Protein AF-0000000065803284 (afdb_homodimer)

Sequence (1008 aa):
MQLTLWTYEGPPHIGAMRIATAMQGVHYVLHAPQGDTYADLLFTMIERRDRRPPVTYTTFQARDLGSDTATLFKNAVRDAYDRFKPEAMIVGASCTAELIQDDPGGLAAALGLPIPVIPLELPAYQRKENWGAAETLYHLVRAATNGVATPDRTGRPVAVNILGPAALGFRHRDDLIEVTDLLGKLGVSINVIAPLGARFADLARIPAADANIVLYPEIAGTAAAYLARKFGQKTITTVPIGLNATRDFAAEIAALTGSTVPDDLESQARSSWYARSIDSTYLTGKRVFIFGDASHAIALARIAATEIGFTIAGLGTYSREFAREVKSAAALYNVEALISDDYLTVEAAIAAAQPELVLGTQMERHIAKRLGIPCAVISAPTHVQDFPARHSPFAGFEGANVLFDTLTHPLMMGLEEHLLGMFREDFEFNDQAAPSHLGAEAAAPVATAPILTGWEPSAEAELKKIPFFVRGKARKNTELFAAEHGVTLITIETIYDAKAHFSRMQLTLWTYEGPPHIGAMRIATAMQGVHYVLHAPQGDTYADLLFTMIERRDRRPPVTYTTFQARDLGSDTATLFKNAVRDAYDRFKPEAMIVGASCTAELIQDDPGGLAAALGLPIPVIPLELPAYQRKENWGAAETLYHLVRAATNGVATPDRTGRPVAVNILGPAALGFRHRDDLIEVTDLLGKLGVSINVIAPLGARFADLARIPAADANIVLYPEIAGTAAAYLARKFGQKTITTVPIGLNATRDFAAEIAALTGSTVPDDLESQARSSWYARSIDSTYLTGKRVFIFGDASHAIALARIAATEIGFTIAGLGTYSREFAREVKSAAALYNVEALISDDYLTVEAAIAAAQPELVLGTQMERHIAKRLGIPCAVISAPTHVQDFPARHSPFAGFEGANVLFDTLTHPLMMGLEEHLLGMFREDFEFNDQAAPSHLGAEAAAPVATAPILTGWEPSAEAELKKIPFFVRGKARKNTELFAAEHGVTLITIETIYDAKAHFSR

Organism: Acidiphilium rubrum (NCBI:txid526)

Secondary structure (DSSP, 8-state):
----S--SS--HHHHHHHHHHHSBSEEEEEE-BGGGGGHHHIIIIIS--SS--SEEE--B-GGGGGS-HHHHHHHHHHHHHHHH--SEEEEEE-HHHHTTT--HHHHHHTT--SS-EEE----TTT--HHHHHHHHHHHHHHHHTTTPPPP--TTS--EEEEE---TT-TTHHHHHHHHHHHHHHTT-EEEEEESTT-BHHHHTTGGGSSEEEES-HHHHHHHHHHHHHHH--EEE----BSHHHHHHHHHHHHHHHT-PPPGGGGTT-HHHHHHHSGGGGGGTT-EEEEEESHHHHHHHHHIIIIII--EEEEEEES-GGGHHHHHHHHHTTT--EEE-S-HHHHHHHHHHH--SEEEE-HHHHHHHHHHT--EEE-SSS--GGGS-SS---SBHHHHHHHHHHHHHHHHHTTTHHHHHHHHHHSGGG-TTS--SSS-------------SSEE-HHHHHHHTTS-HHHHHHHHHHHHHHHHHTT-SEE-HHHHHHHHHHH--/----S--SS--HHHHHHHHHHHSBSEEEEEE-BGGGGGHHHIIIIIS--SS--SEEE--B-GGGGGS-HHHHHHHHHHHHHHHH--SEEEEEE-HHHHTTT--HHHHHHTT--SS-EEE----TTT--HHHHHHHHHHHHHHHHTTTPPPP--TTS--EEEEE---TT-TTHHHHHHHHHHHHHHTT-EEEEEESTT-BHHHHTTGGGSSEEEES-HHHHHHHHHHHHHHH--EEE----BSHHHHHHHHHHHHHHHT-PPPGGGGTT-HHHHHHHSGGGGGGTT-EEEEEESHHHHHHHHHIIIIII--EEEEEEES-GGGHHHHHHHHHTTT--EEE-S-HHHHHHHHHHH--SEEEE-HHHHHHHHHHT--EEE-SSS--GGGS-SS---SBHHHHHHHHHHHHHHHHHTTTHHHHHHHHHHSGGG-TTS--SSS-------------SSEE-HHHHHHHTTS-HHHHHHHHHHHHHHHHHTT-SEE-HHHHHHHHHHH--

pLDDT: mean 85.33, std 19.66, range [21.94, 98.94]

Radius of gyration: 32.54 Å; Cα contacts (8 Å, |Δi|>4): 1859; chains: 2; bounding box: 87×80×78 Å

Solvent-accessible surface area (backbone atoms only — not comparable to full-atom values): 53020 Å² total; per-residue (Å²): 126,83,81,57,94,68,64,69,62,53,46,10,57,56,14,35,49,25,42,31,46,17,27,38,49,36,33,35,38,34,37,28,44,60,80,65,58,60,63,56,50,49,47,40,63,35,61,57,44,95,60,79,61,48,66,46,68,47,44,49,49,79,78,37,71,83,45,70,53,64,57,48,43,44,49,44,51,52,50,47,45,72,71,64,60,46,63,29,34,36,31,28,45,32,65,75,35,55,75,71,65,70,56,51,44,61,53,53,59,71,67,64,62,98,46,58,71,46,60,50,88,48,58,40,91,81,40,36,14,52,55,23,22,12,50,43,49,26,52,52,39,51,60,43,35,58,88,60,72,75,61,85,66,76,94,54,80,62,26,27,28,44,28,26,46,37,46,88,40,73,34,31,72,34,22,50,54,34,49,54,51,50,33,52,73,68,70,41,45,76,69,40,48,34,40,41,74,21,38,59,74,51,41,45,52,51,68,62,26,59,29,37,35,34,68,31,52,68,32,22,40,60,34,50,53,50,42,29,71,76,57,64,36,44,74,41,72,65,46,29,39,22,60,67,35,28,50,51,30,50,51,54,51,21,63,74,66,71,52,76,75,60,89,66,74,60,74,68,40,42,30,66,55,54,42,67,33,78,87,31,58,79,42,52,62,41,32,30,30,34,34,22,41,46,69,51,28,49,36,48,50,52,35,36,44,73,60,51,33,31,33,68,58,34,38,27,21,52,42,70,93,39,42,65,62,44,40,58,52,19,53,78,58,76,38,72,49,42,77,50,70,48,63,66,60,52,48,52,51,49,62,72,51,65,45,66,31,37,38,13,15,50,67,46,42,54,50,24,57,76,69,72,33,38,53,36,72,67,30,57,42,71,53,45,78,65,52,56,54,33,83,60,22,48,25,25,46,58,4,19,5,35,46,50,44,55,68,44,52,58,60,45,78,65,44,60,62,45,58,53,42,49,61,38,60,38,63,90,51,25,86,79,43,46,56,92,78,53,78,83,81,82,82,80,84,79,86,64,75,78,80,62,87,22,50,35,53,65,19,50,55,52,46,66,69,38,58,72,89,48,27,59,55,50,48,49,46,26,50,50,42,24,60,74,68,68,50,63,61,41,36,57,64,44,49,53,50,25,49,58,60,68,73,102,125,82,82,56,94,69,64,66,60,55,45,10,56,57,14,35,48,25,42,31,48,17,28,38,48,36,32,34,38,33,39,28,45,60,79,64,58,60,61,56,50,48,47,40,63,36,60,56,43,95,60,77,61,48,64,47,66,47,43,48,48,79,78,38,70,82,45,70,53,64,56,48,43,43,49,44,51,52,50,47,44,73,72,65,60,45,62,29,35,38,30,26,46,32,66,74,35,54,74,70,65,70,56,52,46,62,54,50,57,71,66,63,62,98,45,58,71,46,59,50,89,49,58,40,91,79,41,35,15,53,57,22,22,11,52,43,51,26,53,51,40,50,61,43,35,58,89,59,73,73,61,83,65,76,95,54,81,61,26,27,26,44,28,27,44,37,46,89,39,74,35,30,74,34,22,49,53,35,48,53,51,51,33,53,74,69,69,42,45,75,68,40,49,34,40,42,72,22,39,58,73,50,42,45,51,52,68,61,26,59,29,37,34,33,68,30,54,69,32,22,41,60,33,50,53,49,42,28,72,74,57,64,34,44,74,42,70,64,45,29,41,23,59,67,33,27,51,51,32,49,52,53,53,20,63,74,65,71,51,75,76,60,89,65,75,60,74,66,39,43,31,66,56,54,42,66,33,78,87,30,56,79,42,51,61,42,31,28,31,33,34,20,39,46,70,48,29,51,37,49,51,49,35,37,44,73,61,52,33,31,32,69,57,34,37,26,22,53,41,71,94,39,42,66,62,44,38,58,51,19,54,78,60,77,36,72,49,43,77,50,68,48,63,67,61,51,48,51,50,49,64,72,51,63,43,66,30,36,38,13,14,52,67,47,42,54,48,24,57,75,68,72,32,37,55,35,72,67,31,56,40,70,54,46,78,63,51,56,53,34,83,57,22,48,25,25,45,56,3,19,5,34,45,48,44,55,68,44,53,58,61,44,78,66,44,60,62,45,57,55,40,50,61,38,60,38,64,88,50,24,86,80,44,49,56,91,78,53,77,83,78,80,78,80,81,78,86,68,84,83,74,70,86,17,52,35,60,64,18,50,55,51,48,67,70,38,57,73,90,47,27,59,55,49,48,48,45,26,50,50,43,23,59,75,67,68,48,62,61,42,35,57,62,44,48,54,50,24,48,57,61,68,73,100

Nearest PDB structures (foldseek):
  3aek-assembly1_D  TM=9.684E-01  e=3.444E-59  Rhodobacter capsulatus
  2ynm-assembly1_D-2  TM=8.794E-01  e=3.222E-61  Prochlorococcus marinus
  3aeu-assembly1_D  TM=9.669E-01  e=2.191E-57  Rhodobacter capsulatus
  3aet-assembly1_D  TM=9.686E-01  e=2.459E-57  Rhodobacter capsulatus
  3aeu-assembly1_B  TM=9.662E-01  e=2.759E-57  Rhodobacter capsulatus

Foldseek 3Di:
DPPPPDFQFAFLVLLLLFQQQQAPQEAEEEADAPVVCCSQCCQCPQQVDPDTGRYFYLNDDPVCLPPPSLVSSLVRLVVSCVVPVGQEYEYEYDQVVVVSVDDSVVSNVVVVDPHYYFYDDGHRVPDGHLQSLQRSQQRLLCVLQVPPDQDDQPPDAAEEEEEDQTRPFQLSVLQVVQVCVLCVQLVYHYQYYPDRHHGSNSSNRRSNHQAYEHQDCSRHVNNRVVSCVPRVHHYDDQHFFADVSVVVSSVVVCVSRVHDRDPCQLVPQCLQVVLPDPVLPVLAAFEEEEEEAQVQQLSVLCCSCPRNHYQYLATEYQDPVCLVVRQVSCVVRPYGYDHHRDLVVVLVSCVVSVGQEYEDAPSVVVSCVVVVHFYAYRGDPHGSVSNDPDSAHSGHSVNNVNVSCRGCVSVCVQCVVVVVVVVCPPVCNDPQNPVVPDDDPDDDDPPDDDDALAADPQLVVVLVVPRPVCSVVLVVLLVVQCVVVVNSYRYVVSSVVSVVVVVD/DPPPPDFQFAFLVLLLLFQQQQAAQEAEEEADAPVVCCSQCCQCPQQVDPDTGRYFYLNDDPVCLPPPSLVSSLVRLVVSCVPPVGQEYEYEYDQVVVVSVDDSVVSNVVVVDPHYYFYDDGHRVPDGHLQSLQRSQQRLLCVLQVPPDQDDQPPDAAEEEEEDQTRPFQLSVLQVVQVCVLCVQLVYHYQYYPDRHHGSNSSNRRSNHQAYEHQDCSRHVNNRVVSCVPRVHHYDDQHFFADVSVVVSSVVVCVVRVHDRDPCQQVPQCLQVVLPDPVLPVLAAFEEEEEEAQVQQLSVLCCSCPRNHYQYLATEYQDPVCLVVRQVSCVVRPYGYDHHRDLVVVLVSCVVSVGQEYEDAPSVVVSCVVVVHFYAYRGDPHGSVSNDPDSAHSGHSVNNVNVSCRGCVSVCVQCVVVVVVVVQPPVCNDPQNPPVVDDDPDPDDDPDDDDWLAEDPQLVVVLVNPRPVCSVVLVVLLVVQCVVVVPSYRYVVSSVVSVVVVVD

Structure (mmCIF, N/CA/C/O backbone):
data_AF-0000000065803284-model_v1
#
loop_
_entity.id
_entity.type
_entity.pdbx_description
1 polymer 'Light-independent protochlorophyllide reductase subunit B'
#
loop_
_atom_site.group_PDB
_atom_site.id
_atom_site.type_symbol
_atom_site.label_atom_id
_atom_site.label_alt_id
_atom_site.label_comp_id
_atom_site.label_asym_id
_atom_site.label_entity_id
_atom_site.label_seq_id
_atom_site.pdbx_PDB_ins_code
_atom_site.Cartn_x
_atom_site.Cartn_y
_atom_site.Cartn_z
_atom_site.occupancy
_atom_site.B_iso_or_equiv
_atom_site.auth_seq_id
_atom_site.auth_comp_id
_atom_site.auth_asym_id
_atom_site.auth_atom_id
_atom_site.pdbx_PDB_model_num
ATOM 1 N N . MET A 1 1 ? -17.75 -35.375 -12.453 1 26.19 1 MET A N 1
ATOM 2 C CA . MET A 1 1 ? -17.047 -34.125 -12.109 1 26.19 1 MET A CA 1
ATOM 3 C C . MET A 1 1 ? -18.016 -33.094 -11.602 1 26.19 1 MET A C 1
ATOM 5 O O . MET A 1 1 ? -19.047 -32.812 -12.242 1 26.19 1 MET A O 1
ATOM 9 N N . GLN A 1 2 ? -18.281 -32.969 -10.375 1 30.83 2 GLN A N 1
ATOM 10 C CA . GLN A 1 2 ? -19.234 -32.031 -9.805 1 30.83 2 GLN A CA 1
ATOM 11 C C . GLN A 1 2 ? -19.078 -30.625 -10.422 1 30.83 2 GLN A C 1
ATOM 13 O O . GLN A 1 2 ? -17.984 -30.062 -10.43 1 30.83 2 GLN A O 1
ATOM 18 N N . LEU A 1 3 ? -19.734 -30.359 -11.484 1 31.06 3 LEU A N 1
ATOM 19 C CA . LEU A 1 3 ? -19.797 -29.047 -12.109 1 31.06 3 LEU A CA 1
ATOM 20 C C . LEU A 1 3 ? -19.969 -27.953 -11.062 1 31.06 3 LEU A C 1
ATOM 22 O O . LEU A 1 3 ? -21.078 -27.672 -10.625 1 31.06 3 LEU A O 1
ATOM 26 N N . THR A 1 4 ? -19.297 -28.031 -9.961 1 37.59 4 THR A N 1
ATOM 27 C CA . THR A 1 4 ? -19.547 -27.016 -8.945 1 37.59 4 THR A CA 1
ATOM 28 C C . THR A 1 4 ? -19.141 -25.641 -9.453 1 37.59 4 THR A C 1
ATOM 30 O O . THR A 1 4 ? -18.172 -25.516 -10.227 1 37.59 4 THR A O 1
ATOM 33 N N . LEU A 1 5 ? -20.031 -24.719 -9.586 1 46.28 5 LEU A N 1
ATOM 34 C CA . LEU A 1 5 ? -19.969 -23.297 -9.891 1 46.28 5 LEU A CA 1
ATOM 35 C C . LEU A 1 5 ? -18.672 -22.688 -9.383 1 46.28 5 LEU A C 1
ATOM 37 O O . LEU A 1 5 ? -18.078 -21.812 -10.031 1 46.28 5 LEU A O 1
ATOM 41 N N . TRP A 1 6 ? -18.188 -23.156 -8.211 1 65.69 6 TRP A N 1
ATOM 42 C CA . TRP A 1 6 ? -17.031 -22.484 -7.625 1 65.69 6 TRP A CA 1
ATOM 43 C C . TRP A 1 6 ? -15.938 -23.484 -7.266 1 65.69 6 TRP A C 1
ATOM 45 O O . TRP A 1 6 ? -16.203 -24.469 -6.57 1 65.69 6 TRP A O 1
ATOM 55 N N . THR A 1 7 ? -14.859 -23.469 -8.062 1 82.69 7 THR A N 1
ATOM 56 C CA . THR A 1 7 ? -13.742 -24.328 -7.699 1 82.69 7 THR A CA 1
ATOM 57 C C . THR A 1 7 ? -12.586 -23.5 -7.137 1 82.69 7 THR A C 1
ATOM 59 O O . THR A 1 7 ? -12.383 -22.359 -7.543 1 82.69 7 THR A O 1
ATOM 62 N N . TYR A 1 8 ? -11.984 -24.125 -6.18 1 92.94 8 TYR A N 1
ATOM 63 C CA . TYR A 1 8 ? -10.852 -23.453 -5.559 1 92.94 8 TYR A CA 1
ATOM 64 C C . TYR A 1 8 ? -9.641 -23.453 -6.484 1 92.94 8 TYR A C 1
ATOM 66 O O . TYR A 1 8 ? -8.867 -22.484 -6.508 1 92.94 8 TYR A O 1
ATOM 74 N N . GLU A 1 9 ? -9.484 -24.531 -7.203 1 92.81 9 GLU A N 1
ATOM 75 C CA . GLU A 1 9 ? -8.383 -24.656 -8.148 1 92.81 9 GLU A CA 1
ATOM 76 C C . GLU A 1 9 ? -8.867 -25.156 -9.508 1 92.81 9 GLU A C 1
ATOM 78 O O . GLU A 1 9 ? -9.805 -25.953 -9.578 1 92.81 9 GLU A O 1
ATOM 83 N N . GLY A 1 10 ? -8.234 -24.641 -10.57 1 88.62 10 GLY A N 1
ATOM 84 C CA . GLY A 1 10 ? -8.492 -25.172 -11.898 1 88.62 10 GLY A CA 1
ATOM 85 C C . GLY A 1 10 ? -7.777 -26.469 -12.164 1 88.62 10 GLY A C 1
ATOM 86 O O . GLY A 1 10 ? -7.141 -27.031 -11.273 1 88.62 10 GLY A O 1
ATOM 87 N N . PRO A 1 11 ? -7.984 -26.969 -13.359 1 90.19 11 PRO A N 1
ATOM 88 C CA . PRO A 1 11 ? -7.273 -28.188 -13.75 1 90.19 11 PRO A CA 1
ATOM 89 C C . PRO A 1 11 ? -5.762 -27.984 -13.82 1 90.19 11 PRO A C 1
ATOM 91 O O . PRO A 1 11 ? -5.285 -26.859 -13.867 1 90.19 11 PRO A O 1
ATOM 94 N N . PRO A 1 12 ? -5.008 -29.078 -13.789 1 93.38 12 PRO A N 1
ATOM 95 C CA . PRO A 1 12 ? -3.551 -28.984 -13.672 1 93.38 12 PRO A CA 1
ATOM 96 C C . PRO A 1 12 ? -2.908 -28.281 -14.875 1 93.38 12 PRO A C 1
ATOM 98 O O . PRO A 1 12 ? -1.831 -27.703 -14.75 1 93.38 12 PRO A O 1
ATOM 101 N N . HIS A 1 13 ? -3.514 -28.297 -16.047 1 92.75 13 HIS A N 1
ATOM 102 C CA . HIS A 1 13 ? -2.898 -27.641 -17.203 1 92.75 13 HIS A CA 1
ATOM 103 C C . HIS A 1 13 ? -2.863 -26.125 -17.031 1 92.75 13 HIS A C 1
ATOM 105 O O . HIS A 1 13 ? -2.039 -25.453 -17.641 1 92.75 13 HIS A O 1
ATOM 111 N N . ILE A 1 14 ? -3.777 -25.609 -16.234 1 92.56 14 ILE A N 1
ATOM 112 C CA . ILE A 1 14 ? -3.713 -24.188 -15.914 1 92.56 14 ILE A CA 1
ATOM 113 C C . ILE A 1 14 ? -2.445 -23.891 -15.117 1 92.56 14 ILE A C 1
ATOM 115 O O . ILE A 1 14 ? -1.839 -22.828 -15.266 1 92.56 14 ILE A O 1
ATOM 119 N N . GLY A 1 15 ? -2.08 -24.828 -14.258 1 95.94 15 GLY A N 1
ATOM 120 C CA . GLY A 1 15 ? -0.812 -24.719 -13.555 1 95.94 15 GLY A CA 1
ATOM 121 C C . GLY A 1 15 ? 0.382 -24.641 -14.484 1 95.94 15 GLY A C 1
ATOM 122 O O . GLY A 1 15 ? 1.287 -23.828 -14.273 1 95.94 15 GLY A O 1
ATOM 123 N N . ALA A 1 16 ? 0.327 -25.438 -15.484 1 97 16 ALA A N 1
ATOM 124 C CA . ALA A 1 16 ? 1.392 -25.406 -16.484 1 97 16 ALA A CA 1
ATOM 125 C C . ALA A 1 16 ? 1.425 -24.062 -17.203 1 97 16 ALA A C 1
ATOM 127 O O . ALA A 1 16 ? 2.5 -23.531 -17.484 1 97 16 ALA A O 1
ATOM 128 N N . MET A 1 17 ? 0.267 -23.578 -17.5 1 95.44 17 MET A N 1
ATOM 129 C CA . MET A 1 17 ? 0.166 -22.281 -18.156 1 95.44 17 MET A CA 1
ATOM 130 C C . MET A 1 17 ? 0.775 -21.188 -17.281 1 95.44 17 MET A C 1
ATOM 132 O O . MET A 1 17 ? 1.432 -20.266 -17.797 1 95.44 17 MET A O 1
ATOM 136 N N . ARG A 1 18 ? 0.548 -21.266 -15.992 1 97.12 18 ARG A N 1
ATOM 137 C CA . ARG A 1 18 ? 1.103 -20.281 -15.062 1 97.12 18 ARG A CA 1
ATOM 138 C C . ARG A 1 18 ? 2.627 -20.281 -15.117 1 97.12 18 ARG A C 1
ATOM 140 O O . ARG A 1 18 ? 3.25 -19.219 -15.117 1 97.12 18 ARG A O 1
ATOM 147 N N . ILE A 1 19 ? 3.203 -21.438 -15.195 1 98.56 19 ILE A N 1
ATOM 148 C CA . ILE A 1 19 ? 4.656 -21.578 -15.227 1 98.56 19 ILE A CA 1
ATOM 149 C C . ILE A 1 19 ? 5.199 -21.047 -16.547 1 98.56 19 ILE A C 1
ATOM 151 O O . ILE A 1 19 ? 6.125 -20.234 -16.578 1 98.56 19 ILE A O 1
ATOM 155 N N . ALA A 1 20 ? 4.609 -21.453 -17.641 1 98 20 ALA A N 1
ATOM 156 C CA . ALA A 1 20 ? 5.043 -21 -18.969 1 98 20 ALA A CA 1
ATOM 157 C C . ALA A 1 20 ? 4.93 -19.484 -19.094 1 98 20 ALA A C 1
ATOM 159 O O . ALA A 1 20 ? 5.824 -18.828 -19.641 1 98 20 ALA A O 1
ATOM 160 N N . THR A 1 21 ? 3.854 -18.969 -18.578 1 96.75 21 THR A N 1
ATOM 161 C CA . THR A 1 21 ? 3.594 -17.547 -18.656 1 96.75 21 THR A CA 1
ATOM 162 C C . THR A 1 21 ? 4.594 -16.766 -17.797 1 96.75 21 THR A C 1
ATOM 164 O O . THR A 1 21 ? 4.992 -15.656 -18.172 1 96.75 21 THR A O 1
ATOM 167 N N . ALA A 1 22 ? 4.988 -17.344 -16.734 1 97.69 22 ALA A N 1
ATOM 168 C CA . ALA A 1 22 ? 5.934 -16.703 -15.828 1 97.69 22 ALA A CA 1
ATOM 169 C C . ALA A 1 22 ? 7.332 -16.641 -16.438 1 97.69 22 ALA A C 1
ATOM 171 O O . ALA A 1 22 ? 8.125 -15.758 -16.125 1 97.69 22 ALA A O 1
ATOM 172 N N . MET A 1 23 ? 7.641 -17.531 -17.297 1 98.25 23 MET A N 1
ATOM 173 C CA . MET A 1 23 ? 8.992 -17.672 -17.828 1 98.25 23 MET A CA 1
ATOM 174 C C . MET A 1 23 ? 9.117 -16.938 -19.172 1 98.25 23 MET A C 1
ATOM 176 O O . MET A 1 23 ? 8.133 -16.438 -19.703 1 98.25 23 MET A O 1
ATOM 180 N N . GLN A 1 24 ? 10.375 -16.828 -19.562 1 97 24 GLN A N 1
ATOM 181 C CA . GLN A 1 24 ? 10.703 -16.312 -20.891 1 97 24 GLN A CA 1
ATOM 182 C C . GLN A 1 24 ? 11.273 -17.406 -21.781 1 97 24 GLN A C 1
ATOM 184 O O . GLN A 1 24 ? 12.031 -18.266 -21.312 1 97 24 GLN A O 1
ATOM 189 N N . GLY A 1 25 ? 10.789 -17.438 -22.984 1 96.31 25 GLY A N 1
ATOM 190 C CA . GLY A 1 25 ? 11.352 -18.359 -23.953 1 96.31 25 GLY A CA 1
ATOM 191 C C . GLY A 1 25 ? 10.789 -19.766 -23.828 1 96.31 25 GLY A C 1
ATOM 192 O O . GLY A 1 25 ? 11.344 -20.703 -24.391 1 96.31 25 GLY A O 1
ATOM 193 N N . VAL A 1 26 ? 9.797 -19.969 -23.094 1 98.19 26 VAL A N 1
ATOM 194 C CA . VAL A 1 26 ? 9.117 -21.25 -22.984 1 98.19 26 VAL A CA 1
ATOM 195 C C . VAL A 1 26 ? 7.727 -21.156 -23.609 1 98.19 26 VAL A C 1
ATOM 197 O O . VAL A 1 26 ? 7 -20.188 -23.375 1 98.19 26 VAL A O 1
ATOM 200 N N . HIS A 1 27 ? 7.391 -22.094 -24.453 1 98.19 27 HIS A N 1
ATOM 201 C CA . HIS A 1 27 ? 6.082 -22.125 -25.094 1 98.19 27 HIS A CA 1
ATOM 202 C C . HIS A 1 27 ? 5.32 -23.391 -24.75 1 98.19 27 HIS A C 1
ATOM 204 O O . HIS A 1 27 ? 5.902 -24.484 -24.734 1 98.19 27 HIS A O 1
ATOM 210 N N . TYR A 1 28 ? 4.047 -23.297 -24.469 1 97.56 28 TYR A N 1
ATOM 211 C CA . TYR A 1 28 ? 3.195 -24.422 -24.109 1 97.56 28 TYR A CA 1
ATOM 212 C C . TYR A 1 28 ? 2.24 -24.781 -25.234 1 97.56 28 TYR A C 1
ATOM 214 O O . TYR A 1 28 ? 1.415 -23.953 -25.641 1 97.56 28 TYR A O 1
ATOM 222 N N . VAL A 1 29 ? 2.33 -25.953 -25.797 1 96.31 29 VAL A N 1
ATOM 223 C CA . VAL A 1 29 ? 1.351 -26.453 -26.75 1 96.31 29 VAL A CA 1
ATOM 224 C C . VAL A 1 29 ? 0.401 -27.422 -26.047 1 96.31 29 VAL A C 1
ATOM 226 O O . VAL A 1 29 ? 0.822 -28.484 -25.562 1 96.31 29 VAL A O 1
ATOM 229 N N . LEU A 1 30 ? -0.806 -27.047 -26.031 1 93.19 30 LEU A N 1
ATOM 230 C CA . LEU A 1 30 ? -1.832 -27.781 -25.297 1 93.19 30 LEU A CA 1
ATOM 231 C C . LEU A 1 30 ? -2.838 -28.406 -26.266 1 93.19 30 LEU A C 1
ATOM 233 O O . LEU A 1 30 ? -3.48 -27.703 -27.047 1 93.19 30 LEU A O 1
ATOM 237 N N . HIS A 1 31 ? -2.83 -29.734 -26.188 1 90.75 31 HIS A N 1
ATOM 238 C CA . HIS A 1 31 ? -3.881 -30.422 -26.922 1 90.75 31 HIS A CA 1
ATOM 239 C C . HIS A 1 31 ? -5.242 -30.219 -26.266 1 90.75 31 HIS A C 1
ATOM 241 O O . HIS A 1 31 ? -5.531 -30.844 -25.234 1 90.75 31 HIS A O 1
ATOM 247 N N . ALA A 1 32 ? -6.023 -29.312 -26.875 1 86.12 32 ALA A N 1
ATOM 248 C CA . ALA A 1 32 ? -7.273 -28.922 -26.234 1 86.12 32 ALA A CA 1
ATOM 249 C C . ALA A 1 32 ? -8.297 -28.469 -27.266 1 86.12 32 ALA A C 1
ATOM 251 O O . ALA A 1 32 ? -7.938 -28 -28.359 1 86.12 32 ALA A O 1
ATOM 252 N N . PRO A 1 33 ? -9.562 -28.641 -26.891 1 78.56 33 PRO A N 1
ATOM 253 C CA . PRO A 1 33 ? -10.594 -28.078 -27.766 1 78.56 33 PRO A CA 1
ATOM 254 C C . PRO A 1 33 ? -10.688 -26.547 -27.656 1 78.56 33 PRO A C 1
ATOM 256 O O . PRO A 1 33 ? -10.031 -25.953 -26.812 1 78.56 33 PRO A O 1
ATOM 259 N N . GLN A 1 34 ? -11.453 -25.922 -28.438 1 69.62 34 GLN A N 1
ATOM 260 C CA . GLN A 1 34 ? -11.594 -24.484 -28.516 1 69.62 34 GLN A CA 1
ATOM 261 C C . GLN A 1 34 ? -12.109 -23.906 -27.203 1 69.62 34 GLN A C 1
ATOM 263 O O . GLN A 1 34 ? -11.719 -22.797 -26.812 1 69.62 34 GLN A O 1
ATOM 268 N N . GLY A 1 35 ? -12.844 -24.516 -26.484 1 65.44 35 GLY A N 1
ATOM 269 C CA . GLY A 1 35 ? -13.453 -24.047 -25.266 1 65.44 35 GLY A CA 1
ATOM 270 C C . GLY A 1 35 ? -12.453 -23.812 -24.141 1 65.44 35 GLY A C 1
ATOM 271 O O . GLY A 1 35 ? -12.719 -23.047 -23.219 1 65.44 35 GLY A O 1
ATOM 272 N N . ASP A 1 36 ? -11.336 -24.344 -24.25 1 69.69 36 ASP A N 1
ATOM 273 C CA . ASP A 1 36 ? -10.375 -24.281 -23.156 1 69.69 36 ASP A CA 1
ATOM 274 C C . ASP A 1 36 ? -9.516 -23.016 -23.266 1 69.69 36 ASP A C 1
ATOM 276 O O . ASP A 1 36 ? -8.672 -22.766 -22.406 1 69.69 36 ASP A O 1
ATOM 280 N N . THR A 1 37 ? -9.805 -22.172 -24.172 1 71.25 37 THR A N 1
ATOM 281 C CA . THR A 1 37 ? -9 -20.969 -24.391 1 71.25 37 THR A CA 1
ATOM 282 C C . THR A 1 37 ? -9.344 -19.906 -23.375 1 71.25 37 THR A C 1
ATOM 284 O O . THR A 1 37 ? -8.648 -18.891 -23.266 1 71.25 37 THR A O 1
ATOM 287 N N . TYR A 1 38 ? -10.289 -20.141 -22.531 1 70.62 38 TYR A N 1
ATOM 288 C CA . TYR A 1 38 ? -10.727 -19.188 -21.531 1 70.62 38 TYR A CA 1
ATOM 289 C C . TYR A 1 38 ? -9.602 -18.891 -20.547 1 70.62 38 TYR A C 1
ATOM 291 O O . TYR A 1 38 ? -9.562 -17.812 -19.938 1 70.62 38 TYR A O 1
ATOM 299 N N . ALA A 1 39 ? -8.766 -19.75 -20.422 1 76.44 39 ALA A N 1
ATOM 300 C CA . ALA A 1 39 ? -7.699 -19.625 -19.438 1 76.44 39 ALA A CA 1
ATOM 301 C C . ALA A 1 39 ? -6.797 -18.438 -19.766 1 76.44 39 ALA A C 1
ATOM 303 O O . ALA A 1 39 ? -6.207 -17.828 -18.875 1 76.44 39 ALA A O 1
ATOM 304 N N . ASP A 1 40 ? -6.727 -18.094 -21.016 1 76.88 40 ASP A N 1
ATOM 305 C CA . ASP A 1 40 ? -5.914 -16.953 -21.438 1 76.88 40 ASP A CA 1
ATOM 306 C C . ASP A 1 40 ? -6.418 -15.656 -20.812 1 76.88 40 ASP A C 1
ATOM 308 O O . ASP A 1 40 ? -5.625 -14.781 -20.469 1 76.88 40 ASP A O 1
ATOM 312 N N . LEU A 1 41 ? -7.676 -15.633 -20.641 1 75.06 41 LEU A N 1
ATOM 313 C CA . LEU A 1 41 ? -8.312 -14.422 -20.141 1 75.06 41 LEU A CA 1
ATOM 314 C C . LEU A 1 41 ? -7.945 -14.18 -18.688 1 75.06 41 LEU A C 1
ATOM 316 O O . LEU A 1 41 ? -7.926 -13.031 -18.219 1 75.06 41 LEU A O 1
ATOM 320 N N . LEU A 1 42 ? -7.598 -15.203 -18.016 1 78.88 42 LEU A N 1
ATOM 321 C CA . LEU A 1 42 ? -7.238 -15.062 -16.609 1 78.88 42 LEU A CA 1
ATOM 322 C C . LEU A 1 42 ? -5.973 -14.234 -16.453 1 78.88 42 LEU A C 1
ATOM 324 O O . LEU A 1 42 ? -5.891 -13.383 -15.57 1 78.88 42 LEU A O 1
ATOM 328 N N . PHE A 1 43 ? -5.105 -14.391 -17.312 1 81.38 43 PHE A N 1
ATOM 329 C CA . PHE A 1 43 ? -3.803 -13.75 -17.203 1 81.38 43 PHE A CA 1
ATOM 330 C C . PHE A 1 43 ? -3.887 -12.273 -17.594 1 81.38 43 PHE A C 1
ATOM 332 O O . PHE A 1 43 ? -3.24 -11.43 -16.984 1 81.38 43 PHE A O 1
ATOM 339 N N . THR A 1 44 ? -4.684 -11.945 -18.5 1 77.56 44 THR A N 1
ATOM 340 C CA . THR A 1 44 ? -4.781 -10.562 -18.969 1 77.56 44 THR A CA 1
ATOM 341 C C . THR A 1 44 ? -5.82 -9.797 -18.156 1 77.56 44 THR A C 1
ATOM 343 O O . THR A 1 44 ? -5.637 -8.609 -17.875 1 77.56 44 THR A O 1
ATOM 346 N N . MET A 1 45 ? -6.758 -10.516 -17.688 1 77.31 45 MET A N 1
ATOM 347 C CA . MET A 1 45 ? -7.855 -9.797 -17.047 1 77.31 45 MET A CA 1
ATOM 348 C C . MET A 1 45 ? -7.641 -9.703 -15.539 1 77.31 45 MET A C 1
ATOM 350 O O . MET A 1 45 ? -7.961 -8.688 -14.922 1 77.31 45 MET A O 1
ATOM 354 N N . ILE A 1 46 ? -7.094 -10.695 -15.008 1 76.69 46 ILE A N 1
ATOM 355 C CA . ILE A 1 46 ? -6.941 -10.711 -13.555 1 76.69 46 ILE A CA 1
ATOM 356 C C . ILE A 1 46 ? -5.617 -10.062 -13.172 1 76.69 46 ILE A C 1
ATOM 358 O O . ILE A 1 46 ? -5.59 -9.102 -12.398 1 76.69 46 ILE A O 1
ATOM 362 N N . GLU A 1 47 ? -4.582 -10.492 -13.773 1 83.62 47 GLU A N 1
ATOM 363 C CA . GLU A 1 47 ? -3.26 -10 -13.406 1 83.62 47 GLU A CA 1
ATOM 364 C C . GLU A 1 47 ? -2.863 -8.789 -14.258 1 83.62 47 GLU A C 1
ATOM 366 O O . GLU A 1 47 ? -1.838 -8.156 -14.008 1 83.62 47 GLU A O 1
ATOM 371 N N . ARG A 1 48 ? -3.621 -8.422 -15.25 1 79.75 48 ARG A N 1
ATOM 372 C CA . ARG A 1 48 ? -3.412 -7.277 -16.141 1 79.75 48 ARG A CA 1
ATOM 373 C C . ARG A 1 48 ? -2.051 -7.352 -16.812 1 79.75 48 ARG A C 1
ATOM 375 O O . ARG A 1 48 ? -1.331 -6.352 -16.891 1 79.75 48 ARG A O 1
ATOM 382 N N . ARG A 1 49 ? -1.739 -8.516 -17.172 1 84.12 49 ARG A N 1
ATOM 383 C CA . ARG A 1 49 ? -0.483 -8.648 -17.906 1 84.12 49 ARG A CA 1
ATOM 384 C C . ARG A 1 49 ? -0.567 -7.961 -19.266 1 84.12 49 ARG A C 1
ATOM 386 O O . ARG A 1 49 ? -1.633 -7.922 -19.875 1 84.12 49 ARG A O 1
ATOM 393 N N . ASP A 1 50 ? 0.571 -7.457 -19.688 1 80 50 ASP A N 1
ATOM 394 C CA . ASP A 1 50 ? 0.597 -6.703 -20.938 1 80 50 ASP A CA 1
ATOM 395 C C . ASP A 1 50 ? 0.893 -7.617 -22.125 1 80 50 ASP A C 1
ATOM 397 O O . ASP A 1 50 ? 1.125 -7.141 -23.234 1 80 50 ASP A O 1
ATOM 401 N N . ARG A 1 51 ? 1.022 -8.906 -21.797 1 83.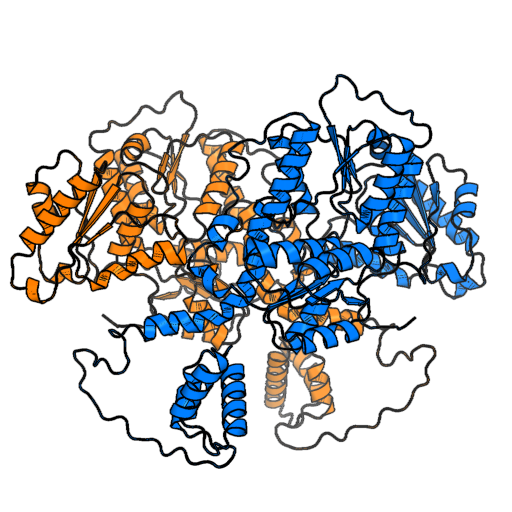94 51 ARG A N 1
ATOM 402 C CA . ARG A 1 51 ? 1.275 -9.875 -22.875 1 83.94 51 ARG A CA 1
ATOM 403 C C . ARG A 1 51 ? 0.409 -11.117 -22.703 1 83.94 51 ARG A C 1
ATOM 405 O O . ARG A 1 51 ? 0.102 -11.516 -21.578 1 83.94 51 ARG A O 1
ATOM 412 N N . ARG A 1 52 ? 0.13 -11.711 -23.812 1 86.62 52 ARG A N 1
ATOM 413 C CA . ARG A 1 52 ? -0.625 -12.961 -23.797 1 86.62 52 ARG A CA 1
ATOM 414 C C . ARG A 1 52 ? 0.25 -14.125 -23.344 1 86.62 52 ARG A C 1
ATOM 416 O O . ARG A 1 52 ? 1.459 -14.133 -23.578 1 86.62 52 ARG A O 1
ATOM 423 N N . PRO A 1 53 ? -0.408 -15.055 -22.734 1 91.88 53 PRO A N 1
ATOM 424 C CA . PRO A 1 53 ? 0.367 -16.25 -22.375 1 91.88 53 PRO A CA 1
ATOM 425 C C . PRO A 1 53 ? 0.924 -16.984 -23.594 1 91.88 53 PRO A C 1
ATOM 427 O O . PRO A 1 53 ? 0.28 -17.016 -24.641 1 91.88 53 PRO A O 1
ATOM 430 N N . PRO A 1 54 ? 2.088 -17.484 -23.453 1 95.25 54 PRO A N 1
ATOM 431 C CA . PRO A 1 54 ? 2.697 -18.234 -24.562 1 95.25 54 PRO A CA 1
ATOM 432 C C . PRO A 1 54 ? 2.137 -19.641 -24.703 1 95.25 54 PRO A C 1
ATOM 434 O O . PRO A 1 54 ? 2.865 -20.625 -24.531 1 95.25 54 PRO A O 1
ATOM 437 N N . VAL A 1 55 ? 0.891 -19.734 -25.109 1 94.31 55 VAL A N 1
ATOM 438 C CA . VAL A 1 55 ? 0.188 -21 -25.219 1 94.31 55 VAL A CA 1
ATOM 439 C C . VAL A 1 55 ? -0.431 -21.141 -26.609 1 94.31 55 VAL A C 1
ATOM 441 O O . VAL A 1 55 ? -0.976 -20.172 -27.141 1 94.31 55 VAL A O 1
ATOM 444 N N . THR A 1 56 ? -0.26 -22.25 -27.234 1 93.44 56 THR A N 1
ATOM 445 C CA . THR A 1 56 ? -0.937 -22.625 -28.469 1 93.44 56 THR A CA 1
ATOM 446 C C . THR A 1 56 ? -1.891 -23.781 -28.234 1 93.44 56 THR A C 1
ATOM 448 O O . THR A 1 56 ? -1.498 -24.812 -27.688 1 93.44 56 THR A O 1
ATOM 451 N N . TYR A 1 57 ? -3.109 -23.609 -28.672 1 90.06 57 TYR A N 1
ATOM 452 C CA . TYR A 1 57 ? -4.125 -24.656 -28.562 1 90.06 57 TYR A CA 1
ATOM 453 C C . TYR A 1 57 ? -4.332 -25.359 -29.906 1 90.06 57 TYR A C 1
ATOM 455 O O . TYR A 1 57 ? -4.328 -24.719 -30.953 1 90.06 57 TYR A O 1
ATOM 463 N N . THR A 1 58 ? -4.484 -26.641 -29.812 1 86.88 58 THR A N 1
ATOM 464 C CA . THR A 1 58 ? -4.797 -27.359 -31.047 1 86.88 58 THR A CA 1
ATOM 465 C C . THR A 1 58 ? -6.23 -27.062 -31.484 1 86.88 58 THR A C 1
ATOM 467 O O . THR A 1 58 ? -6.559 -27.172 -32.688 1 86.88 58 THR A O 1
ATOM 470 N N . THR A 1 59 ? -7.074 -26.625 -30.641 1 77.06 59 THR A N 1
ATOM 471 C CA . THR A 1 59 ? -8.453 -26.203 -30.859 1 77.06 59 THR A CA 1
ATOM 472 C C . THR A 1 59 ? -9.203 -27.219 -31.719 1 77.06 59 THR A C 1
ATOM 474 O O . THR A 1 59 ? -9.844 -26.859 -32.688 1 77.06 59 THR A O 1
ATOM 477 N N . PHE A 1 60 ? -9.109 -28.453 -31.328 1 71.56 60 PHE A N 1
ATOM 478 C CA . PHE A 1 60 ? -9.836 -29.438 -32.125 1 71.56 60 PHE A CA 1
ATOM 479 C C . PHE A 1 60 ? -11.336 -29.375 -31.844 1 71.56 60 PHE A C 1
ATOM 481 O O . PHE A 1 60 ? -11.742 -28.984 -30.75 1 71.56 60 PHE A O 1
ATOM 488 N N . GLN A 1 61 ? -12.078 -29.469 -32.906 1 68.12 61 GLN A N 1
ATOM 489 C CA . GLN A 1 61 ? -13.539 -29.484 -32.812 1 68.12 61 GLN A CA 1
ATOM 490 C C . GLN A 1 61 ? -14.078 -30.906 -32.75 1 68.12 61 GLN A C 1
ATOM 492 O O . GLN A 1 61 ? -13.336 -31.859 -33 1 68.12 61 GLN A O 1
ATOM 497 N N . ALA A 1 62 ? -15.32 -30.984 -32.281 1 59.53 62 ALA A N 1
ATOM 498 C CA . ALA A 1 62 ? -15.984 -32.281 -32.219 1 59.53 62 ALA A CA 1
ATOM 499 C C . ALA A 1 62 ? -15.828 -33.062 -33.5 1 59.53 62 ALA A C 1
ATOM 501 O O . ALA A 1 62 ? -15.617 -34.281 -33.5 1 59.53 62 ALA A O 1
ATOM 502 N N . ARG A 1 63 ? -15.867 -32.375 -34.5 1 58.38 63 ARG A N 1
ATOM 503 C CA . ARG A 1 63 ? -15.805 -33.031 -35.812 1 58.38 63 ARG A CA 1
ATOM 504 C C . ARG A 1 63 ? -14.43 -33.625 -36.062 1 58.38 63 ARG A C 1
ATOM 506 O O . ARG A 1 63 ? -14.281 -34.562 -36.844 1 58.38 63 ARG A O 1
ATOM 513 N N . ASP A 1 64 ? -13.586 -33.125 -35.406 1 61.41 64 ASP A N 1
ATOM 514 C CA . ASP A 1 64 ? -12.211 -33.594 -35.594 1 61.41 64 ASP A CA 1
ATOM 515 C C . ASP A 1 64 ? -11.938 -34.844 -34.781 1 61.41 64 ASP A C 1
ATOM 517 O O . ASP A 1 64 ? -10.914 -35.5 -34.969 1 61.41 64 ASP A O 1
ATOM 521 N N . LEU A 1 65 ? -12.859 -35.156 -33.812 1 60.5 65 LEU A N 1
ATOM 522 C CA . LEU A 1 65 ? -12.656 -36.281 -32.906 1 60.5 65 LEU A CA 1
ATOM 523 C C . LEU A 1 65 ? -12.547 -37.594 -33.719 1 60.5 65 LEU A C 1
ATOM 525 O O . LEU A 1 65 ? -11.906 -38.562 -33.25 1 60.5 65 LEU A O 1
ATOM 529 N N . GLY A 1 66 ? -13.227 -37.656 -34.781 1 55.75 66 GLY A N 1
ATOM 530 C CA . GLY A 1 66 ? -13.125 -38.812 -35.625 1 55.75 66 GLY A CA 1
ATOM 531 C C . GLY A 1 66 ? -11.969 -38.75 -36.625 1 55.75 66 GLY A C 1
ATOM 532 O O . GLY A 1 66 ? -11.656 -39.719 -37.281 1 55.75 66 GLY A O 1
ATOM 533 N N . SER A 1 67 ? -11.438 -37.594 -36.719 1 60.66 67 SER A N 1
ATOM 534 C CA . SER A 1 67 ? -10.359 -37.406 -37.688 1 60.66 67 SER A CA 1
ATOM 535 C C . SER A 1 67 ? -8.992 -37.469 -37 1 60.66 67 SER A C 1
ATOM 537 O O . SER A 1 67 ? -8.898 -37.781 -35.812 1 60.66 67 SER A O 1
ATOM 539 N N . ASP A 1 68 ? -7.938 -37.219 -37.75 1 77.62 68 ASP A N 1
ATOM 540 C CA . ASP A 1 68 ? -6.539 -37.375 -37.375 1 77.62 68 ASP A CA 1
ATOM 541 C C . ASP A 1 68 ? -6.078 -36.281 -36.406 1 77.62 68 ASP A C 1
ATOM 543 O O . ASP A 1 68 ? -5.375 -35.344 -36.844 1 77.62 68 ASP A O 1
ATOM 547 N N . THR A 1 69 ? -6.484 -36.344 -35.156 1 80.81 69 THR A N 1
ATOM 548 C CA . THR A 1 69 ? -6.121 -35.375 -34.125 1 80.81 69 THR A CA 1
ATOM 549 C C . THR A 1 69 ? -4.613 -35.375 -33.875 1 80.81 69 THR A C 1
ATOM 551 O O . THR A 1 69 ? -4.039 -34.375 -33.469 1 80.81 69 THR A O 1
ATOM 554 N N . ALA A 1 70 ? -4.02 -36.406 -34.219 1 84.88 70 ALA A N 1
ATOM 555 C CA . ALA A 1 70 ? -2.568 -36.531 -34.062 1 84.88 70 ALA A CA 1
ATOM 556 C C . ALA A 1 70 ? -1.852 -35.562 -35 1 84.88 70 ALA A C 1
ATOM 558 O O . ALA A 1 70 ? -0.898 -34.875 -34.594 1 84.88 70 ALA A O 1
ATOM 559 N N . THR A 1 71 ? -2.33 -35.531 -36.156 1 88 71 THR A N 1
ATOM 560 C CA . THR A 1 71 ? -1.739 -34.625 -37.156 1 88 71 THR A CA 1
ATOM 561 C C . THR A 1 71 ? -1.968 -33.188 -36.781 1 88 71 THR A C 1
ATOM 563 O O . THR A 1 71 ? -1.087 -32.344 -36.969 1 88 71 THR A O 1
ATOM 566 N N . LEU A 1 72 ? -3.137 -32.969 -36.25 1 87.81 72 LEU A N 1
ATOM 567 C CA . LEU A 1 72 ? -3.443 -31.594 -35.781 1 87.81 72 LEU A CA 1
ATOM 568 C C . LEU A 1 72 ? -2.469 -31.156 -34.719 1 87.81 72 LEU A C 1
ATOM 570 O O . LEU A 1 72 ? -2 -30.016 -34.719 1 87.81 72 LEU A O 1
ATOM 574 N N . PHE A 1 73 ? -2.215 -32 -33.844 1 91.5 73 PHE A N 1
ATOM 575 C CA . PHE A 1 73 ? -1.312 -31.688 -32.75 1 91.5 73 PHE A CA 1
ATOM 576 C C . PHE A 1 73 ? 0.107 -31.469 -33.25 1 91.5 73 PHE A C 1
ATOM 578 O O . PHE A 1 73 ? 0.76 -30.484 -32.875 1 91.5 73 PHE A O 1
ATOM 585 N N . LYS A 1 74 ? 0.586 -32.344 -34.125 1 93.5 74 LYS A N 1
ATOM 586 C CA . LYS A 1 74 ? 1.929 -32.219 -34.656 1 93.5 74 LYS A CA 1
ATOM 587 C C . LYS A 1 74 ? 2.09 -30.906 -35.438 1 93.5 74 LYS A C 1
ATOM 589 O O . LYS A 1 74 ? 3.121 -30.234 -35.312 1 93.5 74 LYS A O 1
ATOM 594 N N . ASN A 1 75 ? 1.099 -30.562 -36.125 1 93.69 75 ASN A N 1
ATOM 595 C CA . ASN A 1 75 ? 1.13 -29.297 -36.875 1 93.69 75 ASN A CA 1
ATOM 596 C C . ASN A 1 75 ? 1.188 -28.109 -35.938 1 93.69 75 ASN A C 1
ATOM 598 O O . ASN A 1 75 ? 1.922 -27.141 -36.188 1 93.69 75 ASN A O 1
ATOM 602 N N . ALA A 1 76 ? 0.413 -28.219 -34.906 1 94 76 ALA A N 1
ATOM 603 C CA . ALA A 1 76 ? 0.403 -27.141 -33.938 1 94 76 ALA A CA 1
ATOM 604 C C . ALA A 1 76 ? 1.779 -26.953 -33.312 1 94 76 ALA A C 1
ATOM 606 O O . ALA A 1 76 ? 2.236 -25.828 -33.125 1 94 76 ALA A O 1
ATOM 607 N N . VAL A 1 77 ? 2.406 -28.031 -33 1 96.38 77 VAL A N 1
ATOM 608 C CA . VAL A 1 77 ? 3.73 -28 -32.375 1 96.38 77 VAL A CA 1
ATOM 609 C C . VAL A 1 77 ? 4.734 -27.391 -33.375 1 96.38 77 VAL A C 1
ATOM 611 O O . VAL A 1 77 ? 5.5 -26.484 -33 1 96.38 77 VAL A O 1
ATOM 614 N N . ARG A 1 78 ? 4.695 -27.859 -34.562 1 96.5 78 ARG A N 1
ATOM 615 C CA . ARG A 1 78 ? 5.602 -27.359 -35.594 1 96.5 78 ARG A CA 1
ATOM 616 C C . ARG A 1 78 ? 5.379 -25.875 -35.844 1 96.5 78 ARG A C 1
ATOM 618 O O . ARG A 1 78 ? 6.336 -25.094 -35.906 1 96.5 78 ARG A O 1
ATOM 625 N N . ASP A 1 79 ? 4.16 -25.484 -35.969 1 96.69 79 ASP A N 1
ATOM 626 C CA . ASP A 1 79 ? 3.82 -24.094 -36.25 1 96.69 79 ASP A CA 1
ATOM 627 C C . ASP A 1 79 ? 4.254 -23.188 -35.094 1 96.69 79 ASP A C 1
ATOM 629 O O . ASP A 1 79 ? 4.734 -22.078 -35.312 1 96.69 79 ASP A O 1
ATOM 633 N N . ALA A 1 80 ? 4.023 -23.688 -33.938 1 96.69 80 ALA A N 1
ATOM 634 C CA . ALA A 1 80 ? 4.43 -22.906 -32.75 1 96.69 80 ALA A CA 1
ATOM 635 C C . ALA A 1 80 ? 5.941 -22.703 -32.75 1 96.69 80 ALA A C 1
ATOM 637 O O . ALA A 1 80 ? 6.418 -21.609 -32.469 1 96.69 80 ALA A O 1
ATOM 638 N N . TYR A 1 81 ? 6.68 -23.719 -33 1 97.44 81 TYR A N 1
ATOM 639 C CA . TYR A 1 81 ? 8.133 -23.609 -33.031 1 97.44 81 TYR A CA 1
ATOM 640 C C . TYR A 1 81 ? 8.57 -22.609 -34.125 1 97.44 81 TYR A C 1
ATOM 642 O O . TYR A 1 81 ? 9.438 -21.766 -33.875 1 97.44 81 TYR A O 1
ATOM 650 N N . ASP A 1 82 ? 7.98 -22.703 -35.281 1 97.19 82 ASP A N 1
ATOM 651 C CA . ASP A 1 82 ? 8.375 -21.859 -36.406 1 97.19 82 ASP A CA 1
ATOM 652 C C . ASP A 1 82 ? 8.039 -20.406 -36.125 1 97.19 82 ASP A C 1
ATOM 654 O O . ASP A 1 82 ? 8.797 -19.5 -36.5 1 97.19 82 ASP A O 1
ATOM 658 N N . ARG A 1 83 ? 6.992 -20.203 -35.5 1 96.88 83 ARG A N 1
ATOM 659 C CA . ARG A 1 83 ? 6.484 -18.859 -35.281 1 96.88 83 ARG A CA 1
ATOM 660 C C . ARG A 1 83 ? 7.184 -18.188 -34.125 1 96.88 83 ARG A C 1
ATOM 662 O O . ARG A 1 83 ? 7.559 -17.016 -34.188 1 96.88 83 ARG A O 1
ATOM 669 N N . PHE A 1 84 ? 7.406 -18.906 -33 1 96.69 84 PHE A N 1
ATOM 670 C CA . PHE A 1 84 ? 7.781 -18.25 -31.766 1 96.69 84 PHE A CA 1
ATOM 671 C C . PHE A 1 84 ? 9.242 -18.531 -31.438 1 96.69 84 PHE A C 1
ATOM 673 O O . PHE A 1 84 ? 9.844 -17.828 -30.609 1 96.69 84 PHE A O 1
ATOM 680 N N . LYS A 1 85 ? 9.812 -19.531 -31.953 1 97.12 85 LYS A N 1
ATOM 681 C CA . LYS A 1 85 ? 11.211 -19.891 -31.766 1 97.12 85 LYS A CA 1
ATOM 682 C C . LYS A 1 85 ? 11.57 -19.922 -30.281 1 97.12 85 LYS A C 1
ATOM 684 O O . LYS A 1 85 ? 12.523 -19.266 -29.844 1 97.12 85 LYS A O 1
ATOM 689 N N . PRO A 1 86 ? 10.875 -20.734 -29.5 1 98 86 PRO A N 1
ATOM 690 C CA . PRO A 1 86 ? 11.156 -20.797 -28.062 1 98 86 PRO A CA 1
ATOM 691 C C . PRO A 1 86 ? 12.461 -21.516 -27.75 1 98 86 PRO A C 1
ATOM 693 O O . PRO A 1 86 ? 13.016 -22.188 -28.609 1 98 86 PRO A O 1
ATOM 696 N N . GLU A 1 87 ? 12.969 -21.266 -26.516 1 97.88 87 GLU A N 1
ATOM 697 C CA . GLU A 1 87 ? 14.133 -21.984 -26.031 1 97.88 87 GLU A CA 1
ATOM 698 C C . GLU A 1 87 ? 13.766 -23.438 -25.672 1 97.88 87 GLU A C 1
ATOM 700 O O . GLU A 1 87 ? 14.602 -24.328 -25.766 1 97.88 87 GLU A O 1
ATOM 705 N N . ALA A 1 88 ? 12.578 -23.625 -25.234 1 98.19 88 ALA A N 1
ATOM 706 C CA . ALA A 1 88 ? 12.031 -24.922 -24.891 1 98.19 88 ALA A CA 1
ATOM 707 C C . ALA A 1 88 ? 10.516 -24.953 -25.062 1 98.19 88 ALA A C 1
ATOM 709 O O . ALA A 1 88 ? 9.867 -23.906 -25.078 1 98.19 88 ALA A O 1
ATOM 710 N N . MET A 1 89 ? 10.031 -26.141 -25.25 1 98.12 89 MET A N 1
ATOM 711 C CA . MET A 1 89 ? 8.594 -26.312 -25.406 1 98.12 89 MET A CA 1
ATOM 712 C C . MET A 1 89 ? 8.055 -27.328 -24.406 1 98.12 89 MET A C 1
ATOM 714 O O . MET A 1 89 ? 8.703 -28.359 -24.156 1 98.12 89 MET A O 1
ATOM 718 N N . ILE A 1 90 ? 6.941 -26.984 -23.828 1 98.12 90 ILE A N 1
ATOM 719 C CA . ILE A 1 90 ? 6.227 -27.984 -23.047 1 98.12 90 ILE A CA 1
ATOM 720 C C . ILE A 1 90 ? 4.953 -28.406 -23.766 1 98.12 90 ILE A C 1
ATOM 722 O O . ILE A 1 90 ? 4.305 -27.594 -24.422 1 98.12 90 ILE A O 1
ATOM 726 N N . VAL A 1 91 ? 4.629 -29.703 -23.703 1 96.62 91 VAL A N 1
ATOM 727 C CA . VAL A 1 91 ? 3.469 -30.234 -24.422 1 96.62 91 VAL A CA 1
ATOM 728 C C . VAL A 1 91 ? 2.621 -31.078 -23.469 1 96.62 91 VAL A C 1
ATOM 730 O O . VAL A 1 91 ? 3.154 -31.75 -22.594 1 96.62 91 VAL A O 1
ATOM 733 N N . GLY A 1 92 ? 1.393 -30.938 -23.594 1 92.06 92 GLY A N 1
ATOM 734 C CA . GLY A 1 92 ? 0.466 -31.703 -22.781 1 92.06 92 GLY A CA 1
ATOM 735 C C . GLY A 1 92 ? -0.955 -31.688 -23.312 1 92.06 92 GLY A C 1
ATOM 736 O O . GLY A 1 92 ? -1.209 -31.156 -24.406 1 92.06 92 GLY A O 1
ATOM 737 N N . ALA A 1 93 ? -1.799 -32.406 -22.578 1 87.19 93 ALA A N 1
ATOM 738 C CA . ALA A 1 93 ? -3.205 -32.5 -22.969 1 87.19 93 ALA A CA 1
ATOM 739 C C . ALA A 1 93 ? -4.109 -31.906 -21.891 1 87.19 93 ALA A C 1
ATOM 741 O O . ALA A 1 93 ? -3.795 -31.969 -20.703 1 87.19 93 ALA A O 1
ATOM 742 N N . SER A 1 94 ? -5.207 -31.328 -22.422 1 83.25 94 SER A N 1
ATOM 743 C CA . SER A 1 94 ? -6.219 -30.859 -21.484 1 83.25 94 SER A CA 1
ATOM 744 C C . SER A 1 94 ? -7.066 -32 -20.953 1 83.25 94 SER A C 1
ATOM 746 O O . SER A 1 94 ? -6.828 -33.156 -21.297 1 83.25 94 SER A O 1
ATOM 748 N N . CYS A 1 95 ? -7.922 -31.641 -20.094 1 75.25 95 CYS A N 1
ATOM 749 C CA . CYS A 1 95 ? -8.812 -32.625 -19.5 1 75.25 95 CYS A CA 1
ATOM 750 C C . CYS A 1 95 ? -9.625 -33.344 -20.578 1 75.25 95 CYS A C 1
ATOM 752 O O . CYS A 1 95 ? -9.812 -34.562 -20.516 1 75.25 95 CYS A O 1
ATOM 754 N N . THR A 1 96 ? -10.117 -32.562 -21.547 1 69.38 96 THR A N 1
ATOM 755 C CA . THR A 1 96 ? -10.961 -33.125 -22.609 1 69.38 96 THR A CA 1
ATOM 756 C C . THR A 1 96 ? -10.133 -34 -23.547 1 69.38 96 THR A C 1
ATOM 758 O O . THR A 1 96 ? -10.594 -35.062 -23.984 1 69.38 96 THR A O 1
ATOM 761 N N . ALA A 1 97 ? -8.953 -33.562 -23.797 1 76.75 97 ALA A N 1
ATOM 762 C CA . ALA A 1 97 ? -8.109 -34.281 -24.75 1 76.75 97 ALA A CA 1
ATOM 763 C C . ALA A 1 97 ? -7.578 -35.594 -24.156 1 76.75 97 ALA A C 1
ATOM 765 O O . ALA A 1 97 ? -7.234 -36.5 -24.891 1 76.75 97 ALA A O 1
ATOM 766 N N . GLU A 1 98 ? -7.469 -35.594 -22.891 1 74.56 98 GLU A N 1
ATOM 767 C CA . GLU A 1 98 ? -7.02 -36.844 -22.25 1 74.56 98 GLU A CA 1
ATOM 768 C C . GLU A 1 98 ? -7.926 -38 -22.594 1 74.56 98 GLU A C 1
ATOM 770 O O . GLU A 1 98 ? -7.477 -39.156 -22.625 1 74.56 98 GLU A O 1
ATOM 775 N N . LEU A 1 99 ? -9.164 -37.656 -22.859 1 68.75 99 LEU A N 1
ATOM 776 C CA . LEU A 1 99 ? -10.141 -38.688 -23.188 1 68.75 99 LEU A CA 1
ATOM 777 C C . LEU A 1 99 ? -9.867 -39.312 -24.562 1 68.75 99 LEU A C 1
ATOM 779 O O . LEU A 1 99 ? -10.258 -40.438 -24.828 1 68.75 99 LEU A O 1
ATOM 783 N N . ILE A 1 100 ? -9.195 -38.594 -25.438 1 70.38 100 ILE A N 1
ATOM 784 C CA . ILE A 1 100 ? -8.922 -39.031 -26.797 1 70.38 100 ILE A CA 1
ATOM 785 C C . ILE A 1 100 ? -7.68 -39.938 -26.812 1 70.38 100 ILE A C 1
ATOM 787 O O . ILE A 1 100 ? -7.465 -40.688 -27.75 1 70.38 100 ILE A O 1
ATOM 791 N N . GLN A 1 101 ? -6.938 -40 -25.812 1 70.19 101 GLN A N 1
ATOM 792 C CA . GLN A 1 101 ? -5.816 -40.906 -25.547 1 70.19 101 GLN A CA 1
ATOM 793 C C . GLN A 1 101 ? -4.699 -40.688 -26.562 1 70.19 101 GLN A C 1
ATOM 795 O O . GLN A 1 101 ? -4.051 -41.656 -26.984 1 70.19 101 GLN A O 1
ATOM 800 N N . ASP A 1 102 ? -4.562 -39.469 -27.109 1 78.62 102 ASP A N 1
ATOM 801 C CA . ASP A 1 102 ? -3.357 -39.156 -27.859 1 78.62 102 ASP A CA 1
ATOM 802 C C . ASP A 1 102 ? -2.148 -39.031 -26.938 1 78.62 102 ASP A C 1
ATOM 804 O O . ASP A 1 102 ? -2.301 -38.844 -25.734 1 78.62 102 ASP A O 1
ATOM 808 N N . ASP A 1 103 ? -0.975 -39.281 -27.516 1 83.75 103 ASP A N 1
ATOM 809 C CA . ASP A 1 103 ? 0.27 -39.156 -26.766 1 83.75 103 ASP A CA 1
ATOM 810 C C . ASP A 1 103 ? 1.029 -37.875 -27.203 1 83.75 103 ASP A C 1
ATOM 812 O O . ASP A 1 103 ? 1.973 -37.969 -27.984 1 83.75 103 ASP A O 1
ATOM 816 N N . PRO A 1 104 ? 0.75 -36.812 -26.562 1 88.69 104 PRO A N 1
ATOM 817 C CA . PRO A 1 104 ? 1.404 -35.562 -26.969 1 88.69 104 PRO A CA 1
ATOM 818 C C . PRO A 1 104 ? 2.928 -35.656 -26.906 1 88.69 104 PRO A C 1
ATOM 820 O O . PRO A 1 104 ? 3.621 -35.125 -27.781 1 88.69 104 PRO A O 1
ATOM 823 N N . GLY A 1 105 ? 3.449 -36.25 -25.922 1 90.88 105 GLY A N 1
ATOM 824 C CA . GLY A 1 105 ? 4.891 -36.375 -25.781 1 90.88 105 GLY A CA 1
ATOM 825 C C . GLY A 1 105 ? 5.543 -37.125 -26.938 1 90.88 105 GLY A C 1
ATOM 826 O O . GLY A 1 105 ? 6.488 -36.594 -27.547 1 90.88 105 GLY A O 1
ATOM 827 N N . GLY A 1 106 ? 5.039 -38.25 -27.219 1 88.94 106 GLY A N 1
ATOM 828 C CA . GLY A 1 106 ? 5.562 -39.031 -28.328 1 88.94 106 GLY A CA 1
ATOM 829 C C . GLY A 1 106 ? 5.414 -38.312 -29.672 1 88.94 106 GLY A C 1
ATOM 830 O O . GLY A 1 106 ? 6.336 -38.344 -30.484 1 88.94 106 GLY A O 1
ATOM 831 N N . LEU A 1 107 ? 4.266 -37.781 -29.859 1 89.44 107 LEU A N 1
ATOM 832 C CA . LEU A 1 107 ? 3.992 -37.094 -31.109 1 89.44 107 LEU A CA 1
ATOM 833 C C . LEU A 1 107 ? 4.957 -35.906 -31.312 1 89.44 107 LEU A C 1
ATOM 835 O O . LEU A 1 107 ? 5.445 -35.688 -32.406 1 89.44 107 LEU A O 1
ATOM 839 N N . ALA A 1 108 ? 5.215 -35.219 -30.25 1 93.06 108 ALA A N 1
ATOM 840 C CA . ALA A 1 108 ? 6.125 -34.062 -30.344 1 93.06 108 ALA A CA 1
ATOM 841 C C . ALA A 1 108 ? 7.562 -34.531 -30.547 1 93.06 108 ALA A C 1
ATOM 843 O O . ALA A 1 108 ? 8.312 -33.938 -31.312 1 93.06 108 ALA A O 1
ATOM 844 N N . ALA A 1 109 ? 7.934 -35.531 -29.875 1 91.75 109 ALA A N 1
ATOM 845 C CA . ALA A 1 109 ? 9.281 -36.094 -30 1 91.75 109 ALA A CA 1
ATOM 846 C C . ALA A 1 109 ? 9.57 -36.5 -31.438 1 91.75 109 ALA A C 1
ATOM 848 O O . ALA A 1 109 ? 10.703 -36.375 -31.922 1 91.75 109 ALA A O 1
ATOM 849 N N . ALA A 1 110 ? 8.617 -36.969 -32.094 1 91.56 110 ALA A N 1
ATOM 850 C CA . ALA A 1 110 ? 8.75 -37.469 -33.438 1 91.56 110 ALA A CA 1
ATOM 851 C C . ALA A 1 110 ? 9.086 -36.344 -34.406 1 91.56 110 ALA A C 1
ATOM 853 O O . ALA A 1 110 ? 9.633 -36.562 -35.5 1 91.56 110 ALA A O 1
ATOM 854 N N . LEU A 1 111 ? 8.812 -35.188 -34.062 1 94.25 111 LEU A N 1
ATOM 855 C CA . LEU A 1 111 ? 9.078 -34.062 -34.938 1 94.25 111 LEU A CA 1
ATOM 856 C C . LEU A 1 111 ? 10.562 -33.719 -34.938 1 94.25 111 LEU A C 1
ATOM 858 O O . LEU A 1 111 ? 11.039 -33 -35.844 1 94.25 111 LEU A O 1
ATOM 862 N N . GLY A 1 112 ? 11.336 -34.125 -33.938 1 94.62 112 GLY A N 1
ATOM 863 C CA . GLY A 1 112 ? 12.773 -33.906 -33.875 1 94.62 112 GLY A CA 1
ATOM 864 C C . GLY A 1 112 ? 13.156 -32.438 -33.875 1 94.62 112 GLY A C 1
ATOM 865 O O . GLY A 1 112 ? 14.094 -32.031 -34.562 1 94.62 112 GLY A O 1
ATOM 866 N N . LEU A 1 113 ? 12.445 -31.656 -33.156 1 96.25 113 LEU A N 1
ATOM 867 C CA . LEU A 1 113 ? 12.758 -30.234 -33.062 1 96.25 113 LEU A CA 1
ATOM 868 C C . LEU A 1 113 ? 14.125 -30.031 -32.438 1 96.25 113 LEU A C 1
ATOM 870 O O . LEU A 1 113 ? 14.586 -30.844 -31.641 1 96.25 113 LEU A O 1
ATOM 874 N N . PRO A 1 114 ? 14.852 -28.906 -32.75 1 96.38 114 PRO A N 1
ATOM 875 C CA . PRO A 1 114 ? 16.203 -28.656 -32.219 1 96.38 114 PRO A CA 1
ATOM 876 C C . PRO A 1 114 ? 16.203 -28.047 -30.828 1 96.38 114 PRO A C 1
ATOM 878 O O . PRO A 1 114 ? 17.172 -27.391 -30.438 1 96.38 114 PRO A O 1
ATOM 881 N N . ILE A 1 115 ? 15.117 -28.047 -30.188 1 97 115 ILE A N 1
ATOM 882 C CA . ILE A 1 115 ? 14.992 -27.562 -28.812 1 97 115 ILE A CA 1
ATOM 883 C C . ILE A 1 115 ? 14.445 -28.656 -27.922 1 97 115 ILE A C 1
ATOM 885 O O . ILE A 1 115 ? 13.828 -29.609 -28.406 1 97 115 ILE A O 1
ATOM 889 N N . PRO A 1 116 ? 14.695 -28.5 -26.594 1 96.69 116 PRO A N 1
ATOM 890 C CA . PRO A 1 116 ? 14.062 -29.453 -25.688 1 96.69 116 PRO A CA 1
ATOM 891 C C . PRO A 1 116 ? 12.539 -29.391 -25.734 1 96.69 116 PRO A C 1
ATOM 893 O O . PRO A 1 116 ? 11.961 -28.312 -25.688 1 96.69 116 PRO A O 1
ATOM 896 N N . VAL A 1 117 ? 11.922 -30.531 -25.906 1 97.56 117 VAL A N 1
ATOM 897 C CA . VAL A 1 117 ? 10.477 -30.688 -25.797 1 97.56 117 VAL A CA 1
ATOM 898 C C . VAL A 1 117 ? 10.133 -31.547 -24.578 1 97.56 117 VAL A C 1
ATOM 900 O O . VAL A 1 117 ? 10.484 -32.719 -24.516 1 97.56 117 VAL A O 1
ATOM 903 N N . ILE A 1 118 ? 9.461 -30.969 -23.625 1 97.75 118 ILE A N 1
ATOM 904 C CA . ILE A 1 118 ? 9.203 -31.594 -22.344 1 97.75 118 ILE A CA 1
ATOM 905 C C . ILE A 1 118 ? 7.738 -32 -22.25 1 97.75 118 ILE A C 1
ATOM 907 O O . ILE A 1 118 ? 6.848 -31.172 -22.172 1 97.75 118 ILE A O 1
ATOM 911 N N . PRO A 1 119 ? 7.492 -33.281 -22.281 1 96.69 119 PRO A N 1
ATOM 912 C CA . PRO A 1 119 ? 6.109 -33.719 -22.141 1 96.69 119 PRO A CA 1
ATOM 913 C C . PRO A 1 119 ? 5.609 -33.688 -20.703 1 96.69 119 PRO A C 1
ATOM 915 O O . PRO A 1 119 ? 6.352 -34 -19.766 1 96.69 119 PRO A O 1
ATOM 918 N N . LEU A 1 120 ? 4.398 -33.25 -20.5 1 96 120 LEU A N 1
ATOM 919 C CA . LEU A 1 120 ? 3.766 -33.156 -19.188 1 96 120 LEU A CA 1
ATOM 920 C C . LEU A 1 120 ? 2.572 -34.125 -19.109 1 96 120 LEU A C 1
ATOM 922 O O . LEU A 1 120 ? 1.728 -34.125 -20 1 96 120 LEU A O 1
ATOM 926 N N . GLU A 1 121 ? 2.584 -34.938 -18.094 1 91.81 121 GLU A N 1
ATOM 927 C CA . GLU A 1 121 ? 1.423 -35.75 -17.766 1 91.81 121 GLU A CA 1
ATOM 928 C C . GLU A 1 121 ? 0.62 -35.125 -16.625 1 91.81 121 GLU A C 1
ATOM 930 O O . GLU A 1 121 ? 0.966 -35.312 -15.453 1 91.81 121 GLU A O 1
ATOM 935 N N . LEU A 1 122 ? -0.452 -34.531 -17.047 1 91.62 122 LEU A N 1
ATOM 936 C CA . LEU A 1 122 ? -1.248 -33.781 -16.094 1 91.62 122 LEU A CA 1
ATOM 937 C C . LEU A 1 122 ? -2.658 -34.344 -15.977 1 91.62 122 LEU A C 1
ATOM 939 O O . LEU A 1 122 ? -3.582 -33.875 -16.641 1 91.62 122 LEU A O 1
ATOM 943 N N . PRO A 1 123 ? -2.789 -35.312 -15.141 1 88.38 123 PRO A N 1
ATOM 944 C CA . PRO A 1 123 ? -4.105 -35.938 -15 1 88.38 123 PRO A CA 1
ATOM 945 C C . PRO A 1 123 ? -5.148 -35 -14.406 1 88.38 123 PRO A C 1
ATOM 947 O O . PRO A 1 123 ? -5.211 -34.844 -13.188 1 88.38 123 PRO A O 1
ATOM 950 N N . ALA A 1 124 ? -6.07 -34.562 -15.188 1 82.19 124 ALA A N 1
ATOM 951 C CA . ALA A 1 124 ? -7.008 -33.5 -14.844 1 82.19 124 ALA A CA 1
ATOM 952 C C . ALA A 1 124 ? -8.055 -34 -13.852 1 82.19 124 ALA A C 1
ATOM 954 O O . ALA A 1 124 ? -8.625 -33.219 -13.102 1 82.19 124 ALA A O 1
ATOM 955 N N . TYR A 1 125 ? -8.266 -35.219 -13.789 1 78.81 125 TYR A N 1
ATOM 956 C CA . TYR A 1 125 ? -9.328 -35.75 -12.938 1 78.81 125 TYR A CA 1
ATOM 957 C C . TYR A 1 125 ? -8.805 -36.062 -11.539 1 78.81 125 TYR A C 1
ATOM 959 O O . TYR A 1 125 ? -9.586 -36.25 -10.609 1 78.81 125 TYR A O 1
ATOM 967 N N . GLN A 1 126 ? -7.508 -36.031 -11.406 1 85.19 126 GLN A N 1
ATOM 968 C CA . GLN A 1 126 ? -6.93 -36.406 -10.133 1 85.19 126 GLN A CA 1
ATOM 969 C C . GLN A 1 126 ? -6.18 -35.25 -9.477 1 85.19 126 GLN A C 1
ATOM 971 O O . GLN A 1 126 ? -6.035 -35.219 -8.25 1 85.19 126 GLN A O 1
ATOM 976 N N . ARG A 1 127 ? -5.672 -34.406 -10.266 1 91.94 127 ARG A N 1
ATOM 977 C CA . ARG A 1 127 ? -4.809 -33.375 -9.758 1 91.94 127 ARG A CA 1
ATOM 978 C C . ARG A 1 127 ? -5.355 -31.984 -10.117 1 91.94 127 ARG A C 1
ATOM 980 O O . ARG A 1 127 ? -6.254 -31.875 -10.953 1 91.94 127 ARG A O 1
ATOM 987 N N . LYS A 1 128 ? -4.848 -31.047 -9.375 1 93.62 128 LYS A N 1
ATOM 988 C CA . LYS A 1 128 ? -5.367 -29.688 -9.555 1 93.62 128 LYS A CA 1
ATOM 989 C C . LYS A 1 128 ? -4.254 -28.719 -9.945 1 93.62 128 LYS A C 1
ATOM 991 O O . LYS A 1 128 ? -3.131 -29.141 -10.234 1 93.62 128 LYS A O 1
ATOM 996 N N . GLU A 1 129 ? -4.582 -27.5 -10.039 1 94.19 129 GLU A N 1
ATOM 997 C CA . GLU A 1 129 ? -3.809 -26.406 -10.633 1 94.19 129 GLU A CA 1
ATOM 998 C C . GLU A 1 129 ? -2.439 -26.281 -9.969 1 94.19 129 GLU A C 1
ATOM 1000 O O . GLU A 1 129 ? -1.414 -26.234 -10.656 1 94.19 129 GLU A O 1
ATOM 1005 N N . ASN A 1 130 ? -2.367 -26.234 -8.641 1 96.62 130 ASN A N 1
ATOM 1006 C CA . ASN A 1 130 ? -1.092 -26.062 -7.957 1 96.62 130 ASN A CA 1
ATOM 1007 C C . ASN A 1 130 ? -0.169 -27.25 -8.172 1 96.62 130 ASN A C 1
ATOM 1009 O O . ASN A 1 130 ? 1.043 -27.094 -8.32 1 96.62 130 ASN A O 1
ATOM 1013 N N . TRP A 1 131 ? -0.723 -28.375 -8.125 1 96.62 131 TRP A N 1
ATOM 1014 C CA . TRP A 1 131 ? 0.071 -29.562 -8.43 1 96.62 131 TRP A CA 1
ATOM 1015 C C . TRP A 1 131 ? 0.644 -29.484 -9.844 1 96.62 131 TRP A C 1
ATOM 1017 O O . TRP A 1 131 ? 1.813 -29.812 -10.062 1 96.62 131 TRP A O 1
ATOM 1027 N N . GLY A 1 132 ? -0.222 -29.094 -10.789 1 97 132 GLY A N 1
ATOM 1028 C CA . GLY A 1 132 ? 0.237 -28.922 -12.156 1 97 132 GLY A CA 1
ATOM 1029 C C . GLY A 1 132 ? 1.378 -27.922 -12.289 1 97 132 GLY A C 1
ATOM 1030 O O . GLY A 1 132 ? 2.311 -28.141 -13.062 1 97 132 GLY A O 1
ATOM 1031 N N . ALA A 1 133 ? 1.279 -26.859 -11.555 1 98.25 133 ALA A N 1
ATOM 1032 C CA . ALA A 1 133 ? 2.352 -25.875 -11.555 1 98.25 133 ALA A CA 1
ATOM 1033 C C . ALA A 1 133 ? 3.645 -26.453 -11 1 98.25 133 ALA A C 1
ATOM 1035 O O . ALA A 1 133 ? 4.719 -26.281 -11.578 1 98.25 133 ALA A O 1
ATOM 1036 N N . ALA A 1 134 ? 3.547 -27.156 -9.906 1 98.5 134 ALA A N 1
ATOM 1037 C CA . ALA A 1 134 ? 4.707 -27.766 -9.258 1 98.5 134 ALA A CA 1
ATOM 1038 C C . ALA A 1 134 ? 5.379 -28.781 -10.18 1 98.5 134 ALA A C 1
ATOM 1040 O O . ALA A 1 134 ? 6.602 -28.781 -10.328 1 98.5 134 ALA A O 1
ATOM 1041 N N . GLU A 1 135 ? 4.566 -29.594 -10.773 1 98.19 135 GLU A N 1
ATOM 1042 C CA . GLU A 1 135 ? 5.082 -30.625 -11.664 1 98.19 135 GLU A CA 1
ATOM 1043 C C . GLU A 1 135 ? 5.75 -30.016 -12.891 1 98.19 135 GLU A C 1
ATOM 1045 O O . GLU A 1 135 ? 6.793 -30.5 -13.344 1 98.19 135 GLU A O 1
ATOM 1050 N N . THR A 1 136 ? 5.121 -29.047 -13.414 1 98.69 136 THR A N 1
ATOM 1051 C CA . THR A 1 136 ? 5.672 -28.391 -14.594 1 98.69 136 THR A CA 1
ATOM 1052 C C . THR A 1 136 ? 7.039 -27.781 -14.281 1 98.69 136 THR A C 1
ATOM 1054 O O . THR A 1 136 ? 8 -27.984 -15.031 1 98.69 136 THR A O 1
ATOM 1057 N N . LEU A 1 137 ? 7.133 -27.047 -13.156 1 98.88 137 LEU A N 1
ATOM 1058 C CA . LEU A 1 137 ? 8.414 -26.453 -12.773 1 98.88 137 LEU A CA 1
ATOM 1059 C C . LEU A 1 137 ? 9.461 -27.547 -12.555 1 98.88 137 LEU A C 1
ATOM 1061 O O . LEU A 1 137 ? 10.602 -27.406 -13 1 98.88 137 LEU A O 1
ATOM 1065 N N . TYR A 1 138 ? 9.117 -28.594 -11.906 1 98.75 138 TYR A N 1
ATOM 1066 C CA . TYR A 1 138 ? 10.016 -29.719 -11.656 1 98.75 138 TYR A CA 1
ATOM 1067 C C . TYR A 1 138 ? 10.562 -30.281 -12.961 1 98.75 138 TYR A C 1
ATOM 1069 O O . TYR A 1 138 ? 11.773 -30.469 -13.102 1 98.75 138 TYR A O 1
ATOM 1077 N N . HIS A 1 139 ? 9.695 -30.547 -13.953 1 98.5 139 HIS A N 1
ATOM 1078 C CA . HIS A 1 139 ? 10.117 -31.156 -15.211 1 98.5 139 HIS A CA 1
ATOM 1079 C C . HIS A 1 139 ? 11 -30.219 -16.016 1 98.5 139 HIS A C 1
ATOM 1081 O O . HIS A 1 139 ? 11.93 -30.672 -16.688 1 98.5 139 HIS A O 1
ATOM 1087 N N . LEU A 1 140 ? 10.672 -28.953 -15.961 1 98.75 140 LEU A N 1
ATOM 1088 C CA . LEU A 1 140 ? 11.516 -27.969 -16.641 1 98.75 140 LEU A CA 1
ATOM 1089 C C . LEU A 1 140 ? 12.906 -27.906 -16.016 1 98.75 140 LEU A C 1
ATOM 1091 O O . LEU A 1 140 ? 13.906 -27.922 -16.734 1 98.75 140 LEU A O 1
ATOM 1095 N N . VAL A 1 141 ? 12.961 -27.844 -14.719 1 98.81 141 VAL A N 1
ATOM 1096 C CA . VAL A 1 141 ? 14.227 -27.797 -14.008 1 98.81 141 VAL A CA 1
ATOM 1097 C C . VAL A 1 141 ? 15.023 -29.078 -14.273 1 98.81 141 VAL A C 1
ATOM 1099 O O . VAL A 1 141 ? 16.219 -29.016 -14.555 1 98.81 141 VAL A O 1
ATOM 1102 N N . ARG A 1 142 ? 14.344 -30.188 -14.211 1 98.38 142 ARG A N 1
ATOM 1103 C CA . ARG A 1 142 ? 15 -31.469 -14.453 1 98.38 142 ARG A CA 1
ATOM 1104 C C . ARG A 1 142 ? 15.57 -31.531 -15.859 1 98.38 142 ARG A C 1
ATOM 1106 O O . ARG A 1 142 ? 16.719 -31.953 -16.047 1 98.38 142 ARG A O 1
ATOM 1113 N N . ALA A 1 143 ? 14.805 -31.094 -16.797 1 98 143 ALA A N 1
ATOM 1114 C CA . ALA A 1 143 ? 15.258 -31.094 -18.188 1 98 143 ALA A CA 1
ATOM 1115 C C . ALA A 1 143 ? 16.469 -30.172 -18.375 1 98 143 ALA A C 1
ATOM 1117 O O . ALA A 1 143 ? 17.438 -30.547 -19.047 1 98 143 ALA A O 1
ATOM 1118 N N . ALA A 1 144 ? 16.438 -29.016 -17.812 1 98.31 144 ALA A N 1
ATOM 1119 C CA . ALA A 1 144 ? 17.484 -28.031 -17.984 1 98.31 144 ALA A CA 1
ATOM 1120 C C . ALA A 1 144 ? 18.766 -28.453 -17.281 1 98.31 144 ALA A C 1
ATOM 1122 O O . ALA A 1 144 ? 19.875 -28.109 -17.719 1 98.31 144 ALA A O 1
ATOM 1123 N N . THR A 1 145 ? 18.656 -29.203 -16.219 1 98 145 THR A N 1
ATOM 1124 C CA . THR A 1 145 ? 19.828 -29.547 -15.422 1 98 145 THR A CA 1
ATOM 1125 C C . THR A 1 145 ? 20.359 -30.938 -15.781 1 98 145 THR A C 1
ATOM 1127 O O . THR A 1 145 ? 21.281 -31.438 -15.148 1 98 145 THR A O 1
ATOM 1130 N N . ASN A 1 146 ? 19.641 -31.516 -16.703 1 95.44 146 ASN A N 1
ATOM 1131 C CA . ASN A 1 146 ? 20.125 -32.812 -17.156 1 95.44 146 ASN A CA 1
ATOM 1132 C C . ASN A 1 146 ? 21.562 -32.719 -17.688 1 95.44 146 ASN A C 1
ATOM 1134 O O . ASN A 1 146 ? 21.859 -31.891 -18.531 1 95.44 146 ASN A O 1
ATOM 1138 N N . GLY A 1 147 ? 22.422 -33.5 -17.156 1 93.69 147 GLY A N 1
ATOM 1139 C CA . GLY A 1 147 ? 23.812 -33.531 -17.594 1 93.69 147 GLY A CA 1
ATOM 1140 C C . GLY A 1 147 ? 24.672 -32.5 -16.875 1 93.69 147 GLY A C 1
ATOM 1141 O O . GLY A 1 147 ? 25.891 -32.438 -17.094 1 93.69 147 GLY A O 1
ATOM 1142 N N . VAL A 1 148 ? 24.078 -31.688 -16.094 1 95 148 VAL A N 1
ATOM 1143 C CA . VAL A 1 148 ? 24.828 -30.703 -15.336 1 95 148 VAL A CA 1
ATOM 1144 C C . VAL A 1 148 ? 25.531 -31.375 -14.156 1 95 148 VAL A C 1
ATOM 1146 O O . VAL A 1 148 ? 24.906 -32.156 -13.414 1 95 148 VAL A O 1
ATOM 1149 N N . ALA A 1 149 ? 26.766 -31.125 -14.047 1 94.06 149 ALA A N 1
ATOM 1150 C CA . ALA A 1 149 ? 27.547 -31.672 -12.93 1 94.06 149 ALA A CA 1
ATOM 1151 C C . ALA A 1 149 ? 27.328 -30.859 -11.656 1 94.06 149 ALA A C 1
ATOM 1153 O O . ALA A 1 149 ? 26.984 -29.688 -11.719 1 94.06 149 ALA A O 1
ATOM 1154 N N . THR A 1 150 ? 27.484 -31.562 -10.578 1 92.62 150 THR A N 1
ATOM 1155 C CA . THR A 1 150 ? 27.391 -30.844 -9.305 1 92.62 150 THR A CA 1
ATOM 1156 C C . THR A 1 150 ? 28.516 -29.812 -9.18 1 92.62 150 THR A C 1
ATOM 1158 O O . THR A 1 150 ? 29.688 -30.172 -9.234 1 92.62 150 THR A O 1
ATOM 1161 N N . PRO A 1 151 ? 28.109 -28.625 -8.922 1 91.31 151 PRO A N 1
ATOM 1162 C CA . PRO A 1 151 ? 29.125 -27.594 -8.875 1 91.31 151 PRO A CA 1
ATOM 1163 C C . PRO A 1 151 ? 29.875 -27.562 -7.543 1 91.31 151 PRO A C 1
ATOM 1165 O O . PRO A 1 151 ? 29.328 -27.969 -6.516 1 91.31 151 PRO A O 1
ATOM 1168 N N . ASP A 1 152 ? 31.125 -27.094 -7.66 1 90.19 152 ASP A N 1
ATOM 1169 C CA . ASP A 1 152 ? 31.875 -26.766 -6.457 1 90.19 152 ASP A CA 1
ATOM 1170 C C . ASP A 1 152 ? 31.5 -25.375 -5.938 1 90.19 152 ASP A C 1
ATOM 1172 O O . ASP A 1 152 ? 31.797 -24.359 -6.582 1 90.19 152 ASP A O 1
ATOM 1176 N N . ARG A 1 153 ? 30.891 -25.328 -4.828 1 89.44 153 ARG A N 1
ATOM 1177 C CA . ARG A 1 153 ? 30.359 -24.094 -4.281 1 89.44 153 ARG A CA 1
ATOM 1178 C C . ARG A 1 153 ? 31.328 -23.484 -3.266 1 89.44 153 ARG A C 1
ATOM 1180 O O . ARG A 1 153 ? 31.047 -22.438 -2.672 1 89.44 153 ARG A O 1
ATOM 1187 N N . THR A 1 154 ? 32.531 -24.016 -3.168 1 86.19 154 THR A N 1
ATOM 1188 C CA . THR A 1 154 ? 33.5 -23.609 -2.139 1 86.19 154 THR A CA 1
ATOM 1189 C C . THR A 1 154 ? 34.25 -22.344 -2.568 1 86.19 154 THR A C 1
ATOM 1191 O O . THR A 1 154 ? 34.594 -22.203 -3.74 1 86.19 154 THR A O 1
ATOM 1194 N N . GLY A 1 155 ? 34.438 -21.422 -1.663 1 83.94 155 GLY A N 1
ATOM 1195 C CA . GLY A 1 155 ? 35.312 -20.266 -1.862 1 83.94 155 GLY A CA 1
ATOM 1196 C C . GLY A 1 155 ? 34.594 -19.109 -2.523 1 83.94 155 GLY A C 1
ATOM 1197 O O . GLY A 1 155 ? 35.188 -18.078 -2.818 1 83.94 155 GLY A O 1
ATOM 1198 N N . ARG A 1 156 ? 33.375 -19.219 -2.818 1 86.19 156 ARG A N 1
ATOM 1199 C CA . ARG A 1 156 ? 32.625 -18.141 -3.439 1 86.19 156 ARG A CA 1
ATOM 1200 C C . ARG A 1 156 ? 31.609 -17.547 -2.461 1 86.19 156 ARG A C 1
ATOM 1202 O O . ARG A 1 156 ? 31.25 -18.188 -1.47 1 86.19 156 ARG A O 1
ATOM 1209 N N . PRO A 1 157 ? 31.297 -16.297 -2.74 1 90.38 157 PRO A N 1
ATOM 1210 C CA . PRO A 1 157 ? 30.234 -15.727 -1.9 1 90.38 157 PRO A CA 1
ATOM 1211 C C . PRO A 1 157 ? 28.938 -16.516 -1.961 1 90.38 157 PRO A C 1
ATOM 1213 O O . PRO A 1 157 ? 28.578 -17.047 -3.016 1 90.38 157 PRO A O 1
ATOM 1216 N N . VAL A 1 158 ? 28.312 -16.594 -0.888 1 93.88 158 VAL A N 1
ATOM 1217 C CA . VAL A 1 158 ? 27.078 -17.359 -0.774 1 93.88 158 VAL A CA 1
ATOM 1218 C C . VAL A 1 158 ? 26.016 -16.766 -1.711 1 93.88 158 VAL A C 1
ATOM 1220 O O . VAL A 1 158 ? 25.812 -15.555 -1.748 1 93.88 158 VAL A O 1
ATOM 1223 N N . ALA A 1 159 ? 25.422 -17.625 -2.479 1 96.81 159 ALA A N 1
ATOM 1224 C CA . ALA A 1 159 ? 24.328 -17.25 -3.385 1 96.81 159 ALA A CA 1
ATOM 1225 C C . ALA A 1 159 ? 23.125 -18.156 -3.197 1 96.81 159 ALA A C 1
ATOM 1227 O O . ALA A 1 159 ? 23.266 -19.328 -2.852 1 96.81 159 ALA A O 1
ATOM 1228 N N . VAL A 1 160 ? 21.984 -17.531 -3.443 1 98.38 160 VAL A N 1
ATOM 1229 C CA . VAL A 1 160 ? 20.766 -18.312 -3.268 1 98.38 160 VAL A CA 1
ATOM 1230 C C . VAL A 1 160 ? 19.875 -18.188 -4.508 1 98.38 160 VAL A C 1
ATOM 1232 O O . VAL A 1 160 ? 20.047 -17.266 -5.309 1 98.38 160 VAL A O 1
ATOM 1235 N N . ASN A 1 161 ? 19.047 -19.203 -4.738 1 98.81 161 ASN A N 1
ATOM 1236 C CA . ASN A 1 161 ? 17.922 -19.109 -5.676 1 98.81 161 ASN A CA 1
ATOM 1237 C C . ASN A 1 161 ? 16.625 -18.781 -4.961 1 98.81 161 ASN A C 1
ATOM 1239 O O . ASN A 1 161 ? 16.453 -19.094 -3.785 1 98.81 161 ASN A O 1
ATOM 1243 N N . ILE A 1 162 ? 15.797 -18.047 -5.656 1 98.88 162 ILE A N 1
ATOM 1244 C CA . ILE A 1 162 ? 14.422 -17.891 -5.199 1 98.88 162 ILE A CA 1
ATOM 1245 C C . ILE A 1 162 ? 13.484 -18.672 -6.102 1 98.88 162 ILE A C 1
ATOM 1247 O O . ILE A 1 162 ? 13.344 -18.375 -7.289 1 98.88 162 ILE A O 1
ATOM 1251 N N . LEU A 1 163 ? 12.797 -19.656 -5.512 1 98.88 163 LEU A N 1
ATOM 1252 C CA . LEU A 1 163 ? 11.93 -20.531 -6.289 1 98.88 163 LEU A CA 1
ATOM 1253 C C . LEU A 1 163 ? 10.469 -20.359 -5.863 1 98.88 163 LEU A C 1
ATOM 1255 O O . LEU A 1 163 ? 10.18 -20.203 -4.676 1 98.88 163 LEU A O 1
ATOM 1259 N N . GLY A 1 164 ? 9.625 -20.297 -6.895 1 98.19 164 GLY A N 1
ATOM 1260 C CA . GLY A 1 164 ? 8.219 -20.359 -6.508 1 98.19 164 GLY A CA 1
ATOM 1261 C C . GLY A 1 164 ? 7.387 -19.25 -7.145 1 98.19 164 GLY A C 1
ATOM 1262 O O . GLY A 1 164 ? 6.27 -19.516 -7.602 1 98.19 164 GLY A O 1
ATOM 1263 N N . PRO A 1 165 ? 7.891 -18 -7.223 1 98.44 165 PRO A N 1
ATOM 1264 C CA . PRO A 1 165 ? 7.062 -16.938 -7.816 1 98.44 165 PRO A CA 1
ATOM 1265 C C . PRO A 1 165 ? 6.625 -17.266 -9.242 1 98.44 165 PRO A C 1
ATOM 1267 O O . PRO A 1 165 ? 7.449 -17.656 -10.07 1 98.44 165 PRO A O 1
ATOM 1270 N N . ALA A 1 166 ? 5.324 -17.094 -9.461 1 97.94 166 ALA A N 1
ATOM 1271 C CA . ALA A 1 166 ? 4.77 -17.453 -10.758 1 97.94 166 ALA A CA 1
ATOM 1272 C C . ALA A 1 166 ? 3.688 -16.469 -11.195 1 97.94 166 ALA A C 1
ATOM 1274 O O . ALA A 1 166 ? 3.357 -15.539 -10.453 1 97.94 166 ALA A O 1
ATOM 1275 N N . ALA A 1 167 ? 3.215 -16.641 -12.445 1 96.25 167 ALA A N 1
ATOM 1276 C CA . ALA A 1 167 ? 2.086 -15.852 -12.945 1 96.25 167 ALA A CA 1
ATOM 1277 C C . ALA A 1 167 ? 0.805 -16.203 -12.195 1 96.25 167 ALA A C 1
ATOM 1279 O O . ALA A 1 167 ? 0.606 -17.359 -11.797 1 96.25 167 ALA A O 1
ATOM 1280 N N . LEU A 1 168 ? -0.016 -15.195 -11.992 1 93.62 168 LEU A N 1
ATOM 1281 C CA . LEU A 1 168 ? -1.276 -15.305 -11.266 1 93.62 168 LEU A CA 1
ATOM 1282 C C . LEU A 1 168 ? -1.033 -15.672 -9.805 1 93.62 168 LEU A C 1
ATOM 1284 O O . LEU A 1 168 ? -1.897 -16.266 -9.156 1 93.62 168 LEU A O 1
ATOM 1288 N N . GLY A 1 169 ? 0.168 -15.422 -9.359 1 95.56 169 GLY A N 1
ATOM 1289 C CA . GLY A 1 169 ? 0.479 -15.641 -7.957 1 95.56 169 GLY A CA 1
ATOM 1290 C C . GLY A 1 169 ? -0.041 -14.539 -7.051 1 95.56 169 GLY A C 1
ATOM 1291 O O . GLY A 1 169 ? 0.093 -13.352 -7.367 1 95.56 169 GLY A O 1
ATOM 1292 N N . PHE A 1 170 ? -0.626 -14.969 -6.031 1 96.69 170 PHE A N 1
ATOM 1293 C CA . PHE A 1 170 ? -1.162 -14 -5.082 1 96.69 170 PHE A CA 1
ATOM 1294 C C . PHE A 1 170 ? -0.041 -13.18 -4.453 1 96.69 170 PHE A C 1
ATOM 1296 O O . PHE A 1 170 ? 0.71 -13.688 -3.617 1 96.69 170 PHE A O 1
ATOM 1303 N N . ARG A 1 171 ? 0.149 -11.922 -4.816 1 97.56 171 ARG A N 1
ATOM 1304 C CA . ARG A 1 171 ? 1.091 -10.922 -4.32 1 97.56 171 ARG A CA 1
ATOM 1305 C C . ARG A 1 171 ? 2.523 -11.289 -4.688 1 97.56 171 ARG A C 1
ATOM 1307 O O . ARG A 1 171 ? 3.475 -10.734 -4.129 1 97.56 171 ARG A O 1
ATOM 1314 N N . HIS A 1 172 ? 2.75 -12.195 -5.621 1 97.62 172 HIS A N 1
ATOM 1315 C CA . HIS A 1 172 ? 4.082 -12.703 -5.934 1 97.62 172 HIS A CA 1
ATOM 1316 C C . HIS A 1 172 ? 4.996 -11.578 -6.41 1 97.62 172 HIS A C 1
ATOM 1318 O O . HIS A 1 172 ? 6.18 -11.539 -6.055 1 97.62 172 HIS A O 1
ATOM 1324 N N . ARG A 1 173 ? 4.457 -10.656 -7.18 1 95.75 173 ARG A N 1
ATOM 1325 C CA . ARG A 1 173 ? 5.23 -9.523 -7.676 1 95.75 173 ARG A CA 1
ATOM 1326 C C . ARG A 1 173 ? 5.848 -8.734 -6.527 1 95.75 173 ARG A C 1
ATOM 1328 O O . ARG A 1 173 ? 7.059 -8.508 -6.5 1 95.75 173 ARG A O 1
ATOM 1335 N N . ASP A 1 174 ? 5.047 -8.469 -5.613 1 97.94 174 ASP A N 1
ATOM 1336 C CA . ASP A 1 174 ? 5.457 -7.602 -4.512 1 97.94 174 ASP A CA 1
ATOM 1337 C C . ASP A 1 174 ? 6.277 -8.375 -3.482 1 97.94 174 ASP A C 1
ATOM 1339 O O . ASP A 1 174 ? 7.223 -7.828 -2.9 1 97.94 174 ASP A O 1
ATOM 1343 N N . ASP A 1 175 ? 5.938 -9.602 -3.266 1 98.56 175 ASP A N 1
ATOM 1344 C CA . ASP A 1 175 ? 6.711 -10.445 -2.359 1 98.56 175 ASP A CA 1
ATOM 1345 C C . ASP A 1 175 ? 8.156 -10.586 -2.838 1 98.56 175 ASP A C 1
ATOM 1347 O O . ASP A 1 175 ? 9.086 -10.523 -2.033 1 98.56 175 ASP A O 1
ATOM 1351 N N . LEU A 1 176 ? 8.266 -10.766 -4.105 1 98.38 176 LEU A N 1
ATOM 1352 C CA . LEU A 1 176 ? 9.602 -10.938 -4.676 1 98.38 176 LEU A CA 1
ATOM 1353 C C . LEU A 1 176 ? 10.438 -9.68 -4.484 1 98.38 176 LEU A C 1
ATOM 1355 O O . LEU A 1 176 ? 11.633 -9.766 -4.176 1 98.38 176 LEU A O 1
ATOM 1359 N N . ILE A 1 177 ? 9.828 -8.523 -4.641 1 97.69 177 ILE A N 1
ATOM 1360 C CA . ILE A 1 177 ? 10.523 -7.254 -4.43 1 97.69 177 ILE A CA 1
ATOM 1361 C C . ILE A 1 177 ? 11.023 -7.172 -2.992 1 97.69 177 ILE A C 1
ATOM 1363 O O . ILE A 1 177 ? 12.188 -6.848 -2.756 1 97.69 177 ILE A O 1
ATOM 1367 N N . GLU A 1 178 ? 10.219 -7.566 -2.043 1 98.12 178 GLU A N 1
ATOM 1368 C CA . GLU A 1 178 ? 10.57 -7.492 -0.628 1 98.12 178 GLU A CA 1
ATOM 1369 C C . GLU A 1 178 ? 11.688 -8.477 -0.283 1 98.12 178 GLU A C 1
ATOM 1371 O O . GLU A 1 178 ? 12.633 -8.125 0.42 1 98.12 178 GLU A O 1
ATOM 1376 N N . VAL A 1 179 ? 11.539 -9.664 -0.767 1 98.5 179 VAL A N 1
ATOM 1377 C CA . VAL A 1 179 ? 12.516 -10.703 -0.439 1 98.5 179 VAL A CA 1
ATOM 1378 C C . VAL A 1 179 ? 13.859 -10.367 -1.08 1 98.5 179 VAL A C 1
ATOM 1380 O O . VAL A 1 179 ? 14.914 -10.555 -0.467 1 98.5 179 VAL A O 1
ATOM 1383 N N . THR A 1 180 ? 13.875 -9.859 -2.312 1 98.19 180 THR A N 1
ATOM 1384 C CA . THR A 1 180 ? 15.094 -9.445 -2.992 1 98.19 180 THR A CA 1
ATOM 1385 C C . THR A 1 180 ? 15.789 -8.328 -2.215 1 98.19 180 THR A C 1
ATOM 1387 O O . THR A 1 180 ? 17 -8.375 -2.012 1 98.19 180 THR A O 1
ATOM 1390 N N . ASP A 1 181 ? 15.008 -7.379 -1.769 1 96.56 181 ASP A N 1
ATOM 1391 C CA . ASP A 1 181 ? 15.555 -6.281 -0.979 1 96.56 181 ASP A CA 1
ATOM 1392 C C . ASP A 1 181 ? 16.141 -6.789 0.337 1 96.56 181 ASP A C 1
ATOM 1394 O O . ASP A 1 181 ? 17.219 -6.355 0.751 1 96.56 181 ASP A O 1
ATOM 1398 N N . LEU A 1 182 ? 15.461 -7.691 0.991 1 96.81 182 LEU A N 1
ATOM 1399 C CA . LEU A 1 182 ? 15.898 -8.273 2.256 1 96.81 182 LEU A CA 1
ATOM 1400 C C . LEU A 1 182 ? 17.219 -9.008 2.088 1 96.81 182 LEU A C 1
ATOM 1402 O O . LEU A 1 182 ? 18.125 -8.852 2.91 1 96.81 182 LEU A O 1
ATOM 1406 N N . LEU A 1 183 ? 17.344 -9.742 1.032 1 97.5 183 LEU A N 1
ATOM 1407 C CA . LEU A 1 183 ? 18.562 -10.484 0.76 1 97.5 183 LEU A CA 1
ATOM 1408 C C . LEU A 1 183 ? 19.734 -9.531 0.507 1 97.5 183 LEU A C 1
ATOM 1410 O O . LEU A 1 183 ? 20.844 -9.773 0.971 1 97.5 183 LEU A O 1
ATOM 1414 N N . GLY A 1 184 ? 19.438 -8.469 -0.228 1 96 184 GLY A N 1
ATOM 1415 C CA . GLY A 1 184 ? 20.453 -7.445 -0.424 1 96 184 GLY A CA 1
ATOM 1416 C C . GLY A 1 184 ? 20.969 -6.863 0.876 1 96 184 GLY A C 1
ATOM 1417 O O . GLY A 1 184 ? 22.172 -6.719 1.061 1 96 184 GLY A O 1
ATOM 1418 N N . LYS A 1 185 ? 20.125 -6.617 1.765 1 95 185 LYS A N 1
ATOM 1419 C CA . LYS A 1 185 ? 20.5 -6.047 3.059 1 95 185 LYS A CA 1
ATOM 1420 C C . LYS A 1 185 ? 21.266 -7.051 3.906 1 95 185 LYS A C 1
ATOM 1422 O O . LYS A 1 185 ? 22.062 -6.668 4.762 1 95 185 LYS A O 1
ATOM 1427 N N . LEU A 1 186 ? 21.062 -8.305 3.656 1 95.44 186 LEU A N 1
ATOM 1428 C CA . LEU A 1 186 ? 21.734 -9.367 4.395 1 95.44 186 LEU A CA 1
ATOM 1429 C C . LEU A 1 186 ? 23.047 -9.75 3.711 1 95.44 186 LEU A C 1
ATOM 1431 O O . LEU A 1 186 ? 23.781 -10.602 4.211 1 95.44 186 LEU A O 1
ATOM 1435 N N . GLY A 1 187 ? 23.297 -9.172 2.561 1 93.12 187 GLY A N 1
ATOM 1436 C CA . GLY A 1 187 ? 24.547 -9.375 1.861 1 93.12 187 GLY A CA 1
ATOM 1437 C C . GLY A 1 187 ? 24.594 -10.672 1.081 1 93.12 187 GLY A C 1
ATOM 1438 O O . GLY A 1 187 ? 25.672 -11.273 0.922 1 93.12 187 GLY A O 1
ATOM 1439 N N . VAL A 1 188 ? 23.469 -11.133 0.66 1 96.06 188 VAL A N 1
ATOM 1440 C CA . VAL A 1 188 ? 23.391 -12.391 -0.08 1 96.06 188 VAL A CA 1
ATOM 1441 C C . VAL A 1 188 ? 23.016 -12.109 -1.534 1 96.06 188 VAL A C 1
ATOM 1443 O O . VAL A 1 188 ? 22.109 -11.32 -1.808 1 96.06 188 VAL A O 1
ATOM 1446 N N . SER A 1 189 ? 23.688 -12.734 -2.459 1 95.88 189 SER A N 1
ATOM 1447 C CA . SER A 1 189 ? 23.406 -12.555 -3.877 1 95.88 189 SER A CA 1
ATOM 1448 C C . SER A 1 189 ? 22.359 -13.562 -4.359 1 95.88 189 SER A C 1
ATOM 1450 O O . SER A 1 189 ? 22.266 -14.672 -3.834 1 95.88 189 SER A O 1
ATOM 1452 N N . ILE A 1 190 ? 21.672 -13.156 -5.332 1 98.38 190 ILE A N 1
ATOM 1453 C CA . ILE A 1 190 ? 20.672 -14.023 -5.945 1 98.38 190 ILE A CA 1
ATOM 1454 C C . ILE A 1 190 ? 21.219 -14.602 -7.25 1 98.38 190 ILE A C 1
ATOM 1456 O O . ILE A 1 190 ? 21.625 -13.852 -8.141 1 98.38 190 ILE A O 1
ATOM 1460 N N . ASN A 1 191 ? 21.219 -15.867 -7.324 1 98.38 191 ASN A N 1
ATOM 1461 C CA . ASN A 1 191 ? 21.719 -16.562 -8.508 1 98.38 191 ASN A CA 1
ATOM 1462 C C . ASN A 1 191 ? 20.641 -16.672 -9.586 1 98.38 191 ASN A C 1
ATOM 1464 O O . ASN A 1 191 ? 20.859 -16.234 -10.719 1 98.38 191 ASN A O 1
ATOM 1468 N N . VAL A 1 192 ? 19.469 -17.266 -9.211 1 98.75 192 VAL A N 1
ATOM 1469 C CA . VAL A 1 192 ? 18.359 -17.406 -10.156 1 98.75 192 VAL A CA 1
ATOM 1470 C C . VAL A 1 192 ? 17.031 -17.219 -9.43 1 98.75 192 VAL A C 1
ATOM 1472 O O . VAL A 1 192 ? 16.875 -17.656 -8.289 1 98.75 192 VAL A O 1
ATOM 1475 N N . ILE A 1 193 ? 16.141 -16.516 -10.039 1 98.88 193 ILE A N 1
ATOM 1476 C CA . ILE A 1 193 ? 14.727 -16.484 -9.672 1 98.88 193 ILE A CA 1
ATOM 1477 C C . ILE A 1 193 ? 13.914 -17.281 -10.695 1 98.88 193 ILE A C 1
ATOM 1479 O O . ILE A 1 193 ? 14.016 -17.031 -11.898 1 98.88 193 ILE A O 1
ATOM 1483 N N . ALA A 1 194 ? 13.195 -18.266 -10.211 1 98.81 194 ALA A N 1
ATOM 1484 C CA . ALA A 1 194 ? 12.422 -19.078 -11.141 1 98.81 194 ALA A CA 1
ATOM 1485 C C . ALA A 1 194 ? 11.109 -19.547 -10.508 1 98.81 194 ALA A C 1
ATOM 1487 O O . ALA A 1 194 ? 11.055 -19.797 -9.297 1 98.81 194 ALA A O 1
ATOM 1488 N N . PRO A 1 195 ? 10.008 -19.594 -11.266 1 98.75 195 PRO A N 1
ATOM 1489 C CA . PRO A 1 195 ? 9.984 -19.453 -12.727 1 98.75 195 PRO A CA 1
ATOM 1490 C C . PRO A 1 195 ? 9.852 -18 -13.172 1 98.75 195 PRO A C 1
ATOM 1492 O O . PRO A 1 195 ? 10.148 -17.672 -14.32 1 98.75 195 PRO A O 1
ATOM 1495 N N . LEU A 1 196 ? 9.438 -17.109 -12.328 1 98.44 196 LEU A N 1
ATOM 1496 C CA . LEU A 1 196 ? 9.094 -15.742 -12.719 1 98.44 196 LEU A CA 1
ATOM 1497 C C . LEU A 1 196 ? 10.312 -15.016 -13.281 1 98.44 196 LEU A C 1
ATOM 1499 O O . LEU A 1 196 ? 11.305 -14.82 -12.57 1 98.44 196 LEU A O 1
ATOM 1503 N N . GLY A 1 197 ? 10.219 -14.719 -14.547 1 97.25 197 GLY A N 1
ATOM 1504 C CA . GLY A 1 197 ? 11.258 -13.93 -15.195 1 97.25 197 GLY A CA 1
ATOM 1505 C C . GLY A 1 197 ? 12.406 -14.773 -15.719 1 97.25 197 GLY A C 1
ATOM 1506 O O . GLY A 1 197 ? 13.281 -14.266 -16.422 1 97.25 197 GLY A O 1
ATOM 1507 N N . ALA A 1 198 ? 12.438 -16.062 -15.453 1 98.62 198 ALA A N 1
ATOM 1508 C CA . ALA A 1 198 ? 13.562 -16.922 -15.836 1 98.62 198 ALA A CA 1
ATOM 1509 C C . ALA A 1 198 ? 13.445 -17.344 -17.297 1 98.62 198 ALA A C 1
ATOM 1511 O O . ALA A 1 198 ? 12.344 -17.625 -17.781 1 98.62 198 ALA A O 1
ATOM 1512 N N . ARG A 1 199 ? 14.531 -17.391 -17.891 1 98.31 199 ARG A N 1
ATOM 1513 C CA . ARG A 1 199 ? 14.648 -18.109 -19.156 1 98.31 199 ARG A CA 1
ATOM 1514 C C . ARG A 1 199 ? 14.914 -19.594 -18.922 1 98.31 199 ARG A C 1
ATOM 1516 O O . ARG A 1 199 ? 15.398 -19.969 -17.859 1 98.31 199 ARG A O 1
ATOM 1523 N N . PHE A 1 200 ? 14.656 -20.344 -19.922 1 98.25 200 PHE A N 1
ATOM 1524 C CA . PHE A 1 200 ? 14.93 -21.766 -19.781 1 98.25 200 PHE A CA 1
ATOM 1525 C C . PHE A 1 200 ? 16.406 -22.016 -19.469 1 98.25 200 PHE A C 1
ATOM 1527 O O . PHE A 1 200 ? 16.734 -22.844 -18.625 1 98.25 200 PHE A O 1
ATOM 1534 N N . ALA A 1 201 ? 17.25 -21.281 -20.125 1 97.25 201 ALA A N 1
ATOM 1535 C CA . ALA A 1 201 ? 18.703 -21.438 -19.938 1 97.25 201 ALA A CA 1
ATOM 1536 C C . ALA A 1 201 ? 19.094 -21.109 -18.5 1 97.25 201 ALA A C 1
ATOM 1538 O O . ALA A 1 201 ? 20.062 -21.656 -17.984 1 97.25 201 ALA A O 1
ATOM 1539 N N . ASP A 1 202 ? 18.375 -20.234 -17.859 1 98.5 202 ASP A N 1
ATOM 1540 C CA . ASP A 1 202 ? 18.656 -19.844 -16.484 1 98.5 202 ASP A CA 1
ATOM 1541 C C . ASP A 1 202 ? 18.484 -21.031 -15.539 1 98.5 202 ASP A C 1
ATOM 1543 O O . ASP A 1 202 ? 19.172 -21.109 -14.508 1 98.5 202 ASP A O 1
ATOM 1547 N N . LEU A 1 203 ? 17.594 -21.922 -15.891 1 98.69 203 LEU A N 1
ATOM 1548 C CA . LEU A 1 203 ? 17.297 -23.047 -15.016 1 98.69 203 LEU A CA 1
ATOM 1549 C C . LEU A 1 203 ? 18.531 -23.953 -14.859 1 98.69 203 LEU A C 1
ATOM 1551 O O . LEU A 1 203 ? 18.719 -24.562 -13.812 1 98.69 203 LEU A O 1
ATOM 1555 N N . ALA A 1 204 ? 19.359 -23.969 -15.82 1 98.06 204 ALA A N 1
ATOM 1556 C CA . ALA A 1 204 ? 20.562 -24.797 -15.781 1 98.06 204 ALA A CA 1
ATOM 1557 C C . ALA A 1 204 ? 21.562 -24.25 -14.758 1 98.06 204 ALA A C 1
ATOM 1559 O O . ALA A 1 204 ? 22.453 -24.984 -14.32 1 98.06 204 ALA A O 1
ATOM 1560 N N . ARG A 1 205 ? 21.391 -23.062 -14.359 1 97.94 205 ARG A N 1
ATOM 1561 C CA . ARG A 1 205 ? 22.312 -22.406 -13.438 1 97.94 205 ARG A CA 1
ATOM 1562 C C . ARG A 1 205 ? 21.891 -22.609 -11.992 1 97.94 205 ARG A C 1
ATOM 1564 O O . ARG A 1 205 ? 22.641 -22.297 -11.062 1 97.94 205 ARG A O 1
ATOM 1571 N N . ILE A 1 206 ? 20.734 -23.172 -11.781 1 98.62 206 ILE A N 1
ATOM 1572 C CA . ILE A 1 206 ? 20.156 -23.266 -10.445 1 98.62 206 ILE A CA 1
ATOM 1573 C C . ILE A 1 206 ? 21.094 -24.016 -9.516 1 98.62 206 ILE A C 1
ATOM 1575 O O . ILE A 1 206 ? 21.344 -23.578 -8.391 1 98.62 206 ILE A O 1
ATOM 1579 N N . PRO A 1 207 ? 21.797 -25.031 -9.953 1 98.06 207 PRO A N 1
ATOM 1580 C CA . PRO A 1 207 ? 22.625 -25.812 -9.047 1 98.06 207 PRO A CA 1
ATOM 1581 C C . PRO A 1 207 ? 23.859 -25.047 -8.555 1 98.06 207 PRO A C 1
ATOM 1583 O O . PRO A 1 207 ? 24.516 -25.484 -7.613 1 98.06 207 PRO A O 1
ATOM 1586 N N . ALA A 1 208 ? 24.125 -23.953 -9.125 1 97.19 208 ALA A N 1
ATOM 1587 C CA . ALA A 1 208 ? 25.328 -23.188 -8.781 1 97.19 208 ALA A CA 1
ATOM 1588 C C . ALA A 1 208 ? 25.172 -22.5 -7.426 1 97.19 208 ALA A C 1
ATOM 1590 O O . ALA A 1 208 ? 26.156 -22.141 -6.785 1 97.19 208 ALA A O 1
ATOM 1591 N N . ALA A 1 209 ? 23.953 -22.312 -6.98 1 97.69 209 ALA A N 1
ATOM 1592 C CA . ALA A 1 209 ? 23.703 -21.594 -5.727 1 97.69 209 ALA A CA 1
ATOM 1593 C C . ALA A 1 209 ? 23.906 -22.516 -4.527 1 97.69 209 ALA A C 1
ATOM 1595 O O . ALA A 1 209 ? 23.844 -23.75 -4.66 1 97.69 209 ALA A O 1
ATOM 1596 N N . ASP A 1 210 ? 24.094 -21.922 -3.375 1 96.62 210 ASP A N 1
ATOM 1597 C CA . ASP A 1 210 ? 24.328 -22.656 -2.139 1 96.62 210 ASP A CA 1
ATOM 1598 C C . ASP A 1 210 ? 23.031 -23.172 -1.55 1 96.62 210 ASP A C 1
ATOM 1600 O O . ASP A 1 210 ? 23.016 -24.188 -0.835 1 96.62 210 ASP A O 1
ATOM 1604 N N . ALA A 1 211 ? 22 -22.469 -1.798 1 98 211 ALA A N 1
ATOM 1605 C CA . ALA A 1 211 ? 20.703 -22.844 -1.222 1 98 211 ALA A CA 1
ATOM 1606 C C . ALA A 1 211 ? 19.547 -22.375 -2.09 1 98 211 ALA A C 1
ATOM 1608 O O . ALA A 1 211 ? 19.734 -21.484 -2.938 1 98 211 ALA A O 1
ATOM 1609 N N . ASN A 1 212 ? 18.391 -23.031 -1.897 1 98.69 212 ASN A N 1
ATOM 1610 C CA . ASN A 1 212 ? 17.141 -22.641 -2.545 1 98.69 212 ASN A CA 1
ATOM 1611 C C . ASN A 1 212 ? 16.125 -22.109 -1.537 1 98.69 212 ASN A C 1
ATOM 1613 O O . ASN A 1 212 ? 15.711 -22.812 -0.62 1 98.69 212 ASN A O 1
ATOM 1617 N N . ILE A 1 213 ? 15.773 -20.844 -1.749 1 98.69 213 ILE A N 1
ATOM 1618 C CA . ILE A 1 213 ? 14.641 -20.297 -1.003 1 98.69 213 ILE A CA 1
ATOM 1619 C C . ILE A 1 213 ? 13.336 -20.734 -1.654 1 98.69 213 ILE A C 1
ATOM 1621 O O . ILE A 1 213 ? 13.047 -20.359 -2.795 1 98.69 213 ILE A O 1
ATOM 1625 N N . VAL A 1 214 ? 12.586 -21.5 -0.947 1 98.44 214 VAL A N 1
ATOM 1626 C CA . VAL A 1 214 ? 11.281 -21.922 -1.446 1 98.44 214 VAL A CA 1
ATOM 1627 C C . VAL A 1 214 ? 10.195 -20.969 -0.94 1 98.44 214 VAL A C 1
ATOM 1629 O O . VAL A 1 214 ? 9.633 -21.172 0.136 1 98.44 214 VAL A O 1
ATOM 1632 N N . LEU A 1 215 ? 9.859 -19.969 -1.718 1 97 215 LEU A N 1
ATOM 1633 C CA . LEU A 1 215 ? 8.961 -18.906 -1.294 1 97 215 LEU A CA 1
ATOM 1634 C C . LEU A 1 215 ? 7.508 -19.391 -1.315 1 97 215 LEU A C 1
ATOM 1636 O O . LEU A 1 215 ? 6.695 -18.953 -0.496 1 97 215 LEU A O 1
ATOM 1640 N N . TYR A 1 216 ? 7.262 -20.281 -2.293 1 96.56 216 TYR A N 1
ATOM 1641 C CA . TYR A 1 216 ? 5.93 -20.859 -2.416 1 96.56 216 TYR A CA 1
ATOM 1642 C C . TYR A 1 216 ? 6.008 -22.375 -2.582 1 96.56 216 TYR A C 1
ATOM 1644 O O . TYR A 1 216 ? 6.051 -22.875 -3.707 1 96.56 216 TYR A O 1
ATOM 1652 N N . PRO A 1 217 ? 5.906 -23.047 -1.498 1 97.5 217 PRO A N 1
ATOM 1653 C CA . PRO A 1 217 ? 6.082 -24.5 -1.499 1 97.5 217 PRO A CA 1
ATOM 1654 C C . PRO A 1 217 ? 5.082 -25.219 -2.406 1 97.5 217 PRO A C 1
ATOM 1656 O O . PRO A 1 217 ? 5.402 -26.25 -2.982 1 97.5 217 PRO A O 1
ATOM 1659 N N . GLU A 1 218 ? 3.889 -24.703 -2.611 1 97.31 218 GLU A N 1
ATOM 1660 C CA . GLU A 1 218 ? 2.873 -25.312 -3.473 1 97.31 218 GLU A CA 1
ATOM 1661 C C . GLU A 1 218 ? 3.365 -25.422 -4.914 1 97.31 218 GLU A C 1
ATOM 1663 O O . GLU A 1 218 ? 2.945 -26.312 -5.652 1 97.31 218 GLU A O 1
ATOM 1668 N N . ILE A 1 219 ? 4.301 -24.516 -5.25 1 98.06 219 ILE A N 1
ATOM 1669 C CA . ILE A 1 219 ? 4.762 -24.438 -6.633 1 98.06 219 ILE A CA 1
ATOM 1670 C C . ILE A 1 219 ? 6.172 -25 -6.742 1 98.06 219 ILE A C 1
ATOM 1672 O O . ILE A 1 219 ? 6.477 -25.75 -7.672 1 98.06 219 ILE A O 1
ATOM 1676 N N . ALA A 1 220 ? 6.992 -24.797 -5.762 1 98.5 220 ALA A N 1
ATOM 1677 C CA . ALA A 1 220 ? 8.422 -25.031 -5.945 1 98.5 220 ALA A CA 1
ATOM 1678 C C . ALA A 1 220 ? 8.906 -26.188 -5.094 1 98.5 220 ALA A C 1
ATOM 1680 O O . ALA A 1 220 ? 10.062 -26.609 -5.199 1 98.5 220 ALA A O 1
ATOM 1681 N N . GLY A 1 221 ? 8.086 -26.734 -4.262 1 97.88 221 GLY A N 1
ATOM 1682 C CA . GLY A 1 221 ? 8.516 -27.781 -3.34 1 97.88 221 GLY A CA 1
ATOM 1683 C C . GLY A 1 221 ? 9.109 -28.984 -4.035 1 97.88 221 GLY A C 1
ATOM 1684 O O . GLY A 1 221 ? 10.172 -29.469 -3.639 1 97.88 221 GLY A O 1
ATOM 1685 N N . THR A 1 222 ? 8.453 -29.422 -5.062 1 98.12 222 THR A N 1
ATOM 1686 C CA . THR A 1 222 ? 8.883 -30.625 -5.777 1 98.12 222 THR A CA 1
ATOM 1687 C C . THR A 1 222 ? 10.234 -30.391 -6.445 1 98.12 222 THR A C 1
ATOM 1689 O O . THR A 1 222 ? 11.125 -31.25 -6.367 1 98.12 222 THR A O 1
ATOM 1692 N N . ALA A 1 223 ? 10.375 -29.281 -7.082 1 98.69 223 ALA A N 1
ATOM 1693 C CA . ALA A 1 223 ? 11.633 -28.953 -7.738 1 98.69 223 ALA A CA 1
ATOM 1694 C C . ALA A 1 223 ? 12.766 -28.812 -6.719 1 98.69 223 ALA A C 1
ATOM 1696 O O . ALA A 1 223 ? 13.875 -29.281 -6.949 1 98.69 223 ALA A O 1
ATOM 1697 N N . ALA A 1 224 ? 12.469 -28.219 -5.613 1 98.62 224 ALA A N 1
ATOM 1698 C CA . ALA A 1 224 ? 13.477 -28.031 -4.566 1 98.62 224 ALA A CA 1
ATOM 1699 C C . ALA A 1 224 ? 13.93 -29.375 -4.012 1 98.62 224 ALA A C 1
ATOM 1701 O O . ALA A 1 224 ? 15.117 -29.578 -3.744 1 98.62 224 ALA A O 1
ATOM 1702 N N . ALA A 1 225 ? 13.031 -30.266 -3.818 1 98.38 225 ALA A N 1
ATOM 1703 C CA . ALA A 1 225 ? 13.367 -31.609 -3.332 1 98.38 225 ALA A CA 1
ATOM 1704 C C . ALA A 1 225 ? 14.281 -32.344 -4.312 1 98.38 225 ALA A C 1
ATOM 1706 O O . ALA A 1 225 ? 15.242 -33 -3.904 1 98.38 225 ALA A O 1
ATOM 1707 N N . TYR A 1 226 ? 14 -32.219 -5.578 1 98.5 226 TYR A N 1
ATOM 1708 C CA . TYR A 1 226 ? 14.836 -32.781 -6.621 1 98.5 226 TYR A CA 1
ATOM 1709 C C . TYR A 1 226 ? 16.25 -32.219 -6.566 1 98.5 226 TYR A C 1
ATOM 1711 O O . TYR A 1 226 ? 17.234 -32.969 -6.613 1 98.5 226 TYR A O 1
ATOM 1719 N N . LEU A 1 227 ? 16.328 -30.891 -6.41 1 98.56 227 LEU A N 1
ATOM 1720 C CA . LEU A 1 227 ? 17.609 -30.203 -6.395 1 98.56 227 LEU A CA 1
ATOM 1721 C C . LEU A 1 227 ? 18.422 -30.609 -5.168 1 98.56 227 LEU A C 1
ATOM 1723 O O . LEU A 1 227 ? 19.656 -30.719 -5.238 1 98.56 227 LEU A O 1
ATOM 1727 N N . ALA A 1 228 ? 17.75 -30.812 -4.086 1 98 228 ALA A N 1
ATOM 1728 C CA . ALA A 1 228 ? 18.422 -31.281 -2.871 1 98 228 ALA A CA 1
ATOM 1729 C C . ALA A 1 228 ? 18.984 -32.688 -3.053 1 98 228 ALA A C 1
ATOM 1731 O O . ALA A 1 228 ? 20.109 -32.969 -2.648 1 98 228 ALA A O 1
ATOM 1732 N N . ARG A 1 229 ? 18.25 -33.562 -3.648 1 97.56 229 ARG A N 1
ATOM 1733 C CA . ARG A 1 229 ? 18.641 -34.938 -3.836 1 97.56 229 ARG A CA 1
ATOM 1734 C C . ARG A 1 229 ? 19.766 -35.062 -4.863 1 97.56 229 ARG A C 1
ATOM 1736 O O . ARG A 1 229 ? 20.75 -35.75 -4.633 1 97.56 229 ARG A O 1
ATOM 1743 N N . LYS A 1 230 ? 19.609 -34.344 -5.922 1 97.69 230 LYS A N 1
ATOM 1744 C CA . LYS A 1 230 ? 20.516 -34.531 -7.059 1 97.69 230 LYS A CA 1
ATOM 1745 C C . LYS A 1 230 ? 21.797 -33.75 -6.863 1 97.69 230 LYS A C 1
ATOM 1747 O O . LYS A 1 230 ? 22.875 -34.188 -7.234 1 97.69 230 LYS A O 1
ATOM 1752 N N . PHE A 1 231 ? 21.703 -32.562 -6.273 1 97.75 231 PHE A N 1
ATOM 1753 C CA . PHE A 1 231 ? 22.859 -31.672 -6.27 1 97.75 231 PHE A CA 1
ATOM 1754 C C . PHE A 1 231 ? 23.266 -31.328 -4.844 1 97.75 231 PHE A C 1
ATOM 1756 O O . PHE A 1 231 ? 24.172 -30.531 -4.629 1 97.75 231 PHE A O 1
ATOM 1763 N N . GLY A 1 232 ? 22.5 -31.766 -3.828 1 95.88 232 GLY A N 1
ATOM 1764 C CA . GLY A 1 232 ? 22.844 -31.531 -2.436 1 95.88 232 GLY A CA 1
ATOM 1765 C C . GLY A 1 232 ? 22.578 -30.094 -1.996 1 95.88 232 GLY A C 1
ATOM 1766 O O . GLY A 1 232 ? 23.203 -29.609 -1.053 1 95.88 232 GLY A O 1
ATOM 1767 N N . GLN A 1 233 ? 21.75 -29.359 -2.65 1 96.69 233 GLN A N 1
ATOM 1768 C CA . GLN A 1 233 ? 21.484 -27.984 -2.297 1 96.69 233 GLN A CA 1
ATOM 1769 C C . GLN A 1 233 ? 20.625 -27.891 -1.034 1 96.69 233 GLN A C 1
ATOM 1771 O O . GLN A 1 233 ? 19.672 -28.641 -0.874 1 96.69 233 GLN A O 1
ATOM 1776 N N . LYS A 1 234 ? 21 -27.031 -0.171 1 95.75 234 LYS A N 1
ATOM 1777 C CA . LYS A 1 234 ? 20.203 -26.75 1.013 1 95.75 234 LYS A CA 1
ATOM 1778 C C . LYS A 1 234 ? 18.891 -26.047 0.637 1 95.75 234 LYS A C 1
ATOM 1780 O O . LYS A 1 234 ? 18.844 -25.312 -0.348 1 95.75 234 LYS A O 1
ATOM 1785 N N . THR A 1 235 ? 17.891 -26.312 1.436 1 97.5 235 THR A N 1
ATOM 1786 C CA . THR A 1 235 ? 16.594 -25.672 1.242 1 97.5 235 THR A CA 1
ATOM 1787 C C . THR A 1 235 ? 16.281 -24.75 2.408 1 97.5 235 THR A C 1
ATOM 1789 O O . THR A 1 235 ? 16.359 -25.141 3.57 1 97.5 235 THR A O 1
ATOM 1792 N N . ILE A 1 236 ? 15.992 -23.516 2.1 1 97.06 236 ILE A N 1
ATOM 1793 C CA . ILE A 1 236 ? 15.445 -22.578 3.066 1 97.06 236 ILE A CA 1
ATOM 1794 C C . ILE A 1 236 ? 13.922 -22.641 3.039 1 97.06 236 ILE A C 1
ATOM 1796 O O . ILE A 1 236 ? 13.289 -22.188 2.074 1 97.06 236 ILE A O 1
ATOM 1800 N N . THR A 1 237 ? 13.367 -23.062 4.125 1 93.56 237 THR A N 1
ATOM 1801 C CA . THR A 1 237 ? 11.945 -23.375 4.098 1 93.56 237 THR A CA 1
ATOM 1802 C C . THR A 1 237 ? 11.133 -22.281 4.777 1 93.56 237 THR A C 1
ATOM 1804 O O . THR A 1 237 ? 9.906 -22.25 4.645 1 93.56 237 THR A O 1
ATOM 1807 N N . THR A 1 238 ? 11.805 -21.406 5.488 1 96.12 238 THR A N 1
ATOM 1808 C CA . THR A 1 238 ? 11.062 -20.328 6.148 1 96.12 238 THR A CA 1
ATOM 1809 C C . THR A 1 238 ? 10.484 -19.359 5.125 1 96.12 238 THR A C 1
ATOM 1811 O O . THR A 1 238 ? 11.227 -18.766 4.34 1 96.12 238 THR A O 1
ATOM 1814 N N . VAL A 1 239 ? 9.203 -19.266 5.09 1 95.88 239 VAL A N 1
ATOM 1815 C CA . VAL A 1 239 ? 8.531 -18.281 4.25 1 95.88 239 VAL A CA 1
ATOM 1816 C C . VAL A 1 239 ? 8.312 -16.984 5.043 1 95.88 239 VAL A C 1
ATOM 1818 O O . VAL A 1 239 ? 7.645 -17 6.078 1 95.88 239 VAL A O 1
ATOM 1821 N N . PRO A 1 240 ? 8.844 -15.883 4.602 1 98.25 240 PRO A N 1
ATOM 1822 C CA . PRO A 1 240 ? 8.852 -14.656 5.41 1 98.25 240 PRO A CA 1
ATOM 1823 C C . PRO A 1 240 ? 7.543 -13.875 5.305 1 98.25 240 PRO A C 1
ATOM 1825 O O . PRO A 1 240 ? 7.559 -12.688 4.969 1 98.25 240 PRO A O 1
ATOM 1828 N N . ILE A 1 241 ? 6.469 -14.484 5.637 1 98.44 241 ILE A N 1
ATOM 1829 C CA . ILE A 1 241 ? 5.172 -13.82 5.715 1 98.44 241 ILE A CA 1
ATOM 1830 C C . ILE A 1 241 ? 4.824 -13.531 7.172 1 98.44 241 ILE A C 1
ATOM 1832 O O . ILE A 1 241 ? 4.598 -14.453 7.957 1 98.44 241 ILE A O 1
ATOM 1836 N N . GLY A 1 242 ? 4.828 -12.227 7.465 1 97.69 242 GLY A N 1
ATOM 1837 C CA . GLY A 1 242 ? 4.641 -11.789 8.836 1 97.69 242 GLY A CA 1
ATOM 1838 C C . GLY A 1 242 ? 5.926 -11.312 9.492 1 97.69 242 GLY A C 1
ATOM 1839 O O . GLY A 1 242 ? 7.02 -11.602 9 1 97.69 242 GLY A O 1
ATOM 1840 N N . LEU A 1 243 ? 5.812 -10.656 10.633 1 97.69 243 LEU A N 1
ATOM 1841 C CA . LEU A 1 243 ? 6.938 -10.039 11.328 1 97.69 243 LEU A CA 1
ATOM 1842 C C . LEU A 1 243 ? 7.887 -11.109 11.867 1 97.69 243 LEU A C 1
ATOM 1844 O O . LEU A 1 243 ? 9.086 -11.078 11.578 1 97.69 243 LEU A O 1
ATOM 1848 N N . ASN A 1 244 ? 7.395 -12.055 12.602 1 97.88 244 ASN A N 1
ATOM 1849 C CA . ASN A 1 244 ? 8.219 -13.07 13.242 1 97.88 244 ASN A CA 1
ATOM 1850 C C . ASN A 1 244 ? 8.82 -14.031 12.219 1 97.88 244 ASN A C 1
ATOM 1852 O O . ASN A 1 244 ? 9.977 -14.438 12.344 1 97.88 244 ASN A O 1
ATOM 1856 N N . ALA A 1 245 ? 8.062 -14.359 11.234 1 98.38 245 ALA A N 1
ATOM 1857 C CA . ALA A 1 245 ? 8.602 -15.234 10.195 1 98.38 245 ALA A CA 1
ATOM 1858 C C . ALA A 1 245 ? 9.711 -14.539 9.414 1 98.38 245 ALA A C 1
ATOM 1860 O O . ALA A 1 245 ? 10.672 -15.188 8.984 1 98.38 245 ALA A O 1
ATOM 1861 N N . THR A 1 246 ? 9.555 -13.234 9.18 1 98.31 246 THR A N 1
ATOM 1862 C CA . THR A 1 246 ? 10.602 -12.477 8.508 1 98.31 246 THR A CA 1
ATOM 1863 C C . THR A 1 246 ? 11.875 -12.453 9.352 1 98.31 246 THR A C 1
ATOM 1865 O O . THR A 1 246 ? 12.977 -12.602 8.828 1 98.31 246 THR A O 1
ATOM 1868 N N . ARG A 1 247 ? 11.711 -12.352 10.664 1 97.62 247 ARG A N 1
ATOM 1869 C CA . ARG A 1 247 ? 12.844 -12.43 11.57 1 97.62 247 ARG A CA 1
ATOM 1870 C C . ARG A 1 247 ? 13.516 -13.797 11.492 1 97.62 247 ARG A C 1
ATOM 1872 O O . ARG A 1 247 ? 14.742 -13.891 11.422 1 97.62 247 ARG A O 1
ATOM 1879 N N . ASP A 1 248 ? 12.719 -14.836 11.492 1 98 248 ASP A N 1
ATOM 1880 C CA . ASP A 1 248 ? 13.234 -16.203 11.383 1 98 248 ASP A CA 1
ATOM 1881 C C . ASP A 1 248 ? 13.977 -16.406 10.07 1 98 248 ASP A C 1
ATOM 1883 O O . ASP A 1 248 ? 15.031 -17.047 10.031 1 98 248 ASP A O 1
ATOM 1887 N N . PHE A 1 249 ? 13.438 -15.898 9.07 1 98.25 249 PHE A N 1
ATOM 1888 C CA . PHE A 1 249 ? 14.039 -15.992 7.75 1 98.25 249 PHE A CA 1
ATOM 1889 C C . PHE A 1 249 ? 15.398 -15.312 7.723 1 98.25 249 PHE A C 1
ATOM 1891 O O . PHE A 1 249 ? 16.375 -15.883 7.234 1 98.25 249 PHE A O 1
ATOM 1898 N N . ALA A 1 250 ? 15.43 -14.086 8.25 1 97.75 250 ALA A N 1
ATOM 1899 C CA . ALA A 1 250 ? 16.688 -13.352 8.32 1 97.75 250 ALA A CA 1
ATOM 1900 C C . ALA A 1 250 ? 17.734 -14.125 9.109 1 97.75 250 ALA A C 1
ATOM 1902 O O . ALA A 1 250 ? 18.906 -14.18 8.711 1 97.75 250 ALA A O 1
ATOM 1903 N N . ALA A 1 251 ? 17.328 -14.742 10.172 1 97.06 251 ALA A N 1
ATOM 1904 C CA . ALA A 1 251 ? 18.234 -15.539 10.992 1 97.06 251 ALA A CA 1
ATOM 1905 C C . ALA A 1 251 ? 18.75 -16.75 10.227 1 97.06 251 ALA A C 1
ATOM 1907 O O . ALA A 1 251 ? 19.922 -17.109 10.32 1 97.06 251 ALA A O 1
ATOM 1908 N N . GLU A 1 252 ? 17.859 -17.391 9.492 1 97.25 252 GLU A N 1
ATOM 1909 C CA . GLU A 1 252 ? 18.234 -18.562 8.703 1 97.25 252 GLU A CA 1
ATOM 1910 C C . GLU A 1 252 ? 19.234 -18.188 7.609 1 97.25 252 GLU A C 1
ATOM 1912 O O . GLU A 1 252 ? 20.188 -18.922 7.363 1 97.25 252 GLU A O 1
ATOM 1917 N N . ILE A 1 253 ? 19.016 -17.078 6.977 1 96.81 253 ILE A N 1
ATOM 1918 C CA . ILE A 1 253 ? 19.922 -16.594 5.938 1 96.81 253 ILE A CA 1
ATOM 1919 C C . ILE A 1 253 ? 21.266 -16.234 6.555 1 96.81 253 ILE A C 1
ATOM 1921 O O . ILE A 1 253 ? 22.312 -16.531 5.988 1 96.81 253 ILE A O 1
ATOM 1925 N N . ALA A 1 254 ? 21.219 -15.594 7.68 1 95.06 254 ALA A N 1
ATOM 1926 C CA . ALA A 1 254 ? 22.453 -15.227 8.367 1 95.06 254 ALA A CA 1
ATOM 1927 C C . ALA A 1 254 ? 23.25 -16.469 8.75 1 95.06 254 ALA A C 1
ATOM 1929 O O . ALA A 1 254 ? 24.484 -16.453 8.664 1 95.06 254 ALA A O 1
ATOM 1930 N N . ALA A 1 255 ? 22.594 -17.469 9.133 1 94.25 255 ALA A N 1
ATOM 1931 C CA . ALA A 1 255 ? 23.266 -18.719 9.484 1 94.25 255 ALA A CA 1
ATOM 1932 C C . ALA A 1 255 ? 23.938 -19.344 8.258 1 94.25 255 ALA A C 1
ATOM 1934 O O . ALA A 1 255 ? 25.016 -19.938 8.375 1 94.25 255 ALA A O 1
ATOM 1935 N N . LEU A 1 256 ? 23.328 -19.219 7.121 1 92.31 256 LEU A N 1
ATOM 1936 C CA . LEU A 1 256 ? 23.875 -19.734 5.875 1 92.31 256 LEU A CA 1
ATOM 1937 C C . LEU A 1 256 ? 25.156 -18.984 5.492 1 92.31 256 LEU A C 1
ATOM 1939 O O . LEU A 1 256 ? 26.094 -19.578 4.984 1 92.31 256 LEU A O 1
ATOM 1943 N N . THR A 1 257 ? 25.203 -17.672 5.75 1 90.44 257 THR A N 1
ATOM 1944 C CA . THR A 1 257 ? 26.312 -16.828 5.32 1 90.44 257 THR A CA 1
ATOM 1945 C C . THR A 1 257 ? 27.359 -16.703 6.426 1 90.44 257 THR A C 1
ATOM 1947 O O . THR A 1 257 ? 28.469 -16.25 6.184 1 90.44 257 THR A O 1
ATOM 1950 N N . GLY A 1 258 ? 26.969 -17.016 7.57 1 89.38 258 GLY A N 1
ATOM 1951 C CA . GLY A 1 258 ? 27.844 -16.766 8.703 1 89.38 258 GLY A CA 1
ATOM 1952 C C . GLY A 1 258 ? 27.922 -15.305 9.086 1 89.38 258 GLY A C 1
ATOM 1953 O O . GLY A 1 258 ? 28.938 -14.852 9.617 1 89.38 258 GLY A O 1
ATOM 1954 N N . SER A 1 259 ? 26.875 -14.602 8.742 1 90.38 259 SER A N 1
ATOM 1955 C CA . SER A 1 259 ? 26.844 -13.164 9.023 1 90.38 259 SER A CA 1
ATOM 1956 C C . SER A 1 259 ? 25.844 -12.844 10.133 1 90.38 259 SER A C 1
ATOM 1958 O O . SER A 1 259 ? 25.203 -13.742 10.68 1 90.38 259 SER A O 1
ATOM 1960 N N . THR 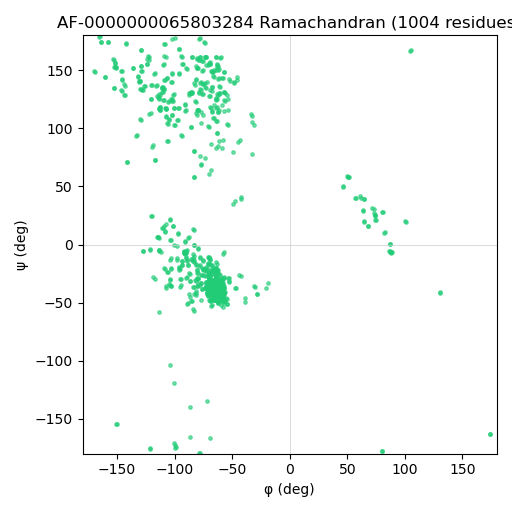A 1 260 ? 25.922 -11.547 10.516 1 92.25 260 THR A N 1
ATOM 1961 C CA . THR A 1 260 ? 24.969 -11.07 11.516 1 92.25 260 THR A CA 1
ATOM 1962 C C . THR A 1 260 ? 23.844 -10.266 10.852 1 92.25 260 THR A C 1
ATOM 1964 O O . THR A 1 260 ? 24.047 -9.641 9.812 1 92.25 260 THR A O 1
ATOM 1967 N N . VAL A 1 261 ? 22.719 -10.391 11.445 1 94.69 261 VAL A N 1
ATOM 1968 C CA . VAL A 1 261 ? 21.578 -9.594 10.977 1 94.69 261 VAL A CA 1
ATOM 1969 C C . VAL A 1 261 ? 21.812 -8.117 11.312 1 94.69 261 VAL A C 1
ATOM 1971 O O . VAL A 1 261 ? 22.078 -7.777 12.469 1 94.69 261 VAL A O 1
ATOM 1974 N N . PRO A 1 262 ? 21.688 -7.305 10.375 1 94.19 262 PRO A N 1
ATOM 1975 C CA . PRO A 1 262 ? 21.891 -5.879 10.648 1 94.19 262 PRO A CA 1
ATOM 1976 C C . PRO A 1 262 ? 20.875 -5.328 11.656 1 94.19 262 PRO A C 1
ATOM 1978 O O . PRO A 1 262 ? 19.703 -5.715 11.633 1 94.19 262 PRO A O 1
ATOM 1981 N N . ASP A 1 263 ? 21.25 -4.352 12.406 1 90.19 263 ASP A N 1
ATOM 1982 C CA . ASP A 1 263 ? 20.422 -3.781 13.461 1 90.19 263 ASP A CA 1
ATOM 1983 C C . ASP A 1 263 ? 19.25 -3.002 12.875 1 90.19 263 ASP A C 1
ATOM 1985 O O . ASP A 1 263 ? 18.188 -2.916 13.5 1 90.19 263 ASP A O 1
ATOM 1989 N N . ASP A 1 264 ? 19.391 -2.498 11.727 1 91.81 264 ASP A N 1
ATOM 1990 C CA . ASP A 1 264 ? 18.375 -1.611 11.172 1 91.81 264 ASP A CA 1
ATOM 1991 C C . ASP A 1 264 ? 17.5 -2.352 10.172 1 91.81 264 ASP A C 1
ATOM 1993 O O . ASP A 1 264 ? 16.75 -1.729 9.406 1 91.81 264 ASP A O 1
ATOM 1997 N N . LEU A 1 265 ? 17.578 -3.662 10.234 1 93.94 265 LEU A N 1
ATOM 1998 C CA . LEU A 1 265 ? 16.812 -4.449 9.266 1 93.94 265 LEU A CA 1
ATOM 1999 C C . LEU A 1 265 ? 15.32 -4.234 9.438 1 93.94 265 LEU A C 1
ATOM 2001 O O . LEU A 1 265 ? 14.562 -4.281 8.469 1 93.94 265 LEU A O 1
ATOM 2005 N N . GLU A 1 266 ? 14.953 -3.889 10.641 1 93.56 266 GLU A N 1
ATOM 2006 C CA . GLU A 1 266 ? 13.531 -3.783 10.961 1 93.56 266 GLU A CA 1
ATOM 2007 C C . GLU A 1 266 ? 13.086 -2.324 11.023 1 93.56 266 GLU A C 1
ATOM 2009 O O . GLU A 1 266 ? 12.047 -2.012 11.609 1 93.56 266 GLU A O 1
ATOM 2014 N N . SER A 1 267 ? 13.781 -1.454 10.438 1 89.69 267 SER A N 1
ATOM 2015 C CA . SER A 1 267 ? 13.508 -0.026 10.562 1 89.69 267 SER A CA 1
ATOM 2016 C C . SER A 1 267 ? 12.148 0.33 9.969 1 89.69 267 SER A C 1
ATOM 2018 O O . SER A 1 267 ? 11.523 1.31 10.375 1 89.69 267 SER A O 1
ATOM 2020 N N . GLN A 1 268 ? 11.664 -0.514 9.141 1 88.19 268 GLN A N 1
ATOM 2021 C CA . GLN A 1 268 ? 10.398 -0.197 8.492 1 88.19 268 GLN A CA 1
ATOM 2022 C C . GLN A 1 268 ? 9.273 -1.076 9.023 1 88.19 268 GLN A C 1
ATOM 2024 O O . GLN A 1 268 ? 8.18 -1.107 8.453 1 88.19 268 GLN A O 1
ATOM 2029 N N . ALA A 1 269 ? 9.531 -1.786 10.094 1 93.81 269 ALA A N 1
ATOM 2030 C CA . ALA A 1 269 ? 8.539 -2.689 10.672 1 93.81 269 ALA A CA 1
ATOM 2031 C C . ALA A 1 269 ? 7.574 -1.936 11.578 1 93.81 269 ALA A C 1
ATOM 2033 O O . ALA A 1 269 ? 7.613 -2.096 12.805 1 93.81 269 ALA A O 1
ATOM 2034 N N . ARG A 1 270 ? 6.633 -1.312 11.031 1 94.12 270 ARG A N 1
ATOM 2035 C CA . ARG A 1 270 ? 5.691 -0.479 11.773 1 94.12 270 ARG A CA 1
ATOM 2036 C C . ARG A 1 270 ? 4.609 -1.327 12.43 1 94.12 270 ARG A C 1
ATOM 2038 O O . ARG A 1 270 ? 3.998 -0.91 13.414 1 94.12 270 ARG A O 1
ATOM 2045 N N . SER A 1 271 ? 4.406 -2.521 11.891 1 93.44 271 SER A N 1
ATOM 2046 C CA . SER A 1 271 ? 3.342 -3.395 12.375 1 93.44 271 SER A CA 1
ATOM 2047 C C . SER A 1 271 ? 3.539 -3.742 13.852 1 93.44 271 SER A C 1
ATOM 2049 O O . SER A 1 271 ? 2.566 -3.896 14.586 1 93.44 271 SER A O 1
ATOM 2051 N N . SER A 1 272 ? 4.785 -3.869 14.234 1 90.19 272 SER A N 1
ATOM 2052 C CA . SER A 1 272 ? 5.074 -4.223 15.617 1 90.19 272 SER A CA 1
ATOM 2053 C C . SER A 1 272 ? 4.539 -3.164 16.578 1 90.19 272 SER A C 1
ATOM 2055 O O . SER A 1 272 ? 3.881 -3.494 17.562 1 90.19 272 SER A O 1
ATOM 2057 N N . TRP A 1 273 ? 4.758 -1.948 16.281 1 89.38 273 TRP A N 1
ATOM 2058 C CA . TRP A 1 273 ? 4.27 -0.84 17.094 1 89.38 273 TRP A CA 1
ATOM 2059 C C . TRP A 1 273 ? 2.754 -0.706 16.969 1 89.38 273 TRP A C 1
ATOM 2061 O O . TRP A 1 273 ? 2.064 -0.505 17.984 1 89.38 273 TRP A O 1
ATOM 2071 N N . TYR A 1 274 ? 2.229 -0.809 15.82 1 90.62 274 TYR A N 1
ATOM 2072 C CA . TYR A 1 274 ? 0.798 -0.659 15.57 1 90.62 274 TYR A CA 1
ATOM 2073 C C . TYR A 1 274 ? -0.001 -1.69 16.359 1 90.62 274 TYR A C 1
ATOM 2075 O O . TYR A 1 274 ? -1.038 -1.367 16.953 1 90.62 274 TYR A O 1
ATOM 2083 N N . ALA A 1 275 ? 0.503 -2.895 16.406 1 88.81 275 ALA A N 1
ATOM 2084 C CA . ALA A 1 275 ? -0.196 -3.979 17.078 1 88.81 275 ALA A CA 1
ATOM 2085 C C . ALA A 1 275 ? -0.186 -3.768 18.594 1 88.81 275 ALA A C 1
ATOM 2087 O O . ALA A 1 275 ? -1.094 -4.219 19.297 1 88.81 275 ALA A O 1
ATOM 2088 N N . ARG A 1 276 ? 0.787 -3.055 19.078 1 84.81 276 ARG A N 1
ATOM 2089 C CA . ARG A 1 276 ? 0.941 -2.854 20.516 1 84.81 276 ARG A CA 1
ATOM 2090 C C . ARG A 1 276 ? 0.255 -1.567 20.953 1 84.81 276 ARG A C 1
ATOM 2092 O O . ARG A 1 276 ? 0.082 -1.336 22.156 1 84.81 276 ARG A O 1
ATOM 2099 N N . SER A 1 277 ? -0.058 -0.797 20.031 1 80.31 277 SER A N 1
ATOM 2100 C CA . SER A 1 277 ? -0.66 0.488 20.375 1 80.31 277 SER A CA 1
ATOM 2101 C C . SER A 1 277 ? -2.006 0.3 21.078 1 80.31 277 SER A C 1
ATOM 2103 O O . SER A 1 277 ? -2.66 -0.731 20.906 1 80.31 277 SER A O 1
ATOM 2105 N N . ILE A 1 278 ? -2.408 1.231 21.844 1 71.12 278 ILE A N 1
ATOM 2106 C CA . ILE A 1 278 ? -3.615 1.178 22.656 1 71.12 278 ILE A CA 1
ATOM 2107 C C . ILE A 1 278 ? -4.836 0.996 21.766 1 71.12 278 ILE A C 1
ATOM 2109 O O . ILE A 1 278 ? -5.797 0.315 22.141 1 71.12 278 ILE A O 1
ATOM 2113 N N . ASP A 1 279 ? -4.77 1.485 20.641 1 71.31 279 ASP A N 1
ATOM 2114 C CA . ASP A 1 279 ? -5.887 1.432 19.703 1 71.31 279 ASP A CA 1
ATOM 2115 C C . ASP A 1 279 ? -6.121 0.006 19.203 1 71.31 279 ASP A C 1
ATOM 2117 O O . ASP A 1 279 ? -7.172 -0.293 18.625 1 71.31 279 ASP A O 1
ATOM 2121 N N . SER A 1 280 ? -5.207 -0.836 19.484 1 74.56 280 SER A N 1
ATOM 2122 C CA . SER A 1 280 ? -5.309 -2.195 18.969 1 74.56 280 SER A CA 1
ATOM 2123 C C . SER A 1 280 ? -5.762 -3.17 20.047 1 74.56 280 SER A C 1
ATOM 2125 O O . SER A 1 280 ? -5.895 -4.367 19.797 1 74.56 280 SER A O 1
ATOM 2127 N N . THR A 1 281 ? -6.047 -2.691 21.172 1 77.56 281 THR A N 1
ATOM 2128 C CA . THR A 1 281 ? -6.449 -3.557 22.266 1 77.56 281 THR A CA 1
ATOM 2129 C C . THR A 1 281 ? -7.766 -4.262 21.953 1 77.56 281 THR A C 1
ATOM 2131 O O . THR A 1 281 ? -8 -5.379 22.422 1 77.56 281 THR A O 1
ATOM 2134 N N . TYR A 1 282 ? -8.547 -3.635 21.156 1 78.31 282 TYR A N 1
ATOM 2135 C CA . TYR A 1 282 ? -9.852 -4.184 20.828 1 78.31 282 TYR A CA 1
ATOM 2136 C C . TYR A 1 282 ? -9.711 -5.441 19.969 1 78.31 282 TYR A C 1
ATOM 2138 O O . TYR A 1 282 ? -10.664 -6.207 19.828 1 78.31 282 TYR A O 1
ATOM 2146 N N . LEU A 1 283 ? -8.609 -5.684 19.484 1 85.75 283 LEU A N 1
ATOM 2147 C CA . LEU A 1 283 ? -8.352 -6.816 18.609 1 85.75 283 LEU A CA 1
ATOM 2148 C C . LEU A 1 283 ? -8.164 -8.102 19.406 1 85.75 283 LEU A C 1
ATOM 2150 O O . LEU A 1 283 ? -8.406 -9.195 18.891 1 85.75 283 LEU A O 1
ATOM 2154 N N . THR A 1 284 ? -7.777 -7.949 20.594 1 86.88 284 THR A N 1
ATOM 2155 C CA . THR A 1 284 ? -7.406 -9.109 21.406 1 86.88 284 THR A CA 1
ATOM 2156 C C . THR A 1 284 ? -8.609 -10.023 21.625 1 86.88 284 THR A C 1
ATOM 2158 O O . THR A 1 284 ? -9.68 -9.562 22.016 1 86.88 284 THR A O 1
ATOM 2161 N N . GLY A 1 285 ? -8.398 -11.25 21.266 1 91.5 285 GLY A N 1
ATOM 2162 C CA . GLY A 1 285 ? -9.398 -12.266 21.562 1 91.5 285 GLY A CA 1
ATOM 2163 C C . GLY A 1 285 ? -10.453 -12.391 20.469 1 91.5 285 GLY A C 1
ATOM 2164 O O . GLY A 1 285 ? -11.289 -13.289 20.516 1 91.5 285 GLY A O 1
ATOM 2165 N N . LYS A 1 286 ? -10.43 -11.531 19.531 1 94.56 286 LYS A N 1
ATOM 2166 C CA . LYS A 1 286 ? -11.375 -11.68 18.422 1 94.56 286 LYS A CA 1
ATOM 2167 C C . LYS A 1 286 ? -11.172 -13 17.688 1 94.56 286 LYS A C 1
ATOM 2169 O O . LYS A 1 286 ? -10.031 -13.414 17.469 1 94.56 286 LYS A O 1
ATOM 2174 N N . ARG A 1 287 ? -12.25 -13.656 17.391 1 97.69 287 ARG A N 1
ATOM 2175 C CA . ARG A 1 287 ? -12.211 -14.984 16.781 1 97.69 287 ARG A CA 1
ATOM 2176 C C . ARG A 1 287 ? -12.086 -14.883 15.258 1 97.69 287 ARG A C 1
ATOM 2178 O O . ARG A 1 287 ? -12.883 -14.195 14.609 1 97.69 287 ARG A O 1
ATOM 2185 N N . VAL A 1 288 ? -11.156 -15.625 14.703 1 98.56 288 VAL A N 1
ATOM 2186 C CA . VAL A 1 288 ? -10.906 -15.516 13.273 1 98.56 288 VAL A CA 1
ATOM 2187 C C . VAL A 1 288 ? -10.898 -16.906 12.648 1 98.56 288 VAL A C 1
ATOM 2189 O O . VAL A 1 288 ? -10.391 -17.859 13.242 1 98.56 288 VAL A O 1
ATOM 2192 N N . PHE A 1 289 ? -11.602 -17.047 11.523 1 98.88 289 PHE A N 1
ATOM 2193 C CA . PHE A 1 289 ? -11.594 -18.266 10.711 1 98.88 289 PHE A CA 1
ATOM 2194 C C . PHE A 1 289 ? -10.7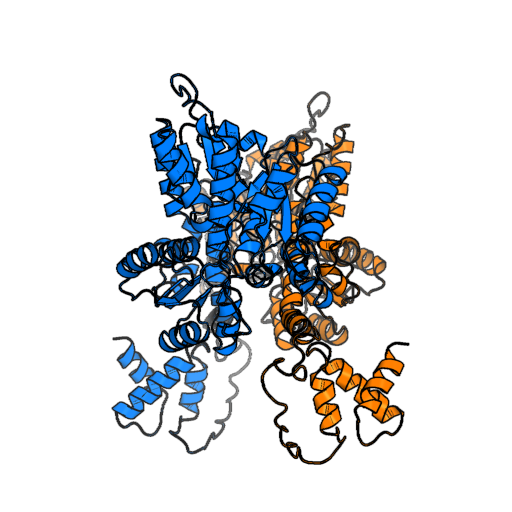11 -18.094 9.484 1 98.88 289 PHE A C 1
ATOM 2196 O O . PHE A 1 289 ? -10.891 -17.156 8.711 1 98.88 289 PHE A O 1
ATOM 2203 N N . ILE A 1 290 ? -9.742 -19 9.289 1 98.94 290 ILE A N 1
ATOM 2204 C CA . ILE A 1 290 ? -8.734 -18.844 8.242 1 98.94 290 ILE A CA 1
ATOM 2205 C C . ILE A 1 290 ? -8.805 -20.031 7.281 1 98.94 290 ILE A C 1
ATOM 2207 O O . ILE A 1 290 ? -8.734 -21.188 7.707 1 98.94 290 ILE A O 1
ATOM 2211 N N . PHE A 1 291 ? -8.961 -19.75 6.012 1 98.81 291 PHE A N 1
ATOM 2212 C CA . PHE A 1 291 ? -9.047 -20.781 4.984 1 98.81 291 PHE A CA 1
ATOM 2213 C C . PHE A 1 291 ? -8.414 -20.297 3.686 1 98.81 291 PHE A C 1
ATOM 2215 O O . PHE A 1 291 ? -8.594 -19.156 3.281 1 98.81 291 PHE A O 1
ATOM 2222 N N . GLY A 1 292 ? -7.574 -21.078 3.035 1 98.12 292 GLY A N 1
ATOM 2223 C CA . GLY A 1 292 ? -6.898 -20.75 1.793 1 98.12 292 GLY A CA 1
ATOM 2224 C C . GLY A 1 292 ? -5.879 -21.781 1.364 1 98.12 292 GLY A C 1
ATOM 2225 O O . GLY A 1 292 ? -6.004 -22.969 1.709 1 98.12 292 GLY A O 1
ATOM 2226 N N . ASP A 1 293 ? -4.977 -21.406 0.444 1 97.44 293 ASP A N 1
ATOM 2227 C CA . ASP A 1 293 ? -3.873 -22.328 0.214 1 97.44 293 ASP A CA 1
ATOM 2228 C C . ASP A 1 293 ? -3.072 -22.562 1.494 1 97.44 293 ASP A C 1
ATOM 2230 O O . ASP A 1 293 ? -3.207 -21.797 2.459 1 97.44 293 ASP A O 1
ATOM 2234 N N . ALA A 1 294 ? -2.344 -23.594 1.521 1 97.88 294 ALA A N 1
ATOM 2235 C CA . ALA A 1 294 ? -1.745 -24.062 2.768 1 97.88 294 ALA A CA 1
ATOM 2236 C C . ALA A 1 294 ? -0.734 -23.047 3.305 1 97.88 294 ALA A C 1
ATOM 2238 O O . ALA A 1 294 ? -0.775 -22.688 4.484 1 97.88 294 ALA A O 1
ATOM 2239 N N . SER A 1 295 ? 0.13 -22.562 2.508 1 97.5 295 SER A N 1
ATOM 2240 C CA . SER A 1 295 ? 1.208 -21.672 2.945 1 97.5 295 SER A CA 1
ATOM 2241 C C . SER A 1 295 ? 0.66 -20.391 3.555 1 97.5 295 SER A C 1
ATOM 2243 O O . SER A 1 295 ? 1.105 -19.969 4.621 1 97.5 295 SER A O 1
ATOM 2245 N N . HIS A 1 296 ? -0.316 -19.812 2.91 1 98.44 296 HIS A N 1
ATOM 2246 C CA . HIS A 1 296 ? -0.899 -18.578 3.418 1 98.44 296 HIS A CA 1
ATOM 2247 C C . HIS A 1 296 ? -1.739 -18.844 4.664 1 98.44 296 HIS A C 1
ATOM 2249 O O . HIS A 1 296 ? -1.683 -18.078 5.625 1 98.44 296 HIS A O 1
ATOM 2255 N N . ALA A 1 297 ? -2.484 -19.906 4.613 1 98.69 297 ALA A N 1
ATOM 2256 C CA . ALA A 1 297 ? -3.316 -20.234 5.77 1 98.69 297 ALA A CA 1
ATOM 2257 C C . ALA A 1 297 ? -2.465 -20.422 7.023 1 98.69 297 ALA A C 1
ATOM 2259 O O . ALA A 1 297 ? -2.781 -19.875 8.078 1 98.69 297 ALA A O 1
ATOM 2260 N N . ILE A 1 298 ? -1.407 -21.125 6.887 1 98.56 298 ILE A N 1
ATOM 2261 C CA . ILE A 1 298 ? -0.517 -21.391 8.008 1 98.56 298 ILE A CA 1
ATOM 2262 C C . ILE A 1 298 ? 0.13 -20.094 8.484 1 98.56 298 ILE A C 1
ATOM 2264 O O . ILE A 1 298 ? 0.159 -19.812 9.68 1 98.56 298 ILE A O 1
ATOM 2268 N N . ALA A 1 299 ? 0.61 -19.312 7.582 1 98.62 299 ALA A N 1
ATOM 2269 C CA . ALA A 1 299 ? 1.274 -18.047 7.914 1 98.62 299 ALA A CA 1
ATOM 2270 C C . ALA A 1 299 ? 0.316 -17.094 8.617 1 98.62 299 ALA A C 1
ATOM 2272 O O . ALA A 1 299 ? 0.674 -16.469 9.625 1 98.62 299 ALA A O 1
ATOM 2273 N N . LEU A 1 300 ? -0.899 -17 8.094 1 98.81 300 LEU A N 1
ATOM 2274 C CA . LEU A 1 300 ? -1.86 -16.047 8.641 1 98.81 300 LEU A CA 1
ATOM 2275 C C . LEU A 1 300 ? -2.334 -16.5 10.023 1 98.81 300 LEU A C 1
ATOM 2277 O O . LEU A 1 300 ? -2.633 -15.656 10.875 1 98.81 300 LEU A O 1
ATOM 2281 N N . ALA A 1 301 ? -2.383 -17.797 10.219 1 98.81 301 ALA A N 1
ATOM 2282 C CA . ALA A 1 301 ? -2.717 -18.281 11.555 1 98.81 301 ALA A CA 1
ATOM 2283 C C . ALA A 1 301 ? -1.678 -17.828 12.578 1 98.81 301 ALA A C 1
ATOM 2285 O O . ALA A 1 301 ? -2.029 -17.359 13.664 1 98.81 301 ALA A O 1
ATOM 2286 N N . ARG A 1 302 ? -0.45 -17.953 12.211 1 98.38 302 ARG A N 1
ATOM 2287 C CA . ARG A 1 302 ? 0.626 -17.516 13.102 1 98.38 302 ARG A CA 1
ATOM 2288 C C . ARG A 1 302 ? 0.542 -16.031 13.383 1 98.38 302 ARG A C 1
ATOM 2290 O O . ARG A 1 302 ? 0.639 -15.594 14.531 1 98.38 302 ARG A O 1
ATOM 2297 N N . ILE A 1 303 ? 0.366 -15.234 12.391 1 98.38 303 ILE A N 1
ATOM 2298 C CA . ILE A 1 303 ? 0.3 -13.781 12.5 1 98.38 303 ILE A CA 1
ATOM 2299 C C . ILE A 1 303 ? -0.89 -13.383 13.375 1 98.38 303 ILE A C 1
ATOM 2301 O O . ILE A 1 303 ? -0.746 -12.602 14.312 1 98.38 303 ILE A O 1
ATOM 2305 N N . ALA A 1 304 ? -2.025 -13.945 13.039 1 97.94 304 ALA A N 1
ATOM 2306 C CA . ALA A 1 304 ? -3.254 -13.625 13.758 1 97.94 304 ALA A CA 1
ATOM 2307 C C . ALA A 1 304 ? -3.107 -13.906 15.25 1 97.94 304 ALA A C 1
ATOM 2309 O O . ALA A 1 304 ? -3.48 -13.086 16.094 1 97.94 304 ALA A O 1
ATOM 2310 N N . ALA A 1 305 ? -2.484 -15 15.547 1 97.56 305 ALA A N 1
ATOM 2311 C CA . ALA A 1 305 ? -2.402 -15.445 16.938 1 97.56 305 ALA A CA 1
ATOM 2312 C C . ALA A 1 305 ? -1.287 -14.719 17.688 1 97.56 305 ALA A C 1
ATOM 2314 O O . ALA A 1 305 ? -1.484 -14.258 18.812 1 97.56 305 ALA A O 1
ATOM 2315 N N . THR A 1 306 ? -0.144 -14.516 17.031 1 96.56 306 THR A N 1
ATOM 2316 C CA . THR A 1 306 ? 1.037 -14.148 17.797 1 96.56 306 THR A CA 1
ATOM 2317 C C . THR A 1 306 ? 1.375 -12.672 17.594 1 96.56 306 THR A C 1
ATOM 2319 O O . THR A 1 306 ? 2.053 -12.07 18.422 1 96.56 306 THR A O 1
ATOM 2322 N N . GLU A 1 307 ? 0.97 -12.102 16.531 1 96.31 307 GLU A N 1
ATOM 2323 C CA . GLU A 1 307 ? 1.352 -10.719 16.25 1 96.31 307 GLU A CA 1
ATOM 2324 C C . GLU A 1 307 ? 0.19 -9.766 16.516 1 96.31 307 GLU A C 1
ATOM 2326 O O . GLU A 1 307 ? 0.397 -8.633 16.953 1 96.31 307 GLU A O 1
ATOM 2331 N N . ILE A 1 308 ? -1.037 -10.258 16.234 1 95.12 308 ILE A N 1
ATOM 2332 C CA . ILE A 1 308 ? -2.195 -9.375 16.359 1 95.12 308 ILE A CA 1
ATOM 2333 C C . ILE A 1 308 ? -2.951 -9.688 17.641 1 95.12 308 ILE A C 1
ATOM 2335 O O . ILE A 1 308 ? -3.535 -8.789 18.25 1 95.12 308 ILE A O 1
ATOM 2339 N N . GLY A 1 309 ? -3.027 -10.969 18.062 1 94.62 309 GLY A N 1
ATOM 2340 C CA . GLY A 1 309 ? -3.699 -11.352 19.297 1 94.62 309 GLY A CA 1
ATOM 2341 C C . GLY A 1 309 ? -5.09 -11.906 19.062 1 94.62 309 GLY A C 1
ATOM 2342 O O . GLY A 1 309 ? -5.91 -11.938 19.984 1 94.62 309 GLY A O 1
ATOM 2343 N N . PHE A 1 310 ? -5.395 -12.352 17.891 1 97 310 PHE A N 1
ATOM 2344 C CA . PHE A 1 310 ? -6.668 -12.992 17.594 1 97 310 PHE A CA 1
ATOM 2345 C C . PHE A 1 310 ? -6.715 -14.398 18.188 1 97 310 PHE A C 1
ATOM 2347 O O . PHE A 1 310 ? -5.676 -14.977 18.516 1 97 310 PHE A O 1
ATOM 2354 N N . THR A 1 311 ? -7.914 -14.883 18.312 1 98 311 THR A N 1
ATOM 2355 C CA . THR A 1 311 ? -8.141 -16.297 18.625 1 98 311 THR A CA 1
ATOM 2356 C C . THR A 1 311 ? -8.516 -17.062 17.359 1 98 311 THR A C 1
ATOM 2358 O O . THR A 1 311 ? -9.43 -16.672 16.625 1 98 311 THR A O 1
ATOM 2361 N N . ILE A 1 312 ? -7.809 -18.156 17.141 1 98.69 312 ILE A N 1
ATOM 2362 C CA . ILE A 1 312 ? -8.078 -18.953 15.953 1 98.69 312 ILE A CA 1
ATOM 2363 C C . ILE A 1 312 ? -9.312 -19.828 16.172 1 98.69 312 ILE A C 1
ATOM 2365 O O . ILE A 1 312 ? -9.289 -20.75 17 1 98.69 312 ILE A O 1
ATOM 2369 N N . ALA A 1 313 ? -10.312 -19.547 15.391 1 98.5 313 ALA A N 1
ATOM 2370 C CA . ALA A 1 313 ? -11.57 -20.281 15.531 1 98.5 313 ALA A CA 1
ATOM 2371 C C . ALA A 1 313 ? -11.633 -21.438 14.531 1 98.5 313 ALA A C 1
ATOM 2373 O O . ALA A 1 313 ? -12.43 -22.359 14.695 1 98.5 313 ALA A O 1
ATOM 2374 N N . GLY A 1 314 ? -10.859 -21.344 13.539 1 98.81 314 GLY A N 1
ATOM 2375 C CA . GLY A 1 314 ? -10.766 -22.359 12.508 1 98.81 314 GLY A CA 1
ATOM 2376 C C . GLY A 1 314 ? -9.594 -22.156 11.562 1 98.81 314 GLY A C 1
ATOM 2377 O O . GLY A 1 314 ? -9.203 -21.016 11.305 1 98.81 314 GLY A O 1
ATOM 2378 N N . LEU A 1 315 ? -9.07 -23.266 11.07 1 98.88 315 LEU A N 1
ATOM 2379 C CA . LEU A 1 315 ? -7.961 -23.266 10.125 1 98.88 315 LEU A CA 1
ATOM 2380 C C . LEU A 1 315 ? -8.117 -24.375 9.102 1 98.88 315 LEU A C 1
ATOM 2382 O O . LEU A 1 315 ? -8.359 -25.531 9.461 1 98.88 315 LEU A O 1
ATOM 2386 N N . GLY A 1 316 ? -8.016 -23.984 7.863 1 98.81 316 GLY A N 1
ATOM 2387 C CA . GLY A 1 316 ? -8.18 -25.016 6.859 1 98.81 316 GLY A CA 1
ATOM 2388 C C . GLY A 1 316 ? -7.547 -24.656 5.523 1 98.81 316 GLY A C 1
ATOM 2389 O O . GLY A 1 316 ? -7 -23.562 5.363 1 98.81 316 GLY A O 1
ATOM 2390 N N . THR A 1 317 ? -7.574 -25.641 4.598 1 98.69 317 THR A N 1
ATOM 2391 C CA . THR A 1 317 ? -7.02 -25.469 3.26 1 98.69 317 THR A CA 1
ATOM 2392 C C . THR A 1 317 ? -7.75 -26.344 2.25 1 98.69 317 THR A C 1
ATOM 2394 O O . THR A 1 317 ? -8.297 -27.391 2.609 1 98.69 317 THR A O 1
ATOM 2397 N N . TYR A 1 318 ? -7.754 -25.891 1.048 1 97.38 318 TYR A N 1
ATOM 2398 C CA . TYR A 1 318 ? -8.273 -26.719 -0.042 1 97.38 318 TYR A CA 1
ATOM 2399 C C . TYR A 1 318 ? -7.164 -27.562 -0.655 1 97.38 318 TYR A C 1
ATOM 2401 O O . TYR A 1 318 ? -7.43 -28.438 -1.497 1 97.38 318 TYR A O 1
ATOM 2409 N N . SER A 1 319 ? -5.934 -27.328 -0.231 1 95.12 319 SER A N 1
ATOM 2410 C CA . SER A 1 319 ? -4.781 -28.047 -0.763 1 95.12 319 SER A CA 1
ATOM 2411 C C . SER A 1 319 ? -4.566 -29.375 -0.032 1 95.12 319 SER A C 1
ATOM 2413 O O . SER A 1 319 ? -3.807 -29.438 0.938 1 95.12 319 SER A O 1
ATOM 2415 N N . ARG A 1 320 ? -4.98 -30.438 -0.643 1 93 320 ARG A N 1
ATOM 2416 C CA . ARG A 1 320 ? -4.91 -31.734 -0 1 93 320 ARG A CA 1
ATOM 2417 C C . ARG A 1 320 ? -3.467 -32.219 0.134 1 93 320 ARG A C 1
ATOM 2419 O O . ARG A 1 320 ? -3.119 -32.906 1.095 1 93 320 ARG A O 1
ATOM 2426 N N . GLU A 1 321 ? -2.678 -31.766 -0.797 1 93.62 321 GLU A N 1
ATOM 2427 C CA . GLU A 1 321 ? -1.271 -32.156 -0.812 1 93.62 321 GLU A CA 1
ATOM 2428 C C . GLU A 1 321 ? -0.542 -31.656 0.428 1 93.62 321 GLU A C 1
ATOM 2430 O O . GLU A 1 321 ? 0.525 -32.156 0.779 1 93.62 321 GLU A O 1
ATOM 2435 N N . PHE A 1 322 ? -1.158 -30.703 1.106 1 97.06 322 PHE A N 1
ATOM 2436 C CA . PHE A 1 322 ? -0.498 -30.094 2.256 1 97.06 322 PHE A CA 1
ATOM 2437 C C . PHE A 1 322 ? -1.319 -30.312 3.523 1 97.06 322 PHE A C 1
ATOM 2439 O O . PHE A 1 322 ? -1.213 -29.531 4.473 1 97.06 322 PHE A O 1
ATOM 2446 N N . ALA A 1 323 ? -2.111 -31.297 3.549 1 97.88 323 ALA A N 1
ATOM 2447 C CA . ALA A 1 323 ? -2.98 -31.594 4.684 1 97.88 323 ALA A CA 1
ATOM 2448 C C . ALA A 1 323 ? -2.168 -31.781 5.961 1 97.88 323 ALA A C 1
ATOM 2450 O O . ALA A 1 323 ? -2.553 -31.297 7.027 1 97.88 323 ALA A O 1
ATOM 2451 N N . ARG A 1 324 ? -1.091 -32.438 5.883 1 97.81 324 ARG A N 1
ATOM 2452 C CA . ARG A 1 324 ? -0.267 -32.719 7.051 1 97.81 324 ARG A CA 1
ATOM 2453 C C . ARG A 1 324 ? 0.257 -31.438 7.684 1 97.81 324 ARG A C 1
ATOM 2455 O O . ARG A 1 324 ? 0.198 -31.281 8.906 1 97.81 324 ARG A O 1
ATOM 2462 N N . GLU A 1 325 ? 0.743 -30.578 6.867 1 97.31 325 GLU A N 1
ATOM 2463 C CA . GLU A 1 325 ? 1.285 -29.297 7.34 1 97.31 325 GLU A CA 1
ATOM 2464 C C . GLU A 1 325 ? 0.208 -28.453 8.023 1 97.31 325 GLU A C 1
ATOM 2466 O O . GLU A 1 325 ? 0.448 -27.859 9.07 1 97.31 325 GLU A O 1
ATOM 2471 N N . VAL A 1 326 ? -0.979 -28.438 7.453 1 98.62 326 VAL A N 1
ATOM 2472 C CA . VAL A 1 326 ? -2.057 -27.625 7.992 1 98.62 326 VAL A CA 1
ATOM 2473 C C . VAL A 1 326 ? -2.578 -28.234 9.289 1 98.62 326 VAL A C 1
ATOM 2475 O O . VAL A 1 326 ? -2.924 -27.516 10.234 1 98.62 326 VAL A O 1
ATOM 2478 N N . LYS A 1 327 ? -2.607 -29.562 9.336 1 98.69 327 LYS A N 1
ATOM 2479 C CA . LYS A 1 327 ? -3.006 -30.234 10.562 1 98.69 327 LYS A CA 1
ATOM 2480 C C . LYS A 1 327 ? -2.033 -29.938 11.703 1 98.69 327 LYS A C 1
ATOM 2482 O O . LYS A 1 327 ? -2.455 -29.656 12.828 1 98.69 327 LYS A O 1
ATOM 2487 N N . SER A 1 328 ? -0.786 -30 11.367 1 98.44 328 SER A N 1
ATOM 2488 C CA . SER A 1 328 ? 0.234 -29.688 12.359 1 98.44 328 SER A CA 1
ATOM 2489 C C . SER A 1 328 ? 0.083 -28.25 12.867 1 98.44 328 SER A C 1
ATOM 2491 O O . SER A 1 328 ? 0.206 -27.984 14.062 1 98.44 328 SER A O 1
ATOM 2493 N N . ALA A 1 329 ? -0.185 -27.359 12.023 1 98.5 329 ALA A N 1
ATOM 2494 C CA . ALA A 1 329 ? -0.375 -25.953 12.398 1 98.5 329 ALA A CA 1
ATOM 2495 C C . ALA A 1 329 ? -1.631 -25.781 13.25 1 98.5 329 ALA A C 1
ATOM 2497 O O . ALA A 1 329 ? -1.62 -25.047 14.242 1 98.5 329 ALA A O 1
ATOM 2498 N N . ALA A 1 330 ? -2.67 -26.406 12.836 1 98.75 330 ALA A N 1
ATOM 2499 C CA . ALA A 1 330 ? -3.945 -26.297 13.539 1 98.75 330 ALA A CA 1
ATOM 2500 C C . ALA A 1 330 ? -3.822 -26.797 14.977 1 98.75 330 ALA A C 1
ATOM 2502 O O . ALA A 1 330 ? -4.441 -26.234 15.883 1 98.75 330 ALA A O 1
ATOM 2503 N N . ALA A 1 331 ? -3.02 -27.766 15.164 1 98.5 331 ALA A N 1
ATOM 2504 C CA . ALA A 1 331 ? -2.82 -28.344 16.484 1 98.5 331 ALA A CA 1
ATOM 2505 C C . ALA A 1 331 ? -2.236 -27.312 17.453 1 98.5 331 ALA A C 1
ATOM 2507 O O . ALA A 1 331 ? -2.543 -27.344 18.656 1 98.5 331 ALA A O 1
ATOM 2508 N N . LEU A 1 332 ? -1.486 -26.406 16.984 1 98.19 332 LEU A N 1
ATOM 2509 C CA . LEU A 1 332 ? -0.869 -25.391 17.812 1 98.19 332 LEU A CA 1
ATOM 2510 C C . LEU A 1 332 ? -1.926 -24.469 18.422 1 98.19 332 LEU A C 1
ATOM 2512 O O . LEU A 1 332 ? -1.677 -23.812 19.438 1 98.19 332 LEU A O 1
ATOM 2516 N N . TYR A 1 333 ? -3.068 -24.453 17.781 1 98.25 333 TYR A N 1
ATOM 2517 C CA . TYR A 1 333 ? -4.105 -23.516 18.219 1 98.25 333 TYR A CA 1
ATOM 2518 C C . TYR A 1 333 ? -5.316 -24.266 18.766 1 98.25 333 TYR A C 1
ATOM 2520 O O . TYR A 1 333 ? -6.387 -23.688 18.938 1 98.25 333 TYR A O 1
ATOM 2528 N N . ASN A 1 334 ? -5.203 -25.531 18.875 1 97.56 334 ASN A N 1
ATOM 2529 C CA . ASN A 1 334 ? -6.23 -26.391 19.453 1 97.56 334 ASN A CA 1
ATOM 2530 C C . ASN A 1 334 ? -7.508 -26.375 18.609 1 97.56 334 ASN A C 1
ATOM 2532 O O . ASN A 1 334 ? -8.609 -26.266 19.156 1 97.56 334 ASN A O 1
ATOM 2536 N N . VAL A 1 335 ? -7.324 -26.359 17.297 1 98.31 335 VAL A N 1
ATOM 2537 C CA . VAL A 1 335 ? -8.453 -26.5 16.391 1 98.31 335 VAL A CA 1
ATOM 2538 C C . VAL A 1 335 ? -8.227 -27.672 15.453 1 98.31 335 VAL A C 1
ATOM 2540 O O . VAL A 1 335 ? -7.086 -28.109 15.25 1 98.31 335 VAL A O 1
ATOM 2543 N N . GLU A 1 336 ? -9.32 -28.203 14.961 1 98.12 336 GLU A N 1
ATOM 2544 C CA . GLU A 1 336 ? -9.219 -29.266 13.953 1 98.12 336 GLU A CA 1
ATOM 2545 C C . GLU A 1 336 ? -9.078 -28.672 12.555 1 98.12 336 GLU A C 1
ATOM 2547 O O . GLU A 1 336 ? -9.844 -27.797 12.156 1 98.12 336 GLU A O 1
ATOM 2552 N N . ALA A 1 337 ? -8.102 -29.172 11.867 1 98.75 337 ALA A N 1
ATOM 2553 C CA . ALA A 1 337 ? -7.871 -28.672 10.516 1 98.75 337 ALA A CA 1
ATOM 2554 C C . ALA A 1 337 ? -9.016 -29.062 9.586 1 98.75 337 ALA A C 1
ATOM 2556 O O . ALA A 1 337 ? -9.484 -30.203 9.609 1 98.75 337 ALA A O 1
ATOM 2557 N N . LEU A 1 338 ? -9.445 -28.109 8.805 1 98.81 338 LEU A N 1
ATOM 2558 C CA . LEU A 1 338 ? -10.43 -28.375 7.762 1 98.81 338 LEU A CA 1
ATOM 2559 C C . LEU A 1 338 ? -9.75 -28.578 6.414 1 98.81 338 LEU A C 1
ATOM 2561 O O . LEU A 1 338 ? -9.258 -27.609 5.816 1 98.81 338 LEU A O 1
ATOM 2565 N N . ILE A 1 339 ? -9.734 -29.828 5.957 1 98.56 339 ILE A N 1
ATOM 2566 C CA . ILE A 1 339 ? -9.18 -30.141 4.645 1 98.56 339 ILE A CA 1
ATOM 2567 C C . ILE A 1 339 ? -10.312 -30.438 3.662 1 98.56 339 ILE A C 1
ATOM 2569 O O . ILE A 1 339 ? -10.945 -31.484 3.74 1 98.56 339 ILE A O 1
ATOM 2573 N N . SER A 1 340 ? -10.609 -29.438 2.752 1 96.88 340 SER A N 1
ATOM 2574 C CA . SER A 1 340 ? -11.734 -29.625 1.847 1 96.88 340 SER A CA 1
ATOM 2575 C C . SER A 1 340 ? -11.648 -28.703 0.644 1 96.88 340 SER A C 1
ATOM 2577 O O . SER A 1 340 ? -11.172 -27.562 0.762 1 96.88 340 SER A O 1
ATOM 2579 N N . ASP A 1 341 ? -12.07 -29.219 -0.45 1 93.94 341 ASP A N 1
ATOM 2580 C CA . ASP A 1 341 ? -12.227 -28.359 -1.619 1 93.94 341 ASP A CA 1
ATOM 2581 C C . ASP A 1 341 ? -13.695 -28.172 -1.979 1 93.94 341 ASP A C 1
ATOM 2583 O O . ASP A 1 341 ? -14.023 -27.797 -3.105 1 93.94 341 ASP A O 1
ATOM 2587 N N . ASP A 1 342 ? -14.547 -28.531 -1.074 1 92.62 342 ASP A N 1
ATOM 2588 C CA . ASP A 1 342 ? -15.984 -28.297 -1.198 1 92.62 342 ASP A CA 1
ATOM 2589 C C . ASP A 1 342 ? -16.406 -27.031 -0.458 1 92.62 342 ASP A C 1
ATOM 2591 O O . ASP A 1 342 ? -16.391 -26.984 0.774 1 92.62 342 ASP A O 1
ATOM 2595 N N . TYR A 1 343 ? -16.906 -26.109 -1.2 1 92.31 343 TYR A N 1
ATOM 2596 C CA . TYR A 1 343 ? -17.188 -24.812 -0.609 1 92.31 343 TYR A CA 1
ATOM 2597 C C . TYR A 1 343 ? -18.344 -24.891 0.375 1 92.31 343 TYR A C 1
ATOM 2599 O O . TYR A 1 343 ? -18.438 -24.109 1.318 1 92.31 343 TYR A O 1
ATOM 2607 N N . LEU A 1 344 ? -19.281 -25.812 0.153 1 93.5 344 LEU A N 1
ATOM 2608 C CA . LEU A 1 344 ? -20.406 -25.969 1.071 1 93.5 344 LEU A CA 1
ATOM 2609 C C . LEU A 1 344 ? -19.922 -26.422 2.445 1 93.5 344 LEU A C 1
ATOM 2611 O O . LEU A 1 344 ? -20.453 -25.984 3.469 1 93.5 344 LEU A O 1
ATOM 2615 N N . THR A 1 345 ? -18.984 -27.312 2.361 1 96.69 345 THR A N 1
ATOM 2616 C CA . THR A 1 345 ? -18.391 -27.766 3.611 1 96.69 345 THR A CA 1
ATOM 2617 C C . THR A 1 345 ? -17.703 -26.609 4.336 1 96.69 345 THR A C 1
ATOM 2619 O O . THR A 1 345 ? -17.812 -26.484 5.555 1 96.69 345 THR A O 1
ATOM 2622 N N . VAL A 1 346 ? -17.031 -25.797 3.646 1 97.69 346 VAL A N 1
ATOM 2623 C CA . VAL A 1 346 ? -16.312 -24.656 4.211 1 97.69 346 VAL A CA 1
ATOM 2624 C C . VAL A 1 346 ? -17.328 -23.641 4.773 1 97.69 346 VAL A C 1
ATOM 2626 O O . VAL A 1 346 ? -17.141 -23.141 5.883 1 97.69 346 VAL A O 1
ATOM 2629 N N . GLU A 1 347 ? -18.344 -23.391 4.012 1 97 347 GLU A N 1
ATOM 2630 C CA . GLU A 1 347 ? -19.391 -22.484 4.461 1 97 347 GLU A CA 1
ATOM 2631 C C . GLU A 1 347 ? -20.016 -22.953 5.77 1 97 347 GLU A C 1
ATOM 2633 O O . GLU A 1 347 ? -20.234 -22.156 6.684 1 97 347 GLU A O 1
ATOM 2638 N N . ALA A 1 348 ? -20.297 -24.203 5.816 1 97.56 348 ALA A N 1
ATOM 2639 C CA . ALA A 1 348 ? -20.875 -24.766 7.031 1 97.56 348 ALA A CA 1
ATOM 2640 C C . ALA A 1 348 ? -19.938 -24.625 8.219 1 97.56 348 ALA A C 1
ATOM 2642 O O . ALA A 1 348 ? -20.375 -24.344 9.336 1 97.56 348 ALA A O 1
ATOM 2643 N N . ALA A 1 349 ? -18.703 -24.844 7.973 1 98.44 349 ALA A N 1
ATOM 2644 C CA . ALA A 1 349 ? -17.719 -24.734 9.031 1 98.44 349 ALA A CA 1
ATOM 2645 C C . ALA A 1 349 ? -17.609 -23.297 9.539 1 98.44 349 ALA A C 1
ATOM 2647 O O . ALA A 1 349 ? -17.484 -23.062 10.742 1 98.44 349 ALA A O 1
ATOM 2648 N N . ILE A 1 350 ? -17.609 -22.359 8.664 1 98.44 350 ILE A N 1
ATOM 2649 C CA . ILE A 1 350 ? -17.547 -20.938 9.031 1 98.44 350 ILE A CA 1
ATOM 2650 C C . ILE A 1 350 ? -18.781 -20.578 9.859 1 98.44 350 ILE A C 1
ATOM 2652 O O . ILE A 1 350 ? -18.672 -19.938 10.906 1 98.44 350 ILE A O 1
ATOM 2656 N N . ALA A 1 351 ? -19.906 -20.984 9.398 1 97.75 351 ALA A N 1
ATOM 2657 C CA . ALA A 1 351 ? -21.156 -20.688 10.102 1 97.75 351 ALA A CA 1
ATOM 2658 C C . ALA A 1 351 ? -21.125 -21.266 11.523 1 97.75 351 ALA A C 1
ATOM 2660 O O . ALA A 1 351 ? -21.547 -20.594 12.469 1 97.75 351 ALA A O 1
ATOM 2661 N N . ALA A 1 352 ? -20.656 -22.438 11.617 1 97.69 352 ALA A N 1
ATOM 2662 C CA . ALA A 1 352 ? -20.609 -23.109 12.906 1 97.69 352 ALA A CA 1
ATOM 2663 C C . ALA A 1 352 ? -19.625 -22.422 13.859 1 97.69 352 ALA A C 1
ATOM 2665 O O . ALA A 1 352 ? -19.875 -22.344 15.062 1 97.69 352 ALA A O 1
ATOM 2666 N N . ALA A 1 353 ? -18.516 -21.906 13.312 1 97.44 353 ALA A N 1
ATOM 2667 C CA . ALA A 1 353 ? -17.469 -21.297 14.117 1 97.44 353 ALA A CA 1
ATOM 2668 C C . ALA A 1 353 ? -17.875 -19.906 14.594 1 97.44 353 ALA A C 1
ATOM 2670 O O . ALA A 1 353 ? -17.328 -19.391 15.57 1 97.44 353 ALA A O 1
ATOM 2671 N N . GLN A 1 354 ? -18.719 -19.219 13.938 1 95.69 354 GLN A N 1
ATOM 2672 C CA . GLN A 1 354 ? -19.188 -17.875 14.25 1 95.69 354 GLN A CA 1
ATOM 2673 C C . GLN A 1 354 ? -18.016 -16.922 14.508 1 95.69 354 GLN A C 1
ATOM 2675 O O . GLN A 1 354 ? -17.969 -16.25 15.539 1 95.69 354 GLN A O 1
ATOM 2680 N N . PRO A 1 355 ? -17.156 -16.797 13.508 1 97.94 355 PRO A N 1
ATOM 2681 C CA . PRO A 1 355 ? -16.016 -15.906 13.688 1 97.94 355 PRO A CA 1
ATOM 2682 C C . PRO A 1 355 ? -16.391 -14.43 13.531 1 97.94 355 PRO A C 1
ATOM 2684 O O . PRO A 1 355 ? -17.469 -14.117 13.023 1 97.94 355 PRO A O 1
ATOM 2687 N N . GLU A 1 356 ? -15.516 -13.516 14.047 1 95.94 356 GLU A N 1
ATOM 2688 C CA . GLU A 1 356 ? -15.68 -12.078 13.867 1 95.94 356 GLU A CA 1
ATOM 2689 C C . GLU A 1 356 ? -14.984 -11.594 12.594 1 95.94 356 GLU A C 1
ATOM 2691 O O . GLU A 1 356 ? -15.234 -10.484 12.125 1 95.94 356 GLU A O 1
ATOM 2696 N N . LEU A 1 357 ? -14.148 -12.477 12.062 1 97.69 357 LEU A N 1
ATOM 2697 C CA . LEU A 1 357 ? -13.391 -12.172 10.852 1 97.69 357 LEU A CA 1
ATOM 2698 C C . LEU A 1 357 ? -13.062 -13.445 10.086 1 97.69 357 LEU A C 1
ATOM 2700 O O . LEU A 1 357 ? -12.688 -14.461 10.68 1 97.69 357 LEU A O 1
ATOM 2704 N N . VAL A 1 358 ? -13.258 -13.391 8.828 1 98.56 358 VAL A N 1
ATOM 2705 C CA . VAL A 1 358 ? -12.852 -14.484 7.953 1 98.56 358 VAL A CA 1
ATOM 2706 C C . VAL A 1 358 ? -11.664 -14.055 7.098 1 98.56 358 VAL A C 1
ATOM 2708 O O . VAL A 1 358 ? -11.688 -12.984 6.48 1 98.56 358 VAL A O 1
ATOM 2711 N N . LEU A 1 359 ? -10.609 -14.789 7.148 1 98.69 359 LEU A N 1
ATOM 2712 C CA . LEU A 1 359 ? -9.484 -14.672 6.234 1 98.69 359 LEU A CA 1
ATOM 2713 C C . LEU A 1 359 ? -9.484 -15.812 5.223 1 98.69 359 LEU A C 1
ATOM 2715 O O . LEU A 1 359 ? -9.227 -16.969 5.578 1 98.69 359 LEU A O 1
ATOM 2719 N N . GLY A 1 360 ? -9.82 -15.477 4.043 1 98.12 360 GLY A N 1
ATOM 2720 C CA . GLY A 1 360 ? -10.016 -16.547 3.082 1 98.12 360 GLY A CA 1
ATOM 2721 C C . GLY A 1 360 ? -9.695 -16.141 1.657 1 98.12 360 GLY A C 1
ATOM 2722 O O . GLY A 1 360 ? -8.773 -15.352 1.425 1 98.12 360 GLY A O 1
ATOM 2723 N N . THR A 1 361 ? -10.305 -16.812 0.71 1 96.44 361 THR A N 1
ATOM 2724 C CA . THR A 1 361 ? -10.18 -16.5 -0.712 1 96.44 361 THR A CA 1
ATOM 2725 C C . THR A 1 361 ? -11.391 -15.719 -1.202 1 96.44 361 THR A C 1
ATOM 2727 O O . THR A 1 361 ? -12.164 -15.195 -0.397 1 96.44 361 THR A O 1
ATOM 2730 N N . GLN A 1 362 ? -11.461 -15.547 -2.5 1 92.62 362 GLN A N 1
ATOM 2731 C CA . GLN A 1 362 ? -12.633 -14.898 -3.072 1 92.62 362 GLN A CA 1
ATOM 2732 C C . GLN A 1 362 ? -13.906 -15.664 -2.732 1 92.62 362 GLN A C 1
ATOM 2734 O O . GLN A 1 362 ? -14.969 -15.07 -2.547 1 92.62 362 GLN A O 1
ATOM 2739 N N . MET A 1 363 ? -13.812 -16.969 -2.609 1 93.38 363 MET A N 1
ATOM 2740 C CA . MET A 1 363 ? -14.969 -17.797 -2.271 1 93.38 363 MET A CA 1
ATOM 2741 C C . MET A 1 363 ? -15.469 -17.484 -0.866 1 93.38 363 MET A C 1
ATOM 2743 O O . MET A 1 363 ? -16.672 -17.297 -0.658 1 93.38 363 MET A O 1
ATOM 2747 N N . GLU A 1 364 ? -14.586 -17.438 0.028 1 95.56 364 GLU A N 1
ATOM 2748 C CA . GLU A 1 364 ? -14.961 -17.141 1.407 1 95.56 364 GLU A CA 1
ATOM 2749 C C . GLU A 1 364 ? -15.438 -15.703 1.555 1 95.56 364 GLU A C 1
ATOM 2751 O O . GLU A 1 364 ? -16.203 -15.383 2.469 1 95.56 364 GLU A O 1
ATOM 2756 N N . ARG A 1 365 ? -14.906 -14.844 0.734 1 94.44 365 ARG A N 1
ATOM 2757 C CA . ARG A 1 365 ? -15.445 -13.492 0.728 1 94.44 365 ARG A CA 1
ATOM 2758 C C . ARG A 1 365 ? -16.953 -13.5 0.442 1 94.44 365 ARG A C 1
ATOM 2760 O O . ARG A 1 365 ? -17.703 -12.766 1.071 1 94.44 365 ARG A O 1
ATOM 2767 N N . HIS A 1 366 ? -17.406 -14.336 -0.498 1 91.38 366 HIS A N 1
ATOM 2768 C CA . HIS A 1 366 ? -18.812 -14.469 -0.819 1 91.38 366 HIS A CA 1
ATOM 2769 C C . HIS A 1 366 ? -19.594 -15.07 0.346 1 91.38 366 HIS A C 1
ATOM 2771 O O . HIS A 1 366 ? -20.688 -14.609 0.673 1 91.38 366 HIS A O 1
ATOM 2777 N N . ILE A 1 367 ? -18.984 -16.031 0.902 1 93.31 367 ILE A N 1
ATOM 2778 C CA . ILE A 1 367 ? -19.609 -16.688 2.053 1 93.31 367 ILE A CA 1
ATOM 2779 C C . ILE A 1 367 ? -19.766 -15.68 3.189 1 93.31 367 ILE A C 1
ATOM 2781 O O . ILE A 1 367 ? -20.844 -15.578 3.785 1 93.31 367 ILE A O 1
ATOM 2785 N N . ALA A 1 368 ? -18.734 -14.961 3.484 1 95.62 368 ALA A N 1
ATOM 2786 C CA . ALA A 1 368 ? -18.734 -13.984 4.574 1 95.62 368 ALA A CA 1
ATOM 2787 C C . ALA A 1 368 ? -19.766 -12.898 4.344 1 95.62 368 ALA A C 1
ATOM 2789 O O . ALA A 1 368 ? -20.438 -12.461 5.281 1 95.62 368 ALA A O 1
ATOM 2790 N N . LYS A 1 369 ? -19.844 -12.453 3.135 1 90.56 369 LYS A N 1
ATOM 2791 C CA . LYS A 1 369 ? -20.859 -11.445 2.795 1 90.56 369 LYS A CA 1
ATOM 2792 C C . LYS A 1 369 ? -22.266 -11.945 3.113 1 90.56 369 LYS A C 1
ATOM 2794 O O . LYS A 1 369 ? -23.062 -11.219 3.703 1 90.56 369 LYS A O 1
ATOM 2799 N N . ARG A 1 370 ? -22.531 -13.172 2.752 1 90.81 370 ARG A N 1
ATOM 2800 C CA . ARG A 1 370 ? -23.828 -13.773 3.004 1 90.81 370 ARG A CA 1
ATOM 2801 C C . ARG A 1 370 ? -24.109 -13.891 4.5 1 90.81 370 ARG A C 1
ATOM 2803 O O . ARG A 1 370 ? -25.234 -13.719 4.949 1 90.81 370 ARG A O 1
ATOM 2810 N N . LEU A 1 371 ? -23.062 -14.109 5.211 1 93.19 371 LEU A N 1
ATOM 2811 C CA . LEU A 1 371 ? -23.188 -14.336 6.648 1 93.19 371 LEU A CA 1
ATOM 2812 C C . LEU A 1 371 ? -23.047 -13.031 7.418 1 93.19 371 LEU A C 1
ATOM 2814 O O . LEU A 1 371 ? -23.188 -13.008 8.641 1 93.19 371 LEU A O 1
ATOM 2818 N N . GLY A 1 372 ? -22.703 -11.906 6.754 1 92.12 372 GLY A N 1
ATOM 2819 C CA . GLY A 1 372 ? -22.547 -10.609 7.387 1 92.12 372 GLY A CA 1
ATOM 2820 C C . GLY A 1 372 ? -21.281 -10.516 8.227 1 92.12 372 GLY A C 1
ATOM 2821 O O . GLY A 1 372 ? -21.281 -9.875 9.281 1 92.12 372 GLY A O 1
ATOM 2822 N N . ILE A 1 373 ? -20.234 -11.227 7.859 1 95.12 373 ILE A N 1
ATOM 2823 C CA . ILE A 1 373 ? -18.969 -11.258 8.594 1 95.12 373 ILE A CA 1
ATOM 2824 C C . ILE A 1 373 ? -17.906 -10.516 7.797 1 95.12 373 ILE A C 1
ATOM 2826 O O . ILE A 1 373 ? -17.766 -10.711 6.586 1 95.12 373 ILE A O 1
ATOM 2830 N N . PRO A 1 374 ? -17.109 -9.625 8.445 1 95.5 374 PRO A N 1
ATOM 2831 C CA . PRO A 1 374 ? -15.977 -9.023 7.742 1 95.5 374 PRO A CA 1
ATOM 2832 C C . PRO A 1 374 ? -15 -10.07 7.199 1 95.5 374 PRO A C 1
ATOM 2834 O O . PRO A 1 374 ? -14.836 -11.133 7.805 1 95.5 374 PRO A O 1
ATOM 2837 N N . CYS A 1 375 ? -14.391 -9.695 6.062 1 96.44 375 CYS A N 1
ATOM 2838 C CA . CYS A 1 375 ? -13.523 -10.68 5.418 1 96.44 375 CYS A CA 1
ATOM 2839 C C . CYS A 1 375 ? -12.336 -10.008 4.738 1 96.44 375 CYS A C 1
ATOM 2841 O O . CYS A 1 375 ? -12.438 -8.859 4.309 1 96.44 375 CYS A O 1
ATOM 2843 N N . ALA A 1 376 ? -11.289 -10.68 4.695 1 97.25 376 ALA A N 1
ATOM 2844 C CA . ALA A 1 376 ? -10.141 -10.289 3.877 1 97.25 376 ALA A CA 1
ATOM 2845 C C . ALA A 1 376 ? -9.656 -11.461 3.025 1 97.25 376 ALA A C 1
ATOM 2847 O O . ALA A 1 376 ? -9.617 -12.602 3.488 1 97.25 376 ALA A O 1
ATOM 2848 N N . VAL A 1 377 ? -9.273 -11.148 1.793 1 96.94 377 VAL A N 1
ATOM 2849 C CA . VAL A 1 377 ? -8.742 -12.172 0.895 1 96.94 377 VAL A CA 1
ATOM 2850 C C . VAL A 1 377 ? -7.242 -12.328 1.125 1 96.94 377 VAL A C 1
ATOM 2852 O O . VAL A 1 377 ? -6.496 -11.352 1.074 1 96.94 377 VAL A O 1
ATOM 2855 N N . ILE A 1 378 ? -6.797 -13.57 1.304 1 98 378 ILE A N 1
ATOM 2856 C CA . ILE A 1 378 ? -5.406 -13.758 1.711 1 98 378 ILE A CA 1
ATOM 2857 C C . ILE A 1 378 ? -4.719 -14.734 0.754 1 98 378 ILE A C 1
ATOM 2859 O O . ILE A 1 378 ? -3.518 -14.984 0.877 1 98 378 ILE A O 1
ATOM 2863 N N . SER A 1 379 ? -5.449 -15.32 -0.169 1 96.19 379 SER A N 1
ATOM 2864 C CA . SER A 1 379 ? -4.859 -16.234 -1.143 1 96.19 379 SER A CA 1
ATOM 2865 C C . SER A 1 379 ? -5.801 -16.469 -2.318 1 96.19 379 SER A C 1
ATOM 2867 O O . SER A 1 379 ? -6.898 -15.914 -2.365 1 96.19 379 SER A O 1
ATOM 2869 N N . ALA A 1 380 ? -5.293 -17.188 -3.301 1 93.56 380 ALA A N 1
ATOM 2870 C CA . ALA A 1 380 ? -6.117 -17.578 -4.441 1 93.56 380 ALA A CA 1
ATOM 2871 C C . ALA A 1 380 ? -7.164 -18.625 -4.035 1 93.56 380 ALA A C 1
ATOM 2873 O O . ALA A 1 380 ? -6.938 -19.406 -3.115 1 93.56 380 ALA A O 1
ATOM 2874 N N . PRO A 1 381 ? -8.227 -18.734 -4.75 1 93.69 381 PRO A N 1
ATOM 2875 C CA . PRO A 1 381 ? -8.648 -17.984 -5.934 1 93.69 381 PRO A CA 1
ATOM 2876 C C . PRO A 1 381 ? -8.922 -16.516 -5.629 1 93.69 381 PRO A C 1
ATOM 2878 O O . PRO A 1 381 ? -9.281 -16.172 -4.5 1 93.69 381 PRO A O 1
ATOM 2881 N N . THR A 1 382 ? -8.695 -15.688 -6.656 1 90.25 382 THR A N 1
ATOM 2882 C CA . THR A 1 382 ? -8.625 -14.25 -6.441 1 90.25 382 TH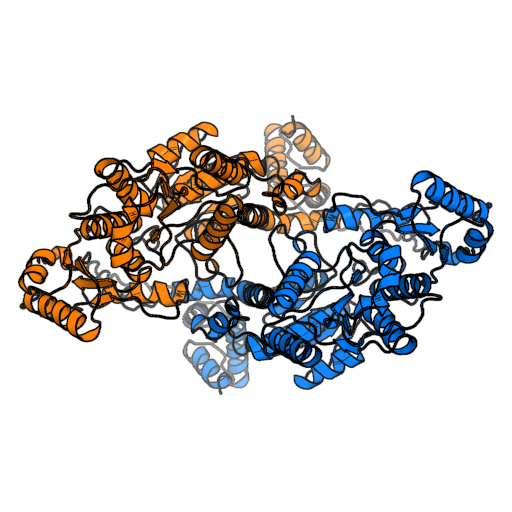R A CA 1
ATOM 2883 C C . THR A 1 382 ? -9.531 -13.508 -7.422 1 90.25 382 THR A C 1
ATOM 2885 O O . THR A 1 382 ? -10.031 -14.102 -8.383 1 90.25 382 THR A O 1
ATOM 2888 N N . HIS A 1 383 ? -9.711 -12.25 -7.102 1 87.44 383 HIS A N 1
ATOM 2889 C CA . HIS A 1 383 ? -10.32 -11.25 -7.969 1 87.44 383 HIS A CA 1
ATOM 2890 C C . HIS A 1 383 ? -9.289 -10.266 -8.5 1 87.44 383 HIS A C 1
ATOM 2892 O O . HIS A 1 383 ? -8.141 -10.25 -8.039 1 87.44 383 HIS A O 1
ATOM 2898 N N . VAL A 1 384 ? -9.641 -9.578 -9.547 1 86.62 384 VAL A N 1
ATOM 2899 C CA . VAL A 1 384 ? -8.742 -8.609 -10.18 1 86.62 384 VAL A CA 1
ATOM 2900 C C . VAL A 1 384 ? -8.234 -7.621 -9.133 1 86.62 384 VAL A C 1
ATOM 2902 O O . VAL A 1 384 ? -7.094 -7.156 -9.211 1 86.62 384 VAL A O 1
ATOM 2905 N N . GLN A 1 385 ? -8.984 -7.324 -8.07 1 88.56 385 GLN A N 1
ATOM 2906 C CA . GLN A 1 385 ? -8.602 -6.375 -7.031 1 88.56 385 GLN A CA 1
ATOM 2907 C C . GLN A 1 385 ? -7.469 -6.926 -6.172 1 88.56 385 GLN A C 1
ATOM 2909 O O . GLN A 1 385 ? -6.832 -6.18 -5.422 1 88.56 385 GLN A O 1
ATOM 2914 N N . ASP A 1 386 ? -7.277 -8.195 -6.266 1 92.38 386 ASP A N 1
ATOM 2915 C CA . ASP A 1 386 ? -6.219 -8.82 -5.48 1 92.38 386 ASP A CA 1
ATOM 2916 C C . ASP A 1 386 ? -4.867 -8.695 -6.18 1 92.38 386 ASP A C 1
ATOM 2918 O O . ASP A 1 386 ? -3.848 -9.156 -5.66 1 92.38 386 ASP A O 1
ATOM 2922 N N . PHE A 1 387 ? -4.891 -8.07 -7.336 1 93.06 387 PHE A N 1
ATOM 2923 C CA . PHE A 1 387 ? -3.691 -7.656 -8.055 1 93.06 387 PHE A CA 1
ATOM 2924 C C . PHE A 1 387 ? -3.637 -6.141 -8.18 1 93.06 387 PHE A C 1
ATOM 2926 O O . PHE A 1 387 ? -3.709 -5.602 -9.289 1 93.06 387 PHE A O 1
ATOM 2933 N N . PRO A 1 388 ? -3.361 -5.465 -7.086 1 95.06 388 PRO A N 1
ATOM 2934 C CA . PRO A 1 388 ? -3.436 -4 -7.07 1 95.06 388 PRO A CA 1
ATOM 2935 C C . PRO A 1 388 ? -2.25 -3.344 -7.773 1 95.06 388 PRO A C 1
ATOM 2937 O O . PRO A 1 388 ? -1.191 -3.961 -7.914 1 95.06 388 PRO A O 1
ATOM 2940 N N . ALA A 1 389 ? -2.49 -2.111 -8.188 1 96.06 389 ALA A N 1
ATOM 2941 C CA . ALA A 1 389 ? -1.406 -1.311 -8.75 1 96.06 389 ALA A CA 1
ATOM 2942 C C . ALA A 1 389 ? -0.367 -0.969 -7.684 1 96.06 389 ALA A C 1
ATOM 2944 O O . ALA A 1 389 ? 0.832 -0.925 -7.969 1 96.06 389 ALA A O 1
ATOM 2945 N N . ARG A 1 390 ? -0.802 -0.752 -6.469 1 97.94 390 ARG A N 1
ATOM 2946 C CA . ARG A 1 390 ? 0.089 -0.387 -5.375 1 97.94 390 ARG A CA 1
ATOM 2947 C C . ARG A 1 390 ? 0.99 -1.556 -4.988 1 97.94 390 ARG A C 1
ATOM 2949 O O . ARG A 1 390 ? 0.656 -2.715 -5.242 1 97.94 390 ARG A O 1
ATOM 2956 N N . HIS A 1 391 ? 2.123 -1.208 -4.418 1 97.69 391 HIS A N 1
ATOM 2957 C CA . HIS A 1 391 ? 2.979 -2.207 -3.789 1 97.69 391 HIS A CA 1
ATOM 2958 C C . HIS A 1 391 ? 2.314 -2.799 -2.551 1 97.69 391 HIS A C 1
ATOM 2960 O O . HIS A 1 391 ? 2.043 -2.084 -1.584 1 97.69 391 HIS A O 1
ATOM 2966 N N . SER A 1 392 ? 2.006 -4.105 -2.631 1 98.06 392 SER A N 1
ATOM 2967 C CA . SER A 1 392 ? 1.212 -4.711 -1.567 1 98.06 392 SER A CA 1
ATOM 2968 C C . SER A 1 392 ? 1.692 -6.125 -1.255 1 98.06 392 SER A C 1
ATOM 2970 O O . SER A 1 392 ? 0.954 -7.094 -1.443 1 98.06 392 SER A O 1
ATOM 2972 N N . PRO A 1 393 ? 2.854 -6.246 -0.653 1 98.44 393 PRO A N 1
ATOM 2973 C CA . PRO A 1 393 ? 3.412 -7.562 -0.343 1 98.44 393 PRO A CA 1
ATOM 2974 C C . PRO A 1 393 ? 2.777 -8.195 0.893 1 98.44 393 PRO A C 1
ATOM 2976 O O . PRO A 1 393 ? 2.148 -7.504 1.694 1 98.44 393 PRO A O 1
ATOM 2979 N N . PHE A 1 394 ? 2.895 -9.531 0.97 1 98.56 394 PHE A N 1
ATOM 2980 C CA . PHE A 1 394 ? 2.65 -10.242 2.217 1 98.56 394 PHE A CA 1
ATOM 2981 C C . PHE A 1 394 ? 3.965 -10.648 2.873 1 98.56 394 PHE A C 1
ATOM 2983 O O . PHE A 1 394 ? 4.02 -10.859 4.086 1 98.56 394 PHE A O 1
ATOM 2990 N N . ALA A 1 395 ? 5.055 -10.688 2.059 1 98.56 395 ALA A N 1
ATOM 2991 C CA . ALA A 1 395 ? 6.359 -11.086 2.578 1 98.56 395 ALA A CA 1
ATOM 2992 C C . ALA A 1 395 ? 7.172 -9.875 3.02 1 98.56 395 ALA A C 1
ATOM 2994 O O . ALA A 1 395 ? 6.949 -8.758 2.531 1 98.56 395 ALA A O 1
ATOM 2995 N N . GLY A 1 396 ? 8.117 -10.117 3.951 1 98.19 396 GLY A N 1
ATOM 2996 C CA . GLY A 1 396 ? 9 -9.062 4.414 1 98.19 396 GLY A CA 1
ATOM 2997 C C . GLY A 1 396 ? 8.367 -8.164 5.453 1 98.19 396 GLY A C 1
ATOM 2998 O O . GLY A 1 396 ? 7.211 -8.367 5.84 1 98.19 396 GLY A O 1
ATOM 2999 N N . PHE A 1 397 ? 9.102 -7.164 5.883 1 98.12 397 PHE A N 1
ATOM 3000 C CA .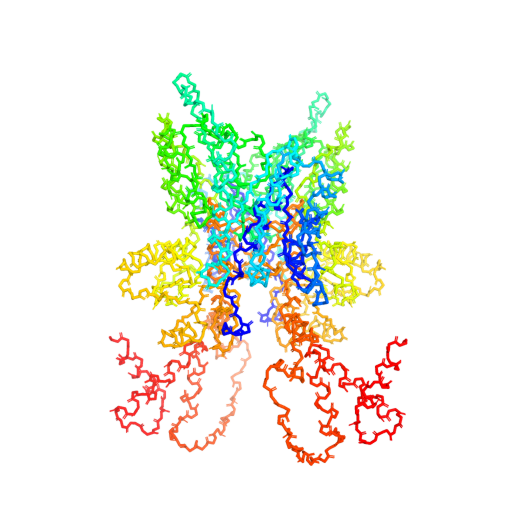 PHE A 1 397 ? 8.617 -6.254 6.914 1 98.12 397 PHE A CA 1
ATOM 3001 C C . PHE A 1 397 ? 7.48 -5.387 6.387 1 98.12 397 PHE A C 1
ATOM 3003 O O . PHE A 1 397 ? 6.52 -5.113 7.109 1 98.12 397 PHE A O 1
ATOM 3010 N N . GLU A 1 398 ? 7.543 -4.926 5.16 1 98.31 398 GLU A N 1
ATOM 3011 C CA . GLU A 1 398 ? 6.414 -4.215 4.57 1 98.31 398 GLU A CA 1
ATOM 3012 C C . GLU A 1 398 ? 5.199 -5.129 4.43 1 98.31 398 GLU A C 1
ATOM 3014 O O . GLU A 1 398 ? 4.059 -4.684 4.574 1 98.31 398 GLU A O 1
ATOM 3019 N N . GLY A 1 399 ? 5.5 -6.41 4.156 1 98.62 399 GLY A N 1
ATOM 3020 C CA . GLY A 1 399 ? 4.402 -7.363 4.156 1 98.62 399 GLY A CA 1
ATOM 3021 C C . GLY A 1 399 ? 3.672 -7.43 5.484 1 98.62 399 GLY A C 1
ATOM 3022 O O . GLY A 1 399 ? 2.441 -7.508 5.523 1 98.62 399 GLY A O 1
ATOM 3023 N N . ALA A 1 400 ? 4.457 -7.398 6.531 1 98.5 400 ALA A N 1
ATOM 3024 C CA . ALA A 1 400 ? 3.855 -7.383 7.863 1 98.5 400 ALA A CA 1
ATOM 3025 C C . ALA A 1 400 ? 2.992 -6.141 8.062 1 98.5 400 ALA A C 1
ATOM 3027 O O . ALA A 1 400 ? 1.914 -6.215 8.656 1 98.5 400 ALA A O 1
ATOM 3028 N N . ASN A 1 401 ? 3.475 -4.992 7.562 1 98.31 401 ASN A N 1
ATOM 3029 C CA . ASN A 1 401 ? 2.684 -3.768 7.629 1 98.31 401 ASN A CA 1
ATOM 3030 C C . ASN A 1 401 ? 1.369 -3.906 6.867 1 98.31 401 ASN A C 1
ATOM 3032 O O . ASN A 1 401 ? 0.31 -3.537 7.375 1 98.31 401 ASN A O 1
ATOM 3036 N N . VAL A 1 402 ? 1.462 -4.461 5.676 1 98.5 402 VAL A N 1
ATOM 3037 C CA . VAL A 1 402 ? 0.293 -4.664 4.824 1 98.5 402 VAL A CA 1
ATOM 3038 C C . VAL A 1 402 ? -0.694 -5.598 5.52 1 98.5 402 VAL A C 1
ATOM 3040 O O . VAL A 1 402 ? -1.901 -5.344 5.523 1 98.5 402 VAL A O 1
ATOM 3043 N N . LEU A 1 403 ? -0.179 -6.609 6.094 1 98.31 403 LEU A N 1
ATOM 3044 C CA . LEU A 1 403 ? -1.023 -7.617 6.727 1 98.31 403 LEU A CA 1
ATOM 3045 C C . LEU A 1 403 ? -1.719 -7.047 7.957 1 98.31 403 LEU A C 1
ATOM 3047 O O . LEU A 1 403 ? -2.869 -7.391 8.242 1 98.31 403 LEU A O 1
ATOM 3051 N N . PHE A 1 404 ? -1.031 -6.23 8.727 1 97.12 404 PHE A N 1
ATOM 3052 C CA . PHE A 1 404 ? -1.695 -5.598 9.859 1 97.12 404 PHE A CA 1
ATOM 3053 C C . PHE A 1 404 ? -2.949 -4.855 9.406 1 97.12 404 PHE A C 1
ATOM 3055 O O . PHE A 1 404 ? -4.023 -5.039 9.984 1 97.12 404 PHE A O 1
ATOM 3062 N N . ASP A 1 405 ? -2.789 -4.047 8.422 1 96.31 405 ASP A N 1
ATOM 3063 C CA . ASP A 1 405 ? -3.92 -3.281 7.91 1 96.31 405 ASP A CA 1
ATOM 3064 C C . ASP A 1 405 ? -4.992 -4.203 7.34 1 96.31 405 ASP A C 1
ATOM 3066 O O . ASP A 1 405 ? -6.184 -4.016 7.594 1 96.31 405 ASP A O 1
ATOM 3070 N N . THR A 1 406 ? -4.566 -5.195 6.555 1 96.5 406 THR A N 1
ATOM 3071 C CA . THR A 1 406 ? -5.469 -6.133 5.898 1 96.5 406 THR A CA 1
ATOM 3072 C C . THR A 1 406 ? -6.348 -6.848 6.918 1 96.5 406 THR A C 1
ATOM 3074 O O . THR A 1 406 ? -7.535 -7.078 6.676 1 96.5 406 THR A O 1
ATOM 3077 N N . LEU A 1 407 ? -5.816 -7.156 8.023 1 95.62 407 LEU A N 1
ATOM 3078 C CA . LEU A 1 407 ? -6.52 -7.949 9.016 1 95.62 407 LEU A CA 1
ATOM 3079 C C . LEU A 1 407 ? -7.363 -7.062 9.93 1 95.62 407 LEU A C 1
ATOM 3081 O O . LEU A 1 407 ? -8.383 -7.504 10.461 1 95.62 407 LEU A O 1
ATOM 3085 N N . THR A 1 408 ? -7.047 -5.812 10.102 1 93.25 408 THR A N 1
ATOM 3086 C CA . THR A 1 408 ? -7.688 -5.004 11.133 1 93.25 408 THR A CA 1
ATOM 3087 C C . THR A 1 408 ? -8.711 -4.059 10.516 1 93.25 408 THR A C 1
ATOM 3089 O O . THR A 1 408 ? -9.711 -3.713 11.148 1 93.25 408 THR A O 1
ATOM 3092 N N . HIS A 1 409 ? -8.5 -3.633 9.305 1 91.38 409 HIS A N 1
ATOM 3093 C CA . HIS A 1 409 ? -9.352 -2.613 8.703 1 91.38 409 HIS A CA 1
ATOM 3094 C C . HIS A 1 409 ? -10.789 -3.105 8.562 1 91.38 409 HIS A C 1
ATOM 3096 O O . HIS A 1 409 ? -11.734 -2.357 8.828 1 91.38 409 HIS A O 1
ATOM 3102 N N . PRO A 1 410 ? -10.969 -4.367 8.203 1 90.56 410 PRO A N 1
ATOM 3103 C CA . PRO A 1 410 ? -12.352 -4.832 8.078 1 90.56 410 PRO A CA 1
ATOM 3104 C C . PRO A 1 410 ? -13.109 -4.781 9.406 1 90.56 410 PRO A C 1
ATOM 3106 O O . PRO A 1 410 ? -14.344 -4.797 9.414 1 90.56 410 PRO A O 1
ATOM 3109 N N . LEU A 1 411 ? -12.43 -4.773 10.484 1 88.5 411 LEU A N 1
ATOM 3110 C CA . LEU A 1 411 ? -13.031 -4.797 11.805 1 88.5 411 LEU A CA 1
ATOM 3111 C C . LEU A 1 411 ? -13.359 -3.383 12.281 1 88.5 411 LEU A C 1
ATOM 3113 O O . LEU A 1 411 ? -14.117 -3.203 13.234 1 88.5 411 LEU A O 1
ATOM 3117 N N . MET A 1 412 ? -12.578 -2.34 11.875 1 68.62 412 MET A N 1
ATOM 3118 C CA . MET A 1 412 ? -12.719 -0.96 12.336 1 68.62 412 MET A CA 1
ATOM 3119 C C . MET A 1 412 ? -14.008 -0.336 11.812 1 68.62 412 MET A C 1
ATOM 3121 O O . MET A 1 412 ? -14.57 0.562 12.438 1 68.62 412 MET A O 1
ATOM 3125 N N . MET A 1 413 ? -14.445 -0.628 10.711 1 55.5 413 MET A N 1
ATOM 3126 C CA . MET A 1 413 ? -15.641 0.03 10.195 1 55.5 413 MET A CA 1
ATOM 3127 C C . MET A 1 413 ? -16.828 -0.152 11.148 1 55.5 413 MET A C 1
ATOM 3129 O O . MET A 1 413 ? -17.734 0.678 11.18 1 55.5 413 MET A O 1
ATOM 3133 N N . GLY A 1 414 ? -16.562 -1.003 12.188 1 42.94 414 GLY A N 1
ATOM 3134 C CA . GLY A 1 414 ? -17.609 -1.14 13.195 1 42.94 414 GLY A CA 1
ATOM 3135 C C . GLY A 1 414 ? -17.406 -0.237 14.398 1 42.94 414 GLY A C 1
ATOM 3136 O O . GLY A 1 414 ? -18.344 0.046 15.141 1 42.94 414 GLY A O 1
ATOM 3137 N N . LEU A 1 415 ? -16.188 0.229 14.664 1 41.38 415 LEU A N 1
ATOM 3138 C CA . LEU A 1 415 ? -15.797 0.981 15.852 1 41.38 415 LEU A CA 1
ATOM 3139 C C . LEU A 1 415 ? -16.172 2.453 15.711 1 41.38 415 LEU A C 1
ATOM 3141 O O . LEU A 1 415 ? -16.438 3.129 16.703 1 41.38 415 LEU A O 1
ATOM 3145 N N . GLU A 1 416 ? -16.172 3.023 14.539 1 43.31 416 GLU A N 1
ATOM 3146 C CA . GLU A 1 416 ? -16.578 4.418 14.367 1 43.31 416 GLU A CA 1
ATOM 3147 C C . GLU A 1 416 ? -17.812 4.742 15.195 1 43.31 416 GLU A C 1
ATOM 3149 O O . GLU A 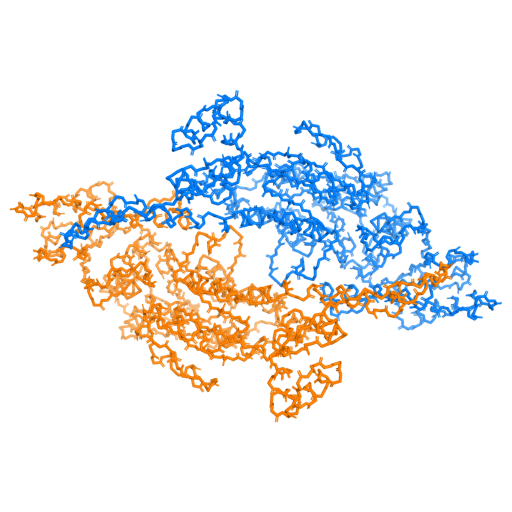1 416 ? -17.953 5.855 15.711 1 43.31 416 GLU A O 1
ATOM 3154 N N . GLU A 1 417 ? -18.516 3.781 15.406 1 40.28 417 GLU A N 1
ATOM 3155 C CA . GLU A 1 417 ? -19.688 3.986 16.25 1 40.28 417 GLU A CA 1
ATOM 3156 C C . GLU A 1 417 ? -19.281 4.281 17.703 1 40.28 417 GLU A C 1
ATOM 3158 O O . GLU A 1 417 ? -19.922 5.07 18.375 1 40.28 417 GLU A O 1
ATOM 3163 N N . HIS A 1 418 ? -18.094 3.828 18 1 37.44 418 HIS A N 1
ATOM 3164 C CA . HIS A 1 418 ? -17.656 3.988 19.375 1 37.44 418 HIS A CA 1
ATOM 3165 C C . HIS A 1 418 ? -17.031 5.359 19.594 1 37.44 418 HIS A C 1
ATOM 3167 O O . HIS A 1 418 ? -17.312 6.02 20.594 1 37.44 418 HIS A O 1
ATOM 3173 N N . LEU A 1 419 ? -16.141 5.777 18.766 1 40.22 419 LEU A N 1
ATOM 3174 C CA . LEU A 1 419 ? -15.539 7.094 18.938 1 40.22 419 LEU A CA 1
ATOM 3175 C C . LEU A 1 419 ? -16.609 8.188 18.922 1 40.22 419 LEU A C 1
ATOM 3177 O O . LEU A 1 419 ? -16.531 9.141 19.703 1 40.22 419 LEU A O 1
ATOM 3181 N N . LEU A 1 420 ? -17.531 7.988 18.078 1 42.09 420 LEU A N 1
ATOM 3182 C CA . LEU A 1 420 ? -18.672 8.906 18.156 1 42.09 420 LEU A CA 1
ATOM 3183 C C . LEU A 1 420 ? -19.344 8.828 19.516 1 42.09 420 LEU A C 1
ATOM 3185 O O . LEU A 1 420 ? -19.797 9.844 20.047 1 42.09 420 LEU A O 1
ATOM 3189 N N . GLY A 1 421 ? -19.375 7.605 19.969 1 38.28 421 GLY A N 1
ATOM 3190 C CA . GLY A 1 421 ? -19.875 7.449 21.328 1 38.28 421 GLY A CA 1
ATOM 3191 C C . GLY A 1 421 ? -18.969 8.078 22.375 1 38.28 421 GLY A C 1
ATOM 3192 O O . GLY A 1 421 ? -19.453 8.672 23.328 1 38.28 421 GLY A O 1
ATOM 3193 N N . MET A 1 422 ? -17.719 7.934 22.219 1 38.53 422 MET A N 1
ATOM 3194 C CA . MET A 1 422 ? -16.797 8.539 23.172 1 38.53 422 MET A CA 1
ATOM 3195 C C . MET A 1 422 ? -16.859 10.062 23.109 1 38.53 422 MET A C 1
ATOM 3197 O O . MET A 1 422 ? -16.812 10.727 24.141 1 38.53 422 MET A O 1
ATOM 3201 N N . PHE A 1 423 ? -16.953 10.602 21.938 1 38.72 423 PHE A N 1
ATOM 3202 C CA . PHE A 1 423 ? -17.156 12.047 21.859 1 38.72 423 PHE A CA 1
ATOM 3203 C C . PHE A 1 423 ? -18.547 12.422 22.375 1 38.72 423 PHE A C 1
ATOM 3205 O O . PHE A 1 423 ? -18.75 13.516 22.906 1 38.72 423 PHE A O 1
ATOM 3212 N N . ARG A 1 424 ? -19.453 11.555 22.172 1 36.75 424 ARG A N 1
ATOM 3213 C CA . ARG A 1 424 ? -20.766 11.82 22.75 1 36.75 424 ARG A CA 1
ATOM 3214 C C . ARG A 1 424 ? -20.719 11.719 24.281 1 36.75 424 ARG A C 1
ATOM 3216 O O . ARG A 1 424 ? -21.422 12.453 24.969 1 36.75 424 ARG A O 1
ATOM 3223 N N . GLU A 1 425 ? -20.109 10.617 24.719 1 35.31 425 GLU A N 1
ATOM 3224 C CA . GLU A 1 425 ? -20.141 10.375 26.156 1 35.31 425 GLU A CA 1
ATOM 3225 C C . GLU A 1 425 ? -19.125 11.25 26.891 1 35.31 425 GLU A C 1
ATOM 3227 O O . GLU A 1 425 ? -18.969 11.164 28.109 1 35.31 425 GLU A O 1
ATOM 3232 N N . ASP A 1 426 ? -18.281 11.875 26.297 1 33.12 426 ASP A N 1
ATOM 3233 C CA . ASP A 1 426 ? -17.625 12.891 27.109 1 33.12 426 ASP A CA 1
ATOM 3234 C C . ASP A 1 426 ? -18.641 13.82 27.75 1 33.12 426 ASP A C 1
ATOM 3236 O O . ASP A 1 426 ? -19.578 14.289 27.094 1 33.12 426 ASP A O 1
ATOM 3240 N N . PHE A 1 427 ? -18.938 13.664 29.047 1 34.75 427 PHE A N 1
ATOM 3241 C CA . PHE A 1 427 ? -19.828 14.336 29.984 1 34.75 427 PHE A CA 1
ATOM 3242 C C . PHE A 1 427 ? -20.031 15.797 29.578 1 34.75 427 PHE A C 1
ATOM 3244 O O . PHE A 1 427 ? -21.094 16.375 29.828 1 34.75 427 PHE A O 1
ATOM 3251 N N . GLU A 1 428 ? -18.953 16.516 29.156 1 33.59 428 GLU A N 1
ATOM 3252 C CA . GLU A 1 428 ? -19.188 17.922 28.828 1 33.59 428 GLU A CA 1
ATOM 3253 C C . GLU A 1 428 ? -20.109 18.062 27.625 1 33.59 428 GLU A C 1
ATOM 3255 O O . GLU A 1 428 ? -20.703 19.125 27.406 1 33.59 428 GLU A O 1
ATOM 3260 N N . PHE A 1 429 ? -20.203 16.938 26.797 1 32.69 429 PHE A N 1
ATOM 3261 C CA . PHE A 1 429 ? -21.109 16.953 25.656 1 32.69 429 PHE A CA 1
ATOM 3262 C C . PHE A 1 429 ? -22.297 16.047 25.891 1 32.69 429 PHE A C 1
ATOM 3264 O O . PHE A 1 429 ? -22.812 15.414 24.953 1 32.69 429 PHE A O 1
ATOM 3271 N N . ASN A 1 430 ? -22.562 15.633 27.094 1 30.97 430 ASN A N 1
ATOM 3272 C CA . ASN A 1 430 ? -23.766 14.852 27.391 1 30.97 430 ASN A CA 1
ATOM 3273 C C . ASN A 1 430 ? -25.031 15.57 26.969 1 30.97 430 ASN A C 1
ATOM 3275 O O . ASN A 1 430 ? -25.062 16.797 26.891 1 30.97 430 ASN A O 1
ATOM 3279 N N . ASP A 1 431 ? -25.828 14.93 26.312 1 33.94 431 ASP A N 1
ATOM 3280 C CA . ASP A 1 431 ? -27.141 15.492 25.969 1 33.94 431 ASP A CA 1
ATOM 3281 C C . ASP A 1 431 ? -27.719 16.281 27.141 1 33.94 431 ASP A C 1
ATOM 3283 O O . ASP A 1 431 ? -28.672 17.047 26.969 1 33.94 431 ASP A O 1
ATOM 3287 N N . GLN A 1 432 ? -27.703 15.641 28.312 1 31.55 432 GLN A N 1
ATOM 3288 C CA . GLN A 1 432 ? -28.312 16.328 29.438 1 31.55 432 GLN A CA 1
ATOM 3289 C C . GLN A 1 432 ? -27.422 17.469 29.938 1 31.55 432 GLN A C 1
ATOM 3291 O O . GLN A 1 432 ? -27.766 18.156 30.891 1 31.55 432 GLN A O 1
ATOM 3296 N N . ALA A 1 433 ? -26.125 17.453 29.641 1 29.78 433 ALA A N 1
ATOM 3297 C CA . ALA A 1 433 ? -25.453 18.688 30.031 1 29.78 433 ALA A CA 1
ATOM 3298 C C . ALA A 1 433 ? -26 19.891 29.266 1 29.78 433 ALA A C 1
ATOM 3300 O O . ALA A 1 433 ? -26.047 19.891 28.031 1 29.78 433 ALA A O 1
ATOM 3301 N N . ALA A 1 434 ? -26.906 20.562 29.875 1 28.66 434 ALA A N 1
ATOM 3302 C CA . ALA A 1 434 ? -27.469 21.828 29.391 1 28.66 434 ALA A CA 1
ATOM 3303 C C . ALA A 1 434 ? -26.422 22.641 28.641 1 28.66 434 ALA A C 1
ATOM 3305 O O . ALA A 1 434 ? -25.25 22.656 29.016 1 28.66 434 ALA A O 1
ATOM 3306 N N . PRO A 1 435 ? -26.625 22.75 27.281 1 27.7 435 PRO A N 1
ATOM 3307 C CA . PRO A 1 435 ? -25.734 23.859 26.953 1 27.7 435 PRO A CA 1
ATOM 3308 C C . PRO A 1 435 ? -25.594 24.859 28.094 1 27.7 435 PRO A C 1
ATOM 3310 O O . PRO A 1 435 ? -26.531 25.016 28.906 1 27.7 435 PRO A O 1
ATOM 3313 N N . SER A 1 436 ? -24.453 24.859 28.891 1 26.34 436 SER A N 1
ATOM 3314 C CA . SER A 1 436 ? -24.547 25.766 30.031 1 26.34 436 SER A CA 1
ATOM 3315 C C . SER A 1 436 ? -25.641 26.812 29.812 1 26.34 436 SER A C 1
ATOM 3317 O O . SER A 1 436 ? -26.188 27.359 30.781 1 26.34 436 SER A O 1
ATOM 3319 N N . HIS A 1 437 ? -25.844 27.234 28.5 1 25.11 437 HIS A N 1
ATOM 3320 C CA . HIS A 1 437 ? -26.828 28.312 28.531 1 25.11 437 HIS A CA 1
ATOM 3321 C C . HIS A 1 437 ? -28.25 27.781 28.469 1 25.11 437 HIS A C 1
ATOM 3323 O O . HIS A 1 437 ? -29.203 28.531 28.656 1 25.11 437 HIS A O 1
ATOM 3329 N N . LEU A 1 438 ? -28.578 26.672 27.516 1 26.55 438 LEU A N 1
ATOM 3330 C CA . LEU A 1 438 ? -30.016 26.547 27.328 1 26.55 438 LEU A CA 1
ATOM 3331 C C . LEU A 1 438 ? -30.625 25.625 28.391 1 26.55 438 LEU A C 1
ATOM 3333 O O . LEU A 1 438 ? -29.953 24.688 28.859 1 26.55 438 LEU A O 1
ATOM 3337 N N . GLY A 1 439 ? -31.625 26.062 29.047 1 22.55 439 GLY A N 1
ATOM 3338 C CA . GLY A 1 439 ? -32.562 25.609 30.047 1 22.55 439 GLY A CA 1
ATOM 3339 C C . GLY A 1 439 ? -33.125 24.234 29.766 1 22.55 439 GLY A C 1
ATOM 3340 O O . GLY A 1 439 ? -33.094 23.766 28.625 1 22.55 439 GLY A O 1
ATOM 3341 N N . ALA A 1 440 ? -33.406 23.344 30.641 1 26.39 440 ALA A N 1
ATOM 3342 C CA . ALA A 1 440 ? -33.844 22.016 31.078 1 26.39 440 ALA A CA 1
ATOM 3343 C C . ALA A 1 440 ? -35.125 21.594 30.406 1 26.39 440 ALA A C 1
ATOM 3345 O O . ALA A 1 440 ? -36.125 21.359 31.062 1 26.39 440 ALA A O 1
ATOM 3346 N N . GLU A 1 441 ? -35.531 21.891 29.078 1 21.94 441 GLU A N 1
ATOM 3347 C CA . GLU A 1 441 ? -36.938 21.516 29.031 1 21.94 441 GLU A CA 1
ATOM 3348 C C . GLU A 1 441 ? -37.125 20.016 29.016 1 21.94 441 GLU A C 1
ATOM 3350 O O . GLU A 1 441 ? -36.344 19.281 28.422 1 21.94 441 GLU A O 1
ATOM 3355 N N . ALA A 1 442 ? -38.156 19.438 29.781 1 28.17 442 ALA A N 1
ATOM 3356 C CA . ALA A 1 442 ? -38.719 18.156 30.219 1 28.17 442 ALA A CA 1
ATOM 3357 C C . ALA A 1 442 ? -39.094 17.297 29.016 1 28.17 442 ALA A C 1
ATOM 3359 O O . ALA A 1 442 ? -39.969 17.656 28.234 1 28.17 442 ALA A O 1
ATOM 3360 N N . ALA A 1 443 ? -38.219 16.438 28.453 1 25.03 443 ALA A N 1
ATOM 3361 C CA . ALA A 1 443 ? -38.625 15.508 27.406 1 25.03 443 ALA A CA 1
ATOM 3362 C C . ALA A 1 443 ? -39.75 14.586 27.891 1 25.03 443 ALA A C 1
ATOM 3364 O O . ALA A 1 443 ? -39.656 14 28.969 1 25.03 443 ALA A O 1
ATOM 3365 N N . ALA A 1 444 ? -40.938 14.547 27.312 1 24.58 444 ALA A N 1
ATOM 3366 C CA . ALA A 1 444 ? -42.156 13.805 27.609 1 24.58 444 ALA A CA 1
ATOM 3367 C C . ALA A 1 444 ? -41.969 12.312 27.328 1 24.58 444 ALA A C 1
ATOM 3369 O O . ALA A 1 444 ? -41.344 11.93 26.344 1 24.58 444 ALA A O 1
ATOM 3370 N N . PRO A 1 445 ? -42.344 11.312 28.172 1 25.95 445 PRO A N 1
ATOM 3371 C CA . PRO A 1 445 ? -42.25 9.859 28.344 1 25.95 445 PRO A CA 1
ATOM 3372 C C . PRO A 1 445 ? -42.938 9.094 27.219 1 25.95 445 PRO A C 1
ATOM 3374 O O . PRO A 1 445 ? -44.156 9.289 26.969 1 25.95 445 PRO A O 1
ATOM 3377 N N . VAL A 1 446 ? -42.344 8.828 26.109 1 22.45 446 VAL A N 1
ATOM 3378 C CA . VAL A 1 446 ? -43.125 8.148 25.078 1 22.45 446 VAL A CA 1
ATOM 3379 C C . VAL A 1 446 ? -43.5 6.742 25.547 1 22.45 446 VAL A C 1
ATOM 3381 O O . VAL A 1 446 ? -42.625 6.023 26.078 1 22.45 446 VAL A O 1
ATOM 3384 N N . ALA A 1 447 ? -44.688 6.277 25.688 1 24 447 ALA A N 1
ATOM 3385 C CA . ALA A 1 447 ? -45.469 5.141 26.172 1 24 447 ALA A CA 1
ATOM 3386 C C . ALA A 1 447 ? -45.281 3.918 25.281 1 24 447 ALA A C 1
ATOM 3388 O O . ALA A 1 447 ? -45.906 3.803 24.219 1 24 447 ALA A O 1
ATOM 3389 N N . THR A 1 448 ? -44.062 3.322 25.078 1 23.78 448 THR A N 1
ATOM 3390 C CA . THR A 1 448 ? -43.906 2.252 24.094 1 23.78 448 THR A CA 1
ATOM 3391 C C . THR A 1 448 ? -44.469 0.94 24.641 1 23.78 448 THR A C 1
ATOM 3393 O O . THR A 1 448 ? -43.969 0.427 25.656 1 23.78 448 THR A O 1
ATOM 3396 N N . ALA A 1 449 ? -45.594 0.394 24.297 1 23.45 449 ALA A N 1
ATOM 3397 C CA . ALA A 1 449 ? -46.438 -0.684 24.781 1 23.45 449 ALA A CA 1
ATOM 3398 C C . ALA A 1 449 ? -45.875 -2.049 24.391 1 23.45 449 ALA A C 1
ATOM 3400 O O . ALA A 1 449 ? -45.969 -3.006 25.156 1 23.45 449 ALA A O 1
ATOM 3401 N N . PRO A 1 450 ? -45.375 -2.662 23.25 1 25.95 450 PRO A N 1
ATOM 3402 C CA . PRO A 1 450 ? -46.062 -3.896 22.859 1 25.95 450 PRO A CA 1
ATOM 3403 C C . PRO A 1 450 ? -45.5 -5.133 23.547 1 25.95 450 PRO A C 1
ATOM 3405 O O . PRO A 1 450 ? -44.406 -5.078 24.109 1 25.95 450 PRO A O 1
ATOM 3408 N N . ILE A 1 451 ? -45.688 -6.613 23.234 1 30.28 451 ILE A N 1
ATOM 3409 C CA . ILE A 1 451 ? -46.156 -7.941 23.641 1 30.28 451 ILE A CA 1
ATOM 3410 C C . ILE A 1 451 ? -44.938 -8.867 23.797 1 30.28 451 ILE A C 1
ATOM 3412 O O . ILE A 1 451 ? -44.906 -9.719 24.688 1 30.28 451 ILE A O 1
ATOM 3416 N N . LEU A 1 452 ? -44 -9.156 22.766 1 33.75 452 LEU A N 1
ATOM 3417 C CA . LEU A 1 452 ? -43.406 -10.484 22.734 1 33.75 452 LEU A CA 1
ATOM 3418 C C . LEU A 1 452 ? -42.469 -10.672 23.922 1 33.75 452 LEU A C 1
ATOM 3420 O O . LEU A 1 452 ? -42.125 -9.703 24.609 1 33.75 452 LEU A O 1
ATOM 3424 N N . THR A 1 453 ? -41.531 -11.656 24.141 1 46.59 453 THR A N 1
ATOM 3425 C CA . THR A 1 453 ? -40.562 -11.547 25.234 1 46.59 453 THR A CA 1
ATOM 3426 C C . THR A 1 453 ? -40.188 -10.094 25.484 1 46.59 453 THR A C 1
ATOM 3428 O O . THR A 1 453 ? -39.688 -9.414 24.578 1 46.59 453 THR A O 1
ATOM 3431 N N . GLY A 1 454 ? -41.031 -9.398 26.141 1 59.47 454 GLY A N 1
ATOM 3432 C CA . GLY A 1 454 ? -41.312 -7.973 26.141 1 59.47 454 GLY A CA 1
ATOM 3433 C C . GLY A 1 454 ? -40.156 -7.121 26.625 1 59.47 454 GLY A C 1
ATOM 3434 O O . GLY A 1 454 ? -39.656 -7.32 27.734 1 59.47 454 GLY A O 1
ATOM 3435 N N . TRP A 1 455 ? -39.312 -6.883 25.719 1 72 455 TRP A N 1
ATOM 3436 C CA . TRP A 1 455 ? -38.375 -5.824 26.109 1 72 455 TRP A CA 1
ATOM 3437 C C . TRP A 1 455 ? -39.125 -4.574 26.547 1 72 455 TRP A C 1
ATOM 3439 O O . TRP A 1 455 ? -40 -4.078 25.828 1 72 455 TRP A O 1
ATOM 3449 N N . GLU A 1 456 ? -38.906 -4.312 27.844 1 78.75 456 GLU A N 1
ATOM 3450 C CA . GLU A 1 456 ? -39.375 -2.979 28.203 1 78.75 456 GLU A CA 1
ATOM 3451 C C . GLU A 1 456 ? -38.812 -1.916 27.281 1 78.75 456 GLU A C 1
ATOM 3453 O O . GLU A 1 456 ? -37.656 -2.01 26.844 1 78.75 456 GLU A O 1
ATOM 3458 N N . PRO A 1 457 ? -39.562 -0.964 26.953 1 75.62 457 PRO A N 1
ATOM 3459 C CA . PRO A 1 457 ? -39.062 0.097 26.062 1 75.62 457 PRO A CA 1
ATOM 3460 C C . PRO A 1 457 ? -37.75 0.711 26.578 1 75.62 457 PRO A C 1
ATOM 3462 O O . PRO A 1 457 ? -36.875 1.041 25.766 1 75.62 457 PRO A O 1
ATOM 3465 N N . SER A 1 458 ? -37.625 0.734 27.812 1 78.44 458 SER A N 1
ATOM 3466 C CA . SER A 1 458 ? -36.406 1.271 28.391 1 78.44 458 SER A CA 1
ATOM 3467 C C . SER A 1 458 ? -35.25 0.318 28.188 1 78.44 458 SER A C 1
ATOM 3469 O O . SER A 1 458 ? -34.125 0.755 27.969 1 78.44 458 SER A O 1
ATOM 3471 N N . ALA A 1 459 ? -35.531 -0.966 28.219 1 78.06 459 ALA A N 1
ATOM 3472 C CA . ALA A 1 459 ? -34.469 -1.976 28 1 78.06 459 ALA A CA 1
ATOM 3473 C C . ALA A 1 459 ? -34.062 -2.033 26.531 1 78.06 459 ALA A C 1
ATOM 3475 O O . ALA A 1 459 ? -32.875 -2.146 26.234 1 78.06 459 ALA A O 1
ATOM 3476 N N . GLU A 1 460 ? -35 -1.883 25.781 1 78.5 460 GLU A N 1
ATOM 3477 C CA . GLU A 1 460 ? -34.719 -1.823 24.359 1 78.5 460 GLU A CA 1
ATOM 3478 C C . GLU A 1 460 ? -33.906 -0.588 24.016 1 78.5 460 GLU A C 1
ATOM 3480 O O . GLU A 1 460 ? -32.969 -0.662 23.203 1 78.5 460 GLU A O 1
ATOM 3485 N N . ALA A 1 461 ? -34.25 0.501 24.688 1 75.81 461 ALA A N 1
ATOM 3486 C CA . ALA A 1 461 ? -33.5 1.737 24.516 1 75.81 461 ALA A CA 1
ATOM 3487 C C . ALA A 1 461 ? -32.062 1.588 25.062 1 75.81 461 ALA A C 1
ATOM 3489 O O . ALA A 1 461 ? -31.125 2.094 24.469 1 75.81 461 ALA A O 1
ATOM 3490 N N . GLU A 1 462 ? -31.938 0.786 26.094 1 76.75 462 GLU A N 1
ATOM 3491 C CA . GLU A 1 462 ? -30.641 0.513 26.703 1 76.75 462 GLU A CA 1
ATOM 3492 C C . GLU A 1 462 ? -29.781 -0.384 25.797 1 76.75 462 GLU A C 1
ATOM 3494 O O . GLU A 1 462 ? -28.578 -0.169 25.656 1 76.75 462 GLU A O 1
ATOM 3499 N N . LEU A 1 463 ? -30.453 -1.294 25.188 1 73.62 463 LEU A N 1
ATOM 3500 C CA . LEU A 1 463 ? -29.797 -2.215 24.266 1 73.62 463 LEU A CA 1
ATOM 3501 C C . LEU A 1 463 ? -29.25 -1.471 23.047 1 73.62 463 LEU A C 1
ATOM 3503 O O . LEU A 1 463 ? -28.172 -1.801 22.547 1 73.62 463 LEU A O 1
ATOM 3507 N N . LYS A 1 464 ? -29.938 -0.457 22.797 1 66.5 464 LYS A N 1
ATOM 3508 C CA . LYS A 1 464 ? -29.562 0.337 21.625 1 66.5 464 LYS A CA 1
ATOM 3509 C C . LYS A 1 464 ? -28.312 1.174 21.922 1 66.5 464 LYS A C 1
ATOM 3511 O O . LYS A 1 464 ? -27.656 1.656 20.984 1 66.5 464 LYS A O 1
ATOM 3516 N N . LYS A 1 465 ? -28.047 1.198 23.203 1 60.72 465 LYS A N 1
ATOM 3517 C CA . LYS A 1 465 ? -26.828 1.897 23.625 1 60.72 465 LYS A CA 1
ATOM 3518 C C . LYS A 1 465 ? -25.594 1.014 23.453 1 60.72 465 LYS A C 1
ATOM 3520 O O . LYS A 1 465 ? -24.469 1.501 23.5 1 60.72 465 LYS A O 1
ATOM 3525 N N . ILE A 1 466 ? -25.797 -0.311 23.312 1 60.44 466 ILE A N 1
ATOM 3526 C CA . ILE A 1 466 ? -24.75 -1.296 23.078 1 60.44 466 ILE A CA 1
ATOM 3527 C C . ILE A 1 466 ? -24.344 -1.271 21.609 1 60.44 466 ILE A C 1
ATOM 3529 O O . ILE A 1 466 ? -25.188 -1.239 20.719 1 60.44 466 ILE A O 1
ATOM 3533 N N . PRO A 1 467 ? -23.125 -1.204 21.453 1 52.69 467 PRO A N 1
ATOM 3534 C CA . PRO A 1 467 ? -22.672 -1.179 20.047 1 52.69 467 PRO A CA 1
ATOM 3535 C C . PRO A 1 467 ? -23.312 -2.27 19.203 1 52.69 467 PRO A C 1
ATOM 3537 O O . PRO A 1 467 ? -23.5 -3.395 19.672 1 52.69 467 PRO A O 1
ATOM 3540 N N . PHE A 1 468 ? -23.672 -1.934 17.984 1 54.44 468 PHE A N 1
ATOM 3541 C CA . PHE A 1 468 ? -24.484 -2.779 17.125 1 54.44 468 PHE A CA 1
ATOM 3542 C C . PHE A 1 468 ? -23.812 -4.125 16.891 1 54.44 468 PHE A C 1
ATOM 3544 O O . PHE A 1 468 ? -24.484 -5.156 16.812 1 54.44 468 PHE A O 1
ATOM 3551 N N . PHE A 1 469 ? -22.578 -4.141 16.938 1 51.22 469 PHE A N 1
ATOM 3552 C CA . PHE A 1 469 ? -21.859 -5.363 16.578 1 51.22 469 PHE A CA 1
ATOM 3553 C C . PHE A 1 469 ? -21.891 -6.363 17.734 1 51.22 469 PHE A C 1
ATOM 3555 O O . PHE A 1 469 ? -21.594 -7.543 17.547 1 51.22 469 PHE A O 1
ATOM 3562 N N . VAL A 1 470 ? -22.188 -5.824 18.891 1 55.22 470 VAL A N 1
ATOM 3563 C CA . VAL A 1 470 ? -22.344 -6.75 20.016 1 55.22 470 VAL A CA 1
ATOM 3564 C C . VAL A 1 470 ? -23.797 -6.781 20.469 1 55.22 470 VAL A C 1
ATOM 3566 O O . VAL A 1 470 ? -24.156 -7.594 21.328 1 55.22 470 VAL A O 1
ATOM 3569 N N . ARG A 1 471 ? -24.578 -5.91 19.875 1 63.44 471 ARG A N 1
ATOM 3570 C CA . ARG A 1 471 ? -25.953 -5.766 20.328 1 63.44 471 ARG A CA 1
ATOM 3571 C C . ARG A 1 471 ? -26.719 -7.07 20.172 1 63.44 471 ARG A C 1
ATOM 3573 O O . ARG A 1 471 ? -27.484 -7.465 21.047 1 63.44 471 ARG A O 1
ATOM 3580 N N . GLY A 1 472 ? -26.359 -7.645 19.016 1 65.94 472 GLY A N 1
ATOM 3581 C CA . GLY A 1 472 ? -27 -8.922 18.797 1 65.94 472 GLY A CA 1
ATOM 3582 C C . GLY A 1 472 ? -26.641 -9.969 19.828 1 65.94 472 GLY A C 1
ATOM 3583 O O . GLY A 1 472 ? -27.516 -10.68 20.344 1 65.94 472 GLY A O 1
ATOM 3584 N N . LYS A 1 473 ? -25.422 -10.07 20.094 1 65.62 473 LYS A N 1
ATOM 3585 C CA . LYS A 1 473 ? -24.953 -11 21.125 1 65.62 473 LYS A CA 1
ATOM 3586 C C . LYS A 1 473 ? -25.531 -10.633 22.484 1 65.62 473 LYS A C 1
ATOM 3588 O O . LYS A 1 473 ? -25.969 -11.508 23.234 1 65.62 473 LYS A O 1
ATOM 3593 N N . ALA A 1 474 ? -25.5 -9.406 22.797 1 74 474 ALA A N 1
ATOM 3594 C CA . ALA A 1 474 ? -26.047 -8.922 24.062 1 74 474 ALA A CA 1
ATOM 3595 C C . ALA A 1 474 ? -27.531 -9.242 24.172 1 74 474 ALA A C 1
ATOM 3597 O O . ALA A 1 474 ? -28 -9.672 25.219 1 74 474 ALA A O 1
ATOM 3598 N N . ARG A 1 475 ? -28.094 -8.938 23.078 1 74.56 475 ARG A N 1
ATOM 3599 C CA . ARG A 1 475 ? -29.516 -9.266 23.062 1 74.56 475 ARG A CA 1
ATOM 3600 C C . ARG A 1 475 ? -29.734 -10.766 23.281 1 74.56 475 ARG A C 1
ATOM 3602 O O . ARG A 1 475 ? -30.547 -11.156 24.125 1 74.56 475 ARG A O 1
ATOM 3609 N N . LYS A 1 476 ? -29 -11.523 22.562 1 75.25 476 LYS A N 1
ATOM 3610 C CA . LYS A 1 476 ? -29.109 -12.977 22.656 1 75.25 476 LYS A CA 1
ATOM 3611 C C . LYS A 1 476 ? -28.766 -13.453 24.062 1 75.25 476 LYS A C 1
ATOM 3613 O O . LYS A 1 476 ? -29.453 -14.297 24.641 1 75.25 476 LYS A O 1
ATOM 3618 N N . ASN A 1 477 ? -27.656 -12.922 24.547 1 76 477 ASN A N 1
ATOM 3619 C CA . ASN A 1 477 ? -27.234 -13.289 25.891 1 76 477 ASN A CA 1
ATOM 3620 C C . ASN A 1 477 ? -28.266 -12.875 26.938 1 76 477 ASN A C 1
ATOM 3622 O O . ASN A 1 477 ? -28.531 -13.617 27.891 1 76 477 ASN A O 1
ATOM 3626 N N . THR A 1 478 ? -28.859 -11.766 26.719 1 79.75 478 THR A N 1
ATOM 3627 C CA . THR A 1 478 ? -29.875 -11.266 27.656 1 79.75 478 THR A CA 1
ATOM 3628 C C . THR A 1 478 ? -31.125 -12.125 27.578 1 79.75 478 THR A C 1
ATOM 3630 O O . THR A 1 478 ? -31.703 -12.477 28.625 1 79.75 478 THR A O 1
ATOM 3633 N N . GLU A 1 479 ? -31.422 -12.414 26.453 1 79.44 479 GLU A N 1
ATOM 3634 C CA . GLU A 1 479 ? -32.594 -13.266 26.25 1 79.44 479 GLU A CA 1
ATOM 3635 C C . GLU A 1 479 ? -32.375 -14.664 26.797 1 79.44 479 GLU A C 1
ATOM 3637 O O . GLU A 1 479 ? -33.25 -15.25 27.422 1 79.44 479 GLU A O 1
ATOM 3642 N N . LEU A 1 480 ? -31.156 -15.148 26.562 1 76.19 480 LEU A N 1
ATOM 3643 C CA . LEU A 1 480 ? -30.781 -16.438 27.125 1 76.19 480 LEU A CA 1
ATOM 3644 C C . LEU A 1 480 ? -30.797 -16.391 28.641 1 76.19 480 LEU A C 1
ATOM 3646 O O . LEU A 1 480 ? -31.297 -17.312 29.297 1 76.19 480 LEU A O 1
ATOM 3650 N N . PHE A 1 481 ? -30.219 -15.453 29.203 1 80.19 481 PHE A N 1
ATOM 3651 C CA . PHE A 1 481 ? -30.234 -15.227 30.656 1 80.19 481 PHE A CA 1
ATOM 3652 C C . PHE A 1 481 ? -31.656 -15.133 31.172 1 80.19 481 PHE A C 1
ATOM 3654 O O . PHE A 1 481 ? -32 -15.742 32.188 1 80.19 481 PHE A O 1
ATOM 3661 N N . ALA A 1 482 ? -32.5 -14.383 30.5 1 79.94 482 ALA A N 1
ATOM 3662 C CA . ALA A 1 482 ? -33.906 -14.211 30.875 1 79.94 482 ALA A CA 1
ATOM 3663 C C . ALA A 1 482 ? -34.656 -15.547 30.859 1 79.94 482 ALA A C 1
ATOM 3665 O O . ALA A 1 482 ? -35.406 -15.852 31.781 1 79.94 482 ALA A O 1
ATOM 3666 N N . ALA A 1 483 ? -34.281 -16.219 29.906 1 79.06 483 ALA A N 1
ATOM 3667 C CA . ALA A 1 483 ? -34.906 -17.531 29.766 1 79.06 483 ALA A CA 1
ATOM 3668 C C . ALA A 1 483 ? -34.438 -18.469 30.891 1 79.06 483 ALA A C 1
ATOM 3670 O O . ALA A 1 483 ? -35.25 -19.203 31.453 1 79.06 483 ALA A O 1
ATOM 3671 N N . GLU A 1 484 ? -33.188 -18.406 31.188 1 79.44 484 GLU A N 1
ATOM 3672 C CA . GLU A 1 484 ? -32.594 -19.281 32.219 1 79.44 484 GLU A CA 1
ATOM 3673 C C . GLU A 1 484 ? -33.062 -18.906 33.594 1 79.44 484 GLU A C 1
ATOM 3675 O O . GLU A 1 484 ? -33.156 -19.766 34.5 1 79.44 484 GLU A O 1
ATOM 3680 N N . HIS A 1 485 ? -33.438 -17.719 33.719 1 81 485 HIS A N 1
ATOM 3681 C CA . HIS A 1 485 ? -33.781 -17.25 35.062 1 81 485 HIS A CA 1
ATOM 3682 C C . HIS A 1 485 ? -35.25 -16.906 35.188 1 81 485 HIS A C 1
ATOM 3684 O O . HIS A 1 485 ? -35.688 -16.312 36.156 1 81 485 HIS A O 1
ATOM 3690 N N . GLY A 1 486 ? -35.906 -17.234 34.094 1 78.25 486 GLY A N 1
ATOM 3691 C CA . GLY A 1 486 ? -37.375 -17.125 34.125 1 78.25 486 GLY A CA 1
ATOM 3692 C C . GLY A 1 486 ? -37.875 -15.695 34.062 1 78.25 486 GLY A C 1
ATOM 3693 O O . GLY A 1 486 ? -38.938 -15.391 34.625 1 78.25 486 GLY A O 1
ATOM 3694 N N . VAL A 1 487 ? -37.062 -14.812 33.5 1 78.44 487 VAL A N 1
ATOM 3695 C CA . VAL A 1 487 ? -37.438 -13.414 33.375 1 78.44 487 VAL A CA 1
ATOM 3696 C C . VAL A 1 487 ? -38.344 -13.234 32.156 1 78.44 487 VAL A C 1
ATOM 3698 O O . VAL A 1 487 ? -37.938 -13.578 31.031 1 78.44 487 VAL A O 1
ATOM 3701 N N . THR A 1 488 ? -39.438 -12.75 32.312 1 78.31 488 THR A N 1
ATOM 3702 C CA . THR A 1 488 ? -40.438 -12.656 31.234 1 78.31 488 THR A CA 1
ATOM 3703 C C . THR A 1 488 ? -40.375 -11.289 30.562 1 78.31 488 THR A C 1
ATOM 3705 O O . THR A 1 488 ? -40.719 -11.148 29.391 1 78.31 488 THR A O 1
ATOM 3708 N N . LEU A 1 489 ? -40 -10.258 31.266 1 78.06 489 LEU A N 1
ATOM 3709 C CA . LEU A 1 489 ? -39.844 -8.898 30.75 1 78.06 489 LEU A CA 1
ATOM 3710 C C . LEU A 1 489 ? -38.406 -8.406 30.938 1 78.06 489 LEU A C 1
ATOM 3712 O O . LEU A 1 489 ? -37.906 -8.305 32.062 1 78.06 489 LEU A O 1
ATOM 3716 N N . ILE A 1 490 ? -37.75 -8.227 29.797 1 80.12 490 ILE A N 1
ATOM 3717 C CA . ILE A 1 490 ? -36.344 -7.781 29.844 1 80.12 490 ILE A CA 1
ATOM 3718 C C . ILE A 1 490 ? -36.312 -6.289 30.156 1 80.12 490 ILE A C 1
ATOM 3720 O O . ILE A 1 490 ? -36.875 -5.469 29.438 1 80.12 490 ILE A O 1
ATOM 3724 N N . THR A 1 491 ? -35.781 -5.992 31.328 1 82.25 491 THR A N 1
ATOM 3725 C CA . THR A 1 491 ? -35.562 -4.625 31.797 1 82.25 491 THR A CA 1
ATOM 3726 C C . THR A 1 491 ? -34.094 -4.234 31.656 1 82.25 491 THR A C 1
ATOM 3728 O O . THR A 1 491 ? -33.281 -5.047 31.234 1 82.25 491 THR A O 1
ATOM 3731 N N . ILE A 1 492 ? -33.781 -2.938 32 1 80.19 492 ILE A N 1
ATOM 3732 C CA . ILE A 1 492 ? -32.406 -2.457 31.969 1 80.19 492 ILE A CA 1
ATOM 3733 C C . ILE A 1 492 ? -31.578 -3.275 32.938 1 80.19 492 ILE A C 1
ATOM 3735 O O . ILE A 1 492 ? -30.438 -3.65 32.625 1 80.19 492 ILE A O 1
ATOM 3739 N N . GLU A 1 493 ? -32.188 -3.73 34 1 81.06 493 GLU A N 1
ATOM 3740 C CA . GLU A 1 493 ? -31.516 -4.535 35 1 81.06 493 GLU A CA 1
ATOM 3741 C C . GLU A 1 493 ? -31.188 -5.926 34.469 1 81.06 493 GLU A C 1
ATOM 3743 O O . GLU A 1 493 ? -30.109 -6.469 34.75 1 81.06 493 GLU A O 1
ATOM 3748 N N . THR A 1 494 ? -32.062 -6.398 33.688 1 81.25 494 THR A N 1
ATOM 3749 C CA . THR A 1 494 ? -31.844 -7.719 33.125 1 81.25 494 THR A CA 1
ATOM 3750 C C . THR A 1 494 ? -30.641 -7.715 32.156 1 81.25 494 THR A C 1
ATOM 3752 O O . THR A 1 494 ? -29.875 -8.672 32.125 1 81.25 494 THR A O 1
ATOM 3755 N N . ILE A 1 495 ? -30.438 -6.648 31.5 1 79.44 495 ILE A N 1
ATOM 3756 C CA . ILE A 1 495 ? -29.312 -6.477 30.578 1 79.44 495 ILE A CA 1
ATOM 3757 C C . ILE A 1 495 ? -28 -6.5 31.359 1 79.44 495 ILE A C 1
ATOM 3759 O O . ILE A 1 495 ? -27.062 -7.199 30.969 1 79.44 495 ILE A O 1
ATOM 3763 N N . TYR A 1 496 ? -28 -5.848 32.5 1 79.69 496 TYR A N 1
ATOM 3764 C CA . TYR A 1 496 ? -26.781 -5.746 33.281 1 79.69 496 TYR A CA 1
ATOM 3765 C C . TYR A 1 496 ? -26.547 -7.016 34.094 1 79.69 496 TYR A C 1
ATOM 3767 O O . TYR A 1 496 ? -25.406 -7.438 34.281 1 79.69 496 TYR A O 1
ATOM 3775 N N . ASP A 1 497 ? -27.594 -7.652 34.438 1 79.19 497 ASP A N 1
ATOM 3776 C CA . ASP A 1 497 ? -27.469 -8.953 35.094 1 79.19 497 ASP A CA 1
ATOM 3777 C C . ASP A 1 497 ? -26.938 -10.008 34.125 1 79.19 497 ASP A C 1
ATOM 3779 O O . ASP A 1 497 ? -26.094 -10.82 34.5 1 79.19 497 ASP A O 1
ATOM 3783 N N . ALA A 1 498 ? -27.391 -9.922 32.906 1 77.38 498 ALA A N 1
ATOM 3784 C CA . ALA A 1 498 ? -26.906 -10.812 31.875 1 77.38 498 ALA A CA 1
ATOM 3785 C C . ALA A 1 498 ? -25.422 -10.57 31.578 1 77.38 498 ALA A C 1
ATOM 3787 O O . ALA A 1 498 ? -24.656 -11.523 31.453 1 77.38 498 ALA A O 1
ATOM 3788 N N . LYS A 1 499 ? -25.078 -9.383 31.5 1 73.62 499 LYS A N 1
ATOM 3789 C CA . LYS A 1 499 ? -23.688 -8.984 31.297 1 73.62 499 LYS A CA 1
ATOM 3790 C C . LYS A 1 499 ? -22.812 -9.523 32.438 1 73.62 499 LYS A C 1
ATOM 3792 O O . LYS A 1 499 ? -21.734 -10.07 32.156 1 73.62 499 LYS A O 1
ATOM 3797 N N . ALA A 1 500 ? -23.266 -9.375 33.625 1 72.25 500 ALA A N 1
ATOM 3798 C CA . ALA A 1 500 ? -22.547 -9.875 34.781 1 72.25 500 ALA A CA 1
ATOM 3799 C C . ALA A 1 500 ? -22.484 -11.398 34.781 1 72.25 500 ALA A C 1
ATOM 3801 O O . ALA A 1 500 ? -21.469 -11.977 35.188 1 72.25 500 ALA A O 1
ATOM 3802 N N . HIS A 1 501 ? -23.422 -11.953 34.281 1 72.88 501 HIS A N 1
ATOM 3803 C CA . HIS A 1 501 ? -23.531 -13.406 34.25 1 72.88 501 HIS A CA 1
ATOM 3804 C C . HIS A 1 501 ? -22.609 -14.008 33.188 1 72.88 501 HIS A C 1
ATOM 3806 O O . HIS A 1 501 ? -21.969 -15.023 33.438 1 72.88 501 HIS A O 1
ATOM 3812 N N . PHE A 1 502 ? -22.469 -13.359 32.031 1 64.06 502 PHE A N 1
ATOM 3813 C CA . PHE A 1 502 ? -21.703 -13.93 30.953 1 64.06 502 PHE A CA 1
ATOM 3814 C C . PHE A 1 502 ? -20.281 -13.367 30.922 1 64.06 502 PHE A C 1
ATOM 3816 O O . PHE A 1 502 ? -19.422 -13.875 30.203 1 64.06 502 PHE A O 1
ATOM 3823 N N . SER A 1 503 ? -19.922 -12.336 31.625 1 55.75 503 SER A N 1
ATOM 3824 C CA . SER A 1 503 ? -18.578 -11.773 31.766 1 55.75 503 SER A CA 1
ATOM 3825 C C . SER A 1 503 ? -17.781 -12.508 32.844 1 55.75 503 SER A C 1
ATOM 3827 O O . SER A 1 503 ? -16.625 -12.203 33.062 1 55.75 503 SER A O 1
ATOM 3829 N N . ARG A 1 504 ? -18.375 -13.344 33.562 1 47.62 504 ARG A N 1
ATOM 3830 C CA . ARG A 1 504 ? -17.656 -14.227 34.469 1 47.62 504 ARG A CA 1
ATOM 3831 C C . ARG A 1 504 ? -17.016 -15.383 33.719 1 47.62 504 ARG A C 1
ATOM 3833 O O . ARG A 1 504 ? -17.578 -15.898 32.75 1 47.62 504 ARG A O 1
ATOM 3840 N N . MET B 1 1 ? -20.266 30.625 18.078 1 26.53 1 MET B N 1
ATOM 3841 C CA . MET B 1 1 ? -19.469 29.547 17.5 1 26.53 1 MET B CA 1
ATOM 3842 C C . MET B 1 1 ? -20.328 28.312 17.25 1 26.53 1 MET B C 1
ATOM 3844 O O . MET B 1 1 ? -21.047 27.875 18.141 1 26.53 1 MET B O 1
ATOM 38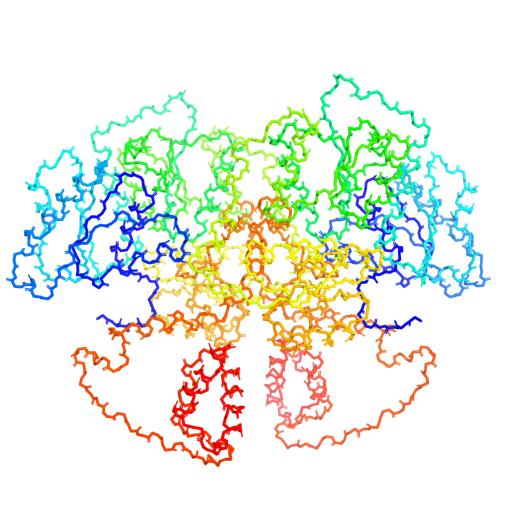48 N N . GLN B 1 2 ? -20.922 28.125 16.156 1 30.78 2 GLN B N 1
ATOM 3849 C CA . GLN B 1 2 ? -21.797 27 15.859 1 30.78 2 GLN B CA 1
ATOM 3850 C C . GLN B 1 2 ? -21.203 25.688 16.375 1 30.78 2 GLN B C 1
ATOM 3852 O O . GLN B 1 2 ? -20.062 25.359 16.047 1 30.78 2 GLN B O 1
ATOM 3857 N N . LEU B 1 3 ? -21.484 25.328 17.547 1 31 3 LEU B N 1
ATOM 3858 C CA . LEU B 1 3 ? -21.109 24.047 18.125 1 31 3 LEU B CA 1
ATOM 3859 C C . LEU B 1 3 ? -21.328 22.922 17.125 1 31 3 LEU B C 1
ATOM 3861 O O . LEU B 1 3 ? -22.453 22.438 16.969 1 31 3 LEU B O 1
ATOM 3865 N N . THR B 1 4 ? -21.047 23.094 15.898 1 37.19 4 THR B N 1
ATOM 3866 C CA . THR B 1 4 ? -21.344 22.031 14.953 1 37.19 4 THR B CA 1
ATOM 3867 C C . THR B 1 4 ? -20.531 20.781 15.266 1 37.19 4 THR B C 1
ATOM 3869 O O . THR B 1 4 ? -19.391 20.875 15.734 1 37.19 4 THR B O 1
ATOM 3872 N N . LEU B 1 5 ? -21.125 19.672 15.586 1 46.5 5 LEU B N 1
ATOM 3873 C CA . LEU B 1 5 ? -20.688 18.297 15.805 1 46.5 5 LEU B CA 1
ATOM 3874 C C . LEU B 1 5 ? -19.484 17.969 14.93 1 46.5 5 LEU B C 1
ATOM 3876 O O . LEU B 1 5 ? -18.578 17.25 15.359 1 46.5 5 LEU B O 1
ATOM 3880 N N . TRP B 1 6 ? -19.453 18.516 13.695 1 66 6 TRP B N 1
ATOM 3881 C CA . TRP B 1 6 ? -18.391 18.078 12.789 1 66 6 TRP B CA 1
ATOM 3882 C C . TRP B 1 6 ? -17.688 19.297 12.172 1 66 6 TRP B C 1
ATOM 3884 O O . TRP B 1 6 ? -18.344 20.188 11.625 1 66 6 TRP B O 1
ATOM 3894 N N . THR B 1 7 ? -16.453 19.516 12.625 1 82.5 7 THR B N 1
ATOM 3895 C CA . THR B 1 7 ? -15.695 20.578 11.984 1 82.5 7 THR B CA 1
ATOM 3896 C C . THR B 1 7 ? -14.602 20 11.094 1 82.5 7 THR B C 1
ATOM 3898 O O . THR B 1 7 ? -14.055 18.922 11.391 1 82.5 7 THR B O 1
ATOM 3901 N N . TYR B 1 8 ? -14.43 20.688 10.031 1 92.94 8 TYR B N 1
ATOM 3902 C CA . TYR B 1 8 ? -13.406 20.25 9.094 1 92.94 8 TYR B CA 1
ATOM 3903 C C . TYR B 1 8 ? -12.016 20.531 9.641 1 92.94 8 TYR B C 1
ATOM 3905 O O . TYR B 1 8 ? -11.086 19.75 9.414 1 92.94 8 TYR B O 1
ATOM 3913 N N . GLU B 1 9 ? -11.891 21.641 10.32 1 92.75 9 GLU B N 1
ATOM 3914 C CA . GLU B 1 9 ? -10.617 22.016 10.922 1 92.75 9 GLU B CA 1
ATOM 3915 C C . GLU B 1 9 ? -10.797 22.438 12.375 1 92.75 9 GLU B C 1
ATOM 3917 O O . GLU B 1 9 ? -11.82 23.031 12.742 1 92.75 9 GLU B O 1
ATOM 3922 N N . GLY B 1 10 ? -9.781 22.109 13.195 1 88.56 10 GLY B N 1
ATOM 3923 C CA . GLY B 1 10 ? -9.758 22.609 14.562 1 88.56 10 GLY B CA 1
ATOM 3924 C C . GLY B 1 10 ? -9.281 24.047 14.656 1 88.56 10 GLY B C 1
ATOM 3925 O O . GLY B 1 10 ? -9.055 24.703 13.633 1 88.56 10 GLY B O 1
ATOM 3926 N N . PRO B 1 11 ? -9.234 24.516 15.867 1 90.12 11 PRO B N 1
ATOM 3927 C CA . PRO B 1 11 ? -8.711 25.875 16.078 1 90.12 11 PRO B CA 1
ATOM 3928 C C . PRO B 1 11 ? -7.238 26 15.703 1 90.12 11 PRO B C 1
ATOM 3930 O O . PRO B 1 11 ? -6.539 24.984 15.586 1 90.12 11 PRO B O 1
ATOM 3933 N N . PRO B 1 12 ? -6.77 27.219 15.492 1 93.31 12 PRO B N 1
ATOM 3934 C CA . PRO B 1 12 ? -5.418 27.422 14.969 1 93.31 12 PRO B CA 1
ATOM 3935 C C . PRO B 1 12 ? -4.332 26.922 15.914 1 93.31 12 PRO B C 1
ATOM 3937 O O . PRO B 1 12 ? -3.238 26.562 15.469 1 93.31 12 PRO B O 1
ATOM 3940 N N . HIS B 1 13 ? -4.566 26.844 17.219 1 92.69 13 HIS B N 1
ATOM 3941 C CA . HIS B 1 13 ? -3.529 26.359 18.125 1 92.69 13 HIS B CA 1
ATOM 3942 C C . HIS B 1 13 ? -3.23 24.891 17.906 1 92.69 13 HIS B C 1
ATOM 3944 O O . HIS B 1 13 ? -2.141 24.406 18.234 1 92.69 13 HIS B O 1
ATOM 3950 N N . ILE B 1 14 ? -4.195 24.156 17.391 1 92.5 14 ILE B N 1
ATOM 3951 C CA . ILE B 1 14 ? -3.93 22.781 17.016 1 92.5 14 ILE B CA 1
ATOM 3952 C C . ILE B 1 14 ? -2.91 22.734 15.883 1 92.5 14 ILE B C 1
ATOM 3954 O O . ILE B 1 14 ? -2.076 21.828 15.82 1 92.5 14 ILE B O 1
ATOM 3958 N N . GLY B 1 15 ? -3.008 23.703 14.984 1 95.88 15 GLY B N 1
ATOM 3959 C CA . GLY B 1 15 ? -1.999 23.828 13.953 1 95.88 15 GLY B CA 1
ATOM 3960 C C . GLY B 1 15 ? -0.599 24.031 14.5 1 95.88 15 GLY B C 1
ATOM 3961 O O . GLY B 1 15 ? 0.356 23.422 14.016 1 95.88 15 GLY B O 1
ATOM 3962 N N . ALA B 1 16 ? -0.539 24.828 15.492 1 97 16 ALA B N 1
ATOM 3963 C CA . ALA B 1 16 ? 0.748 25.047 16.141 1 97 16 ALA B CA 1
ATOM 3964 C C . ALA B 1 16 ? 1.267 23.766 16.797 1 97 16 ALA B C 1
ATOM 3966 O O . ALA B 1 16 ? 2.463 23.484 16.734 1 97 16 ALA B O 1
ATOM 3967 N N . MET B 1 17 ? 0.37 23.062 17.375 1 95.44 17 MET B N 1
ATOM 3968 C CA . MET B 1 17 ? 0.733 21.797 18 1 95.44 17 MET B CA 1
ATOM 3969 C C . MET B 1 17 ? 1.285 20.812 16.969 1 95.44 17 MET B C 1
ATOM 3971 O O . MET B 1 17 ? 2.236 20.078 17.25 1 95.44 17 MET B O 1
ATOM 3975 N N . ARG B 1 18 ? 0.687 20.812 15.789 1 97.12 18 ARG B N 1
ATOM 3976 C CA . ARG B 1 18 ? 1.144 19.938 14.711 1 97.12 18 ARG B CA 1
ATOM 3977 C C . ARG B 1 18 ? 2.586 20.25 14.328 1 97.12 18 ARG B C 1
ATOM 3979 O O . ARG B 1 18 ? 3.389 19.344 14.117 1 97.12 18 ARG B O 1
ATOM 3986 N N . ILE B 1 19 ? 2.91 21.516 14.281 1 98.5 19 ILE B N 1
ATOM 3987 C CA . ILE B 1 19 ? 4.25 21.953 13.898 1 98.5 19 ILE B CA 1
ATOM 3988 C C . ILE B 1 19 ? 5.242 21.594 15 1 98.5 19 ILE B C 1
ATOM 3990 O O . ILE B 1 19 ? 6.285 20.984 14.727 1 98.5 19 ILE B O 1
ATOM 3994 N N . ALA B 1 20 ? 4.914 21.891 16.219 1 98 20 ALA B N 1
ATOM 3995 C CA . ALA B 1 20 ? 5.789 21.578 17.359 1 98 20 ALA B CA 1
ATOM 3996 C C . ALA B 1 20 ? 6.035 20.078 17.453 1 98 20 ALA B C 1
ATOM 3998 O O . ALA B 1 20 ? 7.16 19.641 17.719 1 98 20 ALA B O 1
ATOM 3999 N N . THR B 1 21 ? 4.988 19.344 17.266 1 96.69 21 THR B N 1
ATOM 4000 C CA . THR B 1 21 ? 5.066 17.891 17.359 1 96.69 21 THR B CA 1
ATOM 4001 C C . THR B 1 21 ? 5.922 17.312 16.234 1 96.69 21 THR B C 1
ATOM 4003 O O . THR B 1 21 ? 6.629 16.312 16.438 1 96.69 21 THR B O 1
ATOM 4006 N N . ALA B 1 22 ? 5.863 17.922 15.117 1 97.69 22 ALA B N 1
ATOM 4007 C CA . ALA B 1 22 ? 6.625 17.469 13.961 1 97.69 22 ALA B CA 1
ATOM 4008 C C . ALA B 1 22 ? 8.117 17.719 14.156 1 97.69 22 ALA B C 1
ATOM 4010 O O . ALA B 1 22 ? 8.953 17 13.594 1 97.69 22 ALA B O 1
ATOM 4011 N N . MET B 1 23 ? 8.461 18.688 14.914 1 98.25 23 MET B N 1
ATOM 4012 C CA . MET B 1 23 ? 9.852 19.109 15.047 1 98.25 23 MET B CA 1
ATOM 4013 C C . MET B 1 23 ? 10.508 18.469 16.266 1 98.25 23 MET B C 1
ATOM 4015 O O . MET B 1 23 ? 9.836 17.781 17.047 1 98.25 23 MET B O 1
ATOM 4019 N N . GLN B 1 24 ? 11.82 18.625 16.281 1 96.94 24 GLN B N 1
ATOM 4020 C CA . GLN B 1 24 ? 12.609 18.234 17.453 1 96.94 24 GLN B CA 1
ATOM 4021 C C . GLN B 1 24 ? 13.164 19.453 18.172 1 96.94 24 GLN B C 1
ATOM 4023 O O . GLN B 1 24 ? 13.562 20.438 17.547 1 96.94 24 GLN B O 1
ATOM 4028 N N . GLY B 1 25 ? 13.047 19.406 19.469 1 96.25 25 GLY B N 1
ATOM 4029 C CA . GLY B 1 25 ? 13.656 20.453 20.266 1 96.25 25 GLY B CA 1
ATOM 4030 C C . GLY B 1 25 ? 12.797 21.703 20.344 1 96.25 25 GLY B C 1
ATOM 4031 O O . GLY B 1 25 ? 13.281 22.766 20.75 1 96.25 25 GLY B O 1
ATOM 4032 N N . VAL B 1 26 ? 11.625 21.672 19.922 1 98.19 26 VAL B N 1
ATOM 4033 C CA . VAL B 1 26 ? 10.688 22.781 20.047 1 98.19 26 VAL B CA 1
ATOM 4034 C C . VAL B 1 26 ? 9.586 22.422 21.047 1 98.19 26 VAL B C 1
ATOM 4036 O O . VAL B 1 26 ? 9.047 21.312 21 1 98.19 26 VAL B O 1
ATOM 4039 N N . HIS B 1 27 ? 9.312 23.297 21.969 1 98.12 27 HIS B N 1
ATOM 4040 C CA . HIS B 1 27 ? 8.266 23.078 22.969 1 98.12 27 HIS B CA 1
ATOM 4041 C C . HIS B 1 27 ? 7.195 24.156 22.891 1 98.12 27 HIS B C 1
ATOM 4043 O O . HIS B 1 27 ? 7.512 25.344 22.734 1 98.12 27 HIS B O 1
ATOM 4049 N N . TYR B 1 28 ? 5.941 23.797 22.984 1 97.56 28 TYR B N 1
ATOM 4050 C CA . TYR B 1 28 ? 4.809 24.703 22.906 1 97.56 28 TYR B CA 1
ATOM 4051 C C . TYR B 1 28 ? 4.16 24.891 24.266 1 97.56 28 TYR B C 1
ATOM 4053 O O . TYR B 1 28 ? 3.678 23.922 24.875 1 97.56 28 TYR B O 1
ATOM 4061 N N . VAL B 1 29 ? 4.16 26.062 24.812 1 96.19 29 VAL B N 1
ATOM 4062 C CA . VAL B 1 29 ? 3.412 26.391 26.031 1 96.19 29 VAL B CA 1
ATOM 4063 C C . VAL B 1 29 ? 2.121 27.109 25.656 1 96.19 29 VAL B C 1
ATOM 4065 O O . VAL B 1 29 ? 2.16 28.219 25.109 1 96.19 29 VAL B O 1
ATOM 4068 N N . LEU B 1 30 ? 1.074 26.5 25.984 1 93.06 30 LEU B N 1
ATOM 4069 C CA . LEU B 1 30 ? -0.247 26.969 25.594 1 93.06 30 LEU B CA 1
ATOM 4070 C C . LEU B 1 30 ? -1.049 27.406 26.812 1 93.06 30 LEU B C 1
ATOM 4072 O O . LEU B 1 30 ? -1.277 26.609 27.719 1 93.06 30 LEU B O 1
ATOM 4076 N N . HIS B 1 31 ? -1.348 28.703 26.797 1 90.5 31 HIS B N 1
ATOM 4077 C CA . HIS B 1 31 ? -2.268 29.188 27.812 1 90.5 31 HIS B CA 1
ATOM 4078 C C . HIS B 1 31 ? -3.686 28.688 27.562 1 90.5 31 HIS B C 1
ATOM 4080 O O . HIS B 1 31 ? -4.379 29.188 26.672 1 90.5 31 HIS B O 1
ATOM 4086 N N . ALA B 1 32 ? -4.047 27.641 28.344 1 86 32 ALA B N 1
ATOM 4087 C CA . ALA B 1 32 ? -5.316 26.984 28.062 1 86 32 ALA B CA 1
ATOM 4088 C C . ALA B 1 32 ? -5.891 26.359 29.344 1 86 32 ALA B C 1
ATOM 4090 O O . ALA B 1 32 ? -5.145 26.016 30.266 1 86 32 ALA B O 1
ATOM 4091 N N . PRO B 1 33 ? -7.211 26.25 29.344 1 78.19 33 PRO B N 1
ATOM 4092 C CA . PRO B 1 33 ? -7.816 25.516 30.453 1 78.19 33 PRO B CA 1
ATOM 4093 C C . PRO B 1 33 ? -7.613 24 30.344 1 78.19 33 PRO B C 1
ATOM 4095 O O . PRO B 1 33 ? -7.117 23.516 29.312 1 78.19 33 PRO B O 1
ATOM 4098 N N . GLN B 1 34 ? -7.977 23.266 31.281 1 69.56 34 GLN B N 1
ATOM 4099 C CA . GLN B 1 34 ? -7.789 21.828 31.359 1 69.56 34 GLN B CA 1
ATOM 4100 C C . GLN B 1 34 ? -8.523 21.109 30.234 1 69.56 34 GLN B C 1
ATOM 4102 O O . GLN B 1 34 ? -8.039 20.094 29.703 1 69.56 34 GLN B O 1
ATOM 4107 N N . GLY B 1 35 ? -9.539 21.531 29.766 1 65.06 35 GLY B N 1
ATOM 4108 C CA . GLY B 1 35 ? -10.359 20.906 28.75 1 65.06 35 GLY B CA 1
ATOM 4109 C C . GLY B 1 35 ? -9.695 20.844 27.391 1 65.06 35 GLY B C 1
ATOM 4110 O O . GLY B 1 35 ? -10.062 20.031 26.547 1 65.06 35 GLY B O 1
ATOM 4111 N N . ASP B 1 36 ? -8.734 21.609 27.188 1 69.56 36 ASP B N 1
ATOM 4112 C CA . ASP B 1 36 ? -8.133 21.703 25.859 1 69.56 36 ASP B CA 1
ATOM 4113 C C . ASP B 1 36 ? -7.035 20.656 25.672 1 69.56 36 ASP B C 1
ATOM 4115 O O . ASP B 1 36 ? -6.438 20.562 24.594 1 69.56 36 ASP B O 1
ATOM 4119 N N . THR B 1 37 ? -6.875 19.797 26.594 1 71.12 37 THR B N 1
ATOM 4120 C CA . THR B 1 37 ? -5.809 18.797 26.531 1 71.12 37 THR B CA 1
ATOM 4121 C C . THR B 1 37 ? -6.195 17.641 25.609 1 71.12 37 THR B C 1
ATOM 4123 O O . THR B 1 37 ? -5.359 16.797 25.297 1 71.12 37 THR B O 1
ATOM 4126 N N . TYR B 1 38 ? -7.367 17.656 25.094 1 70.44 38 TYR B N 1
ATOM 4127 C CA . TYR B 1 38 ? -7.855 16.594 24.234 1 70.44 38 TYR B CA 1
ATOM 4128 C C . TYR B 1 38 ? -7.027 16.516 22.953 1 70.44 38 TYR B C 1
ATOM 4130 O O . TYR B 1 38 ? -6.93 15.445 22.344 1 70.44 38 TYR B O 1
ATOM 4138 N N . ALA B 1 39 ? -6.461 17.531 22.625 1 76.38 39 ALA B N 1
ATOM 4139 C CA . ALA B 1 39 ? -5.707 17.594 21.375 1 76.38 39 ALA B CA 1
ATOM 4140 C C . ALA B 1 39 ? -4.52 16.641 21.406 1 76.38 39 ALA B C 1
ATOM 4142 O O . ALA B 1 39 ? -4.09 16.125 20.375 1 76.38 39 ALA B O 1
ATOM 4143 N N . ASP B 1 40 ? -4.031 16.359 22.578 1 76.88 40 ASP B N 1
ATOM 4144 C CA . ASP B 1 40 ? -2.914 15.43 22.719 1 76.88 40 ASP B CA 1
ATOM 4145 C C . ASP B 1 40 ? -3.291 14.031 22.219 1 76.88 40 ASP B C 1
ATOM 4147 O O . ASP B 1 40 ? -2.461 13.328 21.641 1 76.88 40 ASP B O 1
ATOM 4151 N N . LEU B 1 41 ? -4.508 13.742 22.406 1 75.12 41 LEU B N 1
ATOM 4152 C CA . LEU B 1 41 ? -4.984 12.406 22.078 1 75.12 41 LEU B CA 1
ATOM 4153 C C . LEU B 1 41 ? -5.016 12.203 20.562 1 75.12 41 LEU B C 1
ATOM 4155 O O . LEU B 1 41 ? -4.891 11.07 20.078 1 75.12 41 LEU B O 1
ATOM 4159 N N . LEU B 1 42 ? -5.094 13.25 19.859 1 78.94 42 LEU B N 1
ATOM 4160 C CA . LEU B 1 42 ? -5.133 13.148 18.406 1 78.94 42 LEU B CA 1
ATOM 4161 C C . LEU B 1 42 ? -3.82 12.594 17.875 1 78.94 42 LEU B C 1
ATOM 4163 O O . LEU B 1 42 ? -3.822 11.75 16.969 1 78.94 42 LEU B O 1
ATOM 4167 N N . PHE B 1 43 ? -2.801 12.945 18.469 1 81.69 43 PHE B N 1
ATOM 4168 C CA . PHE B 1 43 ? -1.48 12.586 17.953 1 81.69 43 PHE B CA 1
ATOM 4169 C C . PHE B 1 43 ? -1.141 11.148 18.312 1 81.69 43 PHE B C 1
ATOM 4171 O O . PHE B 1 43 ? -0.542 10.43 17.516 1 81.69 43 PHE B O 1
ATOM 4178 N N . THR B 1 44 ? -1.55 10.695 19.406 1 77.81 44 THR B N 1
ATOM 4179 C CA . THR B 1 44 ? -1.222 9.344 19.828 1 77.81 44 THR B CA 1
ATOM 4180 C C . THR B 1 44 ? -2.26 8.344 19.328 1 77.81 44 THR B C 1
ATOM 4182 O O . THR B 1 44 ? -1.922 7.215 18.969 1 77.81 44 THR B O 1
ATOM 4185 N N . MET B 1 45 ? -3.426 8.844 19.156 1 77.62 45 MET B N 1
ATOM 4186 C CA . MET B 1 45 ? -4.484 7.895 18.828 1 77.62 45 MET B CA 1
ATOM 4187 C C . MET B 1 45 ? -4.684 7.801 17.328 1 77.62 45 MET B C 1
ATOM 4189 O O . MET B 1 45 ? -4.934 6.719 16.797 1 77.62 45 MET B O 1
ATOM 4193 N N . ILE B 1 46 ? -4.547 8.859 16.688 1 77.12 46 ILE B N 1
ATOM 4194 C CA . ILE B 1 46 ? -4.82 8.859 15.258 1 77.12 46 ILE B CA 1
ATOM 4195 C C . ILE B 1 46 ? -3.553 8.492 14.484 1 77.12 46 ILE B C 1
ATOM 4197 O O . ILE B 1 46 ? -3.549 7.531 13.711 1 77.12 46 ILE B O 1
ATOM 4201 N N . GLU B 1 47 ? -2.504 9.148 14.789 1 83.88 47 GLU B N 1
ATOM 4202 C CA . GLU B 1 47 ? -1.266 8.93 14.047 1 83.88 47 GLU B CA 1
ATOM 4203 C C . GLU B 1 47 ? -0.406 7.859 14.719 1 83.88 47 GLU B C 1
ATOM 4205 O O . GLU B 1 47 ? 0.615 7.441 14.172 1 83.88 47 GLU B O 1
ATOM 4210 N N . ARG B 1 48 ? -0.752 7.379 15.875 1 80.5 48 ARG B N 1
ATOM 4211 C CA . ARG B 1 48 ? -0.073 6.332 16.625 1 80.5 48 ARG B CA 1
ATOM 4212 C C . ARG B 1 48 ? 1.382 6.703 16.891 1 80.5 48 ARG B C 1
ATOM 4214 O O . ARG B 1 48 ? 2.279 5.875 16.734 1 80.5 48 ARG B O 1
ATOM 4221 N N . ARG B 1 49 ? 1.536 7.91 17.188 1 84.31 49 ARG B N 1
ATOM 4222 C CA . ARG B 1 49 ? 2.893 8.32 17.531 1 84.31 49 ARG B CA 1
ATOM 4223 C C . ARG B 1 49 ? 3.342 7.684 18.844 1 84.31 49 ARG B C 1
ATOM 4225 O O . ARG B 1 49 ? 2.527 7.449 19.734 1 84.31 49 ARG B O 1
ATOM 4232 N N . ASP B 1 50 ? 4.633 7.441 18.922 1 80.25 50 ASP B N 1
ATOM 4233 C CA . ASP B 1 50 ? 5.168 6.746 20.094 1 80.25 50 ASP B CA 1
ATOM 4234 C C . ASP B 1 50 ? 5.594 7.734 21.172 1 80.25 50 ASP B C 1
ATOM 4236 O O . ASP B 1 50 ? 6.223 7.348 22.156 1 80.25 50 ASP B O 1
ATOM 4240 N N . ARG B 1 51 ? 5.348 9.008 20.875 1 83.5 51 ARG B N 1
ATOM 4241 C CA . ARG B 1 51 ? 5.688 10.039 21.859 1 83.5 51 ARG B CA 1
ATOM 4242 C C . ARG B 1 51 ? 4.566 11.07 21.969 1 83.5 51 ARG B C 1
ATOM 4244 O O . ARG B 1 51 ? 3.871 11.352 21 1 83.5 51 ARG B O 1
ATOM 4251 N N . ARG B 1 52 ? 4.504 11.633 23.125 1 86.5 52 ARG B N 1
ATOM 4252 C CA . ARG B 1 52 ? 3.533 12.695 23.359 1 86.5 52 ARG B CA 1
ATOM 4253 C C . ARG B 1 52 ? 3.982 14 22.719 1 86.5 52 ARG B C 1
ATOM 4255 O O . ARG B 1 52 ? 5.18 14.266 22.594 1 86.5 52 ARG B O 1
ATOM 4262 N N . PRO B 1 53 ? 3.002 14.75 22.328 1 91.81 53 PRO B N 1
ATOM 4263 C CA . PRO B 1 53 ? 3.377 16.062 21.797 1 91.81 53 PRO B CA 1
ATOM 4264 C C . PRO B 1 53 ? 4.09 16.938 22.828 1 91.81 53 PRO B C 1
ATOM 4266 O O . PRO B 1 53 ? 3.779 16.875 24.016 1 91.81 53 PRO B O 1
ATOM 4269 N N . PRO B 1 54 ? 5.031 17.672 22.391 1 95.19 54 PRO B N 1
ATOM 4270 C CA . PRO B 1 54 ? 5.766 18.562 23.297 1 95.19 54 PRO B CA 1
ATOM 4271 C C . PRO B 1 54 ? 4.988 19.828 23.641 1 95.19 54 PRO B C 1
ATOM 4273 O O . PRO B 1 54 ? 5.414 20.938 23.297 1 95.19 54 PRO B O 1
ATOM 4276 N N . VAL B 1 55 ? 3.918 19.672 24.375 1 94.25 55 VAL B N 1
ATOM 4277 C CA . VAL B 1 55 ? 3.025 20.766 24.719 1 94.25 55 VAL B CA 1
ATOM 4278 C C . VAL B 1 55 ? 2.814 20.812 26.234 1 94.25 55 VAL B C 1
ATOM 4280 O O . VAL B 1 55 ? 2.662 19.766 26.875 1 94.25 55 VAL B O 1
ATOM 4283 N N . THR B 1 56 ? 2.914 21.969 26.812 1 93.31 56 THR B N 1
ATOM 4284 C CA . THR B 1 56 ? 2.559 22.219 28.203 1 93.31 56 THR B CA 1
ATOM 4285 C C . THR B 1 56 ? 1.356 23.156 28.297 1 93.31 56 THR B C 1
ATOM 4287 O O . THR B 1 56 ? 1.354 24.219 27.688 1 93.31 56 THR B O 1
ATOM 4290 N N . TYR B 1 57 ? 0.389 22.75 29.062 1 89.88 57 TYR B N 1
ATOM 4291 C CA . TYR B 1 57 ? -0.809 23.547 29.266 1 89.88 57 TYR B CA 1
ATOM 4292 C C . TYR B 1 57 ? -0.769 24.234 30.625 1 89.88 57 TYR B C 1
ATOM 4294 O O . TYR B 1 57 ? -0.33 23.641 31.625 1 89.88 57 TYR B O 1
ATOM 4302 N N . THR B 1 58 ? -1.208 25.453 30.641 1 86.56 58 THR B N 1
ATOM 4303 C CA . THR B 1 58 ? -1.302 26.109 31.938 1 86.56 58 THR B CA 1
ATOM 4304 C C . THR B 1 58 ? -2.455 25.547 32.75 1 86.56 58 THR B C 1
ATOM 4306 O O . THR B 1 58 ? -2.445 25.609 33.969 1 86.56 58 THR B O 1
ATOM 4309 N N . THR B 1 59 ? -3.389 24.906 32.156 1 77.06 59 THR B N 1
ATOM 4310 C CA . THR B 1 59 ? -4.527 24.219 32.75 1 77.06 59 THR B CA 1
ATOM 4311 C C . THR B 1 59 ? -5.203 25.078 33.812 1 77.06 59 THR B C 1
ATOM 4313 O O . THR B 1 59 ? -5.449 24.625 34.938 1 77.06 59 THR B O 1
ATOM 4316 N N . PHE B 1 60 ? -5.48 26.297 33.469 1 71.12 60 PHE B N 1
ATOM 4317 C CA . PHE B 1 60 ? -6.141 27.125 34.469 1 71.12 60 PHE B CA 1
ATOM 4318 C C . PHE B 1 60 ? -7.609 26.734 34.594 1 71.12 60 PHE B C 1
ATOM 4320 O O . PHE B 1 60 ? -8.219 26.25 33.656 1 71.12 60 PHE B O 1
ATOM 4327 N N . GLN B 1 61 ? -8.016 26.703 35.844 1 67.75 61 GLN B N 1
ATOM 4328 C CA . GLN B 1 61 ? -9.414 26.391 36.156 1 67.75 61 GLN B CA 1
ATOM 4329 C C . GLN B 1 61 ? -10.227 27.672 36.312 1 67.75 61 GLN B C 1
ATOM 4331 O O . GLN B 1 61 ? -9.672 28.781 36.344 1 67.75 61 GLN B O 1
ATOM 4336 N N . ALA B 1 62 ? -11.539 27.469 36.219 1 59.25 62 ALA B N 1
ATOM 4337 C CA . ALA B 1 62 ? -12.461 28.594 36.375 1 59.25 62 ALA B CA 1
ATOM 4338 C C . ALA B 1 62 ? -12.102 29.422 37.594 1 59.25 62 ALA B C 1
ATOM 4340 O O . ALA B 1 62 ? -12.164 30.656 37.562 1 59.25 62 ALA B O 1
ATOM 4341 N N . ARG B 1 63 ? -11.719 28.797 38.531 1 58.25 63 ARG B N 1
ATOM 4342 C CA . ARG B 1 63 ? -11.422 29.484 39.781 1 58.25 63 ARG B CA 1
ATOM 4343 C C . ARG B 1 63 ? -10.195 30.375 39.625 1 58.25 63 ARG B C 1
ATOM 4345 O O . ARG B 1 63 ? -10.023 31.328 40.406 1 58.25 63 ARG B O 1
ATOM 4352 N N . ASP B 1 64 ? -9.484 30.047 38.75 1 61.25 64 ASP B N 1
ATOM 4353 C CA . ASP B 1 64 ? -8.242 30.781 38.562 1 61.25 64 ASP B CA 1
ATOM 4354 C C . ASP B 1 64 ? -8.484 32.062 37.75 1 61.25 64 ASP B C 1
ATOM 4356 O O . ASP B 1 64 ? -7.605 32.906 37.656 1 61.25 64 ASP B O 1
ATOM 4360 N N . LEU B 1 65 ? -9.664 32.125 37.094 1 60.38 65 LEU B N 1
ATOM 4361 C CA . LEU B 1 65 ? -9.969 33.25 36.219 1 60.38 65 LEU B CA 1
ATOM 4362 C C . LEU B 1 65 ? -9.906 34.562 36.969 1 60.38 65 LEU B C 1
ATOM 4364 O O . LEU B 1 65 ? -9.625 35.625 36.406 1 60.38 65 LEU B O 1
ATOM 4368 N N . GLY B 1 66 ? -10.25 34.531 38.188 1 55.53 66 GLY B N 1
ATOM 4369 C CA . GLY B 1 66 ? -10.148 35.719 39.031 1 55.53 66 GLY B CA 1
ATOM 4370 C C . GLY B 1 66 ? -8.773 35.906 39.625 1 55.53 66 GLY B C 1
ATOM 4371 O O . GLY B 1 66 ? -8.492 36.969 40.219 1 55.53 66 GLY B O 1
ATOM 4372 N N . SER B 1 67 ? -8.023 34.906 39.531 1 60.5 67 SER B N 1
ATOM 4373 C CA . SER B 1 67 ? -6.703 34.969 40.156 1 60.5 67 SER B CA 1
ATOM 4374 C C . SER B 1 67 ? -5.625 35.312 39.125 1 60.5 67 SER B C 1
ATOM 4376 O O . SER B 1 67 ? -5.934 35.594 37.938 1 60.5 67 SER B O 1
ATOM 4378 N N . ASP B 1 68 ? -4.387 35.281 39.531 1 77.38 68 ASP B N 1
ATOM 4379 C CA . ASP B 1 68 ? -3.211 35.75 38.781 1 77.38 68 ASP B CA 1
ATOM 4380 C C . ASP B 1 68 ? -2.82 34.719 37.719 1 77.38 68 ASP B C 1
ATOM 4382 O O . ASP B 1 68 ? -1.857 33.969 37.875 1 77.38 68 ASP B O 1
ATOM 4386 N N . THR B 1 69 ? -3.562 34.656 36.625 1 80.69 69 THR B N 1
ATOM 4387 C CA . THR B 1 69 ? -3.316 33.781 35.5 1 80.69 69 THR B CA 1
ATOM 4388 C C . THR B 1 69 ? -1.973 34.094 34.844 1 80.69 69 THR B C 1
ATOM 4390 O O . THR B 1 69 ? -1.343 33.219 34.25 1 80.69 69 THR B O 1
ATOM 4393 N N . ALA B 1 70 ? -1.544 35.219 35 1 84.69 70 ALA B N 1
ATOM 4394 C CA . ALA B 1 70 ? -0.253 35.625 34.469 1 84.69 70 ALA B CA 1
ATOM 4395 C C . ALA B 1 70 ? 0.889 34.875 35.125 1 84.69 70 ALA B C 1
ATOM 4397 O O . ALA B 1 70 ? 1.811 34.406 34.438 1 84.69 70 ALA B O 1
ATOM 4398 N N . THR B 1 71 ? 0.776 34.781 36.375 1 87.81 71 THR B N 1
ATOM 4399 C CA . THR B 1 71 ? 1.799 34.062 37.125 1 87.81 71 THR B CA 1
ATOM 4400 C C . THR B 1 71 ? 1.781 32.562 36.781 1 87.81 71 THR B C 1
ATOM 4402 O O . THR B 1 71 ? 2.834 31.938 36.656 1 87.81 71 THR B O 1
ATOM 4405 N N . LEU B 1 72 ? 0.578 32.094 36.594 1 87.69 72 LEU B N 1
ATOM 4406 C CA . LEU B 1 72 ? 0.448 30.688 36.219 1 87.69 72 LEU B CA 1
ATOM 4407 C C . LEU B 1 72 ? 1.14 30.438 34.875 1 87.69 72 LEU B C 1
ATOM 4409 O O . LEU B 1 72 ? 1.814 29.406 34.719 1 87.69 72 LEU B O 1
ATOM 4413 N N . PHE B 1 73 ? 0.947 31.281 34.031 1 91.31 73 PHE B N 1
ATOM 4414 C CA . PHE B 1 73 ? 1.543 31.125 32.688 1 91.31 73 PHE B CA 1
ATOM 4415 C C . PHE B 1 73 ? 3.062 31.219 32.781 1 91.31 73 PHE B C 1
ATOM 4417 O O . PHE B 1 73 ? 3.771 30.391 32.188 1 91.31 73 PHE B O 1
ATOM 4424 N N . LYS B 1 74 ? 3.568 32.219 33.469 1 93.38 74 LYS B N 1
ATOM 4425 C CA . LYS B 1 74 ? 5.008 32.375 33.625 1 93.38 74 LYS B CA 1
ATOM 4426 C C . LYS B 1 74 ? 5.648 31.156 34.25 1 93.38 74 LYS B C 1
ATOM 4428 O O . LYS B 1 74 ? 6.723 30.719 33.844 1 93.38 74 LYS B O 1
ATOM 4433 N N . ASN B 1 75 ? 5 30.641 35.219 1 93.56 75 ASN B N 1
ATOM 4434 C CA . ASN B 1 75 ? 5.5 29.438 35.875 1 93.56 75 ASN B CA 1
ATOM 4435 C C . ASN B 1 75 ? 5.535 28.25 34.906 1 93.56 75 ASN B C 1
ATOM 4437 O O . ASN B 1 75 ? 6.492 27.469 34.906 1 93.56 75 ASN B O 1
ATOM 4441 N N . ALA B 1 76 ? 4.496 28.172 34.156 1 93.94 76 ALA B N 1
ATOM 4442 C CA . ALA B 1 76 ? 4.434 27.078 33.219 1 93.94 76 ALA B CA 1
ATOM 4443 C C . ALA B 1 76 ? 5.578 27.156 32.188 1 93.94 76 ALA B C 1
ATOM 4445 O O . ALA B 1 76 ? 6.18 26.141 31.844 1 93.94 76 ALA B O 1
ATOM 4446 N N . VAL B 1 77 ? 5.855 28.344 31.766 1 96.31 77 VAL B N 1
ATOM 4447 C CA . VAL B 1 77 ? 6.926 28.562 30.797 1 96.31 77 VAL B CA 1
ATOM 4448 C C . VAL B 1 77 ? 8.273 28.203 31.422 1 96.31 77 VAL B C 1
ATOM 4450 O O . VAL B 1 77 ? 9.07 27.469 30.828 1 96.31 77 VAL B O 1
ATOM 4453 N N . ARG B 1 78 ? 8.469 28.688 32.594 1 96.44 78 ARG B N 1
ATOM 4454 C CA . ARG B 1 78 ? 9.719 28.422 33.312 1 96.44 78 ARG B CA 1
ATOM 4455 C C . ARG B 1 78 ? 9.883 26.938 33.562 1 96.44 78 ARG B C 1
ATOM 4457 O O . ARG B 1 78 ? 10.961 26.375 33.344 1 96.44 78 ARG B O 1
ATOM 4464 N N . ASP B 1 79 ? 8.867 26.312 34.031 1 96.62 79 ASP B N 1
ATOM 4465 C CA . ASP B 1 79 ? 8.914 24.891 34.344 1 96.62 79 ASP B CA 1
ATOM 4466 C C . ASP B 1 79 ? 9.18 24.047 33.094 1 96.62 79 ASP B C 1
ATOM 4468 O O . ASP B 1 79 ? 9.922 23.078 33.156 1 96.62 79 ASP B O 1
ATOM 4472 N N . ALA B 1 80 ? 8.531 24.453 32.062 1 96.62 80 ALA B N 1
ATOM 4473 C CA . ALA B 1 80 ? 8.734 23.75 30.812 1 96.62 80 ALA B CA 1
ATOM 4474 C C . ALA B 1 80 ? 10.188 23.859 30.344 1 96.62 80 ALA B C 1
ATOM 4476 O O . ALA B 1 80 ? 10.773 22.875 29.906 1 96.62 80 ALA B O 1
ATOM 4477 N N . TYR B 1 81 ? 10.734 25.016 30.438 1 97.38 81 TYR B N 1
ATOM 4478 C CA . TYR B 1 81 ? 12.133 25.203 30.047 1 97.38 81 TYR B CA 1
ATOM 4479 C C . TYR B 1 81 ? 13.047 24.344 30.922 1 97.38 81 TYR B C 1
ATOM 4481 O O . TYR B 1 81 ? 13.961 23.688 30.422 1 97.38 81 TYR B O 1
ATOM 4489 N N . ASP B 1 82 ? 12.82 24.359 32.188 1 97.19 82 ASP B N 1
ATOM 4490 C CA . ASP B 1 82 ? 13.68 23.641 33.156 1 97.19 82 ASP B CA 1
ATOM 4491 C C . ASP B 1 82 ? 13.594 22.141 32.938 1 97.19 82 ASP B C 1
ATOM 4493 O O . ASP B 1 82 ? 14.594 21.422 33.062 1 97.19 82 ASP B O 1
ATOM 4497 N N . ARG B 1 83 ? 12.477 21.719 32.594 1 96.81 83 ARG B N 1
ATOM 4498 C CA . ARG B 1 83 ? 12.219 20.281 32.5 1 96.81 83 ARG B CA 1
ATOM 4499 C C . ARG B 1 83 ? 12.68 19.734 31.172 1 96.81 83 ARG B C 1
ATOM 4501 O O . ARG B 1 83 ? 13.297 18.656 31.109 1 96.81 83 ARG B O 1
ATOM 4508 N N . PHE B 1 84 ? 12.422 20.453 30.078 1 96.62 84 PHE B N 1
ATOM 4509 C CA . PHE B 1 84 ? 12.562 19.844 28.766 1 96.62 84 PHE B CA 1
ATOM 4510 C C . PHE B 1 84 ? 13.773 20.422 28.031 1 96.62 84 PHE B C 1
ATOM 4512 O O . PHE B 1 84 ? 14.25 19.828 27.062 1 96.62 84 PHE B O 1
ATOM 4519 N N . LYS B 1 85 ? 14.234 21.547 28.406 1 97.12 85 LYS B N 1
ATOM 4520 C CA . LYS B 1 85 ? 15.414 22.188 27.828 1 97.12 85 LYS B CA 1
ATOM 4521 C C . LYS B 1 85 ? 15.328 22.234 26.312 1 97.12 85 LYS B C 1
ATOM 4523 O O . LYS B 1 85 ? 16.234 21.797 25.625 1 97.12 85 LYS B O 1
ATOM 4528 N N . PRO B 1 86 ? 14.281 22.859 25.781 1 98 86 PRO B N 1
ATOM 4529 C CA . PRO B 1 86 ? 14.133 22.922 24.328 1 98 86 PRO B CA 1
ATOM 4530 C C . PRO B 1 86 ? 15.117 23.891 23.672 1 98 86 PRO B C 1
ATOM 4532 O O . PRO B 1 86 ? 15.734 24.703 24.359 1 98 86 PRO B O 1
ATOM 4535 N N . GLU B 1 87 ? 15.297 23.719 22.359 1 97.88 87 GLU B N 1
ATOM 4536 C CA . GLU B 1 87 ? 16.094 24.656 21.578 1 97.88 87 GLU B CA 1
ATOM 4537 C C . GLU B 1 87 ? 15.352 25.969 21.391 1 97.88 87 GLU B C 1
ATOM 4539 O O . GLU B 1 87 ? 15.977 27.031 21.266 1 97.88 87 GLU B O 1
ATOM 4544 N N . ALA B 1 88 ? 14.07 25.891 21.312 1 98.19 88 ALA B N 1
ATOM 4545 C CA . ALA B 1 88 ? 13.188 27.047 21.156 1 98.19 88 ALA B CA 1
ATOM 4546 C C . ALA B 1 88 ? 11.812 26.766 21.766 1 98.19 88 ALA B C 1
ATOM 4548 O O . ALA B 1 88 ? 11.43 25.609 21.938 1 98.19 88 ALA B O 1
ATOM 4549 N N . MET B 1 89 ? 11.172 27.828 22.109 1 98.12 89 MET B N 1
ATOM 4550 C CA . MET B 1 89 ? 9.836 27.703 22.672 1 98.12 89 MET B CA 1
ATOM 4551 C C . MET B 1 89 ? 8.836 28.562 21.906 1 98.12 89 MET B C 1
ATOM 4553 O O . MET B 1 89 ? 9.164 29.688 21.5 1 98.12 89 MET B O 1
ATOM 4557 N N . ILE B 1 90 ? 7.703 27.984 21.656 1 98.12 90 ILE B N 1
ATOM 4558 C CA . ILE B 1 90 ? 6.602 28.781 21.141 1 98.12 90 ILE B CA 1
ATOM 4559 C C . ILE B 1 90 ? 5.535 28.953 22.219 1 98.12 90 ILE B C 1
ATOM 4561 O O . ILE B 1 90 ? 5.281 28.047 23 1 98.12 90 ILE B O 1
ATOM 4565 N N . VAL B 1 91 ? 4.941 30.156 22.281 1 96.56 91 VAL B N 1
ATOM 4566 C CA . VAL B 1 91 ? 3.947 30.453 23.312 1 96.56 91 VAL B CA 1
ATOM 4567 C C . VAL B 1 91 ? 2.709 31.062 22.656 1 96.56 91 VAL B C 1
ATOM 4569 O O . VAL B 1 91 ? 2.814 31.812 21.688 1 96.56 91 VAL B O 1
ATOM 4572 N N . GLY B 1 92 ? 1.623 30.672 23.141 1 91.88 92 GLY B N 1
ATOM 4573 C CA . GLY B 1 92 ? 0.365 31.203 22.641 1 91.88 92 GLY B CA 1
ATOM 4574 C C . GLY B 1 92 ? -0.811 30.906 23.547 1 91.88 92 GLY B C 1
ATOM 4575 O O . GLY B 1 92 ? -0.634 30.375 24.641 1 91.88 92 GLY B O 1
ATOM 4576 N N . ALA B 1 93 ? -1.953 31.422 23.109 1 86.75 93 ALA B N 1
ATOM 4577 C CA . ALA B 1 93 ? -3.182 31.234 23.891 1 86.75 93 ALA B CA 1
ATOM 4578 C C . ALA B 1 93 ? -4.207 30.422 23.094 1 86.75 93 ALA B C 1
ATOM 4580 O O . ALA B 1 93 ? -4.266 30.516 21.859 1 86.75 93 ALA B O 1
ATOM 4581 N N . SER B 1 94 ? -4.961 29.656 23.906 1 82.88 94 SER B N 1
ATOM 4582 C CA . SER B 1 94 ? -6.074 28.953 23.281 1 82.88 94 SER B CA 1
ATOM 4583 C C . SER B 1 94 ? -7.262 29.875 23.047 1 82.88 94 SER B C 1
ATOM 4585 O O . SER B 1 94 ? -7.188 31.078 23.328 1 82.88 94 SER B O 1
ATOM 4587 N N . CYS B 1 95 ? -8.227 29.312 22.453 1 75 95 CYS B N 1
ATOM 4588 C CA . CYS B 1 95 ? -9.438 30.078 22.172 1 75 95 CYS B CA 1
ATOM 4589 C C . CYS B 1 95 ? -10.039 30.641 23.453 1 75 95 CYS B C 1
ATOM 4591 O O . CYS B 1 95 ? -10.484 31.797 23.484 1 75 95 CYS B O 1
ATOM 4593 N N . THR B 1 96 ? -10.062 29.812 24.5 1 69.06 96 THR B N 1
ATOM 4594 C CA . THR B 1 96 ? -10.664 30.219 25.766 1 69.06 96 THR B CA 1
ATOM 4595 C C . THR B 1 96 ? -9.805 31.266 26.469 1 69.06 96 THR B C 1
ATOM 4597 O O . THR B 1 96 ? -10.336 32.219 27.047 1 69.06 96 THR B O 1
ATOM 4600 N N . ALA B 1 97 ? -8.539 31.109 26.359 1 76.12 97 ALA B N 1
ATOM 4601 C CA . ALA B 1 97 ? -7.625 32.031 27.047 1 76.12 97 ALA B CA 1
ATOM 4602 C C . ALA B 1 97 ? -7.57 33.375 26.359 1 76.12 97 ALA B C 1
ATOM 4604 O O . ALA B 1 97 ? -7.238 34.375 27 1 76.12 97 ALA B O 1
ATOM 4605 N N . GLU B 1 98 ? -7.832 33.375 25.125 1 73.81 98 GLU B N 1
ATOM 4606 C CA . GLU B 1 98 ? -7.852 34.656 24.406 1 73.81 98 GLU B CA 1
ATOM 4607 C C . GLU B 1 98 ? -8.844 35.625 25.031 1 73.81 98 GLU B C 1
ATOM 4609 O O . GLU B 1 98 ? -8.656 36.844 24.969 1 73.81 98 GLU B O 1
ATOM 4614 N N . LEU B 1 99 ? -9.867 35.031 25.625 1 68.25 99 LEU B N 1
ATOM 4615 C CA . LEU B 1 99 ? -10.906 35.844 26.25 1 68.25 99 LEU B CA 1
ATOM 4616 C C . LEU B 1 99 ? -10.383 36.531 27.5 1 68.25 99 LEU B C 1
ATOM 4618 O O . LEU B 1 99 ? -10.906 37.594 27.906 1 68.25 99 LEU B O 1
ATOM 4622 N N . ILE B 1 100 ? -9.352 36 28.141 1 69.5 100 ILE B N 1
ATOM 4623 C CA . ILE B 1 100 ? -8.805 36.562 29.375 1 69.5 100 ILE B CA 1
ATOM 4624 C C . ILE B 1 100 ? -7.824 37.688 29.062 1 69.5 100 ILE B C 1
ATOM 4626 O O . ILE B 1 100 ? -7.508 38.5 29.922 1 69.5 100 ILE B O 1
ATOM 4630 N N . GLN B 1 101 ? -7.422 37.875 27.906 1 69.44 101 GLN B N 1
ATOM 4631 C CA . GLN B 1 101 ? -6.637 39 27.359 1 69.44 101 GLN B CA 1
ATOM 4632 C C . GLN B 1 101 ? -5.258 39.062 28.016 1 69.44 101 GLN B C 1
ATOM 4634 O O . GLN B 1 101 ? -4.73 40.156 28.25 1 69.44 101 GLN B O 1
ATOM 4639 N N . ASP B 1 102 ? -4.723 37.906 28.438 1 78.31 102 ASP B N 1
ATOM 4640 C CA . ASP B 1 102 ? -3.312 37.875 28.812 1 78.31 102 ASP B CA 1
ATOM 4641 C C . ASP B 1 102 ? -2.414 37.969 27.594 1 78.31 102 ASP B C 1
ATOM 4643 O O . ASP B 1 102 ? -2.865 37.719 26.469 1 78.31 102 ASP B O 1
ATOM 4647 N N . ASP B 1 103 ? -1.211 38.469 27.812 1 83.38 103 ASP B N 1
ATOM 4648 C CA . ASP B 1 103 ? -0.232 38.562 26.734 1 83.38 103 ASP B CA 1
ATOM 4649 C C . ASP B 1 103 ? 0.863 37.531 26.891 1 83.38 103 ASP B C 1
ATOM 4651 O O . ASP B 1 103 ? 1.956 37.812 27.375 1 83.38 103 ASP B O 1
ATOM 4655 N N . PRO B 1 104 ? 0.652 36.375 26.328 1 88.31 104 PRO B N 1
ATOM 4656 C CA . PRO B 1 104 ? 1.639 35.312 26.5 1 88.31 104 PRO B CA 1
ATOM 4657 C C . PRO B 1 104 ? 3.025 35.719 26 1 88.31 104 PRO B C 1
ATOM 4659 O O . PRO B 1 104 ? 4.031 35.375 26.625 1 88.31 104 PRO B O 1
ATOM 4662 N N . GLY B 1 105 ? 3.102 36.375 24.938 1 90.62 105 GLY B N 1
ATOM 4663 C CA . GLY B 1 105 ? 4.379 36.812 24.391 1 90.62 105 GLY B CA 1
ATOM 4664 C C . GLY B 1 105 ? 5.172 37.688 25.344 1 90.62 105 GLY B C 1
ATOM 4665 O O . GLY B 1 105 ? 6.336 37.406 25.625 1 90.62 105 GLY B O 1
ATOM 4666 N N . GLY B 1 106 ? 4.543 38.688 25.781 1 88.5 106 GLY B N 1
ATOM 4667 C CA . GLY B 1 106 ? 5.188 39.594 26.734 1 88.5 106 GLY B CA 1
ATOM 4668 C C . GLY B 1 106 ? 5.574 38.906 28.031 1 88.5 106 GLY B C 1
ATOM 4669 O O . GLY B 1 106 ? 6.664 39.156 28.562 1 88.5 106 GLY B O 1
ATOM 4670 N N . LEU B 1 107 ? 4.672 38.156 28.531 1 89.12 107 LEU B N 1
ATOM 4671 C CA . LEU B 1 107 ? 4.918 37.438 29.781 1 89.12 107 LEU B CA 1
ATOM 4672 C C . LEU B 1 107 ? 6.121 36.531 29.656 1 89.12 107 LEU B C 1
ATOM 4674 O O . LEU B 1 107 ? 6.941 36.438 30.578 1 89.12 107 LEU B O 1
ATOM 4678 N N . ALA B 1 108 ? 6.207 35.844 28.562 1 92.75 108 ALA B N 1
ATOM 4679 C CA . ALA B 1 108 ? 7.316 34.938 28.344 1 92.75 108 ALA B CA 1
ATOM 4680 C C . ALA B 1 108 ? 8.633 35.688 28.141 1 92.75 108 ALA B C 1
ATOM 4682 O O . ALA B 1 108 ? 9.68 35.25 28.641 1 92.75 108 ALA B O 1
ATOM 4683 N N . ALA B 1 109 ? 8.578 36.719 27.422 1 91.44 109 ALA B N 1
ATOM 4684 C CA . ALA B 1 109 ? 9.766 37.531 27.172 1 91.44 109 ALA B CA 1
ATOM 4685 C C . ALA B 1 109 ? 10.359 38.031 28.484 1 91.44 109 ALA B C 1
ATOM 4687 O O . ALA B 1 109 ? 11.578 38.156 28.625 1 91.44 109 ALA B O 1
ATOM 4688 N N . ALA B 1 110 ? 9.555 38.312 29.391 1 91.31 110 ALA B N 1
ATOM 4689 C CA . ALA B 1 110 ? 9.961 38.875 30.672 1 91.31 110 ALA B CA 1
ATOM 4690 C C . ALA B 1 110 ? 10.789 37.875 31.469 1 91.31 110 ALA B C 1
ATOM 4692 O O . ALA B 1 110 ? 11.555 38.281 32.344 1 91.31 110 ALA B O 1
ATOM 4693 N N . LEU B 1 111 ? 10.664 36.688 31.172 1 94.19 111 LEU B N 1
ATOM 4694 C CA . LEU B 1 111 ? 11.398 35.656 31.891 1 94.19 111 LEU B CA 1
ATOM 4695 C C . LEU B 1 111 ? 12.867 35.625 31.469 1 94.19 111 LEU B C 1
ATOM 4697 O O . LEU B 1 111 ? 13.711 35.094 32.188 1 94.19 111 LEU B O 1
ATOM 4701 N N . GLY B 1 112 ? 13.211 36.156 30.312 1 94.5 112 GLY B N 1
ATOM 4702 C CA . GLY B 1 112 ? 14.586 36.25 29.844 1 94.5 112 GLY B CA 1
ATOM 4703 C C . GLY B 1 112 ? 15.242 34.906 29.672 1 94.5 112 GLY B C 1
ATOM 4704 O O . GLY B 1 112 ? 16.406 34.719 30.062 1 94.5 112 GLY B O 1
ATOM 4705 N N . LEU B 1 113 ? 14.547 33.969 29.172 1 96.19 113 LEU B N 1
ATOM 4706 C CA . LEU B 1 113 ? 15.102 32.656 28.953 1 96.19 113 LEU B CA 1
ATOM 4707 C C . LEU B 1 113 ? 16.25 32.719 27.953 1 96.19 113 LEU B C 1
ATOM 4709 O O . LEU B 1 113 ? 16.281 33.594 27.078 1 96.19 113 LEU B O 1
ATOM 4713 N N . PRO B 1 114 ? 17.234 31.766 28.016 1 96.31 114 PRO B N 1
ATOM 4714 C CA . PRO B 1 114 ? 18.406 31.781 27.141 1 96.31 114 PRO B CA 1
ATOM 4715 C C . PRO B 1 114 ? 18.141 31.141 25.781 1 96.31 114 PRO B C 1
ATOM 4717 O O . PRO B 1 114 ? 19.062 30.688 25.109 1 96.31 114 PRO B O 1
ATOM 4720 N N . ILE B 1 115 ? 16.938 30.922 25.469 1 97 115 ILE B N 1
ATOM 4721 C CA . ILE B 1 115 ? 16.531 30.375 24.172 1 97 115 ILE B CA 1
ATOM 4722 C C . ILE B 1 115 ? 15.539 31.312 23.5 1 97 115 ILE B C 1
ATOM 4724 O O . ILE B 1 115 ? 14.898 32.125 24.156 1 97 115 ILE B O 1
ATOM 4728 N N . PRO B 1 116 ? 15.43 31.156 22.156 1 96.62 116 PRO B N 1
ATOM 4729 C CA . PRO B 1 116 ? 14.383 31.938 21.5 1 96.62 116 PRO B CA 1
ATOM 4730 C C . PRO B 1 116 ? 12.977 31.547 21.969 1 96.62 116 PRO B C 1
ATOM 4732 O O . PRO B 1 116 ? 12.648 30.375 22.062 1 96.62 116 PRO B O 1
ATOM 4735 N N . VAL B 1 117 ? 12.211 32.562 22.344 1 97.5 117 VAL B N 1
ATOM 4736 C CA . VAL B 1 117 ? 10.797 32.406 22.656 1 97.5 117 VAL B CA 1
ATOM 4737 C C . VAL B 1 117 ? 9.953 33.125 21.609 1 97.5 117 VAL B C 1
ATOM 4739 O O . VAL B 1 117 ? 10.023 34.344 21.484 1 97.5 117 VAL B O 1
ATOM 4742 N N . ILE B 1 118 ? 9.172 32.375 20.875 1 97.69 118 ILE B N 1
ATOM 4743 C CA . ILE B 1 118 ? 8.438 32.906 19.734 1 97.69 118 ILE B CA 1
ATOM 4744 C C . ILE B 1 118 ? 6.949 33 20.078 1 97.69 118 ILE B C 1
ATOM 4746 O O . ILE B 1 118 ? 6.273 31.984 20.219 1 97.69 118 ILE B O 1
ATOM 4750 N N . PRO B 1 119 ? 6.461 34.188 20.203 1 96.56 119 PRO B N 1
ATOM 4751 C CA . PRO B 1 119 ? 5.027 34.344 20.484 1 96.56 119 PRO B CA 1
ATOM 4752 C C . PRO B 1 119 ? 4.164 34.125 19.234 1 96.56 119 PRO B C 1
ATOM 4754 O O . PRO B 1 119 ? 4.527 34.562 18.141 1 96.56 119 PRO B O 1
ATOM 4757 N N . LEU B 1 120 ? 3.07 33.469 19.375 1 95.94 120 LEU B N 1
ATOM 4758 C CA . LEU B 1 120 ? 2.121 33.219 18.297 1 95.94 120 LEU B CA 1
ATOM 4759 C C . LEU B 1 120 ? 0.785 33.906 18.578 1 95.94 120 LEU B C 1
ATOM 4761 O O . LEU B 1 120 ? 0.243 33.75 19.688 1 95.94 120 LEU B O 1
ATOM 4765 N N . GLU B 1 121 ? 0.341 34.656 17.641 1 91.75 121 GLU B N 1
ATOM 4766 C CA . GLU B 1 121 ? -1.013 35.188 17.672 1 91.75 121 GLU B CA 1
ATOM 4767 C C . GLU B 1 121 ? -1.958 34.406 16.797 1 91.75 121 GLU B C 1
ATOM 4769 O O . GLU B 1 121 ? -2.008 34.594 15.578 1 91.75 121 GLU B O 1
ATOM 4774 N N . LEU B 1 122 ? -2.719 33.625 17.484 1 91.56 122 LEU B N 1
ATOM 4775 C CA . LEU B 1 122 ? -3.57 32.656 16.781 1 91.56 122 LEU B CA 1
ATOM 4776 C C . LEU B 1 122 ? -5.043 32.906 17.078 1 91.56 122 LEU B C 1
ATOM 4778 O O . LEU B 1 122 ? -5.617 32.281 17.969 1 91.56 122 LEU B O 1
ATOM 4782 N N . PRO B 1 123 ? -5.617 33.812 16.344 1 88.25 123 PRO B N 1
ATOM 4783 C CA . PRO B 1 123 ? -7.02 34.156 16.609 1 88.25 123 PRO B CA 1
ATOM 4784 C C . PRO B 1 123 ? -7.969 33 16.312 1 88.25 123 PRO B C 1
ATOM 4786 O O . PRO B 1 123 ? -8.336 32.781 15.148 1 88.25 123 PRO B O 1
ATOM 4789 N N . ALA B 1 124 ? -8.516 32.406 17.297 1 82.06 124 ALA B N 1
ATOM 4790 C CA . ALA B 1 124 ? -9.273 31.172 17.203 1 82.06 124 ALA B CA 1
ATOM 4791 C C . ALA B 1 124 ? -10.633 31.391 16.562 1 82.06 124 ALA B C 1
ATOM 4793 O O . ALA B 1 124 ? -11.219 30.484 15.977 1 82.06 124 ALA B O 1
ATOM 4794 N N . TYR B 1 125 ? -11.102 32.531 16.609 1 78.75 125 TYR B N 1
ATOM 4795 C CA . TYR B 1 125 ? -12.445 32.812 16.109 1 78.75 125 TYR B CA 1
ATOM 4796 C C . TYR B 1 125 ? -12.422 33.188 14.633 1 78.75 125 TYR B C 1
ATOM 4798 O O . TYR B 1 125 ? -13.461 33.188 13.961 1 78.75 125 TYR B O 1
ATOM 4806 N N . GLN B 1 126 ? -11.242 33.406 14.133 1 85.06 126 GLN B N 1
ATOM 4807 C CA . GLN B 1 126 ? -11.148 33.875 12.758 1 85.06 126 GLN B CA 1
ATOM 4808 C C . GLN B 1 126 ? -10.391 32.906 11.883 1 85.06 126 GLN B C 1
ATOM 4810 O O . GLN B 1 126 ? -10.586 32.844 10.664 1 85.06 126 GLN B O 1
ATOM 4815 N N . ARG B 1 127 ? -9.516 32.188 12.477 1 91.94 127 ARG B N 1
ATOM 4816 C CA . ARG B 1 127 ? -8.633 31.328 11.703 1 91.94 127 ARG B CA 1
ATOM 4817 C C . ARG B 1 127 ? -8.758 29.875 12.164 1 91.94 127 ARG B C 1
ATOM 4819 O O . ARG B 1 127 ? -9.336 29.594 13.219 1 91.94 127 ARG B O 1
ATOM 4826 N N . LYS B 1 128 ? -8.289 29.031 11.281 1 93.62 128 LYS B N 1
ATOM 4827 C CA . LYS B 1 128 ? -8.438 27.609 11.555 1 93.62 128 LYS B CA 1
ATOM 4828 C C . LYS B 1 128 ? -7.082 26.906 11.586 1 93.62 128 LYS B C 1
ATOM 4830 O O . LYS B 1 128 ? -6.039 27.562 11.555 1 93.62 128 LYS B O 1
ATOM 4835 N N . GLU B 1 129 ? -7.109 25.641 11.727 1 94.12 129 GLU B N 1
ATOM 4836 C CA . GLU B 1 129 ? -5.988 24.766 12.047 1 94.12 129 GLU B CA 1
ATOM 4837 C C . GLU B 1 129 ? -4.867 24.891 11.023 1 94.12 129 GLU B C 1
ATOM 4839 O O . GLU B 1 129 ? -3.707 25.094 11.383 1 94.12 129 GLU B O 1
ATOM 4844 N N . ASN B 1 130 ? -5.168 24.828 9.734 1 96.62 130 ASN B N 1
ATOM 4845 C CA . ASN B 1 130 ? -4.137 24.906 8.703 1 96.62 130 ASN B CA 1
ATOM 4846 C C . ASN B 1 130 ? -3.457 26.266 8.68 1 96.62 130 ASN B C 1
ATOM 4848 O O . ASN B 1 130 ? -2.248 26.375 8.469 1 96.62 130 ASN B O 1
ATOM 4852 N N . TRP B 1 131 ? -4.223 27.25 8.836 1 96.56 131 TRP B N 1
ATOM 4853 C CA . TRP B 1 131 ? -3.641 28.578 8.938 1 96.56 131 TRP B CA 1
ATOM 4854 C C . TRP B 1 131 ? -2.689 28.672 10.125 1 96.56 131 TRP B C 1
ATOM 4856 O O . TRP B 1 131 ? -1.602 29.25 10.016 1 96.56 131 TRP B O 1
ATOM 4866 N N . GLY B 1 132 ? -3.143 28.141 11.258 1 96.94 132 GLY B N 1
ATOM 4867 C CA . GLY B 1 132 ? -2.289 28.109 12.438 1 96.94 132 GLY B CA 1
ATOM 4868 C C . GLY B 1 132 ? -0.978 27.375 12.211 1 96.94 132 GLY B C 1
ATOM 4869 O O . GLY B 1 132 ? 0.069 27.812 12.695 1 96.94 132 GLY B O 1
ATOM 4870 N N . ALA B 1 133 ? -1.058 26.297 11.5 1 98.25 133 ALA B N 1
ATOM 4871 C CA . ALA B 1 133 ? 0.155 25.547 11.164 1 98.25 133 ALA B CA 1
ATOM 4872 C C . ALA B 1 133 ? 1.081 26.375 10.281 1 98.25 133 ALA B C 1
ATOM 4874 O O . ALA B 1 133 ? 2.287 26.453 10.531 1 98.25 133 ALA B O 1
ATOM 4875 N N . ALA B 1 134 ? 0.531 27 9.281 1 98.5 134 ALA B N 1
ATOM 4876 C CA . ALA B 1 134 ? 1.308 27.812 8.352 1 98.5 134 ALA B CA 1
ATOM 4877 C C . ALA B 1 134 ? 1.983 28.984 9.07 1 98.5 134 ALA B C 1
ATOM 4879 O O . ALA B 1 134 ? 3.172 29.234 8.867 1 98.5 134 ALA B O 1
ATOM 4880 N N . GLU B 1 135 ? 1.227 29.641 9.898 1 98.12 135 GLU B N 1
ATOM 4881 C CA . GLU B 1 135 ? 1.747 30.781 10.641 1 98.12 135 GLU B CA 1
ATOM 4882 C C . GLU B 1 135 ? 2.848 30.359 11.609 1 98.12 135 GLU B C 1
ATOM 4884 O O . GLU B 1 135 ? 3.85 31.062 11.758 1 98.12 135 GLU B O 1
ATOM 4889 N N . THR B 1 136 ? 2.611 29.281 12.25 1 98.62 136 THR B N 1
ATOM 4890 C CA . THR B 1 136 ? 3.6 28.797 13.203 1 98.62 136 THR B CA 1
ATOM 4891 C C . THR B 1 136 ? 4.918 28.484 12.5 1 98.62 136 THR B C 1
ATOM 4893 O O . THR B 1 136 ? 5.984 28.906 12.953 1 98.62 136 THR B O 1
ATOM 4896 N N . LEU B 1 137 ? 4.828 27.734 11.375 1 98.88 137 LEU B N 1
ATOM 4897 C CA . LEU B 1 137 ? 6.039 27.422 10.625 1 98.88 137 LEU B CA 1
ATOM 4898 C C . LEU B 1 137 ? 6.738 28.703 10.156 1 98.88 137 LEU B C 1
ATOM 4900 O O . LEU B 1 137 ? 7.961 28.812 10.25 1 98.88 137 LEU B O 1
ATOM 4904 N N . TYR B 1 138 ? 6.008 29.641 9.664 1 98.75 138 TYR B N 1
ATOM 4905 C CA . TYR B 1 138 ? 6.539 30.922 9.203 1 98.75 138 TYR B CA 1
ATOM 4906 C C . TYR B 1 138 ? 7.309 31.625 10.312 1 98.75 138 TYR B C 1
ATOM 4908 O O . TYR B 1 138 ? 8.445 32.062 10.109 1 98.75 138 TYR B O 1
ATOM 4916 N N . HIS B 1 139 ? 6.727 31.734 11.523 1 98.5 139 HIS B N 1
ATOM 4917 C CA . HIS B 1 139 ? 7.348 32.469 12.617 1 98.5 139 HIS B CA 1
ATOM 4918 C C . HIS B 1 139 ? 8.609 31.75 13.109 1 98.5 139 HIS B C 1
ATOM 4920 O O . HIS B 1 139 ? 9.578 32.406 13.508 1 98.5 139 HIS B O 1
ATOM 4926 N N . LEU B 1 140 ? 8.555 30.438 13.117 1 98.75 140 LEU B N 1
ATOM 4927 C CA . LEU B 1 140 ? 9.734 29.672 13.5 1 98.75 140 LEU B CA 1
ATOM 4928 C C . LEU B 1 140 ? 10.867 29.891 12.508 1 98.75 140 LEU B C 1
ATOM 4930 O O . LEU B 1 140 ? 12.016 30.125 12.898 1 98.75 140 LEU B O 1
ATOM 4934 N N . VAL B 1 141 ? 10.562 29.797 11.242 1 98.81 141 VAL B N 1
ATOM 4935 C CA . VAL B 1 141 ? 11.555 30 10.195 1 98.81 141 VAL B CA 1
ATOM 4936 C C . VAL B 1 141 ? 12.117 31.422 10.266 1 98.81 141 VAL B C 1
ATOM 4938 O O . VAL B 1 141 ? 13.328 31.625 10.188 1 98.81 141 VAL B O 1
ATOM 4941 N N . ARG B 1 142 ? 11.219 32.344 10.422 1 98.38 142 ARG B N 1
ATOM 4942 C CA . ARG B 1 142 ? 11.633 33.75 10.508 1 98.38 142 ARG B CA 1
ATOM 4943 C C . ARG B 1 142 ? 12.562 33.969 11.695 1 98.38 142 ARG B C 1
ATOM 4945 O O . ARG B 1 142 ? 13.586 34.656 11.57 1 98.38 142 ARG B O 1
ATOM 4952 N N . ALA B 1 143 ? 12.203 33.406 12.812 1 97.94 143 ALA B N 1
ATOM 4953 C CA . ALA B 1 143 ? 13.023 33.562 14.008 1 97.94 143 ALA B CA 1
ATOM 4954 C C . ALA B 1 143 ? 14.398 32.906 13.812 1 97.94 143 ALA B C 1
ATOM 4956 O O . ALA B 1 143 ? 15.422 33.5 14.195 1 97.94 143 ALA B O 1
ATOM 4957 N N . ALA B 1 144 ? 14.445 31.766 13.25 1 98.31 144 ALA B N 1
ATOM 4958 C CA . ALA B 1 144 ? 15.688 31.016 13.086 1 98.31 144 ALA B CA 1
ATOM 4959 C C . ALA B 1 144 ? 16.594 31.672 12.062 1 98.31 144 ALA B C 1
ATOM 4961 O O . ALA B 1 144 ? 17.828 31.578 12.156 1 98.31 144 ALA B O 1
ATOM 4962 N N . THR B 1 145 ? 16.031 32.375 11.094 1 98 145 THR B N 1
ATOM 4963 C CA . THR B 1 145 ? 16.844 32.906 10.008 1 98 145 THR B CA 1
ATOM 4964 C C . THR B 1 145 ? 17.141 34.375 10.242 1 98 145 THR B C 1
ATOM 4966 O O . THR B 1 145 ? 17.719 35.062 9.391 1 98 145 THR B O 1
ATOM 4969 N N . ASN B 1 146 ? 16.609 34.844 11.344 1 95.38 146 ASN B N 1
ATOM 4970 C CA . ASN B 1 146 ? 16.922 36.219 11.672 1 95.38 146 ASN B CA 1
ATOM 4971 C C . ASN B 1 146 ? 18.438 36.469 11.766 1 95.38 146 ASN B C 1
ATOM 4973 O O . ASN B 1 146 ? 19.125 35.719 12.469 1 95.38 146 ASN B O 1
ATOM 4977 N N . GLY B 1 147 ? 18.953 37.375 11.039 1 93.62 147 GLY B N 1
ATOM 4978 C CA . GLY B 1 147 ? 20.359 37.688 11.062 1 93.62 147 GLY B CA 1
ATOM 4979 C C . GLY B 1 147 ? 21.188 36.844 10.102 1 93.62 147 GLY B C 1
ATOM 4980 O O . GLY B 1 147 ? 22.391 37.062 9.961 1 93.62 147 GLY B O 1
ATOM 4981 N N . VAL B 1 148 ? 20.562 35.906 9.508 1 94.94 148 VAL B N 1
ATOM 4982 C CA . VAL B 1 148 ? 21.25 35.094 8.539 1 94.94 148 VAL B CA 1
ATOM 4983 C C . VAL B 1 148 ? 21.438 35.844 7.23 1 94.94 148 VAL B C 1
ATOM 4985 O O . VAL B 1 148 ? 20.484 36.438 6.719 1 94.94 148 VAL B O 1
ATOM 4988 N N . ALA B 1 149 ? 22.625 35.844 6.766 1 93.88 149 ALA B N 1
ATOM 4989 C CA . ALA B 1 149 ? 22.906 36.531 5.496 1 93.88 149 ALA B CA 1
ATOM 4990 C C . ALA B 1 149 ? 22.516 35.625 4.316 1 93.88 149 ALA B C 1
ATOM 4992 O O . ALA B 1 149 ? 22.453 34.406 4.438 1 93.88 149 ALA B O 1
ATOM 4993 N N . THR B 1 150 ? 22.219 36.312 3.248 1 92.5 150 THR B N 1
ATOM 4994 C CA . THR B 1 150 ? 21.922 35.562 2.037 1 92.5 150 THR B CA 1
ATOM 4995 C C . THR B 1 150 ? 23.141 34.781 1.567 1 92.5 150 THR B C 1
ATOM 4997 O O . THR B 1 150 ? 24.188 35.375 1.294 1 92.5 150 THR B O 1
ATOM 5000 N N . PRO B 1 151 ? 22.922 33.531 1.408 1 91.25 151 PRO B N 1
ATOM 5001 C CA . PRO B 1 151 ? 24.094 32.719 1.039 1 91.25 151 PRO B CA 1
ATOM 5002 C C . PRO B 1 151 ? 24.422 32.812 -0.45 1 91.25 151 PRO B C 1
ATOM 5004 O O . PRO B 1 151 ? 23.531 33.094 -1.267 1 91.25 151 PRO B O 1
ATOM 5007 N N . ASP B 1 152 ? 25.734 32.625 -0.703 1 90.12 152 ASP B N 1
ATOM 5008 C CA . ASP B 1 152 ? 26.172 32.406 -2.08 1 90.12 152 ASP B CA 1
ATOM 5009 C C . ASP B 1 152 ? 25.953 30.969 -2.516 1 90.12 152 ASP B C 1
ATOM 5011 O O . ASP B 1 152 ? 26.609 30.047 -2.014 1 90.12 152 ASP B O 1
ATOM 5015 N N . ARG B 1 153 ? 25.062 30.766 -3.402 1 89.44 153 ARG B N 1
ATOM 5016 C CA . ARG B 1 153 ? 24.672 29.422 -3.816 1 89.44 153 ARG B CA 1
ATOM 5017 C C . ARG B 1 153 ? 25.406 29 -5.082 1 89.44 153 ARG B C 1
ATOM 5019 O O . ARG B 1 153 ? 25.188 27.906 -5.598 1 89.44 153 ARG B O 1
ATOM 5026 N N . THR B 1 154 ? 26.406 29.781 -5.512 1 86.19 154 THR B N 1
ATOM 5027 C CA . THR B 1 154 ? 27.094 29.531 -6.777 1 86.19 154 THR B CA 1
ATOM 5028 C C . THR B 1 154 ? 28.188 28.484 -6.613 1 86.19 154 THR B C 1
ATOM 5030 O O . THR B 1 154 ? 28.875 28.469 -5.594 1 86.19 154 THR B O 1
ATOM 5033 N N . GLY B 1 155 ? 28.312 27.594 -7.562 1 83.88 155 GLY B N 1
ATOM 5034 C CA . GLY B 1 155 ? 29.422 26.641 -7.641 1 83.88 155 GLY B CA 1
ATOM 5035 C C . GLY B 1 155 ? 29.172 25.375 -6.844 1 83.88 155 GLY B C 1
ATOM 5036 O O . GLY B 1 155 ? 30.047 24.516 -6.773 1 83.88 155 GLY B O 1
ATOM 5037 N N . ARG B 1 156 ? 28.094 25.25 -6.215 1 86 156 ARG B N 1
ATOM 5038 C CA . ARG B 1 156 ? 27.781 24.047 -5.438 1 86 156 ARG B CA 1
ATOM 5039 C C . ARG B 1 156 ? 26.688 23.234 -6.109 1 86 156 ARG B C 1
ATOM 5041 O O . ARG B 1 156 ? 25.938 23.766 -6.941 1 86 156 ARG B O 1
ATOM 5048 N N . PRO B 1 157 ? 26.719 21.953 -5.781 1 90.25 157 PRO B N 1
ATOM 5049 C CA . PRO B 1 157 ? 25.625 21.141 -6.309 1 90.25 157 PRO B CA 1
ATOM 5050 C C . PRO B 1 157 ? 24.25 21.656 -5.859 1 90.25 157 PRO B C 1
ATOM 5052 O O . PRO B 1 157 ? 24.109 22.141 -4.73 1 90.25 157 PRO B O 1
ATOM 5055 N N . VAL B 1 158 ? 23.359 21.562 -6.707 1 93.81 158 VAL B N 1
ATOM 5056 C CA . VAL B 1 158 ? 22 22.047 -6.445 1 93.81 158 VAL B CA 1
ATOM 5057 C C . VAL B 1 158 ? 21.406 21.281 -5.27 1 93.81 158 VAL B C 1
ATOM 5059 O O . VAL B 1 158 ? 21.469 20.047 -5.211 1 93.81 158 VAL B O 1
ATOM 5062 N N . ALA B 1 159 ? 20.875 22.016 -4.34 1 96.75 159 ALA B N 1
ATOM 5063 C CA . ALA B 1 159 ? 20.188 21.453 -3.178 1 96.75 159 ALA B CA 1
ATOM 5064 C C . ALA B 1 159 ? 18.812 22.094 -2.986 1 96.75 159 ALA B C 1
ATOM 5066 O O . ALA B 1 159 ? 18.609 23.25 -3.328 1 96.75 159 ALA B O 1
ATOM 5067 N N . VAL B 1 160 ? 17.938 21.25 -2.443 1 98.38 160 VAL B N 1
ATOM 5068 C CA . VAL B 1 160 ? 16.594 21.75 -2.24 1 98.38 160 VAL B CA 1
ATOM 5069 C C . VAL B 1 160 ? 16.141 21.484 -0.803 1 98.38 160 VAL B C 1
ATOM 5071 O O . VAL B 1 160 ? 16.719 20.641 -0.116 1 98.38 160 VAL B O 1
ATOM 5074 N N . ASN B 1 161 ? 15.227 22.312 -0.32 1 98.75 161 ASN B N 1
ATOM 5075 C CA . ASN B 1 161 ? 14.469 22.016 0.893 1 98.75 161 ASN B CA 1
ATOM 5076 C C . ASN B 1 161 ? 13.109 21.391 0.57 1 98.75 161 ASN B C 1
ATOM 5078 O O . ASN B 1 161 ? 12.547 21.641 -0.498 1 98.75 161 ASN B O 1
ATOM 5082 N N . ILE B 1 162 ? 12.688 20.531 1.453 1 98.88 162 ILE B N 1
ATOM 5083 C CA . ILE B 1 162 ? 11.305 20.078 1.401 1 98.88 162 ILE B CA 1
ATOM 5084 C C . ILE B 1 162 ? 10.516 20.672 2.557 1 98.88 162 ILE B C 1
ATOM 5086 O O . ILE B 1 162 ? 10.789 20.391 3.725 1 98.88 162 ILE B O 1
ATOM 5090 N N . LEU B 1 163 ? 9.492 21.484 2.215 1 98.88 163 LEU B N 1
ATOM 5091 C CA . LEU B 1 163 ? 8.719 22.172 3.238 1 98.88 163 LEU B CA 1
ATOM 5092 C C . LEU B 1 163 ? 7.27 21.688 3.238 1 98.88 163 LEU B C 1
ATOM 5094 O O . LEU B 1 163 ? 6.695 21.438 2.178 1 98.88 163 LEU B O 1
ATOM 5098 N N . GLY B 1 164 ? 6.785 21.484 4.461 1 98.19 164 GLY B N 1
ATOM 5099 C CA . GLY B 1 164 ? 5.352 21.234 4.492 1 98.19 164 GLY B CA 1
ATOM 5100 C C . GLY B 1 164 ? 4.98 20.016 5.301 1 98.19 164 GLY B C 1
ATOM 5101 O O . GLY B 1 164 ? 4.012 20.031 6.066 1 98.19 164 GLY B O 1
ATOM 5102 N N . PRO B 1 165 ? 5.734 18.875 5.195 1 98.44 165 PRO B N 1
ATOM 5103 C CA . PRO B 1 165 ? 5.344 17.688 5.965 1 98.44 165 PRO B CA 1
ATOM 5104 C C . PRO B 1 165 ? 5.277 17.953 7.465 1 98.44 165 PRO B C 1
ATOM 5106 O O . PRO B 1 165 ? 6.199 18.547 8.039 1 98.44 165 PRO B O 1
ATOM 5109 N N . ALA B 1 166 ? 4.16 17.531 8.039 1 97.88 166 ALA B N 1
ATOM 5110 C CA . ALA B 1 166 ? 3.936 17.812 9.453 1 97.88 166 ALA B CA 1
ATOM 5111 C C . ALA B 1 166 ? 3.252 16.641 10.148 1 97.88 166 ALA B C 1
ATOM 5113 O O . ALA B 1 166 ? 2.932 15.633 9.508 1 97.88 166 ALA B O 1
ATOM 5114 N N . ALA B 1 167 ? 3.135 16.734 11.492 1 96.25 167 ALA B N 1
ATOM 5115 C CA . ALA B 1 167 ? 2.385 15.75 12.258 1 96.25 167 ALA B CA 1
ATOM 5116 C C . ALA B 1 167 ? 0.898 15.805 11.922 1 96.25 167 ALA B C 1
ATOM 5118 O O . ALA B 1 167 ? 0.356 16.875 11.633 1 96.25 167 ALA B O 1
ATOM 5119 N N . LEU B 1 168 ? 0.284 14.633 11.922 1 93.69 168 LEU B N 1
ATOM 5120 C CA . LEU B 1 168 ? -1.125 14.453 11.586 1 93.69 168 LEU B CA 1
ATOM 5121 C C . LEU B 1 168 ? -1.387 14.82 10.133 1 93.69 168 LEU B C 1
ATOM 5123 O O . LEU B 1 168 ? -2.506 15.195 9.773 1 93.69 168 LEU B O 1
ATOM 5127 N N . GLY B 1 169 ? -0.338 14.828 9.359 1 95.56 169 GLY B N 1
ATOM 5128 C CA . GLY B 1 169 ? -0.491 15.062 7.93 1 95.56 169 GLY B CA 1
ATOM 5129 C C . GLY B 1 169 ? -1.003 13.852 7.176 1 95.56 169 GLY B C 1
ATOM 5130 O O . GLY B 1 169 ? -0.543 12.727 7.406 1 95.56 169 GLY B O 1
ATOM 5131 N N . PHE B 1 170 ? -1.939 14.117 6.379 1 96.69 170 PHE B N 1
ATOM 5132 C CA . PHE B 1 170 ? -2.508 13.039 5.59 1 96.69 170 PHE B CA 1
ATOM 5133 C C . PHE B 1 170 ? -1.465 12.453 4.645 1 96.69 170 PHE B C 1
ATOM 5135 O O . PHE B 1 170 ? -1.099 13.078 3.648 1 96.69 170 PHE B O 1
ATOM 5142 N N . ARG B 1 171 ? -0.926 11.266 4.891 1 97.5 171 ARG B N 1
ATOM 5143 C CA . ARG B 1 171 ? 0.025 10.477 4.117 1 97.5 171 ARG B CA 1
ATOM 5144 C C . ARG B 1 171 ? 1.394 11.148 4.078 1 97.5 171 ARG B C 1
ATOM 5146 O O . ARG B 1 171 ? 2.244 10.789 3.262 1 97.5 171 ARG B O 1
ATOM 5153 N N . HIS B 1 172 ? 1.684 12.109 4.934 1 97.56 172 HIS B N 1
ATOM 5154 C CA . HIS B 1 172 ? 2.916 12.883 4.867 1 97.56 172 HIS B CA 1
ATOM 5155 C C . HIS B 1 172 ? 4.141 11.992 5.027 1 97.56 172 HIS B C 1
ATOM 5157 O O . HIS B 1 172 ? 5.152 12.188 4.352 1 97.56 172 HIS B O 1
ATOM 5163 N N . ARG B 1 173 ? 4.043 11.008 5.895 1 95.75 173 ARG B N 1
ATOM 5164 C CA . ARG B 1 173 ? 5.148 10.078 6.117 1 95.75 173 ARG B CA 1
ATOM 5165 C C . ARG B 1 173 ? 5.562 9.398 4.816 1 95.75 173 ARG B C 1
ATOM 5167 O O . ARG B 1 173 ? 6.738 9.43 4.441 1 95.75 173 ARG B O 1
ATOM 5174 N N . ASP B 1 174 ? 4.609 8.938 4.16 1 97.94 174 ASP B N 1
ATOM 5175 C CA . ASP B 1 174 ? 4.859 8.141 2.965 1 97.94 174 ASP B CA 1
ATOM 5176 C C . ASP B 1 174 ? 5.172 9.031 1.767 1 97.94 174 ASP B C 1
ATOM 5178 O O . ASP B 1 174 ? 6 8.68 0.922 1 97.94 174 ASP B O 1
ATOM 5182 N N . ASP B 1 175 ? 4.535 10.164 1.697 1 98.56 175 ASP B N 1
ATOM 5183 C CA . ASP B 1 175 ? 4.828 11.117 0.636 1 98.56 175 ASP B CA 1
ATOM 5184 C C . ASP B 1 175 ? 6.289 11.57 0.688 1 98.56 175 ASP B C 1
ATOM 5186 O O . ASP B 1 175 ? 6.945 11.68 -0.35 1 98.56 175 ASP B O 1
ATOM 5190 N N . LEU B 1 176 ? 6.723 11.805 1.877 1 98.38 176 LEU B N 1
ATOM 5191 C CA . LEU B 1 176 ? 8.094 12.266 2.049 1 98.38 176 LEU B CA 1
ATOM 5192 C C . LEU B 1 176 ? 9.086 11.203 1.592 1 98.38 176 LEU B C 1
ATOM 5194 O O . LEU B 1 176 ? 10.102 11.523 0.963 1 98.38 176 LEU B O 1
ATOM 5198 N N . ILE B 1 177 ? 8.797 9.953 1.876 1 97.69 177 ILE B N 1
ATOM 5199 C CA . ILE B 1 177 ? 9.648 8.852 1.442 1 97.69 177 ILE B CA 1
ATOM 5200 C C . ILE B 1 177 ? 9.727 8.836 -0.083 1 97.69 177 ILE B C 1
ATOM 5202 O O . ILE B 1 177 ? 10.82 8.75 -0.652 1 97.69 177 ILE B O 1
ATOM 5206 N N . GLU B 1 178 ? 8.617 9.016 -0.751 1 98.12 178 GLU B N 1
ATOM 5207 C CA . GLU B 1 178 ? 8.562 8.977 -2.209 1 98.12 178 GLU B CA 1
ATOM 5208 C C . GLU B 1 178 ? 9.305 10.156 -2.826 1 98.12 178 GLU B C 1
ATOM 5210 O O . GLU B 1 178 ? 10.062 9.992 -3.781 1 98.12 178 GLU B O 1
ATOM 5215 N N . VAL B 1 179 ? 9.062 11.305 -2.289 1 98.44 179 VAL B N 1
ATOM 5216 C CA . VAL B 1 179 ? 9.664 12.516 -2.848 1 98.44 179 VAL B CA 1
ATOM 5217 C C . VAL B 1 179 ? 11.18 12.484 -2.627 1 98.44 179 VAL B C 1
ATOM 5219 O O . VAL B 1 179 ? 11.945 12.883 -3.506 1 98.44 179 VAL B O 1
ATOM 5222 N N . THR B 1 180 ? 11.641 12.023 -1.465 1 98.19 180 THR B N 1
ATOM 5223 C CA . THR B 1 180 ? 13.07 11.891 -1.174 1 98.19 180 THR B CA 1
ATOM 5224 C C . THR B 1 180 ? 13.734 10.93 -2.15 1 98.19 180 THR B C 1
ATOM 5226 O O . THR B 1 180 ? 14.805 11.219 -2.689 1 98.19 180 THR B O 1
ATOM 5229 N N . ASP B 1 181 ? 13.062 9.828 -2.383 1 96.56 181 ASP B N 1
ATOM 5230 C CA . ASP B 1 181 ? 13.586 8.844 -3.33 1 96.56 181 ASP B CA 1
ATOM 5231 C C . ASP B 1 181 ? 13.648 9.422 -4.742 1 96.56 181 ASP B C 1
ATOM 5233 O O . ASP B 1 181 ? 14.625 9.211 -5.461 1 96.56 181 ASP B O 1
ATOM 5237 N N . LEU B 1 182 ? 12.633 10.133 -5.145 1 96.81 182 LEU B N 1
ATOM 5238 C CA . LEU B 1 182 ? 12.562 10.758 -6.461 1 96.81 182 LEU B CA 1
ATOM 5239 C C . LEU B 1 182 ? 13.695 11.758 -6.656 1 96.81 182 LEU B C 1
ATOM 5241 O O . LEU B 1 182 ? 14.336 11.773 -7.711 1 96.81 182 LEU B O 1
ATOM 5245 N N . LEU B 1 183 ? 13.953 12.539 -5.656 1 97.44 183 LEU B N 1
ATOM 5246 C CA . LEU B 1 183 ? 15.023 13.531 -5.723 1 97.44 183 LEU B CA 1
ATOM 5247 C C . LEU B 1 183 ? 16.375 12.852 -5.84 1 97.44 183 LEU B C 1
ATOM 5249 O O . LEU B 1 183 ? 17.25 13.305 -6.594 1 97.44 183 LEU B O 1
ATOM 5253 N N . GLY B 1 184 ? 16.531 11.766 -5.086 1 95.94 184 GLY B N 1
ATOM 5254 C CA . GLY B 1 184 ? 17.766 10.992 -5.215 1 95.94 184 GLY B CA 1
ATOM 5255 C C . GLY B 1 184 ? 18 10.484 -6.625 1 95.94 184 GLY B C 1
ATOM 5256 O O . GLY B 1 184 ? 19.109 10.594 -7.148 1 95.94 184 GLY B O 1
ATOM 5257 N N . LYS B 1 185 ? 17.016 10.039 -7.246 1 94.94 185 LYS B N 1
ATOM 5258 C CA . LYS B 1 185 ? 17.109 9.523 -8.609 1 94.94 185 LYS B CA 1
ATOM 5259 C C . LYS B 1 185 ? 17.391 10.641 -9.609 1 94.94 185 LYS B C 1
ATOM 5261 O O . LYS B 1 185 ? 17.984 10.406 -10.664 1 94.94 185 LYS B O 1
ATOM 5266 N N . LEU B 1 186 ? 16.984 11.82 -9.273 1 95.38 186 LEU B N 1
ATOM 5267 C CA . LEU B 1 186 ? 17.188 12.977 -10.141 1 95.38 186 LEU B CA 1
ATOM 5268 C C . LEU B 1 186 ? 18.531 13.648 -9.844 1 95.38 186 LEU B C 1
ATOM 5270 O O . LEU B 1 186 ? 18.906 14.617 -10.508 1 95.38 186 LEU B O 1
ATOM 5274 N N . GLY B 1 187 ? 19.203 13.164 -8.836 1 93.06 187 GLY B N 1
ATOM 5275 C CA . GLY B 1 187 ? 20.547 13.648 -8.516 1 93.06 187 GLY B CA 1
ATOM 5276 C C . GLY B 1 187 ? 20.531 14.953 -7.738 1 93.06 187 GLY B C 1
ATOM 5277 O O . GLY B 1 187 ? 21.453 15.758 -7.871 1 93.06 187 GLY B O 1
ATOM 5278 N N . VAL B 1 188 ? 19.5 15.188 -7 1 96 188 VAL B N 1
ATOM 5279 C CA . VAL B 1 188 ? 19.391 16.422 -6.23 1 96 188 VAL B CA 1
ATOM 5280 C C . VAL B 1 188 ? 19.5 16.109 -4.742 1 96 188 VAL B C 1
ATOM 5282 O O . VAL B 1 188 ? 18.906 15.156 -4.246 1 96 188 VAL B O 1
ATOM 5285 N N . SER B 1 189 ? 20.266 16.891 -4.023 1 95.88 189 SER B N 1
ATOM 5286 C CA . SER B 1 189 ? 20.438 16.703 -2.588 1 95.88 189 SER B CA 1
ATOM 5287 C C . SER B 1 189 ? 19.391 17.484 -1.8 1 95.88 189 SER B C 1
ATOM 5289 O O . SER B 1 189 ? 18.922 18.531 -2.244 1 95.88 189 SER B O 1
ATOM 5291 N N . ILE B 1 190 ? 19.094 16.969 -0.677 1 98.38 190 ILE B N 1
ATOM 5292 C CA . ILE B 1 190 ? 18.156 17.625 0.224 1 98.38 190 ILE B CA 1
ATOM 5293 C C . ILE B 1 190 ? 18.922 18.344 1.335 1 98.38 190 ILE B C 1
ATOM 5295 O O . ILE B 1 190 ? 19.719 17.719 2.047 1 98.38 190 ILE B O 1
ATOM 5299 N N . ASN B 1 191 ? 18.688 19.578 1.442 1 98.38 191 ASN B N 1
ATOM 5300 C CA . ASN B 1 191 ? 19.328 20.406 2.455 1 98.38 191 ASN B CA 1
ATOM 5301 C C . ASN B 1 191 ? 18.609 20.312 3.799 1 98.38 191 ASN B C 1
ATOM 5303 O O . ASN B 1 191 ? 19.234 19.969 4.812 1 98.38 191 ASN B O 1
ATOM 5307 N N . VAL B 1 192 ? 17.297 20.641 3.789 1 98.75 192 VAL B N 1
ATOM 5308 C CA . VAL B 1 192 ? 16.5 20.594 5.012 1 98.75 192 VAL B CA 1
ATOM 5309 C C . VAL B 1 192 ? 15.086 20.109 4.688 1 98.75 192 VAL B C 1
ATOM 5311 O O . VAL B 1 192 ? 14.523 20.469 3.65 1 98.75 192 VAL B O 1
ATOM 5314 N N . ILE B 1 193 ? 14.57 19.234 5.512 1 98.88 193 ILE B N 1
ATOM 5315 C CA . ILE B 1 193 ? 13.156 18.906 5.559 1 98.88 193 ILE B CA 1
ATOM 5316 C C . ILE B 1 193 ? 12.516 19.547 6.793 1 98.88 193 ILE B C 1
ATOM 5318 O O . ILE B 1 193 ? 13.008 19.375 7.91 1 98.88 193 ILE B O 1
ATOM 5322 N N . ALA B 1 194 ? 11.5 20.344 6.562 1 98.81 194 ALA B N 1
ATOM 5323 C CA . ALA B 1 194 ? 10.867 21.016 7.699 1 98.81 194 ALA B CA 1
ATOM 5324 C C . ALA B 1 194 ? 9.359 21.172 7.477 1 98.81 194 ALA B C 1
ATOM 5326 O O . ALA B 1 194 ? 8.914 21.359 6.344 1 98.81 194 ALA B O 1
ATOM 5327 N N . PRO B 1 195 ? 8.539 21.016 8.516 1 98.75 195 PRO B N 1
ATOM 5328 C CA . PRO B 1 195 ? 8.961 20.906 9.914 1 98.75 195 PRO B CA 1
ATOM 5329 C C . PRO B 1 195 ? 9.266 19.469 10.336 1 98.75 195 PRO B C 1
ATOM 5331 O O . PRO B 1 195 ? 9.938 19.25 11.344 1 98.75 195 PRO B O 1
ATOM 5334 N N . LEU B 1 196 ? 8.828 18.484 9.625 1 98.44 196 LEU B N 1
ATOM 5335 C CA . LEU B 1 196 ? 8.898 17.094 10.047 1 98.44 196 LEU B CA 1
ATOM 5336 C C . LEU B 1 196 ? 10.352 16.656 10.219 1 98.44 196 LEU B C 1
ATOM 5338 O O . LEU B 1 196 ? 11.125 16.656 9.258 1 98.44 196 LEU B O 1
ATOM 5342 N N . GLY B 1 197 ? 10.688 16.375 11.461 1 97.19 197 GLY B N 1
ATOM 5343 C CA . GLY B 1 197 ? 12.008 15.852 11.766 1 97.19 197 GLY B CA 1
ATOM 5344 C C . GLY B 1 197 ? 13.055 16.938 11.961 1 97.19 197 GLY B C 1
ATOM 5345 O O . GLY B 1 197 ? 14.18 16.641 12.383 1 97.19 197 GLY B O 1
ATOM 5346 N N . ALA B 1 198 ? 12.742 18.188 11.734 1 98.62 198 ALA B N 1
ATOM 5347 C CA . ALA B 1 198 ? 13.719 19.266 11.812 1 98.62 198 ALA B CA 1
ATOM 5348 C C . ALA B 1 198 ? 13.938 19.719 13.258 1 98.62 198 ALA B C 1
ATOM 5350 O O . ALA B 1 198 ? 12.992 19.75 14.047 1 98.62 198 ALA B O 1
ATOM 5351 N N . ARG B 1 199 ? 15.109 20 13.516 1 98.31 199 ARG B N 1
ATOM 5352 C CA . ARG B 1 199 ? 15.422 20.766 14.719 1 98.31 199 ARG B CA 1
ATOM 5353 C C . ARG B 1 199 ? 15.297 22.266 14.461 1 98.31 199 ARG B C 1
ATOM 5355 O O . ARG B 1 199 ? 15.367 22.719 13.312 1 98.31 199 ARG B O 1
ATOM 5362 N N . PHE B 1 200 ? 15.18 22.969 15.516 1 98.25 200 PHE B N 1
ATOM 5363 C CA . PHE B 1 200 ? 15.102 24.422 15.344 1 98.25 200 PHE B CA 1
ATOM 5364 C C . PHE B 1 200 ? 16.344 24.953 14.641 1 98.25 200 PHE B C 1
ATOM 5366 O O . PHE B 1 200 ? 16.25 25.812 13.766 1 98.25 200 PHE B O 1
ATOM 5373 N N . ALA B 1 201 ? 17.469 24.453 15 1 97.25 201 ALA B N 1
ATOM 5374 C CA . ALA B 1 201 ? 18.734 24.891 14.414 1 97.25 201 ALA B CA 1
ATOM 5375 C C . ALA B 1 201 ? 18.781 24.609 12.914 1 97.25 201 ALA B C 1
ATOM 5377 O O . ALA B 1 201 ? 19.422 25.328 12.156 1 97.25 201 ALA B O 1
ATOM 5378 N N . ASP B 1 202 ? 18.109 23.578 12.477 1 98.5 202 ASP B N 1
ATOM 5379 C CA . ASP B 1 202 ? 18.062 23.219 11.062 1 98.5 202 ASP B CA 1
ATOM 5380 C C . ASP B 1 202 ? 17.391 24.328 10.242 1 98.5 202 ASP B C 1
ATOM 5382 O O . ASP B 1 202 ? 17.719 24.516 9.062 1 98.5 202 ASP B O 1
ATOM 5386 N N . LEU B 1 203 ? 16.469 25.016 10.859 1 98.69 203 LEU B N 1
ATOM 5387 C CA . LEU B 1 203 ? 15.719 26.031 10.141 1 98.69 203 LEU B CA 1
ATOM 5388 C C . LEU B 1 203 ? 16.625 27.156 9.672 1 98.69 203 LEU B C 1
ATOM 5390 O O . LEU B 1 203 ? 16.375 27.781 8.633 1 98.69 203 LEU B O 1
ATOM 5394 N N . ALA B 1 204 ? 17.672 27.375 10.359 1 98.06 204 ALA B N 1
ATOM 5395 C CA . ALA B 1 204 ? 18.625 28.438 10.008 1 98.06 204 ALA B CA 1
ATOM 5396 C C . ALA B 1 204 ? 19.375 28.094 8.727 1 98.06 204 ALA B C 1
ATOM 5398 O O . ALA B 1 204 ? 19.938 28.969 8.078 1 98.06 204 ALA B O 1
ATOM 5399 N N . ARG B 1 205 ? 19.344 26.875 8.352 1 97.94 205 ARG B N 1
ATOM 5400 C CA . ARG B 1 205 ? 20.094 26.406 7.188 1 97.94 205 ARG B CA 1
ATOM 5401 C C . ARG B 1 205 ? 19.234 26.469 5.93 1 97.94 205 ARG B C 1
ATOM 5403 O O . ARG B 1 205 ? 19.734 26.297 4.816 1 97.94 205 ARG B O 1
ATOM 5410 N N . ILE B 1 206 ? 17.969 26.766 6.074 1 98.62 206 ILE B N 1
ATOM 5411 C CA . ILE B 1 206 ? 17.031 26.688 4.965 1 98.62 206 ILE B CA 1
ATOM 5412 C C . ILE B 1 206 ? 17.5 27.578 3.824 1 98.62 206 ILE B C 1
ATOM 5414 O O . ILE B 1 206 ? 17.5 27.172 2.662 1 98.62 206 ILE B O 1
ATOM 5418 N N . PRO B 1 207 ? 18.062 28.734 4.078 1 98.06 207 PRO B N 1
ATOM 5419 C CA . PRO B 1 207 ? 18.406 29.656 2.994 1 98.06 207 PRO B CA 1
ATOM 5420 C C . PRO B 1 207 ? 19.578 29.141 2.154 1 98.06 207 PRO B C 1
ATOM 5422 O O . PRO B 1 207 ? 19.844 29.672 1.071 1 98.06 207 PRO B O 1
ATOM 5425 N N . ALA B 1 208 ? 20.234 28.156 2.584 1 97.19 208 ALA B N 1
ATOM 5426 C CA . ALA B 1 208 ? 21.422 27.641 1.887 1 97.19 208 ALA B CA 1
ATOM 5427 C C . ALA B 1 208 ? 21.031 26.891 0.618 1 97.19 208 ALA B C 1
ATOM 5429 O O . ALA B 1 208 ? 21.844 26.734 -0.291 1 97.19 208 ALA B O 1
ATOM 5430 N N . ALA B 1 209 ? 19.812 26.438 0.532 1 97.69 209 ALA B N 1
ATOM 5431 C CA . ALA B 1 209 ? 19.359 25.656 -0.616 1 97.69 209 ALA B CA 1
ATOM 5432 C C . ALA B 1 209 ? 19.016 26.562 -1.796 1 97.69 209 ALA B C 1
ATOM 5434 O O . ALA B 1 209 ? 18.75 27.75 -1.617 1 97.69 209 ALA B O 1
ATOM 5435 N N . ASP B 1 210 ? 19 25.969 -2.973 1 96.56 210 ASP B N 1
ATOM 5436 C CA . ASP B 1 210 ? 18.719 26.703 -4.203 1 96.56 210 ASP B CA 1
ATOM 5437 C C . ASP B 1 210 ? 17.219 26.922 -4.379 1 96.56 210 ASP B C 1
ATOM 5439 O O . ASP B 1 210 ? 16.797 27.891 -5.035 1 96.56 210 ASP B O 1
ATOM 5443 N N . ALA B 1 211 ? 16.469 26.031 -3.869 1 97.94 211 ALA B N 1
ATOM 5444 C CA . ALA B 1 211 ? 15.031 26.125 -4.043 1 97.94 211 ALA B CA 1
ATOM 5445 C C . ALA B 1 211 ? 14.289 25.438 -2.9 1 97.94 211 ALA B C 1
ATOM 5447 O O . ALA B 1 211 ? 14.875 24.641 -2.164 1 97.94 211 ALA B O 1
ATOM 5448 N N . ASN B 1 212 ? 13 25.828 -2.736 1 98.69 212 ASN B N 1
ATOM 5449 C CA . ASN B 1 212 ? 12.102 25.219 -1.772 1 98.69 212 ASN B CA 1
ATOM 5450 C C . ASN B 1 212 ? 10.977 24.453 -2.469 1 98.69 212 ASN B C 1
ATOM 5452 O O . ASN B 1 212 ? 10.188 25.031 -3.209 1 98.69 212 ASN B O 1
ATOM 5456 N N . ILE B 1 213 ? 10.969 23.141 -2.203 1 98.69 213 ILE B N 1
ATOM 5457 C CA . ILE B 1 213 ? 9.812 22.344 -2.613 1 98.69 213 ILE B CA 1
ATOM 5458 C C . ILE B 1 213 ? 8.68 22.531 -1.604 1 98.69 213 ILE B C 1
ATOM 5460 O O . ILE B 1 213 ? 8.812 22.141 -0.439 1 98.69 213 ILE B O 1
ATOM 5464 N N . VAL B 1 214 ? 7.617 23.094 -2.049 1 98.44 214 VAL B N 1
ATOM 5465 C CA . VAL B 1 214 ? 6.449 23.25 -1.188 1 98.44 214 VAL B CA 1
ATOM 5466 C C . VAL B 1 214 ? 5.492 22.078 -1.396 1 98.44 214 VAL B C 1
ATOM 5468 O O . VAL B 1 214 ? 4.605 22.125 -2.248 1 98.44 214 VAL B O 1
ATOM 5471 N N . LEU B 1 215 ? 5.602 21.062 -0.575 1 96.88 215 LEU B N 1
ATOM 5472 C CA . LEU B 1 215 ? 4.859 19.812 -0.756 1 96.88 215 LEU B CA 1
ATOM 5473 C C . LEU B 1 215 ? 3.408 19.984 -0.312 1 96.88 215 LEU B C 1
ATOM 5475 O O . LEU B 1 215 ? 2.506 19.359 -0.881 1 96.88 215 LEU B O 1
ATOM 5479 N N . TYR B 1 216 ? 3.271 20.844 0.726 1 96.31 216 TYR B N 1
ATOM 5480 C CA . TYR B 1 216 ? 1.937 21.125 1.236 1 96.31 216 TYR B CA 1
ATOM 5481 C C . TYR B 1 216 ? 1.74 22.625 1.427 1 96.31 216 TYR B C 1
ATOM 5483 O O . TYR B 1 216 ? 1.991 23.156 2.51 1 96.31 216 TYR B O 1
ATOM 5491 N N . PRO B 1 217 ? 1.202 23.234 0.43 1 97.38 217 PRO B N 1
ATOM 5492 C CA . PRO B 1 217 ? 1.067 24.703 0.427 1 97.38 217 PRO B CA 1
ATOM 5493 C C . PRO B 1 217 ? 0.241 25.219 1.602 1 97.38 217 PRO B C 1
ATOM 5495 O O . PRO B 1 217 ? 0.488 26.312 2.096 1 97.38 217 PRO B O 1
ATOM 5498 N N . GLU B 1 218 ? -0.711 24.469 2.123 1 97.19 218 GLU B N 1
ATOM 5499 C CA . GLU B 1 218 ? -1.542 24.875 3.256 1 97.19 218 GLU B CA 1
ATOM 5500 C C . GLU B 1 218 ? -0.694 25.125 4.5 1 97.19 218 GLU B C 1
ATOM 5502 O O . GLU B 1 218 ? -1.062 25.938 5.355 1 97.19 218 GLU B O 1
ATOM 5507 N N . ILE B 1 219 ? 0.459 24.453 4.527 1 98 219 ILE B N 1
ATOM 5508 C CA . ILE B 1 219 ? 1.3 24.5 5.715 1 98 219 ILE B CA 1
ATOM 5509 C C . ILE B 1 219 ? 2.535 25.359 5.438 1 98 219 ILE B C 1
ATOM 5511 O O . ILE B 1 219 ? 2.928 26.172 6.27 1 98 219 ILE B O 1
ATOM 5515 N N . ALA B 1 220 ? 3.074 25.297 4.258 1 98.5 220 ALA B N 1
ATOM 5516 C CA . ALA B 1 220 ? 4.418 25.828 4.035 1 98.5 220 ALA B CA 1
ATOM 5517 C C . ALA B 1 220 ? 4.383 27.031 3.111 1 98.5 220 ALA B C 1
ATOM 5519 O O . ALA B 1 220 ? 5.406 27.688 2.895 1 98.5 220 ALA B O 1
ATOM 5520 N N . GLY B 1 221 ? 3.26 27.375 2.572 1 97.81 221 GLY B N 1
ATOM 5521 C CA . GLY B 1 221 ? 3.184 28.453 1.596 1 97.81 221 GLY B CA 1
ATOM 5522 C C . GLY B 1 221 ? 3.691 29.781 2.129 1 97.81 221 GLY B C 1
ATOM 5523 O O . GLY B 1 221 ? 4.473 30.453 1.463 1 97.81 221 GLY B O 1
ATOM 5524 N N . THR B 1 222 ? 3.273 30.094 3.307 1 98.12 222 THR B N 1
ATOM 5525 C CA . THR B 1 222 ? 3.633 31.375 3.908 1 98.12 222 THR B CA 1
ATOM 5526 C C . THR B 1 222 ? 5.137 31.453 4.156 1 98.12 222 THR B C 1
ATOM 5528 O O . THR B 1 222 ? 5.766 32.469 3.857 1 98.12 222 THR B O 1
ATOM 5531 N N . ALA B 1 223 ? 5.68 30.422 4.695 1 98.69 223 ALA B N 1
ATOM 5532 C CA . ALA B 1 223 ? 7.117 30.391 4.953 1 98.69 223 ALA B CA 1
ATOM 5533 C C . ALA B 1 223 ? 7.91 30.453 3.65 1 98.69 223 ALA B C 1
ATOM 5535 O O . ALA B 1 223 ? 8.93 31.156 3.572 1 98.69 223 ALA B O 1
ATOM 5536 N N . ALA B 1 224 ? 7.445 29.766 2.664 1 98.62 224 ALA B N 1
ATOM 5537 C CA . ALA B 1 224 ? 8.125 29.766 1.371 1 98.62 224 ALA B CA 1
ATOM 5538 C C . ALA B 1 224 ? 8.117 31.156 0.748 1 98.62 224 ALA B C 1
ATOM 5540 O O . ALA B 1 224 ? 9.109 31.594 0.156 1 98.62 224 ALA B O 1
ATOM 5541 N N . ALA B 1 225 ? 7.031 31.844 0.837 1 98.38 225 ALA B N 1
ATOM 5542 C CA . ALA B 1 225 ? 6.926 33.188 0.315 1 98.38 225 ALA B CA 1
ATOM 5543 C C . ALA B 1 225 ? 7.91 34.125 1.017 1 98.38 225 ALA B C 1
ATOM 5545 O O . ALA B 1 225 ? 8.555 34.969 0.373 1 98.38 225 ALA B O 1
ATOM 5546 N N . TYR B 1 226 ? 8.039 34 2.309 1 98.5 226 TYR B N 1
ATOM 5547 C CA . TYR B 1 226 ? 8.992 34.781 3.084 1 98.5 226 TYR B CA 1
ATOM 5548 C C . TYR B 1 226 ? 10.422 34.5 2.613 1 98.5 226 TYR B C 1
ATOM 5550 O O . TYR B 1 226 ? 11.195 35.438 2.398 1 98.5 226 TYR B O 1
ATOM 5558 N N . LEU B 1 227 ? 10.734 33.219 2.41 1 98.56 227 LEU B N 1
ATOM 5559 C CA . LEU B 1 227 ? 12.078 32.812 2.01 1 98.56 227 LEU B CA 1
ATOM 5560 C C . LEU B 1 227 ? 12.406 33.344 0.613 1 98.56 227 LEU B C 1
ATOM 5562 O O . LEU B 1 227 ? 13.547 33.688 0.336 1 98.56 227 LEU B O 1
ATOM 5566 N N . ALA B 1 228 ? 11.414 33.375 -0.221 1 98 228 ALA B N 1
ATOM 5567 C CA . ALA B 1 228 ? 11.594 33.938 -1.562 1 98 228 ALA B CA 1
ATOM 5568 C C . ALA B 1 228 ? 11.875 35.438 -1.503 1 98 228 ALA B C 1
ATOM 5570 O O . ALA B 1 228 ? 12.758 35.938 -2.205 1 98 228 ALA B O 1
ATOM 5571 N N . ARG B 1 229 ? 11.18 36.125 -0.702 1 97.56 229 ARG B N 1
ATOM 5572 C CA . ARG B 1 229 ? 11.312 37.594 -0.594 1 97.56 229 ARG B CA 1
ATOM 5573 C C . ARG B 1 229 ? 12.625 37.969 0.079 1 97.56 229 ARG B C 1
ATOM 5575 O O . ARG B 1 229 ? 13.344 38.844 -0.401 1 97.56 229 ARG B O 1
ATOM 5582 N N . LYS B 1 230 ? 12.938 37.25 1.115 1 97.69 230 LYS B N 1
ATOM 5583 C CA . LYS B 1 230 ? 14.07 37.656 1.953 1 97.69 230 LYS B CA 1
ATOM 5584 C C . LYS B 1 230 ? 15.391 37.156 1.373 1 97.69 230 LYS B C 1
ATOM 5586 O O . LYS B 1 230 ? 16.406 37.844 1.443 1 97.69 230 LYS B O 1
ATOM 5591 N N . PHE B 1 231 ? 15.367 35.969 0.807 1 97.75 231 PHE B N 1
ATOM 5592 C CA . PHE B 1 231 ? 16.625 35.344 0.446 1 97.75 231 PHE B CA 1
ATOM 5593 C C . PHE B 1 231 ? 16.688 35.031 -1.047 1 97.75 231 PHE B C 1
ATOM 5595 O O . PHE B 1 231 ? 17.641 34.438 -1.533 1 97.75 231 PHE B O 1
ATOM 5602 N N . GLY B 1 232 ? 15.586 35.281 -1.792 1 95.88 232 GLY B N 1
ATOM 5603 C CA . GLY B 1 232 ? 15.562 35.062 -3.23 1 95.88 232 GLY B CA 1
ATOM 5604 C C . GLY B 1 232 ? 15.492 33.625 -3.623 1 95.88 232 GLY B C 1
ATOM 5605 O O . GLY B 1 232 ? 15.906 33.25 -4.723 1 95.88 232 GLY B O 1
ATOM 5606 N N . GLN B 1 233 ? 15.055 32.75 -2.775 1 96.62 233 GLN B N 1
ATOM 5607 C CA . GLN B 1 233 ? 14.984 31.328 -3.078 1 96.62 233 GLN B CA 1
ATOM 5608 C C . GLN B 1 233 ? 13.852 31.016 -4.047 1 96.62 233 GLN B C 1
ATOM 5610 O O . GLN B 1 233 ? 12.742 31.547 -3.902 1 96.62 233 GLN B O 1
ATOM 5615 N N . LYS B 1 234 ? 14.141 30.234 -5.008 1 95.69 234 LYS B N 1
ATOM 5616 C CA . LYS B 1 234 ? 13.102 29.75 -5.922 1 95.69 234 LYS B CA 1
ATOM 5617 C C . LYS B 1 234 ? 12.133 28.812 -5.215 1 95.69 234 LYS B C 1
ATOM 5619 O O . LYS B 1 234 ? 12.516 28.109 -4.277 1 95.69 234 LYS B O 1
ATOM 5624 N N . THR B 1 235 ? 10.914 28.844 -5.691 1 97.44 235 THR B N 1
ATOM 5625 C CA . THR B 1 235 ? 9.898 27.953 -5.156 1 97.44 235 THR B CA 1
ATOM 5626 C C . THR B 1 235 ? 9.461 26.938 -6.215 1 97.44 235 THR B C 1
ATOM 5628 O O . THR B 1 235 ? 9.125 27.312 -7.34 1 97.44 235 THR B O 1
ATOM 5631 N N . ILE B 1 236 ? 9.531 25.688 -5.875 1 96.94 236 ILE B N 1
ATOM 5632 C CA . ILE B 1 236 ? 8.938 24.625 -6.676 1 96.94 236 ILE B CA 1
ATOM 5633 C C . ILE B 1 236 ? 7.508 24.359 -6.215 1 96.94 236 ILE B C 1
ATOM 5635 O O . ILE B 1 236 ? 7.285 23.844 -5.125 1 96.94 236 ILE B O 1
ATOM 5639 N N . THR B 1 237 ? 6.594 24.641 -7.09 1 93.31 237 THR B N 1
ATOM 5640 C CA . THR B 1 237 ? 5.203 24.656 -6.648 1 93.31 237 THR B CA 1
ATOM 5641 C C . THR B 1 237 ? 4.473 23.391 -7.109 1 93.31 237 THR B C 1
ATOM 5643 O O . THR B 1 237 ? 3.373 23.109 -6.633 1 93.31 237 THR B O 1
ATOM 5646 N N . THR B 1 238 ? 5.086 22.641 -7.996 1 96 238 THR B N 1
ATOM 5647 C CA . THR B 1 238 ? 4.426 21.422 -8.453 1 96 238 THR B CA 1
ATOM 5648 C C . THR B 1 238 ? 4.379 20.391 -7.336 1 96 238 THR B C 1
ATOM 5650 O O . THR B 1 238 ? 5.418 19.984 -6.816 1 96 238 THR B O 1
ATOM 5653 N N . VAL B 1 239 ? 3.205 20.031 -6.949 1 95.62 239 VAL B N 1
ATOM 5654 C CA . VAL B 1 239 ? 3.021 18.953 -5.984 1 95.62 239 VAL B CA 1
ATOM 5655 C C . VAL B 1 239 ? 2.863 17.625 -6.723 1 95.62 239 VAL B C 1
ATOM 5657 O O . VAL B 1 239 ? 1.942 17.469 -7.527 1 95.62 239 VAL B O 1
ATOM 5660 N N . PRO B 1 240 ? 3.711 16.672 -6.477 1 98.19 240 PRO B N 1
ATOM 5661 C CA . PRO B 1 240 ? 3.748 15.445 -7.289 1 98.19 240 PRO B CA 1
ATOM 5662 C C . PRO B 1 240 ? 2.721 14.414 -6.844 1 98.19 240 PRO B C 1
ATOM 5664 O O . PRO B 1 240 ? 3.076 13.258 -6.57 1 98.19 240 PRO B O 1
ATOM 5667 N N . ILE B 1 241 ? 1.488 14.766 -6.836 1 98.38 241 ILE B N 1
ATOM 5668 C CA . ILE B 1 241 ? 0.394 13.844 -6.562 1 98.38 241 ILE B CA 1
ATOM 5669 C C . ILE B 1 241 ? -0.287 13.445 -7.867 1 98.38 241 ILE B C 1
ATOM 5671 O O . ILE B 1 241 ? -0.919 14.273 -8.523 1 98.38 241 ILE B O 1
ATOM 5675 N N . GLY B 1 242 ? -0.093 12.164 -8.188 1 97.69 242 GLY B N 1
ATOM 5676 C CA . GLY B 1 242 ? -0.566 11.656 -9.461 1 97.69 242 GLY B CA 1
ATOM 5677 C C . GLY B 1 242 ? 0.549 11.445 -10.469 1 97.69 242 GLY B C 1
ATOM 5678 O O . GLY B 1 242 ? 1.651 11.969 -10.305 1 97.69 242 GLY B O 1
ATOM 5679 N N . LEU B 1 243 ? 0.255 10.734 -11.555 1 97.69 243 LEU B N 1
ATOM 5680 C CA . LEU B 1 243 ? 1.236 10.344 -12.562 1 97.69 243 LEU B CA 1
ATOM 5681 C C . LEU B 1 243 ? 1.749 11.57 -13.32 1 97.69 243 LEU B C 1
ATOM 5683 O O . LEU B 1 243 ? 2.959 11.797 -13.391 1 97.69 243 LEU B O 1
ATOM 5687 N N . ASN B 1 244 ? 0.884 12.375 -13.844 1 97.81 244 ASN B N 1
ATOM 5688 C CA . ASN B 1 244 ? 1.264 13.523 -14.664 1 97.81 244 ASN B CA 1
ATOM 5689 C C . ASN B 1 244 ? 1.914 14.617 -13.82 1 97.81 244 ASN B C 1
ATOM 5691 O O . ASN B 1 244 ? 2.873 15.25 -14.258 1 97.81 244 ASN B O 1
ATOM 5695 N N . ALA B 1 245 ? 1.419 14.812 -12.656 1 98.38 245 ALA B N 1
ATOM 5696 C CA . ALA B 1 245 ? 2.029 15.805 -11.773 1 98.38 245 ALA B CA 1
ATOM 5697 C C . ALA B 1 245 ? 3.438 15.383 -11.367 1 98.38 245 ALA B C 1
ATOM 5699 O O . ALA B 1 245 ? 4.32 16.234 -11.203 1 98.38 245 ALA B O 1
ATOM 5700 N N . THR B 1 246 ? 3.623 14.086 -11.141 1 98.31 246 THR B N 1
ATOM 5701 C CA . THR B 1 246 ? 4.953 13.578 -10.82 1 98.31 246 THR B CA 1
ATOM 5702 C C . THR B 1 246 ? 5.91 13.797 -11.992 1 98.31 246 THR B C 1
ATOM 5704 O O . THR B 1 246 ? 7.062 14.188 -11.797 1 98.31 246 THR B O 1
ATOM 5707 N N . ARG B 1 247 ? 5.41 13.617 -13.195 1 97.62 247 ARG B N 1
ATOM 5708 C CA . ARG B 1 247 ? 6.199 13.906 -14.391 1 97.62 247 ARG B CA 1
ATOM 5709 C C . ARG B 1 247 ? 6.559 15.391 -14.469 1 97.62 247 ARG B C 1
ATOM 5711 O O . ARG B 1 247 ? 7.711 15.742 -14.742 1 97.62 247 ARG B O 1
ATOM 5718 N N . ASP B 1 248 ? 5.605 16.234 -14.211 1 97.94 248 ASP B N 1
ATOM 5719 C CA . ASP B 1 248 ? 5.828 17.672 -14.211 1 97.94 248 ASP B CA 1
ATOM 5720 C C . ASP B 1 248 ? 6.855 18.078 -13.156 1 97.94 248 ASP B C 1
ATOM 5722 O O . ASP B 1 248 ? 7.715 18.922 -13.398 1 97.94 248 ASP B O 1
ATOM 5726 N N . PHE B 1 249 ? 6.738 17.5 -12.062 1 98.19 249 PHE B N 1
ATOM 5727 C CA . PHE B 1 249 ? 7.656 17.75 -10.961 1 98.19 249 PHE B CA 1
ATOM 5728 C C . PHE B 1 249 ? 9.078 17.375 -11.344 1 98.19 249 PHE B C 1
ATOM 5730 O O . PHE B 1 249 ? 10.016 18.156 -11.133 1 98.19 249 PHE B O 1
ATOM 5737 N N . ALA B 1 250 ? 9.219 16.172 -11.898 1 97.75 250 ALA B N 1
ATOM 5738 C CA . ALA B 1 250 ? 10.531 15.711 -12.344 1 97.75 250 ALA B CA 1
ATOM 5739 C C . ALA B 1 250 ? 11.125 16.656 -13.375 1 97.75 250 ALA B C 1
ATOM 5741 O O . ALA B 1 250 ? 12.32 16.969 -13.32 1 97.75 250 ALA B O 1
ATOM 5742 N N . ALA B 1 251 ? 10.312 17.156 -14.25 1 97 251 ALA B N 1
ATOM 5743 C CA . ALA B 1 251 ? 10.766 18.094 -15.273 1 97 251 ALA B CA 1
ATOM 5744 C C . ALA B 1 251 ? 11.211 19.406 -14.641 1 97 251 ALA B C 1
ATOM 5746 O O . ALA B 1 251 ? 12.211 20 -15.062 1 97 251 ALA B O 1
ATOM 5747 N N . GLU B 1 252 ? 10.445 19.859 -13.672 1 97.19 252 GLU B N 1
ATOM 5748 C CA . GLU B 1 252 ? 10.781 21.109 -12.984 1 97.19 252 GLU B CA 1
ATOM 5749 C C . GLU B 1 252 ? 12.102 20.984 -12.234 1 97.19 252 GLU B C 1
ATOM 5751 O O . GLU B 1 252 ? 12.914 21.906 -12.242 1 97.19 252 GLU B O 1
ATOM 5756 N N . ILE B 1 253 ? 12.305 19.875 -11.609 1 96.75 253 ILE B N 1
ATOM 5757 C CA . ILE B 1 253 ? 13.547 19.625 -10.883 1 96.75 253 ILE B CA 1
ATOM 5758 C C . ILE B 1 253 ? 14.711 19.531 -11.875 1 96.75 253 ILE B C 1
ATOM 5760 O O . ILE B 1 253 ? 15.797 20.062 -11.617 1 96.75 253 ILE B O 1
ATOM 5764 N N . ALA B 1 254 ? 14.477 18.859 -12.945 1 95 254 ALA B N 1
ATOM 5765 C CA . ALA B 1 254 ? 15.508 18.734 -13.969 1 95 254 ALA B CA 1
ATOM 5766 C C . ALA B 1 254 ? 15.898 20.109 -14.523 1 95 254 ALA B C 1
ATOM 5768 O O . ALA B 1 254 ? 17.078 20.359 -14.797 1 95 254 ALA B O 1
ATOM 5769 N N . ALA B 1 255 ? 14.969 20.953 -14.672 1 94.12 255 ALA B N 1
ATOM 5770 C CA . ALA B 1 255 ? 15.227 22.297 -15.156 1 94.12 255 ALA B CA 1
ATOM 5771 C C . ALA B 1 255 ? 16.078 23.078 -14.156 1 94.12 255 ALA B C 1
ATOM 5773 O O . ALA B 1 255 ? 16.938 23.891 -14.555 1 94.12 255 ALA B O 1
ATOM 5774 N N . LEU B 1 256 ? 15.859 22.859 -12.906 1 92.12 256 LEU B N 1
ATOM 5775 C CA . LEU B 1 256 ? 16.625 23.516 -11.852 1 92.12 256 LEU B CA 1
ATOM 5776 C C . LEU B 1 256 ? 18.078 23.062 -11.867 1 92.12 256 LEU B C 1
ATOM 5778 O O . LEU B 1 256 ? 18.984 23.859 -11.633 1 92.12 256 LEU B O 1
ATOM 5782 N N . THR B 1 257 ? 18.328 21.781 -12.164 1 90.25 257 THR B N 1
ATOM 5783 C CA . THR B 1 257 ? 19.656 21.203 -12.094 1 90.25 257 THR B CA 1
ATOM 5784 C C . THR B 1 257 ? 20.344 21.266 -13.453 1 90.25 257 THR B C 1
ATOM 5786 O O . THR B 1 257 ? 21.562 21.062 -13.555 1 90.25 257 THR B O 1
ATOM 5789 N N . GLY B 1 258 ? 19.609 21.453 -14.438 1 89.19 258 GLY B N 1
ATOM 5790 C CA . GLY B 1 258 ? 20.156 21.344 -15.781 1 89.19 258 GLY B CA 1
ATOM 5791 C C . GLY B 1 258 ? 20.422 19.922 -16.219 1 89.19 258 GLY B C 1
ATOM 5792 O O . GLY B 1 258 ? 21.328 19.672 -17.016 1 89.19 258 GLY B O 1
ATOM 5793 N N . SER B 1 259 ? 19.688 19.031 -15.609 1 90.19 259 SER B N 1
ATOM 5794 C CA . SER B 1 259 ? 19.875 17.609 -15.906 1 90.19 259 SER B CA 1
ATOM 5795 C C . SER B 1 259 ? 18.688 17.062 -16.703 1 90.19 259 SER B C 1
ATOM 5797 O O . SER B 1 259 ? 17.734 17.781 -17 1 90.19 259 SER B O 1
ATOM 5799 N N . THR B 1 260 ? 18.922 15.797 -17.125 1 92.25 260 THR B N 1
ATOM 5800 C CA . THR B 1 260 ? 17.844 15.102 -17.828 1 92.25 260 THR B CA 1
ATOM 5801 C C . THR B 1 260 ? 17.156 14.102 -16.906 1 92.25 260 THR B C 1
ATOM 5803 O O . THR B 1 260 ? 17.781 13.562 -15.992 1 92.25 260 THR B O 1
ATOM 5806 N N . VAL B 1 261 ? 15.906 13.969 -17.156 1 94.69 261 VAL B N 1
ATOM 5807 C CA . VAL B 1 261 ? 15.148 12.969 -16.406 1 94.69 261 VAL B CA 1
ATOM 5808 C C . VAL B 1 261 ? 15.57 11.562 -16.844 1 94.69 261 VAL B C 1
ATOM 5810 O O . VAL B 1 261 ? 15.555 11.25 -18.031 1 94.69 261 VAL B O 1
ATOM 5813 N N . PRO B 1 262 ? 15.898 10.773 -15.93 1 94.12 262 PRO B N 1
ATOM 5814 C CA . PRO B 1 262 ? 16.297 9.414 -16.297 1 94.12 262 PRO B CA 1
ATOM 5815 C C . PRO B 1 262 ? 15.18 8.641 -16.984 1 94.12 262 PRO B C 1
ATOM 5817 O O . PRO B 1 262 ? 14.008 8.773 -16.609 1 94.12 262 PRO B O 1
ATOM 5820 N N . ASP B 1 263 ? 15.516 7.727 -17.828 1 90.12 263 ASP B N 1
ATOM 5821 C CA . ASP B 1 263 ? 14.562 6.965 -18.625 1 90.12 263 ASP B CA 1
ATOM 5822 C C . ASP B 1 263 ? 13.789 5.977 -17.75 1 90.12 263 ASP B C 1
ATOM 5824 O O . ASP B 1 263 ? 12.633 5.656 -18.047 1 90.12 263 ASP B O 1
ATOM 5828 N N . ASP B 1 264 ? 14.352 5.562 -16.719 1 91.75 264 ASP B N 1
ATOM 5829 C CA . ASP B 1 264 ? 13.742 4.5 -15.914 1 91.75 264 ASP B CA 1
ATOM 5830 C C . ASP B 1 264 ? 13.047 5.074 -14.68 1 91.75 264 ASP B C 1
ATOM 5832 O O . ASP B 1 264 ? 12.688 4.332 -13.766 1 91.75 264 ASP B O 1
ATOM 5836 N N . LEU B 1 265 ? 12.828 6.363 -14.727 1 93.94 265 LEU B N 1
ATOM 5837 C CA . LEU B 1 265 ? 12.234 7.012 -13.562 1 93.94 265 LEU B CA 1
ATOM 5838 C C . LEU B 1 265 ? 10.828 6.48 -13.305 1 93.94 265 LEU B C 1
ATOM 5840 O O . LEU B 1 265 ? 10.391 6.398 -12.156 1 93.94 265 LEU B O 1
ATOM 5844 N N . GLU B 1 266 ? 10.219 6.023 -14.375 1 93.5 266 GLU B N 1
ATOM 5845 C CA . GLU B 1 266 ? 8.82 5.613 -14.273 1 93.5 266 GLU B CA 1
ATOM 5846 C C . GLU B 1 266 ? 8.688 4.094 -14.25 1 93.5 266 GLU B C 1
ATOM 5848 O O . GLU B 1 266 ? 7.617 3.555 -14.523 1 93.5 266 GLU B O 1
ATOM 5853 N N . SER B 1 267 ? 9.672 3.406 -13.906 1 89.62 267 SER B N 1
ATOM 5854 C CA . SER B 1 267 ? 9.68 1.95 -13.984 1 89.62 267 SER B CA 1
ATOM 5855 C C . SER B 1 267 ? 8.648 1.34 -13.047 1 89.62 267 SER B C 1
ATOM 5857 O O . SER B 1 267 ? 8.148 0.24 -13.289 1 89.62 267 SER B O 1
ATOM 5859 N N . GLN B 1 268 ? 8.258 2.086 -12.094 1 88.19 268 GLN B N 1
ATOM 5860 C CA . GLN B 1 268 ? 7.324 1.534 -11.117 1 88.19 268 GLN B CA 1
ATOM 5861 C C . GLN B 1 268 ? 5.934 2.139 -11.281 1 88.19 268 GLN B C 1
ATOM 5863 O O . GLN B 1 268 ? 5.062 1.952 -10.43 1 88.19 268 GLN B O 1
ATOM 5868 N N . ALA B 1 269 ? 5.727 2.854 -12.359 1 93.81 269 ALA B N 1
ATOM 5869 C CA . ALA B 1 269 ? 4.445 3.512 -12.609 1 93.81 269 ALA B CA 1
ATOM 5870 C C . ALA B 1 269 ? 3.443 2.545 -13.234 1 93.81 269 ALA B C 1
ATOM 5872 O O . ALA B 1 269 ? 3.098 2.672 -14.406 1 93.81 269 ALA B O 1
ATOM 5873 N N . ARG B 1 270 ? 2.848 1.755 -12.461 1 94.19 270 ARG B N 1
ATOM 5874 C CA . ARG B 1 270 ? 1.931 0.721 -12.93 1 94.19 270 ARG B CA 1
ATOM 5875 C C . ARG B 1 270 ? 0.552 1.304 -13.219 1 94.19 270 ARG B C 1
ATOM 5877 O O . ARG B 1 270 ? -0.213 0.739 -14.008 1 94.19 270 ARG B O 1
ATOM 5884 N N . SER B 1 271 ? 0.262 2.445 -12.609 1 93.56 271 SER B N 1
ATOM 5885 C CA . SER B 1 271 ? -1.054 3.062 -12.742 1 93.56 271 SER B CA 1
ATOM 5886 C C . SER B 1 271 ? -1.36 3.402 -14.203 1 93.56 271 SER B C 1
ATOM 5888 O O . SER B 1 271 ? -2.514 3.332 -14.633 1 93.56 271 SER B O 1
ATOM 5890 N N . SER B 1 272 ? -0.322 3.775 -14.914 1 90.19 272 SER B N 1
ATOM 5891 C CA . SER B 1 272 ? -0.521 4.137 -16.312 1 90.19 272 SER B CA 1
ATOM 5892 C C . SER B 1 272 ? -1.076 2.965 -17.125 1 90.19 272 SER B C 1
ATOM 5894 O O . SER B 1 272 ? -2.041 3.121 -17.875 1 90.19 272 SER B O 1
ATOM 5896 N N . TRP B 1 273 ? -0.535 1.83 -16.938 1 89.38 273 TRP B N 1
ATOM 5897 C CA . TRP B 1 273 ? -0.992 0.62 -17.609 1 89.38 273 TRP B CA 1
ATOM 5898 C C . TRP B 1 273 ? -2.346 0.173 -17.062 1 89.38 273 TRP B C 1
ATOM 5900 O O . TRP B 1 273 ? -3.234 -0.204 -17.828 1 89.38 273 TRP B O 1
ATOM 5910 N N . TYR B 1 274 ? -2.531 0.205 -15.805 1 90.62 274 TYR B N 1
ATOM 5911 C CA . TYR B 1 274 ? -3.768 -0.234 -15.164 1 90.62 274 TYR B CA 1
ATOM 5912 C C . TYR B 1 274 ? -4.957 0.581 -15.656 1 90.62 274 TYR B C 1
ATOM 5914 O O . TYR B 1 274 ? -6.027 0.03 -15.922 1 90.62 274 TYR B O 1
ATOM 5922 N N . ALA B 1 275 ? -4.742 1.861 -15.805 1 88.81 275 ALA B N 1
ATOM 5923 C CA . ALA B 1 275 ? -5.82 2.752 -16.219 1 88.81 275 ALA B CA 1
ATOM 5924 C C . ALA B 1 275 ? -6.195 2.504 -17.688 1 88.81 275 ALA B C 1
ATOM 5926 O O . ALA B 1 275 ? -7.34 2.734 -18.078 1 88.81 275 ALA B O 1
ATOM 5927 N N . ARG B 1 276 ? -5.27 2 -18.438 1 84.94 276 ARG B N 1
ATOM 5928 C CA . ARG B 1 276 ? -5.496 1.792 -19.875 1 84.94 276 ARG B CA 1
ATOM 5929 C C . ARG B 1 276 ? -5.996 0.379 -20.141 1 84.94 276 ARG B C 1
ATOM 5931 O O . ARG B 1 276 ? -6.453 0.081 -21.25 1 84.94 276 ARG B O 1
ATOM 5938 N N . SER B 1 277 ? -5.863 -0.419 -19.203 1 80.31 277 SER B N 1
ATOM 5939 C CA . SER B 1 277 ? -6.254 -1.812 -19.391 1 80.31 277 SER B CA 1
ATOM 5940 C C . SER B 1 277 ? -7.75 -1.933 -19.672 1 80.31 277 SER B C 1
ATOM 5942 O O . SER B 1 277 ? -8.531 -1.058 -19.281 1 80.31 277 SER B O 1
ATOM 5944 N N . ILE B 1 278 ? -8.148 -2.945 -20.328 1 71.06 278 ILE B N 1
ATOM 5945 C CA . ILE B 1 278 ? -9.523 -3.172 -20.766 1 71.06 278 ILE B CA 1
ATOM 5946 C C . ILE B 1 278 ? -10.453 -3.23 -19.562 1 71.06 278 ILE B C 1
ATOM 5948 O O . ILE B 1 278 ? -11.594 -2.775 -19.625 1 71.06 278 ILE B O 1
ATOM 5952 N N . ASP B 1 279 ? -9.953 -3.654 -18.516 1 71 279 ASP B N 1
ATOM 5953 C CA . ASP B 1 279 ? -10.742 -3.812 -17.297 1 71 279 ASP B CA 1
ATOM 5954 C C . ASP B 1 279 ? -11.125 -2.455 -16.703 1 71 279 ASP B C 1
ATOM 5956 O O . ASP B 1 279 ? -12 -2.371 -15.844 1 71 279 ASP B O 1
ATOM 5960 N N . SER B 1 280 ? -10.531 -1.448 -17.219 1 74.5 280 SER B N 1
ATOM 5961 C CA . SER B 1 280 ? -10.766 -0.128 -16.641 1 74.5 280 SER B CA 1
ATOM 5962 C C . SER B 1 280 ? -11.695 0.699 -17.516 1 74.5 280 SER B C 1
ATOM 5964 O O . SER B 1 280 ? -12 1.852 -17.203 1 74.5 280 SER B O 1
ATOM 5966 N N . THR B 1 281 ? -12.18 0.14 -18.531 1 77.62 281 THR B N 1
ATOM 5967 C CA . THR B 1 281 ? -13.055 0.868 -19.438 1 77.62 281 THR B CA 1
ATOM 5968 C C . THR B 1 281 ? -14.344 1.294 -18.75 1 77.62 281 THR B C 1
ATOM 5970 O O . THR B 1 281 ? -14.93 2.322 -19.094 1 77.62 281 THR B O 1
ATOM 5973 N N . TYR B 1 282 ? -14.711 0.547 -17.781 1 78.12 282 TYR B N 1
ATOM 5974 C CA . TYR B 1 282 ? -15.953 0.823 -17.078 1 78.12 282 TYR B CA 1
ATOM 5975 C C . TYR B 1 282 ? -15.844 2.107 -16.266 1 78.12 282 TYR B C 1
ATOM 5977 O O . TYR B 1 282 ? -16.844 2.66 -15.82 1 78.12 282 TYR B O 1
ATOM 5985 N N . LEU B 1 283 ? -14.727 2.584 -16.094 1 85.69 283 LEU B N 1
ATOM 5986 C CA . LEU B 1 283 ? -14.469 3.77 -15.289 1 85.69 283 LEU B CA 1
ATOM 5987 C C . LEU B 1 283 ? -14.789 5.043 -16.062 1 85.69 283 LEU B C 1
ATOM 5989 O O . LEU B 1 283 ? -15.102 6.074 -15.477 1 85.69 283 LEU B O 1
ATOM 5993 N N . THR B 1 284 ? -14.734 4.941 -17.328 1 86.88 284 THR B N 1
ATOM 5994 C CA . THR B 1 284 ? -14.852 6.121 -18.172 1 86.88 284 THR B CA 1
ATOM 5995 C C . THR B 1 284 ? -16.234 6.762 -18.016 1 86.88 284 THR B C 1
ATOM 5997 O O . THR B 1 284 ? -17.25 6.074 -18.094 1 86.88 284 THR B O 1
ATOM 6000 N N . GLY B 1 285 ? -16.188 8.016 -17.672 1 91.44 285 GLY B N 1
ATOM 6001 C CA . GLY B 1 285 ? -17.422 8.789 -17.641 1 91.44 285 GLY B CA 1
ATOM 6002 C C . GLY B 1 285 ? -18.125 8.719 -16.297 1 91.44 285 GLY B C 1
ATOM 6003 O O . GLY B 1 285 ? -19.109 9.422 -16.078 1 91.44 285 GLY B O 1
ATOM 6004 N N . LYS B 1 286 ? -17.641 7.922 -15.43 1 94.56 286 LYS B N 1
ATOM 6005 C CA . LYS B 1 286 ? -18.25 7.895 -14.102 1 94.56 286 LYS B CA 1
ATOM 6006 C C . LYS B 1 286 ? -18.125 9.25 -13.414 1 94.56 286 LYS B C 1
ATOM 6008 O O . LYS B 1 286 ? -17.078 9.906 -13.508 1 94.56 286 LYS B O 1
ATOM 6013 N N . ARG B 1 287 ? -19.203 9.68 -12.797 1 97.69 287 ARG B N 1
ATOM 6014 C CA . ARG B 1 287 ? -19.266 11 -12.18 1 97.69 287 ARG B CA 1
ATOM 6015 C C . ARG B 1 287 ? -18.688 10.977 -10.766 1 97.69 287 ARG B C 1
ATOM 6017 O O . ARG B 1 287 ? -19.109 10.164 -9.938 1 97.69 287 ARG B O 1
ATOM 6024 N N . VAL B 1 288 ? -17.812 11.906 -10.477 1 98.56 288 VAL B N 1
ATOM 6025 C CA . VAL B 1 288 ? -17.156 11.898 -9.18 1 98.56 288 VAL B CA 1
ATOM 6026 C C . VAL B 1 288 ? -17.266 13.281 -8.531 1 98.56 288 VAL B C 1
ATOM 6028 O O . VAL B 1 288 ? -17.156 14.297 -9.219 1 98.56 288 VAL B O 1
ATOM 6031 N N . PHE B 1 289 ? -17.625 13.305 -7.25 1 98.88 289 PHE B N 1
ATOM 6032 C CA . PHE B 1 289 ? -17.641 14.523 -6.441 1 98.88 289 PHE B CA 1
ATOM 6033 C C . PHE B 1 289 ? -16.438 14.578 -5.52 1 98.88 289 PHE B C 1
ATOM 6035 O O . PHE B 1 289 ? -16.188 13.641 -4.754 1 98.88 289 PHE B O 1
ATOM 6042 N N . ILE B 1 290 ? -15.664 15.672 -5.582 1 98.94 290 ILE B N 1
ATOM 6043 C CA . ILE B 1 290 ? -14.398 15.766 -4.871 1 98.94 290 ILE B CA 1
ATOM 6044 C C . ILE B 1 290 ? -14.438 16.938 -3.893 1 98.94 290 ILE B C 1
ATOM 6046 O O . ILE B 1 290 ? -14.742 18.078 -4.281 1 98.94 290 ILE B O 1
ATOM 6050 N N . PHE B 1 291 ? -14.156 16.672 -2.637 1 98.81 291 PHE B N 1
ATOM 6051 C CA . PHE B 1 291 ? -14.164 17.688 -1.597 1 98.81 291 PHE B CA 1
ATOM 6052 C C . PHE B 1 291 ? -13.094 17.406 -0.546 1 98.81 291 PHE B C 1
ATOM 6054 O O . PHE B 1 291 ? -12.914 16.25 -0.137 1 98.81 291 PHE B O 1
ATOM 6061 N N . GLY B 1 292 ? -12.289 18.359 -0.14 1 98.12 292 GLY B N 1
ATOM 6062 C CA . GLY B 1 292 ? -11.234 18.203 0.85 1 98.12 292 GLY B CA 1
ATOM 6063 C C . GLY B 1 292 ? -10.375 19.453 1.007 1 98.12 292 GLY B C 1
ATOM 6064 O O . GLY B 1 292 ? -10.836 20.562 0.756 1 98.12 292 GLY B O 1
ATOM 6065 N N . ASP B 1 293 ? -9.188 19.297 1.611 1 97.38 293 ASP B N 1
ATOM 6066 C CA . ASP B 1 293 ? -8.281 20.438 1.544 1 97.38 293 ASP B CA 1
ATOM 6067 C C . ASP B 1 293 ? -7.949 20.781 0.096 1 97.38 293 ASP B C 1
ATOM 6069 O O . ASP B 1 293 ? -8.188 19.984 -0.813 1 97.38 293 ASP B O 1
ATOM 6073 N N . ALA B 1 294 ? -7.492 21.953 -0.104 1 97.81 294 ALA B N 1
ATOM 6074 C CA . ALA B 1 294 ? -7.387 22.5 -1.455 1 97.81 294 ALA B CA 1
ATOM 6075 C C . ALA B 1 294 ? -6.379 21.703 -2.287 1 97.81 294 ALA B C 1
ATOM 6077 O O . ALA B 1 294 ? -6.672 21.312 -3.42 1 97.81 294 ALA B O 1
ATOM 6078 N N . SER B 1 295 ? -5.246 21.422 -1.779 1 97.44 295 SER B N 1
ATOM 6079 C CA . SER B 1 295 ? -4.18 20.766 -2.531 1 97.44 295 SER B CA 1
ATOM 6080 C C . SER B 1 295 ? -4.598 19.391 -2.998 1 97.44 295 SER B C 1
ATOM 6082 O O . SER B 1 295 ? -4.391 19.031 -4.16 1 97.44 295 SER B O 1
ATOM 6084 N N . HIS B 1 296 ? -5.211 18.641 -2.121 1 98.38 296 HIS B N 1
ATOM 6085 C CA . HIS B 1 296 ? -5.641 17.297 -2.48 1 98.38 296 HIS B CA 1
ATOM 6086 C C . HIS B 1 296 ? -6.836 17.328 -3.428 1 98.38 296 HIS B C 1
ATOM 6088 O O . HIS B 1 296 ? -6.898 16.562 -4.387 1 98.38 296 HIS B O 1
ATOM 6094 N N . ALA B 1 297 ? -7.742 18.219 -3.133 1 98.69 297 ALA B N 1
ATOM 6095 C CA . ALA B 1 297 ? -8.914 18.328 -3.996 1 98.69 297 ALA B CA 1
ATOM 6096 C C . ALA B 1 297 ? -8.508 18.641 -5.434 1 98.69 297 ALA B C 1
ATOM 6098 O O . ALA B 1 297 ? -8.992 18.016 -6.375 1 98.69 297 ALA B O 1
ATOM 6099 N N . ILE B 1 298 ? -7.625 19.578 -5.59 1 98.5 298 ILE B N 1
ATOM 6100 C CA . ILE B 1 298 ? -7.168 19.984 -6.91 1 98.5 298 ILE B CA 1
ATOM 6101 C C . ILE B 1 298 ? -6.426 18.828 -7.582 1 98.5 298 ILE B C 1
ATOM 6103 O O . ILE B 1 298 ? -6.676 18.516 -8.75 1 98.5 298 ILE B O 1
ATOM 6107 N N . ALA B 1 299 ? -5.559 18.188 -6.883 1 98.62 299 ALA B N 1
ATOM 6108 C CA . ALA B 1 299 ? -4.77 17.094 -7.426 1 98.62 299 ALA B CA 1
ATOM 6109 C C . ALA B 1 299 ? -5.664 15.938 -7.855 1 98.62 299 ALA B C 1
ATOM 6111 O O . ALA B 1 299 ? -5.484 15.375 -8.938 1 98.62 299 ALA B O 1
ATOM 6112 N N . LEU B 1 300 ? -6.633 15.609 -7.008 1 98.81 300 LEU B N 1
ATOM 6113 C CA . LEU B 1 300 ? -7.488 14.461 -7.289 1 98.81 300 LEU B CA 1
ATOM 6114 C C . LEU B 1 300 ? -8.414 14.75 -8.461 1 98.81 300 LEU B C 1
ATOM 6116 O O . LEU B 1 300 ? -8.766 13.844 -9.227 1 98.81 300 LEU B O 1
ATOM 6120 N N . ALA B 1 301 ? -8.797 16.016 -8.602 1 98.75 301 ALA B N 1
ATOM 6121 C CA . ALA B 1 301 ? -9.594 16.375 -9.773 1 98.75 301 ALA B CA 1
ATOM 6122 C C . ALA B 1 301 ? -8.812 16.109 -11.062 1 98.75 301 ALA B C 1
ATOM 6124 O O . ALA B 1 301 ? -9.352 15.547 -12.016 1 98.75 301 ALA B O 1
ATOM 6125 N N . ARG B 1 302 ? -7.586 16.5 -11.062 1 98.38 302 ARG B N 1
ATOM 6126 C CA . ARG B 1 302 ? -6.738 16.281 -12.227 1 98.38 302 ARG B CA 1
ATOM 6127 C C . ARG B 1 302 ? -6.582 14.789 -12.523 1 98.38 302 ARG B C 1
ATOM 6129 O O . ARG B 1 302 ? -6.723 14.359 -13.664 1 98.38 302 ARG B O 1
ATOM 6136 N N . ILE B 1 303 ? -6.305 14.008 -11.539 1 98.38 303 ILE B N 1
ATOM 6137 C CA . ILE B 1 303 ? -6.094 12.57 -11.68 1 98.38 303 ILE B CA 1
ATOM 6138 C C . ILE B 1 303 ? -7.371 11.906 -12.188 1 98.38 303 ILE B C 1
ATOM 6140 O O . ILE B 1 303 ? -7.34 11.141 -13.156 1 98.38 303 ILE B O 1
ATOM 6144 N N . ALA B 1 304 ? -8.453 12.227 -11.523 1 97.88 304 ALA B N 1
ATOM 6145 C CA . ALA B 1 304 ? -9.742 11.633 -11.875 1 97.88 304 ALA B CA 1
ATOM 6146 C C . ALA B 1 304 ? -10.086 11.898 -13.336 1 97.88 304 ALA B C 1
ATOM 6148 O O . ALA B 1 304 ? -10.5 10.984 -14.055 1 97.88 304 ALA B O 1
ATOM 6149 N N . ALA B 1 305 ? -9.812 13.086 -13.766 1 97.5 305 ALA B N 1
ATOM 6150 C CA . ALA B 1 305 ? -10.227 13.508 -15.102 1 97.5 305 ALA B CA 1
ATOM 6151 C C . ALA B 1 305 ? -9.242 13.008 -16.156 1 97.5 305 ALA B C 1
ATOM 6153 O O . ALA B 1 305 ? -9.648 12.477 -17.188 1 97.5 305 ALA B O 1
ATOM 6154 N N . THR B 1 306 ? -7.941 13.078 -15.867 1 96.5 306 THR B N 1
ATOM 6155 C CA . THR B 1 306 ? -6.973 12.938 -16.953 1 96.5 306 THR B CA 1
ATOM 6156 C C . THR B 1 306 ? -6.293 11.57 -16.891 1 96.5 306 THR B C 1
ATOM 6158 O O . THR B 1 306 ? -5.77 11.094 -17.906 1 96.5 306 THR B O 1
ATOM 6161 N N . GLU B 1 307 ? -6.258 10.953 -15.789 1 96.31 307 GLU B N 1
ATOM 6162 C CA . GLU B 1 307 ? -5.531 9.688 -15.672 1 96.31 307 GLU B CA 1
ATOM 6163 C C . GLU B 1 307 ? -6.492 8.5 -15.617 1 96.31 307 GLU B C 1
ATOM 6165 O O . GLU B 1 307 ? -6.188 7.426 -16.141 1 96.31 307 GLU B O 1
ATOM 6170 N N . ILE B 1 308 ? -7.664 8.734 -14.984 1 95.12 308 ILE B N 1
ATOM 6171 C CA . ILE B 1 308 ? -8.594 7.629 -14.797 1 95.12 308 ILE B CA 1
ATOM 6172 C C . ILE B 1 308 ? -9.734 7.734 -15.805 1 95.12 308 ILE B C 1
ATOM 6174 O O . ILE B 1 308 ? -10.273 6.719 -16.25 1 95.12 308 ILE B O 1
ATOM 6178 N N . GLY B 1 309 ? -10.188 8.969 -16.141 1 94.62 309 GLY B N 1
ATOM 6179 C CA . GLY B 1 309 ? -11.242 9.164 -17.125 1 94.62 309 GLY B CA 1
ATOM 6180 C C . GLY B 1 309 ? -12.594 9.422 -16.5 1 94.62 309 GLY B C 1
ATOM 6181 O O . GLY B 1 309 ? -13.633 9.242 -17.141 1 94.62 309 GLY B O 1
ATOM 6182 N N . PHE B 1 310 ? -12.648 9.82 -15.266 1 97 310 PHE B N 1
ATOM 6183 C CA . PHE B 1 310 ? -13.891 10.188 -14.602 1 97 310 PHE B CA 1
ATOM 6184 C C . PHE B 1 310 ? -14.398 11.531 -15.117 1 97 310 PHE B C 1
ATOM 6186 O O . PHE B 1 310 ? -13.641 12.297 -15.711 1 97 310 PHE B O 1
ATOM 6193 N N . THR B 1 311 ? -15.656 11.75 -14.883 1 98 311 THR B N 1
ATOM 6194 C CA . THR B 1 311 ? -16.25 13.07 -15.062 1 98 311 THR B CA 1
ATOM 6195 C C . THR B 1 311 ? -16.406 13.781 -13.727 1 98 311 THR B C 1
ATOM 6197 O O . THR B 1 311 ? -16.969 13.234 -12.781 1 98 311 THR B O 1
ATOM 6200 N N . ILE B 1 312 ? -15.914 15.016 -13.688 1 98.69 312 ILE B N 1
ATOM 6201 C CA . ILE B 1 312 ? -15.992 15.773 -12.445 1 98.69 312 ILE B CA 1
ATOM 6202 C C . ILE B 1 312 ? -17.391 16.359 -12.281 1 98.69 312 ILE B C 1
ATOM 6204 O O . ILE B 1 312 ? -17.797 17.234 -13.062 1 98.69 312 ILE B O 1
ATOM 6208 N N . ALA B 1 313 ? -18.047 15.898 -11.258 1 98.5 313 ALA B N 1
ATOM 6209 C CA . ALA B 1 313 ? -19.406 16.359 -11.008 1 98.5 313 ALA B CA 1
ATOM 6210 C C . ALA B 1 313 ? -19.438 17.5 -9.992 1 98.5 313 ALA B C 1
ATOM 6212 O O . ALA B 1 313 ? -20.422 18.234 -9.898 1 98.5 313 ALA B O 1
ATOM 6213 N N . GLY B 1 314 ? -18.406 17.609 -9.273 1 98.81 314 GLY B N 1
ATOM 6214 C CA . GLY B 1 314 ? -18.234 18.656 -8.281 1 98.81 314 GLY B CA 1
ATOM 6215 C C . GLY B 1 314 ? -16.828 18.719 -7.715 1 98.81 314 GLY B C 1
ATOM 6216 O O . GLY B 1 314 ? -16.156 17.703 -7.613 1 98.81 314 GLY B O 1
ATOM 6217 N N . LEU B 1 315 ? -16.438 19.922 -7.352 1 98.88 315 LEU B N 1
ATOM 6218 C CA . LEU B 1 315 ? -15.125 20.172 -6.762 1 98.88 315 LEU B CA 1
ATOM 6219 C C . LEU B 1 315 ? -15.211 21.266 -5.699 1 98.88 315 LEU B C 1
ATOM 6221 O O . LEU B 1 315 ? -15.789 22.328 -5.941 1 98.88 315 LEU B O 1
ATOM 6225 N N . GLY B 1 316 ? -14.68 20.953 -4.555 1 98.81 316 GLY B N 1
ATOM 6226 C CA . GLY B 1 316 ? -14.766 21.953 -3.514 1 98.81 316 GLY B CA 1
ATOM 6227 C C . GLY B 1 316 ? -13.727 21.781 -2.426 1 98.81 316 GLY B C 1
ATOM 6228 O O . GLY B 1 316 ? -12.945 20.828 -2.455 1 98.81 316 GLY B O 1
ATOM 6229 N N . THR B 1 317 ? -13.688 22.766 -1.503 1 98.69 317 THR B N 1
ATOM 6230 C CA . THR B 1 317 ? -12.758 22.75 -0.383 1 98.69 317 THR B CA 1
ATOM 6231 C C . THR B 1 317 ? -13.336 23.484 0.819 1 98.69 317 THR B C 1
ATOM 6233 O O . THR B 1 317 ? -14.172 24.375 0.662 1 98.69 317 THR B O 1
ATOM 6236 N N . TYR B 1 318 ? -12.898 23.078 1.955 1 97.31 318 TYR B N 1
ATOM 6237 C CA . TYR B 1 318 ? -13.242 23.812 3.17 1 97.31 318 TYR B CA 1
ATOM 6238 C C . TYR B 1 318 ? -12.211 24.891 3.469 1 97.31 318 TYR B C 1
ATOM 6240 O O . TYR B 1 318 ? -12.398 25.703 4.379 1 97.31 318 TYR B O 1
ATOM 6248 N N . SER B 1 319 ? -11.133 24.906 2.707 1 95.06 319 SER B N 1
ATOM 6249 C CA . SER B 1 319 ? -10.047 25.859 2.91 1 95.06 319 SER B CA 1
ATOM 6250 C C . SER B 1 319 ? -10.336 27.172 2.189 1 95.06 319 SER B C 1
ATOM 6252 O O . SER B 1 319 ? -9.898 27.375 1.052 1 95.06 319 SER B O 1
ATOM 6254 N N . ARG B 1 320 ? -10.773 28.141 2.928 1 92.81 320 ARG B N 1
ATOM 6255 C CA . ARG B 1 320 ? -11.164 29.422 2.332 1 92.81 320 ARG B CA 1
ATOM 6256 C C . ARG B 1 320 ? -9.953 30.172 1.808 1 92.81 320 ARG B C 1
ATOM 6258 O O . ARG B 1 320 ? -10.047 30.891 0.808 1 92.81 320 ARG B O 1
ATOM 6265 N N . GLU B 1 321 ? -8.852 29.938 2.459 1 93.44 321 GLU B N 1
ATOM 6266 C CA . GLU B 1 321 ? -7.621 30.625 2.086 1 93.44 321 GLU B CA 1
ATOM 6267 C C . GLU B 1 321 ? -7.18 30.234 0.677 1 93.44 321 GLU B C 1
ATOM 6269 O O . GLU B 1 321 ? -6.387 30.938 0.053 1 93.44 321 GLU B O 1
ATOM 6274 N N . PHE B 1 322 ? -7.754 29.172 0.171 1 96.94 322 PHE B N 1
ATOM 6275 C CA . PHE B 1 322 ? -7.34 28.672 -1.137 1 96.94 322 PHE B CA 1
ATOM 6276 C C . PHE B 1 322 ? -8.508 28.656 -2.109 1 96.94 322 PHE B C 1
ATOM 6278 O O . PHE B 1 322 ? -8.516 27.891 -3.072 1 96.94 322 PHE B O 1
ATOM 6285 N N . ALA B 1 323 ? -9.461 29.469 -1.877 1 97.88 323 ALA B N 1
ATOM 6286 C CA . ALA B 1 323 ? -10.664 29.531 -2.709 1 97.88 323 ALA B CA 1
ATOM 6287 C C . ALA B 1 323 ? -10.305 29.844 -4.16 1 97.88 323 ALA B C 1
ATOM 6289 O O . ALA B 1 323 ? -10.875 29.266 -5.086 1 97.88 323 ALA B O 1
ATOM 6290 N N . ARG B 1 324 ? -9.406 30.719 -4.371 1 97.75 324 ARG B N 1
ATOM 6291 C CA . ARG B 1 324 ? -9.031 31.141 -5.719 1 97.75 324 ARG B CA 1
ATOM 6292 C C . ARG B 1 324 ? -8.453 29.969 -6.508 1 97.75 324 ARG B C 1
ATOM 6294 O O . ARG B 1 324 ? -8.812 29.766 -7.668 1 97.75 324 ARG B O 1
ATOM 6301 N N . GLU B 1 325 ? -7.582 29.25 -5.895 1 97.25 325 GLU B N 1
ATOM 6302 C CA . GLU B 1 325 ? -6.941 28.109 -6.539 1 97.25 325 GLU B CA 1
ATOM 6303 C C . GLU B 1 325 ? -7.969 27.031 -6.91 1 97.25 325 GLU B C 1
ATOM 6305 O O . GLU B 1 325 ? -7.918 26.469 -8.008 1 97.25 325 GLU B O 1
ATOM 6310 N N . VAL B 1 326 ? -8.914 26.781 -6.023 1 98.62 326 VAL B N 1
ATOM 6311 C CA . VAL B 1 326 ? -9.906 25.734 -6.258 1 98.62 326 VAL B CA 1
ATOM 6312 C C . VAL B 1 326 ? -10.883 26.203 -7.336 1 98.62 326 VAL B C 1
ATOM 6314 O O . VAL B 1 326 ? -11.32 25.391 -8.164 1 98.62 326 VAL B O 1
ATOM 6317 N N . LYS B 1 327 ? -11.203 27.469 -7.332 1 98.69 327 LYS B N 1
ATOM 6318 C CA . LYS B 1 327 ? -12.062 28.016 -8.375 1 98.69 327 LYS B CA 1
ATOM 6319 C C . LYS B 1 327 ? -11.414 27.891 -9.75 1 98.69 327 LYS B C 1
ATOM 6321 O O . LYS B 1 327 ? -12.07 27.5 -10.719 1 98.69 327 LYS B O 1
ATOM 6326 N N . SER B 1 328 ? -10.172 28.234 -9.789 1 98.44 328 SER B N 1
ATOM 6327 C CA . SER B 1 328 ? -9.43 28.094 -11.039 1 98.44 328 SER B CA 1
ATOM 6328 C C . SER B 1 328 ? -9.414 26.656 -11.523 1 98.44 328 SER B C 1
ATOM 6330 O O . SER B 1 328 ? -9.578 26.391 -12.719 1 98.44 328 SER B O 1
ATOM 6332 N N . ALA B 1 329 ? -9.242 25.75 -10.672 1 98.44 329 ALA B N 1
ATOM 6333 C CA . ALA B 1 329 ? -9.234 24.328 -11.023 1 98.44 329 ALA B CA 1
ATOM 6334 C C . ALA B 1 329 ? -10.617 23.859 -11.484 1 98.44 329 ALA B C 1
ATOM 6336 O O . ALA B 1 329 ? -10.734 23.125 -12.453 1 98.44 329 ALA B O 1
ATOM 6337 N N . ALA B 1 330 ? -11.602 24.281 -10.773 1 98.75 330 ALA B N 1
ATOM 6338 C CA . ALA B 1 330 ? -12.969 23.875 -11.086 1 98.75 330 ALA B CA 1
ATOM 6339 C C . ALA B 1 330 ? -13.367 24.344 -12.484 1 98.75 330 ALA B C 1
ATOM 6341 O O . ALA B 1 330 ? -14.094 23.641 -13.195 1 98.75 330 ALA B O 1
ATOM 6342 N N . ALA B 1 331 ? -12.875 25.469 -12.852 1 98.5 331 ALA B N 1
ATOM 6343 C CA . ALA B 1 331 ? -13.188 26.031 -14.164 1 98.5 331 ALA B CA 1
ATOM 6344 C C . ALA B 1 331 ? -12.703 25.125 -15.289 1 98.5 331 ALA B C 1
ATOM 6346 O O . ALA B 1 331 ? -13.328 25.047 -16.344 1 98.5 331 ALA B O 1
ATOM 6347 N N . LEU B 1 332 ? -11.672 24.406 -15.078 1 98.19 332 LEU B N 1
ATOM 6348 C CA . LEU B 1 332 ? -11.117 23.5 -16.078 1 98.19 332 LEU B CA 1
ATOM 6349 C C . LEU B 1 332 ? -12.086 22.359 -16.391 1 98.19 332 LEU B C 1
ATOM 6351 O O . LEU B 1 332 ? -12.008 21.734 -17.453 1 98.19 332 LEU B O 1
ATOM 6355 N N . TYR B 1 333 ? -12.977 22.125 -15.453 1 98.19 333 TYR B N 1
ATOM 6356 C CA . TYR B 1 333 ? -13.875 20.984 -15.602 1 98.19 333 TYR B CA 1
ATOM 6357 C C . TYR B 1 333 ? -15.32 21.453 -15.75 1 98.19 333 TYR B C 1
ATOM 6359 O O . TYR B 1 333 ? -16.25 20.656 -15.633 1 98.19 333 TYR B O 1
ATOM 6367 N N . ASN B 1 334 ? -15.516 22.703 -15.844 1 97.5 334 ASN B N 1
ATOM 6368 C CA . ASN B 1 334 ? -16.812 23.312 -16.078 1 97.5 334 ASN B CA 1
ATOM 6369 C C . ASN B 1 334 ? -17.766 23.047 -14.914 1 97.5 334 ASN B C 1
ATOM 6371 O O . ASN B 1 334 ? -18.938 22.688 -15.125 1 97.5 334 ASN B O 1
ATOM 6375 N N . VAL B 1 335 ? -17.219 23.109 -13.711 1 98.31 335 VAL B N 1
ATOM 6376 C CA . VAL B 1 335 ? -18.047 23.031 -12.516 1 98.31 335 VAL B CA 1
ATOM 6377 C C . VAL B 1 335 ? -17.812 24.266 -11.641 1 98.31 335 VAL B C 1
ATOM 6379 O O . VAL B 1 335 ? -16.781 24.922 -11.758 1 98.31 335 VAL B O 1
ATOM 6382 N N . GLU B 1 336 ? -18.812 24.578 -10.844 1 98.12 336 GLU B N 1
ATOM 6383 C CA . GLU B 1 336 ? -18.656 25.672 -9.875 1 98.12 336 GLU B CA 1
ATOM 6384 C C . GLU B 1 336 ? -18 25.156 -8.594 1 98.12 336 GLU B C 1
ATOM 6386 O O . GLU B 1 336 ? -18.422 24.156 -8.023 1 98.12 336 GLU B O 1
ATOM 6391 N N . ALA B 1 337 ? -16.984 25.891 -8.203 1 98.75 337 ALA B N 1
ATOM 6392 C CA . ALA B 1 337 ? -16.281 25.484 -6.992 1 98.75 337 ALA B CA 1
ATOM 6393 C C . ALA B 1 337 ? -17.172 25.656 -5.758 1 98.75 337 ALA B C 1
ATOM 6395 O O . ALA B 1 337 ? -17.844 26.672 -5.609 1 98.75 337 ALA B O 1
ATOM 6396 N N . LEU B 1 338 ? -17.141 24.656 -4.918 1 98.75 338 LEU B N 1
ATOM 6397 C CA . LEU B 1 338 ? -17.828 24.734 -3.631 1 98.75 338 LEU B CA 1
ATOM 6398 C C . LEU B 1 338 ? -16.844 25.109 -2.525 1 98.75 338 LEU B C 1
ATOM 6400 O O . LEU B 1 338 ? -16.016 24.297 -2.119 1 98.75 338 LEU B O 1
ATOM 6404 N N . ILE B 1 339 ? -16.969 26.359 -2.059 1 98.5 339 ILE B N 1
ATOM 6405 C CA . ILE B 1 339 ? -16.141 26.812 -0.95 1 98.5 339 ILE B CA 1
ATOM 6406 C C . ILE B 1 339 ? -16.984 26.906 0.322 1 98.5 339 ILE B C 1
ATOM 6408 O O . ILE B 1 339 ? -17.828 27.797 0.463 1 98.5 339 ILE B O 1
ATOM 6412 N N . SER B 1 340 ? -16.797 25.891 1.244 1 96.88 340 SER B N 1
ATOM 6413 C CA . SER B 1 340 ? -17.641 25.875 2.438 1 96.88 340 SER B CA 1
ATOM 6414 C C . SER B 1 340 ? -17.016 25.016 3.537 1 96.88 340 SER B C 1
ATOM 6416 O O . SER B 1 340 ? -16.359 24 3.254 1 96.88 340 SER B O 1
ATOM 6418 N N . ASP B 1 341 ? -17.203 25.469 4.727 1 93.88 341 ASP B N 1
ATOM 6419 C CA . ASP B 1 341 ? -16.844 24.625 5.863 1 93.88 341 ASP B CA 1
ATOM 6420 C C . ASP B 1 341 ? -18.078 24.141 6.617 1 93.88 341 ASP B C 1
ATOM 6422 O O . ASP B 1 341 ? -17.984 23.75 7.777 1 93.88 341 ASP B O 1
ATOM 6426 N N . ASP B 1 342 ? -19.203 24.297 6 1 92.69 342 ASP B N 1
ATOM 6427 C CA . ASP B 1 342 ? -20.469 23.766 6.52 1 92.69 342 ASP B CA 1
ATOM 6428 C C . ASP B 1 342 ? -20.797 22.422 5.887 1 92.69 342 ASP B C 1
ATOM 6430 O O . ASP B 1 342 ? -21.125 22.344 4.703 1 92.69 342 ASP B O 1
ATOM 6434 N N . TYR B 1 343 ? -20.859 21.438 6.711 1 92.38 343 TYR B N 1
ATOM 6435 C CA . TYR B 1 343 ? -21.031 20.094 6.188 1 92.38 343 TYR B CA 1
ATOM 6436 C C . TYR B 1 343 ? -22.406 19.906 5.578 1 92.38 343 TYR B C 1
ATOM 6438 O O . TYR B 1 343 ? -22.594 19.094 4.672 1 92.38 343 TYR B O 1
ATOM 6446 N N . LEU B 1 344 ? -23.422 20.609 6.086 1 93.56 344 LEU B N 1
ATOM 6447 C CA . LEU B 1 344 ? -24.766 20.5 5.531 1 93.56 344 LEU B CA 1
ATOM 6448 C C . LEU B 1 344 ? -24.797 21 4.094 1 93.56 344 LEU B C 1
ATOM 6450 O O . LEU B 1 344 ? -25.484 20.422 3.246 1 93.56 344 LEU B O 1
ATOM 6454 N N . THR B 1 345 ? -24.078 22.062 3.922 1 96.75 345 THR B N 1
ATOM 6455 C CA . THR B 1 345 ? -23.984 22.594 2.568 1 96.75 345 THR B CA 1
ATOM 6456 C C . THR B 1 345 ? -23.297 21.594 1.642 1 96.75 345 THR B C 1
ATOM 6458 O O . THR B 1 345 ? -23.719 21.406 0.5 1 96.75 345 THR B O 1
ATOM 6461 N N . VAL B 1 346 ? -22.312 20.953 2.092 1 97.69 346 VAL B N 1
ATOM 6462 C CA . VAL B 1 346 ? -21.562 19.969 1.312 1 97.69 346 VAL B CA 1
ATOM 6463 C C . VAL B 1 346 ? -22.453 18.766 1.028 1 97.69 346 VAL B C 1
ATOM 6465 O O . VAL B 1 346 ? -22.5 18.266 -0.101 1 97.69 346 VAL B O 1
ATOM 6468 N N . GLU B 1 347 ? -23.125 18.328 2.045 1 97.06 347 GLU B N 1
ATOM 6469 C CA . GLU B 1 347 ? -24.047 17.203 1.886 1 97.06 347 GLU B CA 1
ATOM 6470 C C . GLU B 1 347 ? -25.094 17.5 0.82 1 97.06 347 GLU B C 1
ATOM 6472 O O . GLU B 1 347 ? -25.391 16.641 -0.02 1 97.06 347 GLU B O 1
ATOM 6477 N N . ALA B 1 348 ? -25.641 18.641 0.9 1 97.62 348 ALA B N 1
ATOM 6478 C CA . ALA B 1 348 ? -26.656 19.047 -0.078 1 97.62 348 ALA B CA 1
ATOM 6479 C C . ALA B 1 348 ? -26.078 19.062 -1.488 1 97.62 348 ALA B C 1
ATOM 6481 O O . ALA B 1 348 ? -26.734 18.672 -2.447 1 97.62 348 ALA B O 1
ATOM 6482 N N . ALA B 1 349 ? -24.906 19.547 -1.599 1 98.44 349 ALA B N 1
ATOM 6483 C CA . ALA B 1 349 ? -24.25 19.625 -2.9 1 98.44 349 ALA B CA 1
ATOM 6484 C C . ALA B 1 349 ? -23.984 18.219 -3.463 1 98.44 349 ALA B C 1
ATOM 6486 O O . ALA B 1 349 ? -24.156 17.984 -4.66 1 98.44 349 ALA B O 1
ATOM 6487 N N . ILE B 1 350 ? -23.547 17.312 -2.648 1 98.44 350 ILE B N 1
ATOM 6488 C CA . ILE B 1 350 ? -23.312 15.945 -3.068 1 98.44 350 ILE B CA 1
ATOM 6489 C C . ILE B 1 350 ? -24.625 15.305 -3.521 1 98.44 350 ILE B C 1
ATOM 6491 O O . ILE B 1 350 ? -24.672 14.672 -4.578 1 98.44 350 ILE B O 1
ATOM 6495 N N . ALA B 1 351 ? -25.625 15.469 -2.75 1 97.75 351 ALA B N 1
ATOM 6496 C CA . ALA B 1 351 ? -26.922 14.898 -3.086 1 97.75 351 ALA B CA 1
ATOM 6497 C C . ALA B 1 351 ? -27.422 15.422 -4.43 1 97.75 351 ALA B C 1
ATOM 6499 O O . ALA B 1 351 ? -27.938 14.656 -5.25 1 97.75 351 ALA B O 1
ATOM 6500 N N . ALA B 1 352 ? -27.25 16.672 -4.609 1 97.69 352 ALA B N 1
ATOM 6501 C CA . ALA B 1 352 ? -27.703 17.312 -5.84 1 97.69 352 ALA B CA 1
ATOM 6502 C C . ALA B 1 352 ? -26.922 16.812 -7.047 1 97.69 352 ALA B C 1
ATOM 6504 O O . ALA B 1 352 ? -27.484 16.641 -8.133 1 97.69 352 ALA B O 1
ATOM 6505 N N . ALA B 1 353 ? -25.641 16.547 -6.859 1 97.44 353 ALA B N 1
ATOM 6506 C CA . ALA B 1 353 ? -24.75 16.156 -7.953 1 97.44 353 ALA B CA 1
ATOM 6507 C C . ALA B 1 353 ? -24.969 14.695 -8.336 1 97.44 353 ALA B C 1
ATOM 6509 O O . ALA B 1 353 ? -24.625 14.281 -9.453 1 97.44 353 ALA B O 1
ATOM 6510 N N . GLN B 1 354 ? -25.422 13.867 -7.496 1 95.62 354 GLN B N 1
ATOM 6511 C CA . GLN B 1 354 ? -25.672 12.445 -7.707 1 95.62 354 GLN B CA 1
ATOM 6512 C C . GLN B 1 354 ? -24.453 11.75 -8.305 1 95.62 354 GLN B C 1
ATOM 6514 O O . GLN B 1 354 ? -24.562 11.078 -9.336 1 95.62 354 GLN B O 1
ATOM 6519 N N . PRO B 1 355 ? -23.344 11.844 -7.594 1 97.94 355 PRO B N 1
ATOM 6520 C CA . PRO B 1 355 ? -22.141 11.203 -8.117 1 97.94 355 PRO B CA 1
ATOM 6521 C C . PRO B 1 355 ? -22.125 9.688 -7.91 1 97.94 355 PRO B C 1
ATOM 6523 O O . PRO B 1 355 ? -22.922 9.164 -7.133 1 97.94 355 PRO B O 1
ATOM 6526 N N . GLU B 1 356 ? -21.266 8.961 -8.672 1 96 356 GLU B N 1
ATOM 6527 C CA . GLU B 1 356 ? -21.062 7.527 -8.5 1 96 356 GLU B CA 1
ATOM 6528 C C . GLU B 1 356 ? -19.953 7.242 -7.496 1 96 356 GLU B C 1
ATOM 6530 O O . GLU B 1 356 ? -19.828 6.113 -7.016 1 96 356 GLU B O 1
ATOM 6535 N N . LEU B 1 357 ? -19.203 8.297 -7.195 1 97.69 357 LEU B N 1
ATOM 6536 C CA . LEU B 1 357 ? -18.094 8.188 -6.262 1 97.69 357 LEU B CA 1
ATOM 6537 C C . LEU B 1 357 ? -17.828 9.523 -5.574 1 97.69 357 LEU B C 1
ATOM 6539 O O . LEU B 1 357 ? -17.859 10.578 -6.223 1 97.69 357 LEU B O 1
ATOM 6543 N N . VAL B 1 358 ? -17.641 9.469 -4.32 1 98.62 358 VAL B N 1
ATOM 6544 C CA . VAL B 1 358 ? -17.25 10.648 -3.562 1 98.62 358 VAL B CA 1
ATOM 6545 C C . VAL B 1 358 ? -15.805 10.508 -3.092 1 98.62 358 VAL B C 1
ATOM 6547 O O . VAL B 1 358 ? -15.43 9.477 -2.523 1 98.62 358 VAL B O 1
ATOM 6550 N N . LEU B 1 359 ? -15 11.438 -3.414 1 98.69 359 LEU B N 1
ATOM 6551 C CA . LEU B 1 359 ? -13.656 11.594 -2.857 1 98.69 359 LEU B CA 1
ATOM 6552 C C . LEU B 1 359 ? -13.617 12.742 -1.854 1 98.69 359 LEU B C 1
ATOM 6554 O O . LEU B 1 359 ? -13.719 13.906 -2.236 1 98.69 359 LEU B O 1
ATOM 6558 N N . GLY B 1 360 ? -13.516 12.375 -0.641 1 98.12 360 GLY B N 1
ATOM 6559 C CA . GLY B 1 360 ? -13.648 13.414 0.368 1 98.12 360 GLY B CA 1
ATOM 6560 C C . GLY B 1 360 ? -12.867 13.125 1.633 1 98.12 360 GLY B C 1
ATOM 6561 O O . GLY B 1 360 ? -11.781 12.547 1.575 1 98.12 360 GLY B O 1
ATOM 6562 N N . THR B 1 361 ? -13.297 13.672 2.723 1 96.38 361 THR B N 1
ATOM 6563 C CA . THR B 1 361 ? -12.727 13.445 4.043 1 96.38 361 THR B CA 1
ATOM 6564 C C . THR B 1 361 ? -13.555 12.438 4.832 1 96.38 361 THR B C 1
ATOM 6566 O O . THR B 1 361 ? -14.398 11.742 4.262 1 96.38 361 THR B O 1
ATOM 6569 N N . GLN B 1 362 ? -13.203 12.297 6.09 1 92.69 362 GLN B N 1
ATOM 6570 C CA . GLN B 1 362 ? -14.008 11.43 6.949 1 92.69 362 GLN B CA 1
ATOM 6571 C C . GLN B 1 362 ? -15.453 11.898 7.008 1 92.69 362 GLN B C 1
ATOM 6573 O O . GLN B 1 362 ? -16.375 11.086 7.113 1 92.69 362 GLN B O 1
ATOM 6578 N N . MET B 1 363 ? -15.672 13.195 6.91 1 93.44 363 MET B N 1
ATOM 6579 C CA . MET B 1 363 ? -17.016 13.75 6.945 1 93.44 363 MET B CA 1
ATOM 6580 C C . MET B 1 363 ? -17.828 13.297 5.73 1 93.44 363 MET B C 1
ATOM 6582 O O . MET B 1 363 ? -18.969 12.859 5.867 1 93.44 363 MET B O 1
ATOM 6586 N N . GLU B 1 364 ? -17.25 13.414 4.621 1 95.62 364 GLU B N 1
ATOM 6587 C CA . GLU B 1 364 ? -17.938 13.008 3.396 1 95.62 364 GLU B CA 1
ATOM 6588 C C . GLU B 1 364 ? -18.125 11.5 3.342 1 95.62 364 GLU B C 1
ATOM 6590 O O . GLU B 1 364 ? -19.031 11 2.67 1 95.62 364 GLU B O 1
ATOM 6595 N N . ARG B 1 365 ? -17.219 10.797 3.947 1 94.44 365 ARG B N 1
ATOM 6596 C CA . ARG B 1 365 ? -17.438 9.359 4.059 1 94.44 365 ARG B CA 1
ATOM 6597 C C . ARG B 1 365 ? -18.75 9.055 4.758 1 94.44 365 ARG B C 1
ATOM 6599 O O . ARG B 1 365 ? -19.484 8.156 4.344 1 94.44 365 ARG B O 1
ATOM 6606 N N . HIS B 1 366 ? -19.078 9.812 5.824 1 91.44 366 HIS B N 1
ATOM 6607 C CA . HIS B 1 366 ? -20.344 9.648 6.535 1 91.44 366 HIS B CA 1
ATOM 6608 C C . HIS B 1 366 ? -21.531 10.039 5.656 1 91.44 366 HIS B C 1
ATOM 6610 O O . HIS B 1 366 ? -22.547 9.352 5.637 1 91.44 366 HIS B O 1
ATOM 6616 N N . ILE B 1 367 ? -21.328 11.094 4.988 1 93.31 367 ILE B N 1
ATOM 6617 C CA . ILE B 1 367 ? -22.375 11.562 4.082 1 93.31 367 ILE B CA 1
ATOM 6618 C C . ILE B 1 367 ? -22.625 10.516 3.004 1 93.31 367 ILE B C 1
ATOM 6620 O O . ILE B 1 367 ? -23.781 10.172 2.732 1 93.31 367 ILE B O 1
ATOM 6624 N N . ALA B 1 368 ? -21.594 10.016 2.4 1 95.69 368 ALA B N 1
ATOM 6625 C CA . ALA B 1 368 ? -21.688 9.039 1.321 1 95.69 368 ALA B CA 1
ATOM 6626 C C . ALA B 1 368 ? -22.375 7.758 1.802 1 95.69 368 ALA B C 1
ATOM 6628 O O . ALA B 1 368 ? -23.172 7.164 1.078 1 95.69 368 ALA B O 1
ATOM 6629 N N . LYS B 1 369 ? -22.016 7.34 2.973 1 90.5 369 LYS B N 1
ATOM 6630 C CA . LYS B 1 369 ? -22.641 6.156 3.551 1 90.5 369 LYS B CA 1
ATOM 6631 C C . LYS B 1 369 ? -24.156 6.336 3.654 1 90.5 369 LYS B C 1
ATOM 6633 O O . LYS B 1 369 ? -24.922 5.438 3.289 1 90.5 369 LYS B O 1
ATOM 6638 N N . ARG B 1 370 ? -24.562 7.492 4.117 1 90.81 370 ARG B N 1
ATOM 6639 C CA . ARG B 1 370 ? -25.984 7.797 4.262 1 90.81 370 ARG B CA 1
ATOM 6640 C C . ARG B 1 370 ? -26.688 7.816 2.906 1 90.81 370 ARG B C 1
ATOM 6642 O O . ARG B 1 370 ? -27.844 7.398 2.789 1 90.81 370 ARG B O 1
ATOM 6649 N N . LEU B 1 371 ? -25.953 8.242 1.938 1 93.31 371 LEU B N 1
ATOM 6650 C CA . LEU B 1 371 ? -26.531 8.391 0.605 1 93.31 371 LEU B CA 1
ATOM 6651 C C . LEU B 1 371 ? -26.328 7.121 -0.217 1 93.31 371 LEU B C 1
ATOM 6653 O O . LEU B 1 371 ? -26.812 7.031 -1.351 1 93.31 371 LEU B O 1
ATOM 6657 N N . GLY B 1 372 ? -25.594 6.113 0.29 1 92.06 372 GLY B N 1
ATOM 6658 C CA . GLY B 1 372 ? -25.344 4.863 -0.407 1 92.06 372 GLY B CA 1
ATOM 6659 C C . GLY B 1 372 ? -24.391 5.008 -1.573 1 92.06 372 GLY B C 1
ATOM 6660 O O . GLY B 1 372 ? -24.547 4.348 -2.604 1 92.06 372 GLY B O 1
ATOM 6661 N N . ILE B 1 373 ? -23.453 5.934 -1.483 1 95.06 373 ILE B N 1
ATOM 6662 C CA . ILE B 1 373 ? -22.484 6.199 -2.541 1 95.06 373 ILE B CA 1
ATOM 6663 C C . ILE B 1 373 ? -21.109 5.727 -2.105 1 95.06 373 ILE B C 1
ATOM 6665 O O . ILE B 1 373 ? -20.688 5.984 -0.974 1 95.06 373 ILE B O 1
ATOM 6669 N N . PRO B 1 374 ? -20.375 5 -2.973 1 95.5 374 PRO B N 1
ATOM 6670 C CA . PRO B 1 374 ? -18.984 4.672 -2.637 1 95.5 374 PRO B CA 1
ATOM 6671 C C . PRO B 1 374 ? -18.141 5.914 -2.361 1 95.5 374 PRO B C 1
ATOM 6673 O O . PRO B 1 374 ? -18.375 6.969 -2.955 1 95.5 374 PRO B O 1
ATOM 6676 N N . CYS B 1 375 ? -17.156 5.711 -1.455 1 96.44 375 CYS B N 1
ATOM 6677 C CA . CYS B 1 375 ? -16.375 6.875 -1.053 1 96.44 375 CYS B CA 1
ATOM 6678 C C . CYS B 1 375 ? -14.93 6.484 -0.758 1 96.44 375 CYS B C 1
ATOM 6680 O O . CYS B 1 375 ? -14.656 5.352 -0.353 1 96.44 375 CYS B O 1
ATOM 6682 N N . ALA B 1 376 ? -14.07 7.355 -0.992 1 97.19 376 ALA B N 1
ATOM 6683 C CA . ALA B 1 376 ? -12.68 7.246 -0.55 1 97.19 376 ALA B CA 1
ATOM 6684 C C . ALA B 1 376 ? -12.227 8.516 0.166 1 97.19 376 ALA B C 1
ATOM 6686 O O . ALA B 1 376 ? -12.562 9.625 -0.255 1 97.19 376 ALA B O 1
ATOM 6687 N N . VAL B 1 377 ? -11.461 8.328 1.229 1 96.94 377 VAL B N 1
ATOM 6688 C CA . VAL B 1 377 ? -10.922 9.469 1.97 1 96.94 377 VAL B CA 1
ATOM 6689 C C . VAL B 1 377 ? -9.617 9.93 1.328 1 96.94 377 VAL B C 1
ATOM 6691 O O . VAL B 1 377 ? -8.695 9.133 1.13 1 96.94 377 VAL B O 1
ATOM 6694 N N . ILE B 1 378 ? -9.508 11.227 1.066 1 98 378 ILE B N 1
ATOM 6695 C CA . ILE B 1 378 ? -8.367 11.688 0.288 1 98 378 ILE B CA 1
ATOM 6696 C C . ILE B 1 378 ? -7.652 12.812 1.038 1 98 378 ILE B C 1
ATOM 6698 O O . ILE B 1 378 ? -6.617 13.305 0.587 1 98 378 ILE B O 1
ATOM 6702 N N . SER B 1 379 ? -8.195 13.266 2.148 1 96.19 379 SER B N 1
ATOM 6703 C CA . SER B 1 379 ? -7.555 14.305 2.941 1 96.19 379 SER B CA 1
ATOM 6704 C C . SER B 1 379 ? -8.148 14.375 4.344 1 96.19 379 SER B C 1
ATOM 6706 O O . SER B 1 379 ? -9.039 13.602 4.684 1 96.19 379 SER B O 1
ATOM 6708 N N . ALA B 1 380 ? -7.543 15.219 5.172 1 93.56 380 ALA B N 1
ATOM 6709 C CA . ALA B 1 380 ? -8.078 15.469 6.508 1 93.56 380 ALA B CA 1
ATOM 6710 C C . ALA B 1 380 ? -9.391 16.25 6.445 1 93.56 380 ALA B C 1
ATOM 6712 O O . ALA B 1 380 ? -9.609 17.031 5.523 1 93.56 380 ALA B O 1
ATOM 6713 N N . PRO B 1 381 ? -10.203 16.172 7.434 1 93.75 381 PRO B N 1
ATOM 6714 C CA . PRO B 1 381 ? -10.117 15.383 8.664 1 93.75 381 PRO B CA 1
ATOM 6715 C C . PRO B 1 381 ? -10.141 13.875 8.398 1 93.75 381 PRO B C 1
ATOM 6717 O O . PRO B 1 381 ? -10.719 13.43 7.406 1 93.75 381 PRO B O 1
ATOM 6720 N N . THR B 1 382 ? -9.469 13.148 9.297 1 90.25 382 THR B N 1
ATOM 6721 C CA . THR B 1 382 ? -9.156 11.742 9.031 1 90.25 382 THR B CA 1
ATOM 6722 C C . THR B 1 382 ? -9.578 10.867 10.203 1 90.25 382 THR B C 1
ATOM 6724 O O . THR B 1 382 ? -9.891 11.367 11.281 1 90.25 382 THR B O 1
ATOM 6727 N N . HIS B 1 383 ? -9.562 9.586 9.906 1 87.25 383 HIS B N 1
ATOM 6728 C CA . HIS B 1 383 ? -9.688 8.508 10.883 1 87.25 383 HIS B CA 1
ATOM 6729 C C . HIS B 1 383 ? -8.367 7.773 11.062 1 87.25 383 HIS B C 1
ATOM 6731 O O . HIS B 1 383 ? -7.422 7.984 10.297 1 87.25 383 HIS B O 1
ATOM 6737 N N . VAL B 1 384 ? -8.258 7.055 12.141 1 86.56 384 VAL B N 1
ATOM 6738 C CA . VAL B 1 384 ? -7.039 6.312 12.469 1 86.56 384 VAL B CA 1
ATOM 6739 C C . VAL B 1 384 ? -6.652 5.422 11.289 1 86.56 384 VAL B C 1
ATOM 6741 O O . VAL B 1 384 ? -5.465 5.211 11.023 1 86.56 384 VAL B O 1
ATOM 6744 N N . GLN B 1 385 ? -7.59 4.953 10.469 1 88.62 385 GLN B N 1
ATOM 674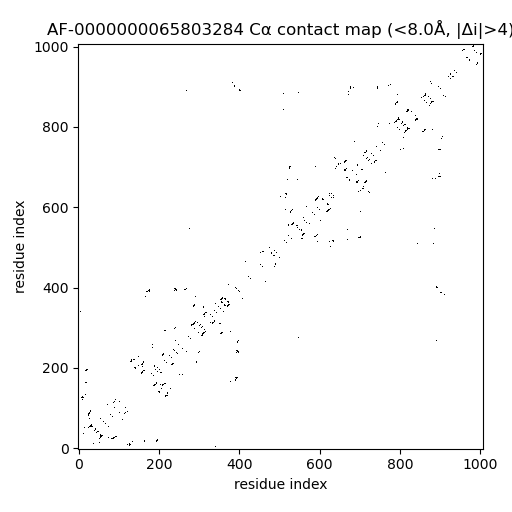5 C CA . GLN B 1 385 ? -7.328 4.074 9.336 1 88.62 385 GLN B CA 1
ATOM 6746 C C . GLN B 1 385 ? -6.625 4.824 8.203 1 88.62 385 GLN B C 1
ATOM 6748 O O . GLN B 1 385 ? -6.086 4.207 7.285 1 88.62 385 GLN B O 1
ATOM 6753 N N . ASP B 1 386 ? -6.684 6.109 8.289 1 92.38 386 ASP B N 1
ATOM 6754 C CA . ASP B 1 386 ? -6.043 6.926 7.258 1 92.38 386 ASP B CA 1
ATOM 6755 C C . ASP B 1 386 ? -4.551 7.098 7.543 1 92.38 386 ASP B C 1
ATOM 6757 O O . ASP B 1 386 ? -3.84 7.746 6.773 1 92.38 386 ASP B O 1
ATOM 6761 N N . PHE B 1 387 ? -4.129 6.516 8.633 1 93.12 387 PHE B N 1
ATOM 6762 C CA . PHE B 1 387 ? -2.715 6.379 8.969 1 93.12 387 PHE B CA 1
ATOM 6763 C C . PHE B 1 387 ? -2.311 4.91 9.031 1 93.12 387 PHE B C 1
ATOM 6765 O O . PHE B 1 387 ? -1.949 4.406 10.094 1 93.12 387 PHE B O 1
ATOM 6772 N N . PRO B 1 388 ? -2.223 4.285 7.887 1 95.12 388 PRO B N 1
ATOM 6773 C CA . PRO B 1 388 ? -1.991 2.838 7.844 1 95.12 388 PRO B CA 1
ATOM 6774 C C . PRO B 1 388 ? -0.544 2.463 8.156 1 95.12 388 PRO B C 1
ATOM 6776 O O . PRO B 1 388 ? 0.357 3.293 8.016 1 95.12 388 PRO B O 1
ATOM 6779 N N . ALA B 1 389 ? -0.397 1.222 8.578 1 96.06 389 ALA B N 1
ATOM 6780 C CA . ALA B 1 389 ? 0.945 0.682 8.789 1 96.06 389 ALA B CA 1
ATOM 6781 C C . ALA B 1 389 ? 1.686 0.536 7.461 1 96.06 389 ALA B C 1
ATOM 6783 O O . ALA B 1 389 ? 2.898 0.753 7.391 1 96.06 389 ALA B O 1
ATOM 6784 N N . ARG B 1 390 ? 0.987 0.193 6.414 1 97.94 390 ARG B N 1
ATOM 6785 C CA . ARG B 1 390 ? 1.584 -0.013 5.102 1 97.94 390 ARG B CA 1
ATOM 6786 C C . ARG B 1 390 ? 2.074 1.305 4.508 1 97.94 390 ARG B C 1
ATOM 6788 O O . ARG B 1 390 ? 1.595 2.377 4.887 1 97.94 390 ARG B O 1
ATOM 6795 N N . HIS B 1 391 ? 3.041 1.186 3.625 1 97.69 391 HIS B N 1
ATOM 6796 C CA . HIS B 1 391 ? 3.453 2.32 2.811 1 97.69 391 HIS B CA 1
ATOM 6797 C C . HIS B 1 391 ? 2.357 2.725 1.83 1 97.69 391 HIS B C 1
ATOM 6799 O O . HIS B 1 391 ? 1.98 1.94 0.956 1 97.69 391 HIS B O 1
ATOM 6805 N N . SER B 1 392 ? 1.817 3.938 2.037 1 98.06 392 SER B N 1
ATOM 6806 C CA . SER B 1 392 ? 0.646 4.332 1.262 1 98.06 392 SER B CA 1
ATOM 6807 C C . SER B 1 392 ? 0.716 5.805 0.868 1 98.06 392 SER B C 1
ATOM 6809 O O . SER B 1 392 ? -0.123 6.605 1.287 1 98.06 392 SER B O 1
ATOM 6811 N N . PRO B 1 393 ? 1.605 6.148 -0.034 1 98.38 393 PRO B N 1
ATOM 6812 C CA . PRO B 1 393 ? 1.77 7.547 -0.449 1 98.38 393 PRO B CA 1
ATOM 6813 C C . PRO B 1 393 ? 0.692 8 -1.432 1 98.38 393 PRO B C 1
ATOM 6815 O O . PRO B 1 393 ? 0.02 7.164 -2.045 1 98.38 393 PRO B O 1
ATOM 6818 N N . PHE B 1 394 ? 0.508 9.312 -1.5 1 98.5 394 PHE B N 1
ATOM 6819 C CA . PHE B 1 394 ? -0.224 9.93 -2.602 1 98.5 394 PHE B CA 1
ATOM 6820 C C . PHE B 1 394 ? 0.734 10.578 -3.594 1 98.5 394 PHE B C 1
ATOM 6822 O O . PHE B 1 394 ? 0.397 10.758 -4.766 1 98.5 394 PHE B O 1
ATOM 6829 N N . ALA B 1 395 ? 1.976 10.875 -3.121 1 98.5 395 ALA B N 1
ATOM 6830 C CA . ALA B 1 395 ? 2.967 11.523 -3.979 1 98.5 395 ALA B CA 1
ATOM 6831 C C . ALA B 1 395 ? 3.852 10.484 -4.672 1 98.5 395 ALA B C 1
ATOM 6833 O O . ALA B 1 395 ? 4.012 9.367 -4.176 1 98.5 395 ALA B O 1
ATOM 6834 N N . GLY B 1 396 ? 4.422 10.891 -5.828 1 98.19 396 GLY B N 1
ATOM 6835 C CA . GLY B 1 396 ? 5.34 10.031 -6.551 1 98.19 396 GLY B CA 1
ATOM 6836 C C . GLY B 1 396 ? 4.633 8.984 -7.395 1 98.19 396 GLY B C 1
ATOM 6837 O O . GLY B 1 396 ? 3.402 8.93 -7.426 1 98.19 396 GLY B O 1
ATOM 6838 N N . PHE B 1 397 ? 5.402 8.148 -8.039 1 98.12 397 PHE B N 1
ATOM 6839 C CA . PHE B 1 397 ? 4.848 7.129 -8.922 1 98.12 397 PHE B CA 1
ATOM 6840 C C . PHE B 1 397 ? 4.113 6.062 -8.117 1 98.12 397 PHE B C 1
ATOM 6842 O O . PHE B 1 397 ? 3.064 5.574 -8.539 1 98.12 397 PHE B O 1
ATOM 6849 N N . GLU B 1 398 ? 4.617 5.656 -6.984 1 98.31 398 GLU B N 1
ATOM 6850 C CA . GLU B 1 398 ? 3.877 4.746 -6.117 1 98.31 398 GLU B CA 1
ATOM 6851 C C . GLU B 1 398 ? 2.59 5.391 -5.609 1 98.31 398 GLU B C 1
ATOM 6853 O O . GLU B 1 398 ? 1.576 4.711 -5.438 1 98.31 398 GLU B O 1
ATOM 6858 N N . GLY B 1 399 ? 2.68 6.723 -5.387 1 98.62 399 GLY B N 1
ATOM 6859 C CA . GLY B 1 399 ? 1.452 7.422 -5.047 1 98.62 399 GLY B CA 1
ATOM 6860 C C . GLY B 1 399 ? 0.378 7.297 -6.109 1 98.62 399 GLY B C 1
ATOM 6861 O O . GLY B 1 399 ? -0.798 7.109 -5.793 1 98.62 399 GLY B O 1
ATOM 6862 N N . ALA B 1 400 ? 0.826 7.391 -7.34 1 98.5 400 ALA B N 1
ATOM 6863 C CA . ALA B 1 400 ? -0.112 7.211 -8.445 1 98.5 400 ALA B CA 1
ATOM 6864 C C . ALA B 1 400 ? -0.717 5.812 -8.43 1 98.5 400 ALA B C 1
ATOM 6866 O O . ALA B 1 400 ? -1.91 5.641 -8.688 1 98.5 400 ALA B O 1
ATOM 6867 N N . ASN B 1 401 ? 0.114 4.805 -8.117 1 98.31 401 ASN B N 1
ATOM 6868 C CA . ASN B 1 401 ? -0.391 3.441 -7.996 1 98.31 401 ASN B CA 1
ATOM 6869 C C . ASN B 1 401 ? -1.433 3.326 -6.891 1 98.31 401 ASN B C 1
ATOM 6871 O O . ASN B 1 401 ? -2.492 2.727 -7.086 1 98.31 401 ASN B O 1
ATOM 6875 N N . VAL B 1 402 ? -1.121 3.916 -5.75 1 98.5 402 VAL B N 1
ATOM 6876 C CA . VAL B 1 402 ? -2.016 3.896 -4.598 1 98.5 402 VAL B CA 1
ATOM 6877 C C . VAL B 1 402 ? -3.332 4.582 -4.953 1 98.5 402 VAL B C 1
ATOM 6879 O O . VAL B 1 402 ? -4.41 4.082 -4.625 1 98.5 402 VAL B O 1
ATOM 6882 N N . LEU B 1 403 ? -3.223 5.66 -5.617 1 98.31 403 LEU B N 1
ATOM 6883 C CA . LEU B 1 403 ? -4.402 6.449 -5.953 1 98.31 403 LEU B CA 1
ATOM 6884 C C . LEU B 1 403 ? -5.285 5.711 -6.953 1 98.31 403 LEU B C 1
ATOM 6886 O O . LEU B 1 403 ? -6.512 5.797 -6.887 1 98.31 403 LEU B O 1
ATOM 6890 N N . PHE B 1 404 ? -4.695 5.031 -7.914 1 97.12 404 PHE B N 1
ATOM 6891 C CA . PHE B 1 404 ? -5.508 4.238 -8.828 1 97.12 404 PHE B CA 1
ATOM 6892 C C . PHE B 1 404 ? -6.395 3.266 -8.062 1 97.12 404 PHE B C 1
ATOM 6894 O O . PHE B 1 404 ? -7.602 3.199 -8.305 1 97.12 404 PHE B O 1
ATOM 6901 N N . ASP B 1 405 ? -5.789 2.543 -7.191 1 96.31 405 ASP B N 1
ATOM 6902 C CA . ASP B 1 405 ? -6.543 1.572 -6.402 1 96.31 405 ASP B CA 1
ATOM 6903 C C . ASP B 1 405 ? -7.578 2.266 -5.523 1 96.31 405 ASP B C 1
ATOM 6905 O O . ASP B 1 405 ? -8.727 1.822 -5.434 1 96.31 405 ASP B O 1
ATOM 6909 N N . THR B 1 406 ? -7.168 3.346 -4.867 1 96.5 406 THR B N 1
ATOM 6910 C CA . THR B 1 406 ? -8.023 4.09 -3.949 1 96.5 406 THR B CA 1
ATOM 6911 C C . THR B 1 406 ? -9.281 4.574 -4.656 1 96.5 406 THR B C 1
ATOM 6913 O O . THR B 1 406 ? -10.375 4.555 -4.078 1 96.5 406 THR B O 1
ATOM 6916 N N . LEU B 1 407 ? -9.164 4.961 -5.852 1 95.56 407 LEU B N 1
ATOM 6917 C CA . LEU B 1 407 ? -10.273 5.562 -6.582 1 95.56 407 LEU B CA 1
ATOM 6918 C C . LEU B 1 407 ? -11.133 4.488 -7.242 1 95.56 407 LEU B C 1
ATOM 6920 O O . LEU B 1 407 ? -12.328 4.688 -7.445 1 95.56 407 LEU B O 1
ATOM 6924 N N . THR B 1 408 ? -10.625 3.322 -7.543 1 93.25 408 THR B N 1
ATOM 6925 C CA . THR B 1 408 ? -11.352 2.365 -8.367 1 93.25 408 THR B CA 1
ATOM 6926 C C . THR B 1 408 ? -11.938 1.245 -7.516 1 93.25 408 THR B C 1
ATOM 6928 O O . THR B 1 408 ? -12.977 0.681 -7.852 1 93.25 408 THR B O 1
ATOM 6931 N N . HIS B 1 409 ? -11.305 0.911 -6.43 1 91.31 409 HIS B N 1
ATOM 6932 C CA . HIS B 1 409 ? -11.711 -0.244 -5.637 1 91.31 409 HIS B CA 1
ATOM 6933 C C . HIS B 1 409 ? -13.125 -0.059 -5.086 1 91.31 409 HIS B C 1
ATOM 6935 O O . HIS B 1 409 ? -13.922 -0.997 -5.09 1 91.31 409 HIS B O 1
ATOM 6941 N N . PRO B 1 410 ? -13.453 1.144 -4.645 1 90.56 410 PRO B N 1
ATOM 6942 C CA . PRO B 1 410 ? -14.812 1.313 -4.125 1 90.56 410 PRO B CA 1
ATOM 6943 C C . PRO B 1 410 ? -15.883 1.063 -5.18 1 90.56 410 PRO B C 1
ATOM 6945 O O . PRO B 1 410 ? -17.047 0.822 -4.844 1 90.56 410 PRO B O 1
ATOM 6948 N N . LEU B 1 411 ? -15.547 1.164 -6.406 1 88.5 411 LEU B N 1
ATOM 6949 C CA . LEU B 1 411 ? -16.5 1.017 -7.508 1 88.5 411 LEU B CA 1
ATOM 6950 C C . LEU B 1 411 ? -16.641 -0.448 -7.91 1 88.5 411 LEU B C 1
ATOM 6952 O O . LEU B 1 411 ? -17.578 -0.814 -8.617 1 88.5 411 LEU B O 1
ATOM 6956 N N . MET B 1 412 ? -15.586 -1.294 -7.781 1 68.5 412 MET B N 1
ATOM 6957 C CA . MET B 1 412 ? -15.555 -2.684 -8.227 1 68.5 412 MET B CA 1
ATOM 6958 C C . MET B 1 412 ? -16.469 -3.549 -7.371 1 68.5 412 MET B C 1
ATOM 6960 O O . MET B 1 412 ? -16.984 -4.574 -7.832 1 68.5 412 MET B O 1
ATOM 6964 N N . MET B 1 413 ? -16.641 -3.309 -6.184 1 55.34 413 MET B N 1
ATOM 6965 C CA . MET B 1 413 ? -17.469 -4.188 -5.363 1 55.34 413 MET B CA 1
ATOM 6966 C C . MET B 1 413 ? -18.875 -4.301 -5.938 1 55.34 413 MET B C 1
ATOM 6968 O O . MET B 1 413 ? -19.562 -5.309 -5.738 1 55.34 413 MET B O 1
ATOM 6972 N N . GLY B 1 414 ? -19.141 -3.449 -6.984 1 43.16 414 GLY B N 1
ATOM 6973 C CA . GLY B 1 414 ? -20.422 -3.572 -7.648 1 43.16 414 GLY B CA 1
ATOM 6974 C C . GLY B 1 414 ? -20.375 -4.441 -8.891 1 43.16 414 GLY B C 1
ATOM 6975 O O . GLY B 1 414 ? -21.406 -4.938 -9.344 1 43.16 414 GLY B O 1
ATOM 6976 N N . LEU B 1 415 ? -19.219 -4.645 -9.5 1 41.44 415 LEU B N 1
ATOM 6977 C CA . LEU B 1 415 ? -19.031 -5.328 -10.773 1 41.44 415 LEU B CA 1
ATOM 6978 C C . LEU B 1 415 ? -19.016 -6.84 -10.578 1 41.44 415 LEU B C 1
ATOM 6980 O O . LEU B 1 415 ? -19.406 -7.586 -11.484 1 41.44 415 LEU B O 1
ATOM 6984 N N . GLU B 1 416 ? -18.578 -7.352 -9.469 1 43.22 416 GLU B N 1
ATOM 6985 C CA . GLU B 1 416 ? -18.578 -8.797 -9.25 1 43.22 416 GLU B CA 1
ATOM 6986 C C . GLU B 1 416 ? -19.906 -9.414 -9.719 1 43.22 416 GLU B C 1
ATOM 6988 O O . GLU B 1 416 ? -19.922 -10.547 -10.211 1 43.22 416 GLU B O 1
ATOM 6993 N N . GLU B 1 417 ? -20.844 -8.641 -9.695 1 40.06 417 GLU B N 1
ATOM 6994 C CA . GLU B 1 417 ? -22.125 -9.125 -10.195 1 40.06 417 GLU B CA 1
ATOM 6995 C C . GLU B 1 417 ? -22.078 -9.367 -11.703 1 40.06 417 GLU B C 1
ATOM 6997 O O . GLU B 1 417 ? -22.703 -10.297 -12.203 1 40.06 417 GLU B O 1
ATOM 7002 N N . HIS B 1 418 ? -21.141 -8.688 -12.297 1 37.09 418 HIS B N 1
ATOM 7003 C CA . HIS B 1 418 ? -21.078 -8.797 -13.75 1 37.09 418 HIS B CA 1
ATOM 7004 C C . HIS B 1 418 ? -20.266 -10.008 -14.172 1 37.09 418 HIS B C 1
ATOM 7006 O O . HIS B 1 418 ? -20.656 -10.75 -15.078 1 37.09 418 HIS B O 1
ATOM 7012 N N . LEU B 1 419 ? -19.109 -10.203 -13.633 1 39.78 419 LEU B N 1
ATOM 7013 C CA . LEU B 1 419 ? -18.328 -11.375 -14 1 39.78 419 LEU B CA 1
ATOM 7014 C C . LEU B 1 419 ? -19.094 -12.656 -13.719 1 39.78 419 LEU B C 1
ATOM 7016 O O . LEU B 1 419 ? -19.047 -13.602 -14.508 1 39.78 419 LEU B O 1
ATOM 7020 N N . LEU B 1 420 ? -19.766 -12.625 -12.633 1 41.88 420 LEU B N 1
ATOM 7021 C CA . LEU B 1 420 ? -20.656 -13.766 -12.414 1 41.88 420 LEU B CA 1
ATOM 7022 C C . LEU B 1 420 ? -21.688 -13.867 -13.539 1 41.88 420 LEU B C 1
ATOM 7024 O O . LEU B 1 420 ? -22.047 -14.969 -13.953 1 41.88 420 LEU B O 1
ATOM 7028 N N . GLY B 1 421 ? -22.109 -12.695 -13.922 1 37.91 421 GLY B N 1
ATOM 7029 C CA . GLY B 1 421 ? -22.984 -12.688 -15.078 1 37.91 421 GLY B CA 1
ATOM 7030 C C . GLY B 1 421 ? -22.297 -13.133 -16.359 1 37.91 421 GLY B C 1
ATOM 7031 O O . GLY B 1 421 ? -22.891 -13.836 -17.172 1 37.91 421 GLY B O 1
ATOM 7032 N N . MET B 1 422 ? -21.109 -12.711 -16.562 1 38.09 422 MET B N 1
ATOM 7033 C CA . MET B 1 422 ? -20.375 -13.125 -17.75 1 38.09 422 MET B CA 1
ATOM 7034 C C . MET B 1 422 ? -20.094 -14.625 -17.719 1 38.09 422 MET B C 1
ATOM 7036 O O . MET B 1 422 ? -20.188 -15.297 -18.75 1 38.09 422 MET B O 1
ATOM 7040 N N . PHE B 1 423 ? -19.734 -15.133 -16.594 1 38.38 423 PHE B N 1
ATOM 7041 C CA . PHE B 1 423 ? -19.609 -16.578 -16.531 1 38.38 423 PHE B CA 1
ATOM 7042 C C . PHE B 1 423 ? -20.969 -17.266 -16.641 1 38.38 423 PHE B C 1
ATOM 7044 O O . PHE B 1 423 ? -21.062 -18.391 -17.125 1 38.38 423 PHE B O 1
ATOM 7051 N N . ARG B 1 424 ? -21.938 -16.609 -16.141 1 36.53 424 ARG B N 1
ATOM 7052 C CA . ARG B 1 424 ? -23.281 -17.172 -16.359 1 36.53 424 ARG B CA 1
ATOM 7053 C C . ARG B 1 424 ? -23.672 -17.094 -17.828 1 36.53 424 ARG B C 1
ATOM 7055 O O . ARG B 1 424 ? -24.375 -17.969 -18.328 1 36.53 424 ARG B O 1
ATOM 7062 N N . GLU B 1 425 ? -23.469 -15.891 -18.375 1 35.12 425 GLU B N 1
ATOM 7063 C CA . GLU B 1 425 ? -23.953 -15.695 -19.734 1 35.12 425 GLU B CA 1
ATOM 7064 C C . GLU B 1 425 ? -23 -16.344 -20.75 1 35.12 425 GLU B C 1
ATOM 7066 O O . GLU B 1 425 ? -23.219 -16.234 -21.953 1 35.12 425 GLU B O 1
ATOM 7071 N N . ASP B 1 426 ? -21.922 -16.75 -20.422 1 32.91 426 ASP B N 1
ATOM 7072 C CA . ASP B 1 426 ? -21.328 -17.625 -21.438 1 32.91 426 ASP B CA 1
ATOM 7073 C C . ASP B 1 426 ? -22.266 -18.766 -21.797 1 32.91 426 ASP B C 1
ATOM 7075 O O . ASP B 1 426 ? -22.859 -19.391 -20.922 1 32.91 426 ASP B O 1
ATOM 7079 N N . PHE B 1 427 ? -22.922 -18.703 -22.938 1 34.78 427 PHE B N 1
ATOM 7080 C CA . PHE B 1 427 ? -23.875 -19.578 -23.625 1 34.78 427 PHE B CA 1
ATOM 7081 C C . PHE B 1 427 ? -23.656 -21.031 -23.25 1 34.78 427 PHE B C 1
ATOM 7083 O O . PHE B 1 427 ? -24.594 -21.828 -23.219 1 34.78 427 PHE B O 1
ATOM 7090 N N . GLU B 1 428 ? -22.359 -21.5 -23.172 1 33.19 428 GLU B N 1
ATOM 7091 C CA . GLU B 1 428 ? -22.203 -22.922 -22.844 1 33.19 428 GLU B CA 1
ATOM 7092 C C . GLU B 1 428 ? -22.719 -23.219 -21.438 1 33.19 428 GLU B C 1
ATOM 7094 O O . GLU B 1 428 ? -23.016 -24.375 -21.125 1 33.19 428 GLU B O 1
ATOM 7099 N N . PHE B 1 429 ? -22.781 -22.156 -20.562 1 32.34 429 PHE B N 1
ATOM 7100 C CA . PHE B 1 429 ? -23.312 -22.344 -19.219 1 32.34 429 PHE B CA 1
ATOM 7101 C C . PHE B 1 429 ? -24.688 -21.703 -19.094 1 32.34 429 PHE B C 1
ATOM 7103 O O . PHE B 1 429 ? -25.016 -21.156 -18.031 1 32.34 429 PHE B O 1
ATOM 7110 N N . ASN B 1 430 ? -25.359 -21.406 -20.141 1 30.91 430 ASN B N 1
ATOM 7111 C CA . ASN B 1 430 ? -26.734 -20.906 -20.078 1 30.91 430 ASN B CA 1
ATOM 7112 C C . ASN B 1 430 ? -27.641 -21.844 -19.297 1 30.91 430 ASN B C 1
ATOM 7114 O O . ASN B 1 430 ? -27.391 -23.062 -19.25 1 30.91 430 ASN B O 1
ATOM 7118 N N . ASP B 1 431 ? -28.312 -21.359 -18.406 1 33.47 431 ASP B N 1
ATOM 7119 C CA . ASP B 1 431 ? -29.312 -22.172 -17.719 1 33.47 431 ASP B CA 1
ATOM 7120 C C . ASP B 1 431 ? -30.047 -23.094 -18.672 1 33.47 431 ASP B C 1
ATOM 7122 O O . ASP B 1 431 ? -30.734 -24.031 -18.25 1 33.47 431 ASP B O 1
ATOM 7126 N N . GLN B 1 432 ? -30.453 -22.531 -19.781 1 31.31 432 GLN B N 1
ATOM 7127 C CA . GLN B 1 432 ? -31.203 -23.375 -20.703 1 31.31 432 GLN B CA 1
ATOM 7128 C C . GLN B 1 432 ? -30.281 -24.344 -21.438 1 31.31 432 GLN B C 1
ATOM 7130 O O . GLN B 1 432 ? -30.734 -25.125 -22.281 1 31.31 432 GLN B O 1
ATOM 7135 N N . ALA B 1 433 ? -29 -24.062 -21.531 1 29.77 433 ALA B N 1
ATOM 7136 C CA . ALA B 1 433 ? -28.219 -25.156 -22.109 1 29.77 433 ALA B CA 1
ATOM 7137 C C . ALA B 1 433 ? -28.266 -26.391 -21.219 1 29.77 433 ALA B C 1
ATOM 7139 O O . ALA B 1 433 ? -27.938 -26.328 -20.031 1 29.77 433 ALA B O 1
ATOM 7140 N N . ALA B 1 434 ? -29.141 -27.297 -21.516 1 28.73 434 ALA B N 1
ATOM 7141 C CA . ALA B 1 434 ? -29.266 -28.609 -20.906 1 28.73 434 ALA B CA 1
ATOM 7142 C C . ALA B 1 434 ? -27.891 -29.172 -20.516 1 28.73 434 ALA B C 1
ATOM 7144 O O . ALA B 1 434 ? -26.922 -28.969 -21.25 1 28.73 434 ALA B O 1
ATOM 7145 N N . PRO B 1 435 ? -27.656 -29.281 -19.156 1 27.73 435 PRO B N 1
ATOM 7146 C CA . PRO B 1 435 ? -26.484 -30.172 -19.141 1 27.73 435 PRO B CA 1
ATOM 7147 C C . PRO B 1 435 ? -26.5 -31.188 -20.281 1 27.73 435 PRO B C 1
ATOM 7149 O O . PRO B 1 435 ? -27.578 -31.547 -20.781 1 27.73 435 PRO B O 1
ATOM 7152 N N . SER B 1 436 ? -25.656 -31.016 -21.375 1 26.36 436 SER B N 1
ATOM 7153 C CA . SER B 1 436 ? -25.875 -31.984 -22.438 1 26.36 436 SER B CA 1
ATOM 7154 C C . SER B 1 436 ? -26.594 -33.219 -21.922 1 26.36 436 SER B C 1
ATOM 7156 O O . SER B 1 436 ? -27.312 -33.906 -22.656 1 26.36 436 SER B O 1
ATOM 7158 N N . HIS B 1 437 ? -26.25 -33.656 -20.641 1 25.06 437 HIS B N 1
ATOM 7159 C CA . HIS B 1 437 ? -26.906 -34.938 -20.406 1 25.06 437 HIS B CA 1
ATOM 7160 C C . HIS B 1 437 ? -28.312 -34.719 -19.859 1 25.06 437 HIS B C 1
ATOM 7162 O O . HIS B 1 437 ? -29.109 -35.656 -19.781 1 25.06 437 HIS B O 1
ATOM 7168 N N . LEU B 1 438 ? -28.531 -33.719 -18.781 1 26.3 438 LEU B N 1
ATOM 7169 C CA . LEU B 1 438 ? -29.828 -33.938 -18.141 1 26.3 438 LEU B CA 1
ATOM 7170 C C . LEU B 1 438 ? -30.922 -33.188 -18.891 1 26.3 438 LEU B C 1
ATOM 7172 O O . LEU B 1 438 ? -30.672 -32.156 -19.516 1 26.3 438 LEU B O 1
ATOM 7176 N N . GLY B 1 439 ? -31.969 -33.875 -19.188 1 22.56 439 GLY B N 1
ATOM 7177 C CA . GLY B 1 439 ? -33.281 -33.656 -19.797 1 22.56 439 GLY B CA 1
ATOM 7178 C C . GLY B 1 439 ? -33.969 -32.438 -19.25 1 22.56 439 GLY B C 1
ATOM 7179 O O . GLY B 1 439 ? -33.656 -31.969 -18.141 1 22.56 439 GLY B O 1
ATOM 7180 N N . ALA B 1 440 ? -34.656 -31.641 -19.953 1 26.67 440 ALA B N 1
ATOM 7181 C CA . ALA B 1 440 ? -35.469 -30.438 -20.109 1 26.67 440 ALA B CA 1
ATOM 7182 C C . ALA B 1 440 ? -36.531 -30.344 -19.016 1 26.67 440 ALA B C 1
ATOM 7184 O O . ALA B 1 440 ? -37.719 -30.547 -19.281 1 26.67 440 ALA B O 1
ATOM 7185 N N . GLU B 1 441 ? -36.312 -30.734 -17.656 1 22.03 441 GLU B N 1
ATOM 7186 C CA . GLU B 1 441 ? -37.688 -30.719 -17.109 1 22.03 441 GLU B CA 1
ATOM 7187 C C . GLU B 1 441 ? -38.188 -29.281 -16.953 1 22.03 441 GLU B C 1
ATOM 7189 O O . GLU B 1 441 ? -37.406 -28.391 -16.609 1 22.03 441 GLU B O 1
ATOM 7194 N N . ALA B 1 442 ? -39.5 -29.016 -17.281 1 27.86 442 ALA B N 1
ATOM 7195 C CA . ALA B 1 442 ? -40.406 -27.906 -17.438 1 27.86 442 ALA B CA 1
ATOM 7196 C C . ALA B 1 442 ? -40.531 -27.109 -16.141 1 27.86 442 ALA B C 1
ATOM 7198 O O . ALA B 1 442 ? -41.031 -27.625 -15.133 1 27.86 442 ALA B O 1
ATOM 7199 N N . ALA B 1 443 ? -39.719 -26.219 -15.797 1 22.28 443 ALA B N 1
ATOM 7200 C CA . ALA B 1 443 ? -39.938 -25.391 -14.617 1 22.28 443 ALA B CA 1
ATOM 7201 C C . ALA B 1 443 ? -41.312 -24.719 -14.672 1 22.28 443 ALA B C 1
ATOM 7203 O O . ALA B 1 443 ? -41.719 -24.203 -15.711 1 22.28 443 ALA B O 1
ATOM 7204 N N . ALA B 1 444 ? -42.188 -24.859 -13.688 1 25.36 444 ALA B N 1
ATOM 7205 C CA . ALA B 1 444 ? -43.531 -24.344 -13.469 1 25.36 444 ALA B CA 1
ATOM 7206 C C . ALA B 1 444 ? -43.531 -22.828 -13.273 1 25.36 444 ALA B C 1
ATOM 7208 O O . ALA B 1 444 ? -42.656 -22.297 -12.602 1 25.36 444 ALA B O 1
ATOM 7209 N N . PRO B 1 445 ? -44.375 -22.078 -13.938 1 25.61 445 PRO B N 1
ATOM 7210 C CA . PRO B 1 445 ? -44.625 -20.641 -14.055 1 25.61 445 PRO B CA 1
ATOM 7211 C C . PRO B 1 445 ? -45.031 -20 -12.727 1 25.61 445 PRO B C 1
ATOM 7213 O O . PRO B 1 445 ? -45.969 -20.453 -12.078 1 25.61 445 PRO B O 1
ATOM 7216 N N . VAL B 1 446 ? -44.062 -19.562 -11.984 1 23.39 446 VAL B N 1
ATOM 7217 C CA . VAL B 1 446 ? -44.5 -18.984 -10.719 1 23.39 446 VAL B CA 1
ATOM 7218 C C . VAL B 1 446 ? -45.406 -17.781 -10.992 1 23.39 446 VAL B C 1
ATOM 7220 O O . VAL B 1 446 ? -45.062 -16.922 -11.797 1 23.39 446 VAL B O 1
ATOM 7223 N N . ALA B 1 447 ? -46.625 -17.766 -10.656 1 24.06 447 ALA B N 1
ATOM 7224 C CA . ALA B 1 447 ? -47.781 -16.875 -10.789 1 24.06 447 ALA B CA 1
ATOM 7225 C C . ALA B 1 447 ? -47.594 -15.609 -9.961 1 24.06 447 ALA B C 1
ATOM 7227 O O . ALA B 1 447 ? -47.75 -15.641 -8.734 1 24.06 447 ALA B O 1
ATOM 7228 N N . THR B 1 448 ? -46.531 -14.68 -10.273 1 23.69 448 THR B N 1
ATOM 7229 C CA . THR B 1 448 ? -46.344 -13.422 -9.562 1 23.69 448 THR B CA 1
ATOM 7230 C C . THR B 1 448 ? -47.562 -12.516 -9.711 1 23.69 448 THR B C 1
ATOM 7232 O O . THR B 1 448 ? -48.062 -12.312 -10.82 1 23.69 448 THR B O 1
ATOM 7235 N N . ALA B 1 449 ? -48.125 -11.938 -8.594 1 22.84 449 ALA B N 1
ATOM 7236 C CA . ALA B 1 449 ? -49.375 -11.195 -8.43 1 22.84 449 ALA B CA 1
ATOM 7237 C C . ALA B 1 449 ? -49.281 -9.812 -9.07 1 22.84 449 ALA B C 1
ATOM 7239 O O . ALA B 1 449 ? -48.188 -9.312 -9.32 1 22.84 449 ALA B O 1
ATOM 7240 N N . PRO B 1 450 ? -49.75 -8.57 -8.398 1 25.8 450 PRO B N 1
ATOM 7241 C CA . PRO B 1 450 ? -50.875 -7.672 -8.711 1 25.8 450 PRO B CA 1
ATOM 7242 C C . PRO B 1 450 ? -50.406 -6.41 -9.453 1 25.8 450 PRO B C 1
ATOM 7244 O O . PRO B 1 450 ? -49.219 -6.168 -9.586 1 25.8 450 PRO B O 1
ATOM 7247 N N . ILE B 1 451 ? -50.562 -5.035 -8.953 1 27.34 451 ILE B N 1
ATOM 7248 C CA . ILE B 1 451 ? -51.375 -3.895 -9.336 1 27.34 451 ILE B CA 1
ATOM 7249 C C . ILE B 1 451 ? -50.531 -2.869 -10.078 1 27.34 451 ILE B C 1
ATOM 7251 O O . ILE B 1 451 ? -50.875 -2.453 -11.188 1 27.34 451 ILE B O 1
ATOM 7255 N N . LEU B 1 452 ? -50.094 -1.653 -9.43 1 34.5 452 LEU B N 1
ATOM 7256 C CA . LEU B 1 452 ? -50.188 -0.239 -9.773 1 34.5 452 LEU B CA 1
ATOM 7257 C C . LEU B 1 452 ? -49.031 0.184 -10.648 1 34.5 452 LEU B C 1
ATOM 7259 O O . LEU B 1 452 ? -49.219 0.818 -11.695 1 34.5 452 LEU B O 1
ATOM 7263 N N . THR B 1 453 ? -48.219 1.093 -10.859 1 45.97 453 THR B N 1
ATOM 7264 C CA . THR B 1 453 ? -47.531 1.15 -12.133 1 45.97 453 THR B CA 1
ATOM 7265 C C . THR B 1 453 ? -46.938 -0.212 -12.492 1 45.97 453 THR B C 1
ATOM 7267 O O . THR B 1 453 ? -46.125 -0.754 -11.742 1 45.97 453 THR B O 1
ATOM 7270 N N . GLY B 1 454 ? -47.75 -1.095 -12.992 1 59.28 454 GLY B N 1
ATOM 7271 C CA . GLY B 1 454 ? -47.688 -2.547 -12.945 1 59.28 454 GLY B CA 1
ATOM 7272 C C . GLY B 1 454 ? -46.562 -3.121 -13.75 1 59.28 454 GLY B C 1
ATOM 7273 O O . GLY B 1 454 ? -46.438 -2.848 -14.945 1 59.28 454 GLY B O 1
ATOM 7274 N N . TRP B 1 455 ? -45.531 -3.176 -13.125 1 71.62 455 TRP B N 1
ATOM 7275 C CA . TRP B 1 455 ? -44.531 -4.012 -13.797 1 71.62 455 TRP B CA 1
ATOM 7276 C C . TRP B 1 455 ? -45.062 -5.418 -14.023 1 71.62 455 TRP B C 1
ATOM 7278 O O . TRP B 1 455 ? -45.562 -6.062 -13.094 1 71.62 455 TRP B O 1
ATOM 7288 N N . GLU B 1 456 ? -45.188 -5.695 -15.305 1 78.56 456 GLU B N 1
ATOM 7289 C CA . GLU B 1 456 ? -45.406 -7.113 -15.57 1 78.56 456 GLU B CA 1
ATOM 7290 C C . GLU B 1 456 ? -44.344 -7.98 -14.891 1 78.56 456 GLU B C 1
ATOM 7292 O O . GLU B 1 456 ? -43.188 -7.613 -14.836 1 78.56 456 GLU B O 1
ATOM 7297 N N . PRO B 1 457 ? -44.719 -9.062 -14.375 1 76 457 PRO B N 1
ATOM 7298 C CA . PRO B 1 457 ? -43.75 -9.953 -13.734 1 76 457 PRO B CA 1
ATOM 7299 C C . PRO B 1 457 ? -42.562 -10.281 -14.641 1 76 457 PRO B C 1
ATOM 7301 O O . PRO B 1 457 ? -41.438 -10.367 -14.164 1 76 457 PRO B O 1
ATOM 7304 N N . SER B 1 458 ? -42.844 -10.328 -15.852 1 78.62 458 SER B N 1
ATOM 7305 C CA . SER B 1 458 ? -41.781 -10.602 -16.812 1 78.62 458 SER B CA 1
ATOM 7306 C C . SER B 1 458 ? -40.844 -9.406 -16.938 1 78.62 458 SER B C 1
ATOM 7308 O O . SER B 1 458 ? -39.625 -9.578 -17.078 1 78.62 458 SER B O 1
ATOM 7310 N N . ALA B 1 459 ? -41.406 -8.25 -16.828 1 77.81 459 ALA B N 1
ATOM 7311 C CA . ALA B 1 459 ? -40.594 -7.027 -16.906 1 77.81 459 ALA B CA 1
ATOM 7312 C C . ALA B 1 459 ? -39.781 -6.828 -15.648 1 77.81 459 ALA B C 1
ATOM 7314 O O . ALA B 1 459 ? -38.594 -6.445 -15.719 1 77.81 459 ALA B O 1
ATOM 7315 N N . GLU B 1 460 ? -40.375 -7.148 -14.648 1 78.44 460 GLU B N 1
ATOM 7316 C CA . GLU B 1 460 ? -39.656 -7.094 -13.383 1 78.44 460 GLU B CA 1
ATOM 7317 C C . GLU B 1 460 ? -38.5 -8.102 -13.359 1 78.44 460 GLU B C 1
ATOM 7319 O O . GLU B 1 460 ? -37.438 -7.793 -12.875 1 78.44 460 GLU B O 1
ATOM 7324 N N . ALA B 1 461 ? -38.812 -9.242 -13.93 1 76.19 461 ALA B N 1
ATOM 7325 C CA . ALA B 1 461 ? -37.781 -10.273 -14.047 1 76.19 461 ALA B CA 1
ATOM 7326 C C . ALA B 1 461 ? -36.656 -9.828 -15 1 76.19 461 ALA B C 1
ATOM 7328 O O . ALA B 1 461 ? -35.5 -10.086 -14.742 1 76.19 461 ALA B O 1
ATOM 7329 N N . GLU B 1 462 ? -37.031 -9.078 -15.977 1 76.81 462 GLU B N 1
ATOM 7330 C CA . GLU B 1 462 ? -36.094 -8.539 -16.938 1 76.81 462 GLU B CA 1
ATOM 7331 C C . GLU B 1 462 ? -35.219 -7.449 -16.328 1 76.81 462 GLU B C 1
ATOM 7333 O O . GLU B 1 462 ? -34.031 -7.387 -16.578 1 76.81 462 GLU B O 1
ATOM 7338 N N . LEU B 1 463 ? -35.844 -6.688 -15.508 1 73.31 463 LEU B N 1
ATOM 7339 C CA . LEU B 1 463 ? -35.156 -5.617 -14.797 1 73.31 463 LEU B CA 1
ATOM 7340 C C . LEU B 1 463 ? -34.125 -6.18 -13.844 1 73.31 463 LEU B C 1
ATOM 7342 O O . LEU B 1 463 ? -33.031 -5.602 -13.688 1 73.31 463 LEU B O 1
ATOM 7346 N N . LYS B 1 464 ? -34.438 -7.309 -13.422 1 66.62 464 LYS B N 1
ATOM 7347 C CA . LYS B 1 464 ? -33.562 -7.961 -12.469 1 66.62 464 LYS B CA 1
ATOM 7348 C C . LYS B 1 464 ? -32.312 -8.508 -13.164 1 66.62 464 LYS B C 1
ATOM 7350 O O . LYS B 1 464 ? -31.312 -8.797 -12.508 1 66.62 464 LYS B O 1
ATOM 7355 N N . LYS B 1 465 ? -32.438 -8.539 -14.469 1 61.09 465 LYS B N 1
ATOM 7356 C CA . LYS B 1 465 ? -31.312 -8.969 -15.266 1 61.09 465 LYS B CA 1
ATOM 7357 C C . LYS B 1 465 ? -30.312 -7.828 -15.461 1 61.09 465 LYS B C 1
ATOM 7359 O O . LYS B 1 465 ? -29.172 -8.055 -15.875 1 61.09 465 LYS B O 1
ATOM 7364 N N . ILE B 1 466 ? -30.75 -6.586 -15.211 1 60.5 466 ILE B N 1
ATOM 7365 C CA . ILE B 1 466 ? -29.922 -5.383 -15.281 1 60.5 466 ILE B CA 1
ATOM 7366 C C . ILE B 1 466 ? -29.078 -5.262 -14.016 1 60.5 466 ILE B C 1
ATOM 7368 O O . ILE B 1 466 ? -29.578 -5.449 -12.906 1 60.5 466 ILE B O 1
ATOM 7372 N N . PRO B 1 467 ? -27.906 -5.047 -14.234 1 52.75 467 PRO B N 1
ATOM 7373 C CA . PRO B 1 467 ? -27.047 -4.918 -13.055 1 52.75 467 PRO B CA 1
ATOM 7374 C C . PRO B 1 467 ? -27.625 -3.963 -12.008 1 52.75 467 PRO B C 1
ATOM 7376 O O . PRO B 1 467 ? -28.188 -2.92 -12.359 1 52.75 467 PRO B O 1
ATOM 7379 N N . PHE B 1 468 ? -27.516 -4.312 -10.781 1 53.66 468 PHE B N 1
ATOM 7380 C CA . PHE B 1 468 ? -28.172 -3.637 -9.664 1 53.66 468 PHE B CA 1
ATOM 7381 C C . PHE B 1 468 ? -27.766 -2.166 -9.609 1 53.66 468 PHE B C 1
ATOM 7383 O O . PHE B 1 468 ? -28.594 -1.306 -9.297 1 53.66 468 PHE B O 1
ATOM 7390 N N . PHE B 1 469 ? -26.641 -1.903 -10.031 1 51.19 469 PHE B N 1
ATOM 7391 C CA . PHE B 1 469 ? -26.141 -0.546 -9.875 1 51.19 469 PHE B CA 1
ATOM 7392 C C . PHE B 1 469 ? -26.75 0.385 -10.914 1 51.19 469 PHE B C 1
ATOM 7394 O O . PHE B 1 469 ? -26.672 1.608 -10.781 1 51.19 469 PHE B O 1
ATOM 7401 N N . VAL B 1 470 ? -27.281 -0.255 -11.938 1 55.09 470 VAL B N 1
ATOM 7402 C CA . VAL B 1 470 ? -27.969 0.579 -12.922 1 55.09 470 VAL B CA 1
ATOM 7403 C C . VAL B 1 470 ? -29.453 0.277 -12.906 1 55.09 470 VAL B C 1
ATOM 7405 O O . VAL B 1 470 ? -30.25 0.958 -13.57 1 55.09 470 VAL B O 1
ATOM 7408 N N . ARG B 1 471 ? -29.797 -0.716 -12.109 1 63.41 471 ARG B N 1
ATOM 7409 C CA . ARG B 1 471 ? -31.172 -1.175 -12.133 1 63.41 471 ARG B CA 1
ATOM 7410 C C . ARG B 1 471 ? -32.125 -0.067 -11.688 1 63.41 471 ARG B C 1
ATOM 7412 O O . ARG B 1 471 ? -33.188 0.116 -12.281 1 63.41 471 ARG B O 1
ATOM 7419 N N . GLY B 1 472 ? -31.578 0.617 -10.703 1 65.81 472 GLY B N 1
ATOM 7420 C CA . GLY B 1 472 ? -32.375 1.727 -10.242 1 65.81 472 GLY B CA 1
ATOM 7421 C C . GLY B 1 472 ? -32.594 2.793 -11.297 1 65.81 472 GLY B C 1
ATOM 7422 O O . GLY B 1 472 ? -33.719 3.27 -11.484 1 65.81 472 GLY B O 1
ATOM 7423 N N . LYS B 1 473 ? -31.578 3.148 -11.914 1 65.56 473 LYS B N 1
ATOM 7424 C CA . LYS B 1 473 ? -31.672 4.121 -13 1 65.56 473 LYS B CA 1
ATOM 7425 C C . LYS B 1 473 ? -32.531 3.59 -14.141 1 65.56 473 LYS B C 1
ATOM 7427 O O . LYS B 1 473 ? -33.375 4.316 -14.68 1 65.56 473 LYS B O 1
ATOM 7432 N N . ALA B 1 474 ? -32.344 2.381 -14.492 1 74.12 474 ALA B N 1
ATOM 7433 C CA . ALA B 1 474 ? -33.156 1.745 -15.539 1 74.12 474 ALA B CA 1
ATOM 7434 C C . ALA B 1 474 ? -34.625 1.72 -15.172 1 74.12 474 ALA B C 1
ATOM 7436 O O . ALA B 1 474 ? -35.469 2 -16.016 1 74.12 474 ALA B O 1
ATOM 7437 N N . ARG B 1 475 ? -34.719 1.337 -13.984 1 74.5 475 ARG B N 1
ATOM 7438 C CA . ARG B 1 475 ? -36.094 1.344 -13.508 1 74.5 475 ARG B CA 1
ATOM 7439 C C . ARG B 1 475 ? -36.719 2.742 -13.594 1 74.5 475 ARG B C 1
ATOM 7441 O O . ARG B 1 475 ? -37.812 2.918 -14.125 1 74.5 475 ARG B O 1
ATOM 7448 N N . LYS B 1 476 ? -36 3.672 -13.109 1 75.38 476 LYS B N 1
ATOM 7449 C CA . LYS B 1 476 ? -36.438 5.055 -13.125 1 75.38 476 LYS B CA 1
ATOM 7450 C C . LYS B 1 476 ? -36.656 5.551 -14.555 1 75.38 476 LYS B C 1
ATOM 7452 O O . LYS B 1 476 ? -37.656 6.191 -14.852 1 75.38 476 LYS B O 1
ATOM 7457 N N . ASN B 1 477 ? -35.688 5.266 -15.352 1 76 477 ASN B N 1
ATOM 7458 C CA . ASN B 1 477 ? -35.781 5.672 -16.75 1 76 477 ASN B CA 1
ATOM 7459 C C . ASN B 1 477 ? -36.969 5.004 -17.438 1 76 477 ASN B C 1
ATOM 7461 O O . ASN B 1 477 ? -37.688 5.637 -18.234 1 76 477 ASN B O 1
ATOM 7465 N N . THR B 1 478 ? -37.188 3.803 -17.094 1 79.81 478 THR B N 1
ATOM 7466 C CA . THR B 1 478 ? -38.312 3.057 -17.688 1 79.81 478 THR B CA 1
ATOM 7467 C C . THR B 1 478 ? -39.656 3.613 -17.203 1 79.81 478 THR B C 1
ATOM 7469 O O . THR B 1 478 ? -40.562 3.787 -17.984 1 79.81 478 THR B O 1
ATOM 7472 N N . GLU B 1 479 ? -39.625 3.865 -16.016 1 79.62 479 GLU B N 1
ATOM 7473 C CA . GLU B 1 479 ? -40.844 4.438 -15.43 1 79.62 479 GLU B CA 1
ATOM 7474 C C . GLU B 1 479 ? -41.094 5.84 -15.977 1 79.62 479 GLU B C 1
ATOM 7476 O O . GLU B 1 479 ? -42.25 6.188 -16.266 1 79.62 479 GLU B O 1
ATOM 7481 N N . LEU B 1 480 ? -40.031 6.562 -16.094 1 76.19 480 LEU B N 1
ATOM 7482 C CA . LEU B 1 480 ? -40.156 7.887 -16.703 1 76.19 480 LEU B CA 1
ATOM 7483 C C . LEU B 1 480 ? -40.625 7.781 -18.156 1 76.19 480 LEU B C 1
ATOM 7485 O O . LEU B 1 480 ? -41.5 8.555 -18.578 1 76.19 480 LEU B O 1
ATOM 7489 N N . PHE B 1 481 ? -40.062 7.004 -18.906 1 80.19 481 PHE B N 1
ATOM 7490 C CA . PHE B 1 481 ? -40.469 6.723 -20.281 1 80.19 481 PHE B CA 1
ATOM 7491 C C . PHE B 1 481 ? -41.938 6.297 -20.344 1 80.19 481 PHE B C 1
ATOM 7493 O O . PHE B 1 481 ? -42.688 6.785 -21.172 1 80.19 481 PHE B O 1
ATOM 7500 N N . ALA B 1 482 ? -42.312 5.383 -19.453 1 79.62 482 ALA B N 1
ATOM 7501 C CA . ALA B 1 482 ? -43.688 4.891 -19.375 1 79.62 482 ALA B CA 1
ATOM 7502 C C . ALA B 1 482 ? -44.656 6.031 -19.094 1 79.62 482 ALA B C 1
ATOM 7504 O O . ALA B 1 482 ? -45.719 6.121 -19.703 1 79.62 482 ALA B O 1
ATOM 7505 N N . ALA B 1 483 ? -44.219 6.785 -18.266 1 79.19 483 ALA B N 1
ATOM 7506 C CA . ALA B 1 483 ? -45.031 7.938 -17.906 1 79.19 483 ALA B CA 1
ATOM 7507 C C . ALA B 1 483 ? -45.156 8.914 -19.078 1 79.19 483 ALA B C 1
ATOM 7509 O O . ALA B 1 483 ? -46.25 9.438 -19.344 1 79.19 483 ALA B O 1
ATOM 7510 N N . GLU B 1 484 ? -44.094 9.109 -19.75 1 79.44 484 GLU B N 1
ATOM 7511 C CA . GLU B 1 484 ? -44.031 10.055 -20.859 1 79.44 484 GLU B CA 1
ATOM 7512 C C . GLU B 1 484 ? -44.844 9.539 -22.062 1 79.44 484 GLU B C 1
ATOM 7514 O O . GLU B 1 484 ? -45.375 10.32 -22.844 1 79.44 484 GLU B O 1
ATOM 7519 N N . HIS B 1 485 ? -44.938 8.297 -22.109 1 80.94 485 HIS B N 1
ATOM 7520 C CA . HIS B 1 485 ? -45.562 7.719 -23.297 1 80.94 485 HIS B CA 1
ATOM 7521 C C . HIS B 1 485 ? -46.875 7.062 -22.953 1 80.94 485 HIS B C 1
ATOM 7523 O O . HIS B 1 485 ? -47.469 6.344 -23.781 1 80.94 485 HIS B O 1
ATOM 7529 N N . GLY B 1 486 ? -47.219 7.258 -21.719 1 77.62 486 GLY B N 1
ATOM 7530 C CA . GLY B 1 486 ? -48.562 6.828 -21.281 1 77.62 486 GLY B CA 1
ATOM 7531 C C . GLY B 1 486 ? -48.688 5.324 -21.141 1 77.62 486 GLY B C 1
ATOM 7532 O O . GLY B 1 486 ? -49.75 4.766 -21.344 1 77.62 486 GLY B O 1
ATOM 7533 N N . VAL B 1 487 ? -47.562 4.664 -20.875 1 78.06 487 VAL B N 1
ATOM 7534 C CA . VAL B 1 487 ? -47.562 3.217 -20.688 1 78.06 487 VAL B CA 1
ATOM 7535 C C . VAL B 1 487 ? -47.969 2.889 -19.25 1 78.06 487 VAL B C 1
ATOM 7537 O O . VAL B 1 487 ? -47.344 3.361 -18.297 1 78.06 487 VAL B O 1
ATOM 7540 N N . THR B 1 488 ? -48.938 2.154 -19.062 1 77.88 488 THR B N 1
ATOM 7541 C CA . THR B 1 488 ? -49.5 1.876 -17.75 1 77.88 488 THR B CA 1
ATOM 7542 C C . THR B 1 488 ? -48.906 0.592 -17.172 1 77.88 488 THR B C 1
ATOM 7544 O O . THR B 1 488 ? -48.844 0.429 -15.953 1 77.88 488 THR B O 1
ATOM 7547 N N . LEU B 1 489 ? -48.531 -0.331 -18 1 78.06 489 LEU B N 1
ATOM 7548 C CA . LEU B 1 489 ? -47.938 -1.598 -17.609 1 78.06 489 LEU B CA 1
ATOM 7549 C C . LEU B 1 489 ? -46.562 -1.76 -18.25 1 78.06 489 LEU B C 1
ATOM 7551 O O . LEU B 1 489 ? -46.438 -1.794 -19.469 1 78.06 489 LEU B O 1
ATOM 7555 N N . ILE B 1 490 ? -45.562 -1.733 -17.375 1 80.06 490 ILE B N 1
ATOM 7556 C CA . ILE B 1 490 ? -44.188 -1.86 -17.859 1 80.06 490 ILE B CA 1
ATOM 7557 C C . ILE B 1 490 ? -43.906 -3.314 -18.234 1 80.06 490 ILE B C 1
ATOM 7559 O O . ILE B 1 490 ? -44.031 -4.211 -17.406 1 80.06 490 ILE B O 1
ATOM 7563 N N . THR B 1 491 ? -43.75 -3.529 -19.5 1 82.19 491 THR B N 1
ATOM 7564 C CA . THR B 1 491 ? -43.375 -4.828 -20.062 1 82.19 491 THR B CA 1
ATOM 7565 C C . THR B 1 491 ? -41.875 -4.883 -20.391 1 82.19 491 THR B C 1
ATOM 7567 O O . THR B 1 491 ? -41.188 -3.891 -20.234 1 82.19 491 THR B O 1
ATOM 7570 N N . ILE B 1 492 ? -41.438 -6.09 -20.875 1 80.31 492 ILE B N 1
ATOM 7571 C CA . ILE B 1 492 ? -40.062 -6.254 -21.297 1 80.31 492 ILE B CA 1
ATOM 7572 C C . ILE B 1 492 ? -39.75 -5.301 -22.453 1 80.31 492 ILE B C 1
ATOM 7574 O O . ILE B 1 492 ? -38.688 -4.68 -22.484 1 80.31 492 ILE B O 1
ATOM 7578 N N . GLU B 1 493 ? -40.781 -5.043 -23.25 1 81 493 GLU B N 1
ATOM 7579 C CA . GLU B 1 493 ? -40.625 -4.145 -24.391 1 81 493 GLU B CA 1
ATOM 7580 C C . GLU B 1 493 ? -40.469 -2.697 -23.922 1 81 493 GLU B C 1
ATOM 7582 O O . GLU B 1 493 ? -39.688 -1.941 -24.5 1 81 493 GLU B O 1
ATOM 7587 N N . THR B 1 494 ? -41.125 -2.404 -22.906 1 81.12 494 THR B N 1
ATOM 7588 C CA . THR B 1 494 ? -41.031 -1.052 -22.359 1 81.12 494 THR B CA 1
ATOM 7589 C C . THR B 1 494 ? -39.625 -0.756 -21.844 1 81.12 494 THR B C 1
ATOM 7591 O O . THR B 1 494 ? -39.125 0.352 -22.031 1 81.12 494 THR B O 1
ATOM 7594 N N . ILE B 1 495 ? -39 -1.722 -21.312 1 79.56 495 ILE B N 1
ATOM 7595 C CA . ILE B 1 495 ? -37.656 -1.607 -20.797 1 79.56 495 ILE B CA 1
ATOM 7596 C C . ILE B 1 495 ? -36.688 -1.319 -21.953 1 79.56 495 ILE B C 1
ATOM 7598 O O . ILE B 1 495 ? -35.844 -0.414 -21.859 1 79.56 495 ILE B O 1
ATOM 7602 N N . TYR B 1 496 ? -36.906 -1.997 -23.047 1 79.75 496 TYR B N 1
ATOM 7603 C CA . TYR B 1 496 ? -36 -1.855 -24.188 1 79.75 496 TYR B CA 1
ATOM 7604 C C . TYR B 1 496 ? -36.312 -0.591 -24.984 1 79.75 496 TYR B C 1
ATOM 7606 O O . TYR B 1 496 ? -35.406 0.062 -25.5 1 79.75 496 TYR B O 1
ATOM 7614 N N . ASP B 1 497 ? -37.5 -0.211 -24.953 1 79.19 497 ASP B N 1
ATOM 7615 C CA . ASP B 1 497 ? -37.875 1.061 -25.562 1 79.19 497 ASP B CA 1
ATOM 7616 C C . ASP B 1 497 ? -37.312 2.238 -24.766 1 79.19 497 ASP B C 1
ATOM 7618 O O . ASP B 1 497 ? -36.844 3.207 -25.359 1 79.19 497 ASP B O 1
ATOM 7622 N N . ALA B 1 498 ? -37.375 2.076 -23.5 1 77.44 498 ALA B N 1
ATOM 7623 C CA . ALA B 1 498 ? -36.781 3.092 -22.625 1 77.44 498 ALA B CA 1
ATOM 7624 C C . ALA B 1 498 ? -35.281 3.197 -22.828 1 77.44 498 ALA B C 1
ATOM 7626 O O . ALA B 1 498 ? -34.719 4.301 -22.906 1 77.44 498 ALA B O 1
ATOM 7627 N N . LYS B 1 499 ? -34.688 2.129 -22.891 1 73.81 499 LYS B N 1
ATOM 7628 C CA . LYS B 1 499 ? -33.25 2.061 -23.156 1 73.81 499 LYS B CA 1
ATOM 7629 C C . LYS B 1 499 ? -32.906 2.738 -24.469 1 73.81 499 LYS B C 1
ATOM 7631 O O . LYS B 1 499 ? -31.953 3.523 -24.531 1 73.81 499 LYS B O 1
ATOM 7636 N N . ALA B 1 500 ? -33.656 2.447 -25.453 1 72.25 500 ALA B N 1
ATOM 7637 C CA . ALA B 1 500 ? -33.469 3.051 -26.766 1 72.25 500 ALA B CA 1
ATOM 7638 C C . ALA B 1 500 ? -33.75 4.555 -26.734 1 72.25 500 ALA B C 1
ATOM 7640 O O . ALA B 1 500 ? -33.062 5.328 -27.406 1 72.25 500 ALA B O 1
ATOM 7641 N N . HIS B 1 501 ? -34.562 4.898 -25.938 1 72.81 501 HIS B N 1
ATOM 7642 C CA . HIS B 1 501 ? -35 6.289 -25.812 1 72.81 501 HIS B CA 1
ATOM 7643 C C . HIS B 1 501 ? -33.938 7.117 -25.078 1 72.81 501 HIS B C 1
ATOM 7645 O O . HIS B 1 501 ? -33.656 8.242 -25.484 1 72.81 501 HIS B O 1
ATOM 7651 N N . PHE B 1 502 ? -33.312 6.559 -24.094 1 64.38 502 PHE B N 1
ATOM 7652 C CA . PHE B 1 502 ? -32.375 7.328 -23.266 1 64.38 502 PHE B CA 1
ATOM 7653 C C . PHE B 1 502 ? -30.938 7.098 -23.719 1 64.38 502 PHE B C 1
ATOM 7655 O O . PHE B 1 502 ? -30.031 7.816 -23.281 1 64.38 502 PHE B O 1
ATOM 7662 N N . SER B 1 503 ? -30.609 6.164 -24.516 1 56.16 503 SER B N 1
ATOM 7663 C CA . SER B 1 503 ? -29.297 5.914 -25.109 1 56.16 503 SER B CA 1
ATOM 7664 C C . SER B 1 503 ? -29.078 6.773 -26.344 1 56.16 503 SER B C 1
ATOM 7666 O O . SER B 1 503 ? -28 6.734 -26.953 1 56.16 503 SER B O 1
ATOM 7668 N N . ARG B 1 504 ? -30.047 7.41 -26.797 1 47.53 504 ARG B N 1
ATOM 7669 C CA . ARG B 1 504 ? -29.859 8.391 -27.859 1 47.53 504 ARG B CA 1
ATOM 7670 C C . ARG B 1 504 ? -29.297 9.695 -27.312 1 47.53 504 ARG B C 1
ATOM 7672 O O . ARG B 1 504 ? -29.641 10.109 -26.203 1 47.53 504 ARG B O 1
#

InterPro domains:
  IPR000510 Nitrogenase/oxidoreductase, component 1 [PF00148] (12-411)
  IPR005969 Light-independent protochlorophyllide reductase, B subunit [MF_00353] (1-503)
  IPR005969 Light-independent protochlorophyllide reductase, B subunit [TIGR01278] (1-503)
  IPR013580 Light-independent protochlorophyllide reductase subunit B-like, C-terminal [PF08369] (455-499)
  IPR016209 Protochlorophyllide reductase, ChlB, light independent [PIRSF000163] (1-504)
  IPR042298 Proto-chlorophyllide reductase, C-terminal [G3DSA:1.10.8.550] (454-503)
  IPR050152 ChlB/BchB/BchZ [PTHR33712] (1-503)